Protein 8X18 (pdb70)

Foldseek 3Di:
DADEFAFDDDWDFDDLVVLQVVFQVCLQDFDDDQFDCFPDLQNDFDPVQQVQKDFDPNHWACLVDQAFKTKTFHAAHDQHRRAAWEWEDDPRITITTFDDPVRMDSGNSPCPPPDHGRRRHGQWMFMDTSVGRPQTQKTQGDQQKIWGAADVRFAFKIKGQKWACPLVVDDTWTKHFRYKYWYDDDRYDQWTKIWTWIDTSFKTKIKIWTWHGHNKTKTWMKMKIATSAWTPWIFHGKIWWFFAAAQLEHPLVPDPFHGAILFFWKWWQAPVGFIETEGDYQDPAKDKDWAKGWQTQKIWTARLQLDCVRGVDPPRRSSWYKTKMKGWDTILGIWTWMWIAHHDNDRPDRRIMIGTTHPDTDHHSDMDMTIIMIIIGNDDPDHDQFWEFRDKHKDWDDDPPDDDDATKIKIKIWTAHDCLLVLQPDPVRDKDKDKDKPAFDKDPWDWHQDNVRSTIMIMIIGHHPDQAFPKMWMWIFMDDDVDTRYGIYIYIGGDDHPVVRVVD/DADEFAFDDDWDADDLVVLLVVQQVCLQDAHDDQQDDAVADPVLQVLKDFAPSHWACLPPQAFKTKTFAAAYYLHRGFEWEWEDDPRITTTGFDDPVGIRNHGRRSHTFWMFMDTNVCVVQTQKTQGDQQKIWGAADVRFAFWIKGQKWACPLVVDDTWGKHFRYKYWYDDDRYDQWTWIWTWIDTNFKTKIKIWTWGGHNKIKTWMKMKIATSFWTDWIFHGKIWWFFAAEQLEHPQVPDPFHGAILFFWKWWQAPVGFTETEGDYQDPAKDKDKAKGWQTQKIWTARLQLDCVNGVPPPRRSSFHKTKMKGWPTTLGIWTWMWIAHHDNDRVDRGIMIGTTRPDIDGHPDMDMTIIMIIIGNDDPDHDQFWEFPDKHKAWDDDPPDDDPATKIKIKIWTDHFCFLVLQPDPPHDKAKDKDKPAFDKDPWDWHRPNVRSGIMIMIIGGGHDQAFDKMWMWIFMDDPRDTRYRIYIYIGGDDHNVVRVVD

InterPro domains:
  IPR006311 Twin-arginine translocation pathway, signal sequence [PS51318] (1-28)
  IPR007444 Glucan biosynthesis, periplasmic, MdoG C-terminal [PF04349] (43-522)
  IPR011013 Galactose mutarotase-like domain superfamily [SSF74650] (43-412)
  IPR013783 Immunoglobulin-like fold [G3DSA:2.60.40.10] (415-529)
  IPR014438 Glucan biosynthesis protein MdoG/MdoD [PIRSF006281] (22-525)
  IPR014438 Glucan biosynthesis protein MdoG/MdoD [PTHR30504] (1-526)
  IPR014718 Glycoside hydrolase-type carbohydrate-binding [G3DSA:2.70.98.10] (42-412)
  IPR014756 Immunoglobulin E-set [SSF81296] (413-525)
  IPR023724 Glucan biosynthesis, MdoD [MF_01068] (1-532)

Organism: Xanthomonas campestris pv. campestris (strain ATCC 33913 / DSM 3586 / NCPPB 528 / LMG 568 / P 25) (NCBI:txid190485)

Sequence (994 aa):
KAVGLRRLGQPQPFDYAWLKGQARALAKAPYKSHKQVLPGPLESLNWDQYQSIRYRQDHALWADGNGKFQAKFFHLGLYFHTPVHIYDIVDGKAQQLAYDPAAFDYGRSGLGGKQLPKDLGFAGFRLNTRKDTDRDFSAFLGASYFRAVGKEGQYGQSARGLAIDTGTGGPEEFPDFIAYYLEQPADDSDTVVVYGLLDSPSVSGAYRFAITNGEVLVMDIDSALYPRKAIERLGIGPCTSMYQTGENDRRMDWDWRPEIHDTDGLAMWTGGGEWIWRPLCNPPHLRFNMFVDENPRGFGLLQRDRNFDHYQDDGVFYEKRPCLWVEPKSGWGKGSVQLVEIPTVDETFNNIVAFWNPQAKPQPGQELLMGYRLYWGAHPPASSPLAHCVATRTGLGGIVGQKRSHFSWRFAVDFAGGELAALAKDPKAKVEAVLQVSRGTTEIVSARPLHELKGYRAMFDLVPPDEGTQQIDIRLFLRANGKPLTETWLYQWTPPPASERKIYKAVGLRRLGQPQPFDYAWLKGQARALAKAPYKSHKQVLPLNWDQYQSIRYRQDHALWADGNGKFQAKFFHLGLYFHTPVHIYDIVDGKAQQLAYDPAAFDYLPKDLGFAGFRLNTRKDTDRDFSAFLGASYFRAVGKEGQYGQSARGLAIDTGTGGPEEFPDFIAYYLEQPADDSDTVVVYGLLDSPSVSGAYRFAITNGEVLVMDIDSALYPRKAIERLGIGPCTSMYQTGENDRRMDWDWRPEIHDTDGLAMWTGGGEWIWRPLCNPPHLRFNMFVDENPRGFGLLQRDRNFDHYQDDGVFYEKRPCLWVEPKSGWGKGSVQLVEIPTVDETFNNIVAFWNPQAKPQPGQELLMGYRLYWGAHPPASSPLAHCVATRTGLGGIVGQKRSHFSWRFAVDFAGGELAALAKDPKAKVEAVLQVSRGTTEIVSARPLHELKGYRAMFDLVPPDEGTQQIDIRLFLRANGKPLTETWLYQWTPPPASERKIY

Structure (mmCIF, N/CA/C/O backbone):
data_8X18
#
_entry.id   8X18
#
_cell.length_a   171.878
_cell.length_b   171.878
_cell.length_c   128.691
_cell.angle_alpha   90.000
_cell.angle_beta   90.000
_cell.angle_gamma   120.000
#
_symmetry.space_group_name_H-M   'P 65'
#
loop_
_entity.id
_entity.type
_entity.pdbx_description
1 polymer 'Glucans biosynthesis protein D'
2 branched beta-D-glucopyranose-(1-2)-beta-D-glucopyranose-(1-2)-beta-D-glucopyranose-(1-2)-beta-D-glucopyranose-(1-2)-beta-D-glucopyranose-(1-2)-beta-D-glucopyranose-(1-2)-beta-D-glucopyranose-(1-2)-beta-D-glucopyranose-(1-2)-beta-D-glucopyranose-(1-2)-beta-D-glucopyranose-(1-2)-beta-D-glucopyranose-(1-2)-beta-D-glucopyranose-(1-2)-beta-D-glucopyranose-(1-2)-beta-D-glucopyranose-(1-2)-beta-D-glucopyranose-(1-2)-beta-D-glucopyranose-(1-2)-beta-D-glucopyranose-(1-2)-beta-D-glucopyranose-(1-2)-beta-D-glucopyranose-(1-2)-beta-D-glucopyranose-(1-2)-beta-D-glucopyranose-(1-2)-beta-D-glucopyranose
3 branched beta-D-glucopyranose-(1-2)-beta-D-glucopyranose-(1-2)-beta-D-glucopyranose-(1-2)-beta-D-glucopyranose-(1-2)-beta-D-glucopyranose-(1-2)-beta-D-glucopyranose-(1-2)-beta-D-glucopyranose-(1-2)-beta-D-glucopyranose-(1-2)-beta-D-glucopyranose-(1-2)-beta-D-glucopyranose-(1-2)-beta-D-glucopyranose
4 branched beta-D-glucopyranose-(1-2)-beta-D-glucopyranose-(1-2)-beta-D-glucopyranose-(1-2)-beta-D-glucopyranose-(1-2)-beta-D-glucopyranose-(1-2)-beta-D-glucopyranose-(1-2)-beta-D-glucopyranose-(1-2)-beta-D-glucopyranose-(1-2)-beta-D-glucopyranose-(1-2)-beta-D-glucopyranose
5 non-polymer GLYCEROL
6 water water
#
loop_
_atom_site.group_PDB
_atom_site.id
_atom_site.type_symbol
_atom_site.label_atom_id
_atom_site.label_alt_id
_atom_site.label_comp_id
_atom_site.label_asym_id
_atom_site.label_entity_id
_atom_site.label_seq_id
_atom_site.pdbx_PDB_ins_code
_atom_site.Cartn_x
_atom_site.Cartn_y
_atom_site.Cartn_z
_atom_site.occupancy
_atom_site.B_iso_or_equiv
_atom_site.auth_seq_id
_atom_site.auth_comp_id
_atom_site.auth_asym_id
_atom_site.auth_atom_id
_atom_site.pdbx_PDB_model_num
ATOM 1 N N . LYS A 1 30 ? 65.584 -12.110 36.828 1.000 59.610 30 LYS A N 1
ATOM 2 C CA . LYS A 1 30 ? 65.812 -10.660 36.567 1.000 70.920 30 LYS A CA 1
ATOM 3 C C . LYS A 1 30 ? 67.191 -10.451 35.939 1.000 68.760 30 LYS A C 1
ATOM 4 O O . LYS A 1 30 ? 68.195 -10.948 36.461 1.000 62.220 30 LYS A O 1
ATOM 10 N N . ALA A 1 31 ? 67.223 -9.692 34.832 1.000 54.440 31 ALA A N 1
ATOM 11 C CA . ALA A 1 31 ? 68.429 -9.536 34.031 1.000 57.530 31 ALA A CA 1
ATOM 12 C C . ALA A 1 31 ? 69.477 -8.683 34.765 1.000 50.060 31 ALA A C 1
ATOM 13 O O . ALA A 1 31 ? 69.124 -7.757 35.485 1.000 53.400 31 ALA A O 1
ATOM 15 N N . VAL A 1 32 ? 70.767 -8.991 34.554 1.000 46.070 32 VAL A N 1
ATOM 16 C CA . VAL A 1 32 ? 71.881 -8.266 35.166 1.000 49.410 32 VAL A CA 1
ATOM 17 C C . VAL A 1 32 ? 72.590 -7.416 34.106 1.000 46.840 32 VAL A C 1
ATOM 18 O O . VAL A 1 32 ? 72.440 -7.630 32.900 1.000 45.300 32 VAL A O 1
ATOM 22 N N . GLY A 1 33 ? 73.390 -6.456 34.578 1.000 44.340 33 GLY A N 1
ATOM 23 C CA . GLY A 1 33 ? 74.272 -5.687 33.718 1.000 43.460 33 GLY A CA 1
ATOM 24 C C . GLY A 1 33 ? 75.375 -6.560 33.125 1.000 44.510 33 GLY A C 1
ATOM 25 O O . GLY A 1 33 ? 75.789 -7.545 33.728 1.000 41.730 33 GLY A O 1
ATOM 26 N N . LEU A 1 34 ? 75.852 -6.195 31.928 1.000 41.820 34 LEU A N 1
ATOM 27 C CA . LEU A 1 34 ? 76.762 -7.050 31.186 1.000 38.380 34 LEU A CA 1
ATOM 28 C C . LEU A 1 34 ? 78.195 -6.638 31.518 1.000 38.580 34 LEU A C 1
ATOM 29 O O . LEU A 1 34 ? 78.449 -5.503 31.906 1.000 39.320 34 LEU A O 1
ATOM 34 N N . ARG A 1 35 ? 79.123 -7.581 31.361 1.000 41.060 35 ARG A N 1
ATOM 35 C CA . ARG A 1 35 ? 80.511 -7.362 31.708 1.000 41.970 35 ARG A CA 1
ATOM 36 C C . ARG A 1 35 ? 81.126 -6.512 30.606 1.000 40.530 35 ARG A C 1
ATOM 37 O O . ARG A 1 35 ? 80.843 -6.740 29.426 1.000 40.270 35 ARG A O 1
ATOM 45 N N . ARG A 1 36 ? 81.923 -5.547 31.032 1.000 35.780 36 ARG A N 1
ATOM 46 C CA . ARG A 1 36 ? 82.436 -4.577 30.048 1.000 41.940 36 ARG A CA 1
ATOM 47 C C . ARG A 1 36 ? 83.954 -4.662 29.914 1.000 40.160 36 ARG A C 1
ATOM 48 O O . ARG A 1 36 ? 84.576 -5.360 30.712 1.000 39.920 36 ARG A O 1
ATOM 56 N N . LEU A 1 37 ? 84.497 -3.974 28.924 1.000 40.960 37 LEU A N 1
ATOM 57 C CA . LEU A 1 37 ? 85.910 -3.970 28.605 1.000 41.700 37 LEU A CA 1
ATOM 58 C C . LEU A 1 37 ? 86.299 -2.526 28.335 1.000 43.810 37 LEU A C 1
ATOM 59 O O . LEU A 1 37 ? 85.633 -1.861 27.556 1.000 54.780 37 LEU A O 1
ATOM 64 N N . GLY A 1 38 ? 87.340 -2.018 28.993 1.000 43.130 38 GLY A N 1
ATOM 65 C CA . GLY A 1 38 ? 87.797 -0.660 28.728 1.000 41.620 38 GLY A CA 1
ATOM 66 C C . GLY A 1 38 ? 86.782 0.357 29.236 1.000 47.590 38 GLY A C 1
ATOM 67 O O . GLY A 1 38 ? 85.830 -0.019 29.903 1.000 51.320 38 GLY A O 1
ATOM 68 N N . GLN A 1 39 ? 86.978 1.645 28.927 1.000 50.870 39 GLN A N 1
ATOM 69 C CA . GLN A 1 39 ? 86.062 2.665 29.413 1.000 55.280 39 GLN A CA 1
ATOM 70 C C . GLN A 1 39 ? 85.235 3.155 28.230 1.000 43.360 39 GLN A C 1
ATOM 71 O O . GLN A 1 39 ? 85.610 2.963 27.075 1.000 41.260 39 GLN A O 1
ATOM 77 N N . PRO A 1 40 ? 84.139 3.890 28.475 1.000 42.580 40 PRO A N 1
ATOM 78 C CA . PRO A 1 40 ? 83.398 4.521 27.388 1.000 43.700 40 PRO A CA 1
ATOM 79 C C . PRO A 1 40 ? 84.291 5.492 26.624 1.000 43.690 40 PRO A C 1
ATOM 80 O O . PRO A 1 40 ? 85.186 6.084 27.203 1.000 46.790 40 PRO A O 1
ATOM 84 N N . GLN A 1 41 ? 84.096 5.551 25.302 1.000 40.880 41 GLN A N 1
ATOM 85 C CA . GLN A 1 41 ? 84.748 6.516 24.441 1.000 39.730 41 GLN A CA 1
ATOM 86 C C . GLN A 1 41 ? 83.685 7.230 23.616 1.000 38.300 41 GLN A C 1
ATOM 87 O O . GLN A 1 41 ? 82.770 6.594 23.116 1.000 39.890 41 GLN A O 1
ATOM 93 N N . PRO A 1 42 ? 83.789 8.566 23.426 1.000 39.580 42 PRO A N 1
ATOM 94 C CA . PRO A 1 42 ? 82.894 9.292 22.528 1.000 41.100 42 PRO A CA 1
ATOM 95 C C . PRO A 1 42 ? 82.714 8.566 21.195 1.000 33.960 42 PRO A C 1
ATOM 96 O O . PRO A 1 42 ? 83.668 8.091 20.595 1.000 30.610 42 PRO A O 1
ATOM 100 N N . PHE A 1 43 ? 81.464 8.449 20.762 1.000 33.350 43 PHE A N 1
ATOM 101 C CA . PHE A 1 43 ? 81.156 7.717 19.546 1.000 32.690 43 PHE A CA 1
ATOM 102 C C . PHE A 1 43 ? 80.123 8.531 18.780 1.000 29.770 43 PHE A C 1
ATOM 103 O O . PHE A 1 43 ? 79.202 9.042 19.393 1.000 27.870 43 PHE A O 1
ATOM 111 N N . ASP A 1 44 ? 80.285 8.630 17.459 1.000 31.520 44 ASP A N 1
ATOM 112 C CA . ASP A 1 44 ? 79.186 8.984 16.572 1.000 31.330 44 ASP A CA 1
ATOM 113 C C . ASP A 1 44 ? 79.542 8.496 15.167 1.000 28.760 44 ASP A C 1
ATOM 114 O O . ASP A 1 44 ? 80.633 7.962 14.967 1.000 27.850 44 ASP A O 1
ATOM 119 N N . TYR A 1 45 ? 78.628 8.686 14.201 1.000 27.220 45 TYR A N 1
ATOM 120 C CA . TYR A 1 45 ? 78.808 8.150 12.859 1.000 25.830 45 TYR A CA 1
ATOM 121 C C . TYR A 1 45 ? 80.040 8.792 12.222 1.000 27.530 45 TYR A C 1
ATOM 122 O O . TYR A 1 45 ? 80.854 8.123 11.584 1.000 28.880 45 TYR A O 1
ATOM 131 N N . ALA A 1 46 ? 80.199 10.103 12.389 1.000 27.770 46 ALA A N 1
ATOM 132 C CA . ALA A 1 46 ? 81.375 10.774 11.843 1.000 27.590 46 ALA A CA 1
ATOM 133 C C . ALA A 1 46 ? 82.671 10.139 12.362 1.000 27.840 46 ALA A C 1
ATOM 134 O O . ALA A 1 46 ? 83.623 10.003 11.604 1.000 27.130 46 ALA A O 1
ATOM 136 N N . TRP A 1 47 ? 82.702 9.733 13.641 1.000 27.040 47 TRP A N 1
ATOM 137 C CA . TRP A 1 47 ? 83.883 9.085 14.198 1.000 28.830 47 TRP A CA 1
ATOM 138 C C . TRP A 1 47 ? 84.159 7.748 13.493 1.000 27.350 47 TRP A C 1
ATOM 139 O O . TRP A 1 47 ? 85.291 7.445 13.118 1.000 23.840 47 TRP A O 1
ATOM 150 N N . LEU A 1 48 ? 83.098 6.948 13.328 1.000 25.260 48 LEU A N 1
ATOM 151 C CA . LEU A 1 48 ? 83.191 5.650 12.696 1.000 25.210 48 LEU A CA 1
ATOM 152 C C . LEU A 1 48 ? 83.625 5.789 11.239 1.000 23.750 48 LEU A C 1
ATOM 153 O O . LEU A 1 48 ? 84.430 4.997 10.754 1.000 24.240 48 LEU A O 1
ATOM 158 N N . LYS A 1 49 ? 83.149 6.818 10.538 1.000 21.960 49 LYS A N 1
ATOM 159 C CA . LYS A 1 49 ? 83.602 7.011 9.166 1.000 22.380 49 LYS A CA 1
ATOM 160 C C . LYS A 1 49 ? 85.095 7.315 9.161 1.000 21.410 49 LYS A C 1
ATOM 161 O O . LYS A 1 49 ? 85.822 6.876 8.281 1.000 21.320 49 LYS A O 1
ATOM 167 N N . GLY A 1 50 ? 85.570 8.050 10.172 1.000 24.730 50 GLY A N 1
ATOM 168 C CA . GLY A 1 50 ? 86.996 8.293 10.326 1.000 23.470 50 GLY A CA 1
ATOM 169 C C . GLY A 1 50 ? 87.808 7.019 10.561 1.000 23.150 50 GLY A C 1
ATOM 170 O O . GLY A 1 50 ? 88.860 6.830 9.962 1.000 24.750 50 GLY A O 1
ATOM 171 N N . GLN A 1 51 ? 87.319 6.111 11.414 1.000 24.860 51 GLN A N 1
ATOM 172 C CA . GLN A 1 51 ? 88.051 4.874 11.641 1.000 24.320 51 GLN A CA 1
ATOM 173 C C . GLN A 1 51 ? 88.140 4.086 10.338 1.000 24.020 51 GLN A C 1
ATOM 174 O O . GLN A 1 51 ? 89.177 3.488 10.067 1.000 24.120 51 GLN A O 1
ATOM 180 N N . ALA A 1 52 ? 87.024 3.995 9.592 1.000 23.120 52 ALA A N 1
ATOM 181 C CA . ALA A 1 52 ? 86.976 3.204 8.370 1.000 24.010 52 ALA A CA 1
ATOM 182 C C . ALA A 1 52 ? 87.891 3.795 7.313 1.000 26.770 52 ALA A C 1
ATOM 183 O O . ALA A 1 52 ? 88.573 3.047 6.588 1.000 27.400 52 ALA A O 1
ATOM 185 N N . ARG A 1 53 ? 87.885 5.112 7.162 1.000 27.230 53 ARG A N 1
ATOM 186 C CA . ARG A 1 53 ? 88.794 5.762 6.183 1.000 26.820 53 ARG A CA 1
ATOM 187 C C . ARG A 1 53 ? 90.261 5.490 6.558 1.000 23.810 53 ARG A C 1
ATOM 188 O O . ARG A 1 53 ? 91.046 5.177 5.663 1.000 21.100 53 ARG A O 1
ATOM 196 N N . ALA A 1 54 ? 90.589 5.586 7.844 1.000 23.210 54 ALA A N 1
ATOM 197 C CA . ALA A 1 54 ? 91.957 5.307 8.278 1.000 23.720 54 ALA A CA 1
ATOM 198 C C . ALA A 1 54 ? 92.320 3.842 8.004 1.000 24.780 54 ALA A C 1
ATOM 199 O O . ALA A 1 54 ? 93.406 3.538 7.507 1.000 24.530 54 ALA A O 1
ATOM 201 N N . LEU A 1 55 ? 91.378 2.927 8.284 1.000 27.290 55 LEU A N 1
ATOM 202 C CA . LEU A 1 55 ? 91.594 1.504 8.023 1.000 28.020 55 LEU A CA 1
ATOM 203 C C . LEU A 1 55 ? 91.926 1.242 6.552 1.000 25.490 55 LEU A C 1
ATOM 204 O O . LEU A 1 55 ? 92.809 0.443 6.277 1.000 28.830 55 LEU A O 1
ATOM 209 N N . ALA A 1 56 ? 91.309 1.969 5.612 1.000 25.700 56 ALA A N 1
ATOM 210 C CA . ALA A 1 56 ? 91.581 1.765 4.190 1.000 27.600 56 ALA A CA 1
ATOM 211 C C . ALA A 1 56 ? 92.918 2.380 3.741 1.000 26.920 56 ALA A C 1
ATOM 212 O O . ALA A 1 56 ? 93.365 2.125 2.617 1.000 24.510 56 ALA A O 1
ATOM 214 N N . LYS A 1 57 ? 93.599 3.102 4.633 1.000 26.260 57 LYS A N 1
ATOM 215 C CA . LYS A 1 57 ? 94.862 3.740 4.290 1.000 30.110 57 LYS A CA 1
ATOM 216 C C . LYS A 1 57 ? 96.037 2.777 4.435 1.000 28.220 57 LYS A C 1
ATOM 217 O O . LYS A 1 57 ? 97.160 3.126 4.071 1.000 28.610 57 LYS A O 1
ATOM 223 N N . ALA A 1 58 ? 95.779 1.613 5.028 1.000 28.060 58 ALA A N 1
ATOM 224 C CA . ALA A 1 58 ? 96.780 0.582 5.256 1.000 29.770 58 ALA A CA 1
ATOM 225 C C . ALA A 1 58 ? 96.366 -0.645 4.453 1.000 30.650 58 ALA A C 1
ATOM 226 O O . ALA A 1 58 ? 95.162 -0.832 4.249 1.000 30.750 58 ALA A O 1
ATOM 228 N N . PRO A 1 59 ? 97.299 -1.533 4.034 1.000 27.340 59 PRO A N 1
ATOM 229 C CA . PRO A 1 59 ? 96.922 -2.781 3.373 1.000 28.020 59 PRO A CA 1
ATOM 230 C C . PRO A 1 59 ? 96.051 -3.602 4.309 1.000 25.820 59 PRO A C 1
ATOM 231 O O . PRO A 1 59 ? 96.087 -3.454 5.523 1.000 23.330 59 PRO A O 1
ATOM 235 N N . TYR A 1 60 ? 95.207 -4.410 3.684 1.000 28.600 60 TYR A N 1
ATOM 236 C CA . TYR A 1 60 ? 94.294 -5.265 4.405 1.000 29.740 60 TYR A CA 1
ATOM 237 C C . TYR A 1 60 ? 95.107 -6.278 5.212 1.000 27.320 60 TYR A C 1
ATOM 238 O O . TYR A 1 60 ? 96.059 -6.828 4.695 1.000 26.850 60 TYR A O 1
ATOM 247 N N . LYS A 1 61 ? 94.708 -6.522 6.461 1.000 29.350 61 LYS A N 1
ATOM 248 C CA . LYS A 1 61 ? 95.235 -7.652 7.209 1.000 33.550 61 LYS A CA 1
ATOM 249 C C . LYS A 1 61 ? 94.053 -8.500 7.673 1.000 27.120 61 LYS A C 1
ATOM 250 O O . LYS A 1 61 ? 93.080 -7.970 8.202 1.000 23.570 61 LYS A O 1
ATOM 256 N N . SER A 1 62 ? 94.109 -9.798 7.365 1.000 27.800 62 SER A N 1
ATOM 257 C CA . SER A 1 62 ? 93.073 -10.739 7.758 1.000 31.190 62 SER A CA 1
ATOM 258 C C . SER A 1 62 ? 92.690 -10.573 9.227 1.000 27.190 62 SER A C 1
ATOM 259 O O . SER A 1 62 ? 93.558 -10.399 10.059 1.000 25.560 62 SER A O 1
ATOM 262 N N . HIS A 1 63 ? 91.397 -10.729 9.517 1.000 28.020 63 HIS A N 1
ATOM 263 C CA . HIS A 1 63 ? 90.855 -10.612 10.898 1.000 27.700 63 HIS A CA 1
ATOM 264 C C . HIS A 1 63 ? 90.496 -12.004 11.429 1.000 28.450 63 HIS A C 1
ATOM 265 O O . HIS A 1 63 ? 90.061 -12.103 12.581 1.000 27.880 63 HIS A O 1
ATOM 272 N N . LYS A 1 64 ? 90.638 -13.040 10.603 1.000 30.260 64 LYS A N 1
ATOM 273 C CA . LYS A 1 64 ? 90.441 -14.422 11.011 1.000 34.950 64 LYS A CA 1
ATOM 274 C C . LYS A 1 64 ? 91.533 -14.803 12.019 1.000 33.180 64 LYS A C 1
ATOM 275 O O . LYS A 1 64 ? 92.677 -14.379 11.875 1.000 33.060 64 LYS A O 1
ATOM 281 N N . GLN A 1 65 ? 91.147 -15.528 13.068 1.000 27.810 65 GLN A N 1
ATOM 282 C CA . GLN A 1 65 ? 92.045 -16.011 14.103 1.000 31.130 65 GLN A CA 1
ATOM 283 C C . GLN A 1 65 ? 91.883 -17.523 14.264 1.000 33.630 65 GLN A C 1
ATOM 284 O O . GLN A 1 65 ? 90.786 -18.066 14.110 1.000 29.280 65 GLN A O 1
ATOM 290 N N . VAL A 1 66 ? 93.006 -18.182 14.583 1.000 32.580 66 VAL A N 1
ATOM 291 C CA . VAL A 1 66 ? 92.988 -19.432 15.304 1.000 30.290 66 VAL A CA 1
ATOM 292 C C . VAL A 1 66 ? 92.435 -19.137 16.696 1.000 29.740 66 VAL A C 1
ATOM 293 O O . VAL A 1 66 ? 92.997 -18.336 17.432 1.000 31.820 66 VAL A O 1
ATOM 297 N N . LEU A 1 67 ? 91.293 -19.745 17.019 1.000 26.410 67 LEU A N 1
ATOM 298 C CA . LEU A 1 67 ? 90.642 -19.558 18.300 1.000 31.720 67 LEU A CA 1
ATOM 299 C C . LEU A 1 67 ? 91.314 -20.401 19.403 1.000 29.980 67 LEU A C 1
ATOM 300 O O . LEU A 1 67 ? 92.002 -21.379 19.118 1.000 28.370 67 LEU A O 1
ATOM 305 N N . PRO A 1 68 ? 91.152 -20.071 20.707 1.000 34.720 68 PRO A N 1
ATOM 306 C CA . PRO A 1 68 ? 91.639 -20.927 21.799 1.000 39.850 68 PRO A CA 1
ATOM 307 C C . PRO A 1 68 ? 91.234 -22.394 21.666 1.000 50.450 68 PRO A C 1
ATOM 308 O O . PRO A 1 68 ? 90.191 -22.715 21.094 1.000 49.610 68 PRO A O 1
ATOM 312 N N . GLY A 1 69 ? 92.083 -23.291 22.181 1.000 55.270 69 GLY A N 1
ATOM 313 C CA . GLY A 1 69 ? 92.154 -24.662 21.691 1.000 48.510 69 GLY A CA 1
ATOM 314 C C . GLY A 1 69 ? 90.804 -25.379 21.603 1.000 45.850 69 GLY A C 1
ATOM 315 O O . GLY A 1 69 ? 90.488 -25.994 20.581 1.000 47.590 69 GLY A O 1
ATOM 316 N N . PRO A 1 70 ? 90.013 -25.428 22.697 1.000 41.820 70 PRO A N 1
ATOM 317 C CA . PRO A 1 70 ? 88.748 -26.162 22.686 1.000 43.010 70 PRO A CA 1
ATOM 318 C C . PRO A 1 70 ? 87.690 -25.536 21.776 1.000 45.000 70 PRO A C 1
ATOM 319 O O . PRO A 1 70 ? 86.843 -26.226 21.215 1.000 53.040 70 PRO A O 1
ATOM 323 N N . LEU A 1 71 ? 87.807 -24.228 21.556 1.000 40.670 71 LEU A N 1
ATOM 324 C CA . LEU A 1 71 ? 86.902 -23.501 20.690 1.000 40.570 71 LEU A CA 1
ATOM 325 C C . LEU A 1 71 ? 87.204 -23.733 19.218 1.000 39.360 71 LEU A C 1
ATOM 326 O O . LEU A 1 71 ? 86.322 -23.510 18.408 1.000 48.910 71 LEU A O 1
ATOM 331 N N . GLU A 1 72 ? 88.415 -24.169 18.853 1.000 43.040 72 GLU A N 1
ATOM 332 C CA . GLU A 1 72 ? 88.853 -24.071 17.461 1.000 46.940 72 GLU A CA 1
ATOM 333 C C . GLU A 1 72 ? 88.258 -25.210 16.638 1.000 49.880 72 GLU A C 1
ATOM 334 O O . GLU A 1 72 ? 88.140 -25.090 15.419 1.000 55.520 72 GLU A O 1
ATOM 340 N N . SER A 1 73 ? 87.824 -26.276 17.307 1.000 49.650 73 SER A N 1
ATOM 341 C CA . SER A 1 73 ? 87.359 -27.453 16.601 1.000 57.440 73 SER A CA 1
ATOM 342 C C . SER A 1 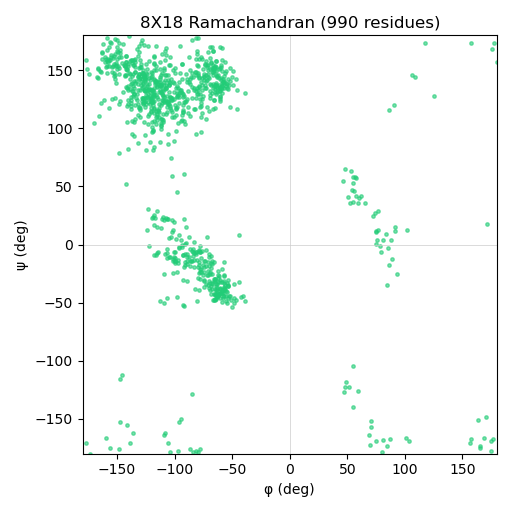73 ? 86.145 -28.085 17.305 1.000 60.200 73 SER A C 1
ATOM 343 O O . SER A 1 73 ? 86.132 -29.275 17.626 1.000 54.620 73 SER A O 1
ATOM 346 N N . LEU A 1 74 ? 85.120 -27.272 17.573 1.000 51.070 74 LEU A N 1
ATOM 347 C CA . LEU A 1 74 ? 83.815 -27.784 17.937 1.000 45.430 74 LEU A CA 1
ATOM 348 C C . LEU A 1 74 ? 83.179 -28.403 16.700 1.000 48.350 74 LEU A C 1
ATOM 349 O O . LEU A 1 74 ? 83.439 -27.941 15.590 1.000 45.220 74 LEU A O 1
ATOM 354 N N . ASN A 1 75 ? 82.287 -29.387 16.918 1.000 47.990 75 ASN A N 1
ATOM 355 C CA . ASN A 1 75 ? 81.402 -29.875 15.868 1.000 47.120 75 ASN A CA 1
ATOM 356 C C . ASN A 1 75 ? 80.044 -29.170 15.937 1.000 44.010 75 ASN A C 1
ATOM 357 O O . ASN A 1 75 ? 79.728 -28.454 16.899 1.000 41.770 75 ASN A O 1
ATOM 362 N N . TRP A 1 76 ? 79.224 -29.412 14.904 1.000 44.640 76 TRP A N 1
ATOM 363 C CA . TRP A 1 76 ? 77.897 -28.825 14.815 1.000 43.180 76 TRP A CA 1
ATOM 364 C C . TRP A 1 76 ? 77.148 -29.001 16.135 1.000 40.170 76 TRP A C 1
ATOM 365 O O . TRP A 1 76 ? 76.634 -28.054 16.715 1.000 40.980 76 TRP A O 1
ATOM 376 N N . ASP A 1 77 ? 77.129 -30.223 16.643 1.000 44.710 77 ASP A N 1
ATOM 377 C CA . ASP A 1 77 ? 76.267 -30.561 17.758 1.000 49.560 77 ASP A CA 1
ATOM 378 C C . ASP A 1 77 ? 76.689 -29.740 18.970 1.000 40.050 77 ASP A C 1
ATOM 379 O O . ASP A 1 77 ? 75.860 -29.159 19.664 1.000 38.380 77 ASP A O 1
ATOM 384 N N . GLN A 1 78 ? 78.000 -29.662 19.190 1.000 44.000 78 GLN A N 1
ATOM 385 C CA . GLN A 1 78 ? 78.546 -28.942 20.337 1.000 43.870 78 GLN A CA 1
ATOM 386 C C . GLN A 1 78 ? 78.227 -27.453 20.241 1.000 40.090 78 GLN A C 1
ATOM 387 O O . GLN A 1 78 ? 77.842 -26.817 21.233 1.000 37.480 78 GLN A O 1
ATOM 393 N N . TYR A 1 79 ? 78.383 -26.932 19.017 1.000 37.860 79 TYR A N 1
ATOM 394 C CA . TYR A 1 79 ? 78.218 -25.519 18.755 1.000 38.500 79 TYR A CA 1
ATOM 395 C C . TYR A 1 79 ? 76.761 -25.155 18.966 1.000 37.630 79 TYR A C 1
ATOM 396 O O . TYR A 1 79 ? 76.470 -24.193 19.670 1.000 34.560 79 TYR A O 1
ATOM 405 N N . GLN A 1 80 ? 75.867 -25.968 18.386 1.000 41.460 80 GLN A N 1
ATOM 406 C CA . GLN A 1 80 ? 74.439 -25.688 18.428 1.000 42.160 80 GLN A CA 1
ATOM 407 C C . GLN A 1 80 ? 73.940 -25.702 19.865 1.000 38.350 80 GLN A C 1
ATOM 408 O O . GLN A 1 80 ? 72.998 -24.994 20.171 1.000 36.430 80 GLN A O 1
ATOM 414 N N . SER A 1 81 ? 74.602 -26.443 20.758 1.000 35.450 81 SER A N 1
ATOM 415 C CA . SER A 1 81 ? 74.088 -26.573 22.114 1.000 37.210 81 SER A CA 1
ATOM 416 C C . SER A 1 81 ? 74.402 -25.336 22.948 1.000 37.270 81 SER A C 1
ATOM 417 O O . SER A 1 81 ? 73.947 -25.246 24.087 1.000 33.400 81 SER A O 1
ATOM 420 N N . ILE A 1 82 ? 75.193 -24.390 22.402 1.000 35.150 82 ILE A N 1
ATOM 421 C CA . ILE A 1 82 ? 75.517 -23.180 23.149 1.000 33.260 82 ILE A CA 1
ATOM 422 C C . ILE A 1 82 ? 74.355 -22.191 23.044 1.000 31.840 82 ILE A C 1
ATOM 423 O O . ILE A 1 82 ? 73.900 -21.898 21.942 1.000 29.520 82 ILE A O 1
ATOM 428 N N . ARG A 1 83 ? 73.978 -21.598 24.180 1.000 30.740 83 ARG A N 1
ATOM 429 C CA . ARG A 1 83 ? 72.839 -20.707 24.241 1.000 38.210 83 ARG A CA 1
ATOM 430 C C . ARG A 1 83 ? 73.192 -19.462 25.046 1.000 36.480 83 ARG A C 1
ATOM 431 O O . ARG A 1 83 ? 73.751 -19.543 26.133 1.000 33.880 83 ARG A O 1
ATOM 439 N N . TYR A 1 84 ? 72.807 -18.302 24.517 1.000 33.980 84 TYR A N 1
ATOM 440 C CA . TYR A 1 84 ? 72.948 -17.059 25.235 1.000 32.240 84 TYR A CA 1
ATOM 441 C C . TYR A 1 84 ? 71.758 -16.900 26.181 1.000 31.610 84 TYR A C 1
ATOM 442 O O . TYR A 1 84 ? 70.622 -17.092 25.784 1.000 32.970 84 TYR A O 1
ATOM 451 N N . ARG A 1 85 ? 72.084 -16.533 27.417 1.000 30.880 85 ARG A N 1
ATOM 452 C CA . ARG A 1 85 ? 71.079 -16.500 28.503 1.000 34.740 85 ARG A CA 1
ATOM 453 C C . ARG A 1 85 ? 70.265 -15.215 28.523 1.000 34.430 85 ARG A C 1
ATOM 454 O O . ARG A 1 85 ? 70.844 -14.129 28.406 1.000 33.080 85 ARG A O 1
ATOM 462 N N . GLN A 1 86 ? 68.961 -15.379 28.678 1.000 31.810 86 GLN A N 1
ATOM 463 C CA . GLN A 1 86 ? 68.064 -14.241 28.739 1.000 31.580 86 GLN A CA 1
ATOM 464 C C . GLN A 1 86 ? 68.510 -13.255 29.831 1.000 36.220 86 GLN A C 1
ATOM 465 O O . GLN A 1 86 ? 68.293 -12.045 29.697 1.000 34.900 86 GLN A O 1
ATOM 471 N N . ASP A 1 87 ? 69.095 -13.774 30.928 1.000 33.120 87 ASP A N 1
ATOM 472 C CA . ASP A 1 87 ? 69.382 -12.937 32.087 1.000 38.540 87 ASP A CA 1
ATOM 473 C C . ASP A 1 87 ? 70.641 -12.093 31.863 1.000 37.670 87 ASP A C 1
ATOM 474 O O . ASP A 1 87 ? 70.964 -11.251 32.689 1.000 41.720 87 ASP A O 1
ATOM 479 N N . HIS A 1 88 ? 71.340 -12.286 30.740 1.000 37.280 88 HIS A N 1
ATOM 480 C CA . HIS A 1 88 ? 72.422 -11.397 30.352 1.000 33.120 88 HIS A CA 1
ATOM 481 C C . HIS A 1 88 ? 72.137 -10.713 29.010 1.000 33.310 88 HIS A C 1
ATOM 482 O O . HIS A 1 88 ? 73.068 -10.277 28.358 1.000 30.490 88 HIS A O 1
ATOM 489 N N . ALA A 1 89 ? 70.863 -10.595 28.604 1.000 32.280 89 ALA A N 1
ATOM 490 C CA . ALA A 1 89 ? 70.541 -9.930 27.361 1.000 30.370 89 ALA A CA 1
ATOM 491 C C . ALA A 1 89 ? 70.732 -8.434 27.548 1.000 32.120 89 ALA A C 1
ATOM 492 O O . ALA A 1 89 ? 70.287 -7.828 28.534 1.000 32.730 89 ALA A O 1
ATOM 494 N N . LEU A 1 90 ? 71.382 -7.835 26.556 1.000 31.120 90 LEU A N 1
ATOM 495 C CA . LEU A 1 90 ? 71.654 -6.417 26.619 1.000 30.400 90 LEU A CA 1
ATOM 496 C C . LEU A 1 90 ? 70.332 -5.646 26.640 1.000 32.410 90 LEU A C 1
ATOM 497 O O . LEU A 1 90 ? 69.407 -5.916 25.869 1.000 30.570 90 LEU A O 1
ATOM 502 N N . TRP A 1 91 ? 70.303 -4.679 27.556 1.000 29.540 91 TRP A N 1
ATOM 503 C CA . TRP A 1 91 ? 69.204 -3.777 27.837 1.000 31.290 91 TRP A CA 1
ATOM 504 C C . TRP A 1 91 ? 68.072 -4.451 28.611 1.000 30.330 91 TRP A C 1
ATOM 505 O O . TRP A 1 91 ? 67.066 -3.788 28.820 1.000 32.980 91 TRP A O 1
ATOM 516 N N . ALA A 1 92 ? 68.154 -5.742 28.976 1.000 30.690 92 ALA A N 1
ATOM 517 C CA . ALA A 1 92 ? 66.977 -6.375 29.585 1.000 34.760 92 ALA A CA 1
ATOM 518 C C . ALA A 1 92 ? 66.823 -5.975 31.063 1.000 36.010 92 ALA A C 1
ATOM 519 O O . ALA A 1 92 ? 65.836 -6.322 31.702 1.000 37.780 92 ALA A O 1
ATOM 521 N N . ASP A 1 93 ? 67.811 -5.256 31.599 1.000 37.450 93 ASP A N 1
ATOM 522 C CA . ASP A 1 93 ? 67.768 -4.736 32.956 1.000 40.580 93 ASP A CA 1
ATOM 523 C C . ASP A 1 93 ? 67.237 -3.310 32.982 1.000 43.620 93 ASP A C 1
ATOM 524 O O . ASP A 1 93 ? 67.248 -2.703 34.039 1.000 48.130 93 ASP A O 1
ATOM 529 N N . GLY A 1 94 ? 66.821 -2.774 31.819 1.000 43.790 94 GLY A N 1
ATOM 530 C CA . GLY A 1 94 ? 66.364 -1.402 31.660 1.000 37.780 94 GLY A CA 1
ATOM 531 C C . GLY A 1 94 ? 64.856 -1.344 31.407 1.000 37.670 94 GLY A C 1
ATOM 532 O O . GLY A 1 94 ? 64.158 -2.325 31.618 1.000 40.280 94 GLY A O 1
ATOM 533 N N . ASN A 1 95 ? 64.355 -0.206 30.922 1.000 40.470 95 ASN A N 1
ATOM 534 C CA . ASN A 1 95 ? 62.913 -0.014 30.803 1.000 49.130 95 ASN A CA 1
ATOM 535 C C . ASN A 1 95 ? 62.476 0.191 29.347 1.000 44.630 95 ASN A C 1
ATOM 536 O O . ASN A 1 95 ? 61.349 0.600 29.100 1.000 44.360 95 ASN A O 1
ATOM 541 N N . GLY A 1 96 ? 63.331 -0.159 28.382 1.000 39.930 96 GLY A N 1
ATOM 542 C CA . GLY A 1 96 ? 63.020 0.036 26.970 1.000 39.010 96 GLY A CA 1
ATOM 543 C C . GLY A 1 96 ? 62.234 -1.132 26.369 1.000 35.620 96 GLY A C 1
ATOM 544 O O . GLY A 1 96 ? 61.862 -2.090 27.040 1.000 32.410 96 GLY A O 1
ATOM 545 N N . LYS A 1 97 ? 61.991 -1.055 25.062 1.000 37.500 97 LYS A N 1
ATOM 546 C CA . LYS A 1 97 ? 61.198 -2.071 24.404 1.000 34.630 97 LYS A CA 1
ATOM 547 C C . LYS A 1 97 ? 62.032 -3.206 23.814 1.000 35.040 97 LYS A C 1
ATOM 548 O O . LYS A 1 97 ? 61.438 -4.206 23.400 1.000 33.030 97 LYS A O 1
ATOM 554 N N . PHE A 1 98 ? 63.371 -3.086 23.786 1.000 28.110 98 PHE A N 1
ATOM 555 C CA . PHE A 1 98 ? 64.155 -4.037 23.012 1.000 31.460 98 PHE A CA 1
ATOM 556 C C . PHE A 1 98 ? 65.313 -4.614 23.807 1.000 32.110 98 PHE A C 1
ATOM 557 O O . PHE A 1 98 ? 65.665 -4.118 24.866 1.000 35.860 98 PHE A O 1
ATOM 565 N N . GLN A 1 99 ? 65.953 -5.620 23.216 1.000 33.270 99 GLN A N 1
ATOM 566 C CA . GLN A 1 99 ? 67.127 -6.230 23.805 1.000 32.880 99 GLN A CA 1
ATOM 567 C C . GLN A 1 99 ? 67.932 -6.954 22.729 1.000 32.000 99 GLN A C 1
ATOM 568 O O . GLN A 1 99 ? 67.410 -7.211 21.647 1.000 30.250 99 GLN A O 1
ATOM 574 N N . ALA A 1 100 ? 69.169 -7.341 23.074 1.000 28.130 100 ALA A N 1
ATOM 575 C CA . ALA A 1 100 ? 69.999 -8.099 22.161 1.000 28.470 100 ALA A CA 1
ATOM 576 C C . ALA A 1 100 ? 70.657 -9.258 22.905 1.000 30.920 100 ALA A C 1
ATOM 577 O O . ALA A 1 100 ? 70.802 -9.231 24.123 1.000 37.150 100 ALA A O 1
ATOM 579 N N . LYS A 1 101 ? 70.947 -10.316 22.147 1.000 28.740 101 LYS A N 1
ATOM 580 C CA . LYS A 1 101 ? 71.709 -11.458 22.588 1.000 29.300 101 LYS A CA 1
ATOM 581 C C . LYS A 1 101 ? 72.755 -11.695 21.526 1.000 28.800 101 LYS A C 1
ATOM 582 O O . LYS A 1 101 ? 72.635 -11.127 20.443 1.000 25.750 101 LYS A O 1
ATOM 588 N N . PHE A 1 102 ? 73.768 -12.504 21.849 1.000 27.790 102 PHE A N 1
ATOM 589 C CA . PHE A 1 102 ? 74.956 -12.608 21.016 1.000 25.940 102 PHE A CA 1
ATOM 590 C C . PHE A 1 102 ? 75.208 -14.054 20.628 1.000 26.200 102 PHE A C 1
ATOM 591 O O . PHE A 1 102 ? 74.972 -14.953 21.422 1.000 29.010 102 PHE A O 1
ATOM 599 N N . PHE A 1 103 ? 75.707 -14.245 19.399 1.000 24.920 103 PHE A N 1
ATOM 600 C CA . PHE A 1 103 ? 76.163 -15.520 18.918 1.000 23.690 103 PHE A CA 1
ATOM 601 C C . PHE A 1 103 ? 77.621 -15.719 19.321 1.000 28.920 103 PHE A C 1
ATOM 602 O O . PHE A 1 103 ? 78.435 -14.796 19.244 1.000 28.130 103 PHE A O 1
ATOM 610 N N . HIS A 1 104 ? 77.943 -16.972 19.673 1.000 29.700 104 HIS A N 1
ATOM 611 C CA . HIS A 1 104 ? 79.251 -17.405 20.108 1.000 27.970 104 HIS A CA 1
ATOM 612 C C . HIS A 1 104 ? 80.126 -17.676 18.891 1.000 29.250 104 HIS A C 1
ATOM 613 O O . HIS A 1 104 ? 79.619 -18.109 17.862 1.000 25.580 104 HIS A O 1
ATOM 620 N N . LEU A 1 105 ? 81.444 -17.449 19.032 1.000 26.030 105 LEU A N 1
ATOM 621 C CA . LEU A 1 105 ? 82.392 -17.861 18.012 1.000 26.820 105 LEU A CA 1
ATOM 622 C C . LEU A 1 105 ? 82.528 -19.378 18.002 1.000 27.630 105 LEU A C 1
ATOM 623 O O . LEU A 1 105 ? 82.078 -20.064 18.916 1.000 26.960 105 LEU A O 1
ATOM 628 N N . GLY A 1 106 ? 83.131 -19.883 16.928 1.000 28.480 106 GLY A N 1
ATOM 629 C CA . GLY A 1 106 ? 83.317 -21.303 16.733 1.000 31.550 106 GLY A CA 1
ATOM 630 C C . GLY A 1 106 ? 82.573 -21.810 15.501 1.000 33.970 106 GLY A C 1
ATOM 631 O O . GLY A 1 106 ? 81.801 -21.080 14.879 1.000 30.910 106 GLY A O 1
ATOM 632 N N . LEU A 1 107 ? 82.822 -23.086 15.194 1.000 36.200 107 LEU A N 1
ATOM 633 C CA . LEU A 1 107 ? 82.276 -23.769 14.035 1.000 37.000 107 LEU A CA 1
ATOM 634 C C . LEU A 1 107 ? 82.639 -22.962 12.790 1.000 35.040 107 LEU A C 1
ATOM 635 O O . LEU A 1 107 ? 83.803 -22.958 12.406 1.000 34.670 107 LEU A O 1
ATOM 640 N N . TYR A 1 108 ? 81.688 -22.223 12.207 1.000 33.940 108 TYR A N 1
ATOM 641 C CA . TYR A 1 108 ? 81.959 -21.494 10.971 1.000 39.630 108 TYR A CA 1
ATOM 642 C C . TYR A 1 108 ? 82.594 -20.123 11.242 1.000 34.290 108 TYR A C 1
ATOM 643 O O . TYR A 1 108 ? 83.050 -19.462 10.324 1.000 33.510 108 TYR A O 1
ATOM 652 N N . PHE A 1 109 ? 82.540 -19.674 12.497 1.000 31.150 109 PHE A N 1
ATOM 653 C CA . PHE A 1 109 ? 82.813 -18.295 12.856 1.000 32.280 109 PHE A CA 1
ATOM 654 C C . PHE A 1 109 ? 84.186 -18.206 13.527 1.000 30.720 109 PHE A C 1
ATOM 655 O O . PHE A 1 109 ? 84.322 -18.437 14.727 1.000 29.520 109 PHE A O 1
ATOM 663 N N . HIS A 1 110 ? 85.200 -17.891 12.717 1.000 28.400 110 HIS A N 1
ATOM 664 C CA . HIS A 1 110 ? 86.568 -17.729 13.190 1.000 34.090 110 HIS A CA 1
ATOM 665 C C . HIS A 1 110 ? 87.087 -16.292 13.033 1.000 34.340 110 HIS A C 1
ATOM 666 O O . HIS A 1 110 ? 88.294 -16.075 13.155 1.000 34.480 110 HIS A O 1
ATOM 673 N N . THR A 1 111 ? 86.181 -15.330 12.790 1.000 31.180 111 THR A N 1
ATOM 674 C CA . THR A 1 111 ? 86.502 -13.920 12.664 1.000 27.930 111 THR A CA 1
ATOM 675 C C . THR A 1 111 ? 85.809 -13.191 13.802 1.000 25.460 111 THR A C 1
ATOM 676 O O . THR A 1 111 ? 84.602 -12.972 13.773 1.000 29.230 111 THR A O 1
ATOM 680 N N . PRO A 1 112 ? 86.543 -12.796 14.862 1.000 26.150 112 PRO A N 1
ATOM 681 C CA . PRO A 1 112 ? 85.931 -12.119 16.003 1.000 25.770 112 PRO A CA 1
ATOM 682 C C . PRO A 1 112 ? 85.230 -10.825 15.607 1.000 24.570 112 PRO A C 1
ATOM 683 O O . PRO A 1 112 ? 85.770 -10.034 14.835 1.000 24.160 112 PRO A O 1
ATOM 687 N N . VAL A 1 113 ? 84.058 -10.615 16.198 1.000 24.250 113 VAL A N 1
ATOM 688 C CA . VAL A 1 113 ? 83.324 -9.381 16.046 1.000 24.800 113 VAL A CA 1
ATOM 689 C C . VAL A 1 113 ? 83.277 -8.755 17.421 1.000 26.020 113 VAL A C 1
ATOM 690 O O . VAL A 1 113 ? 82.823 -9.386 18.367 1.000 28.020 113 VAL A O 1
ATOM 694 N N . HIS A 1 114 ? 83.701 -7.498 17.511 1.000 27.410 114 HIS A N 1
ATOM 695 C CA . HIS A 1 114 ? 83.712 -6.788 18.777 1.000 27.750 114 HIS A CA 1
ATOM 696 C C . HIS A 1 114 ? 82.412 -6.019 18.873 1.000 28.510 114 HIS A C 1
ATOM 697 O O . HIS A 1 114 ? 82.057 -5.291 17.942 1.000 30.280 114 HIS A O 1
ATOM 704 N N . ILE A 1 115 ? 81.737 -6.179 20.012 1.000 26.680 115 ILE A N 1
ATOM 705 C CA . ILE A 1 115 ? 80.424 -5.610 20.214 1.000 27.980 115 ILE A CA 1
ATOM 706 C C . ILE A 1 115 ? 80.502 -4.576 21.327 1.000 27.610 115 ILE A C 1
ATOM 707 O O . ILE A 1 115 ? 81.193 -4.797 22.328 1.000 32.080 115 ILE A O 1
ATOM 712 N N . TYR A 1 116 ? 79.834 -3.437 21.079 1.000 25.870 116 TYR A N 1
ATOM 713 C CA . TYR A 1 116 ? 79.853 -2.283 21.960 1.000 28.860 116 TYR A CA 1
ATOM 714 C C . TYR A 1 116 ? 78.429 -1.833 22.235 1.000 31.160 116 TYR A C 1
ATOM 715 O O . TYR A 1 116 ? 77.563 -2.080 21.413 1.000 31.910 116 TYR A O 1
ATOM 724 N N . ASP A 1 117 ? 78.221 -1.200 23.394 1.000 30.570 117 ASP A N 1
ATOM 725 C CA . ASP A 1 117 ? 76.951 -0.617 23.797 1.000 30.140 117 ASP A CA 1
ATOM 726 C C . ASP A 1 117 ? 77.160 0.892 23.796 1.000 32.230 117 ASP A C 1
ATOM 727 O O . ASP A 1 117 ? 78.150 1.371 24.359 1.000 36.320 117 ASP A O 1
ATOM 732 N N . ILE A 1 118 ? 76.262 1.651 23.167 1.000 31.210 118 ILE A N 1
ATOM 733 C CA . ILE A 1 118 ? 76.353 3.103 23.227 1.000 31.880 118 ILE A CA 1
ATOM 734 C C . ILE A 1 118 ? 75.293 3.618 24.197 1.000 34.410 118 ILE A C 1
ATOM 735 O O . ILE A 1 118 ? 74.096 3.371 24.019 1.000 33.750 118 ILE A O 1
ATOM 740 N N . VAL A 1 119 ? 75.760 4.418 25.162 1.000 37.850 119 VAL A N 1
ATOM 741 C CA . VAL A 1 119 ? 74.948 5.052 26.202 1.000 40.060 119 VAL A CA 1
ATOM 742 C C . VAL A 1 119 ? 75.407 6.503 26.314 1.000 37.670 119 VAL A C 1
ATOM 743 O O . VAL A 1 119 ? 76.609 6.743 26.406 1.000 36.920 119 VAL A O 1
ATOM 747 N N . ASP A 1 120 ? 74.475 7.458 26.268 1.000 38.020 120 ASP A N 1
ATOM 748 C CA . ASP A 1 120 ? 74.832 8.867 26.408 1.000 44.730 120 ASP A CA 1
ATOM 749 C C . ASP A 1 120 ? 75.947 9.254 25.425 1.000 41.020 120 ASP A C 1
ATOM 750 O O . ASP A 1 120 ? 76.810 10.067 25.737 1.000 36.030 120 ASP A O 1
ATOM 755 N N . GLY A 1 121 ? 75.951 8.687 24.216 1.000 36.680 121 GLY A N 1
ATOM 756 C CA . GLY A 1 121 ? 76.889 9.135 23.206 1.000 30.670 121 GLY A CA 1
ATOM 757 C C . GLY A 1 121 ? 78.261 8.479 23.326 1.000 31.390 121 GLY A C 1
ATOM 758 O O . GLY A 1 121 ? 79.190 8.874 22.623 1.000 32.040 121 GLY A O 1
ATOM 759 N N . LYS A 1 122 ? 78.401 7.460 24.186 1.000 33.410 122 LYS A N 1
ATOM 760 C CA . LYS A 1 122 ? 79.715 6.878 24.431 1.000 37.240 122 LYS A CA 1
ATOM 761 C C . LYS A 1 122 ? 79.648 5.364 24.250 1.000 34.620 122 LYS A C 1
ATOM 762 O O . LYS A 1 122 ? 78.744 4.725 24.744 1.000 37.450 122 LYS A O 1
ATOM 768 N N . ALA A 1 123 ? 80.627 4.804 23.548 1.000 34.280 123 ALA A N 1
ATOM 769 C CA . ALA A 1 123 ? 80.652 3.386 23.221 1.000 36.370 123 ALA A CA 1
ATOM 770 C C . ALA A 1 123 ? 81.535 2.653 24.224 1.000 38.910 123 ALA A C 1
ATOM 771 O O . ALA A 1 123 ? 82.702 2.993 24.391 1.000 41.330 123 ALA A O 1
ATOM 773 N N . GLN A 1 124 ? 80.994 1.594 24.806 1.000 35.550 124 GLN A N 1
ATOM 774 C CA . GLN A 1 124 ? 81.709 0.746 25.734 1.000 36.780 124 GLN A CA 1
ATOM 775 C C . GLN A 1 124 ? 81.727 -0.683 25.162 1.000 33.620 124 GLN A C 1
ATOM 776 O O . GLN A 1 124 ? 80.687 -1.258 24.842 1.000 35.760 124 GLN A O 1
ATOM 782 N N . GLN A 1 125 ? 82.903 -1.287 25.030 1.000 32.580 125 GLN A N 1
ATOM 783 C CA . GLN A 1 125 ? 82.961 -2.650 24.556 1.000 32.290 125 GLN A CA 1
ATOM 784 C C . GLN A 1 125 ? 82.402 -3.615 25.614 1.000 37.000 125 GLN A C 1
ATOM 785 O O . GLN A 1 125 ? 82.493 -3.389 26.825 1.000 35.240 125 GLN A O 1
ATOM 791 N N . LEU A 1 126 ? 81.715 -4.653 25.114 1.000 34.580 126 LEU A N 1
ATOM 792 C CA . LEU A 1 126 ? 81.205 -5.720 25.954 1.000 34.660 126 LEU A CA 1
ATOM 793 C C . LEU A 1 126 ? 82.234 -6.834 25.942 1.000 34.320 126 LEU A C 1
ATOM 794 O O . LEU A 1 126 ? 82.712 -7.247 24.886 1.000 34.940 126 LEU A O 1
ATOM 799 N N . ALA A 1 127 ? 82.529 -7.313 27.147 1.000 37.690 127 ALA A N 1
ATOM 800 C CA . ALA A 1 127 ? 83.457 -8.404 27.364 1.000 34.140 127 ALA A CA 1
ATOM 801 C C . ALA A 1 127 ? 82.780 -9.705 26.960 1.000 30.440 127 ALA A C 1
ATOM 802 O O . ALA A 1 127 ? 81.563 -9.831 27.087 1.000 31.690 127 ALA A O 1
ATOM 804 N N . TYR A 1 128 ? 83.573 -10.639 26.435 1.000 29.420 128 TYR A N 1
ATOM 805 C CA . TYR A 1 128 ? 83.160 -12.026 26.404 1.000 32.400 128 TYR A CA 1
ATOM 806 C C . TYR A 1 128 ? 83.057 -12.542 27.835 1.000 33.200 128 TYR A C 1
ATOM 807 O O . TYR A 1 128 ? 84.000 -12.408 28.592 1.000 35.690 128 TYR A O 1
ATOM 816 N N . ASP A 1 129 ? 81.892 -13.067 28.200 1.000 33.030 129 ASP A N 1
ATOM 817 C CA . ASP A 1 129 ? 81.579 -13.434 29.572 1.000 35.030 129 ASP A CA 1
ATOM 818 C C . ASP A 1 129 ? 80.994 -14.851 29.569 1.000 36.430 129 ASP A C 1
ATOM 819 O O . ASP A 1 129 ? 79.868 -15.061 29.101 1.000 36.900 129 ASP A O 1
ATOM 824 N N . PRO A 1 130 ? 81.717 -15.863 30.111 1.000 35.320 130 PRO A N 1
ATOM 825 C CA . PRO A 1 130 ? 81.179 -17.218 30.237 1.000 35.610 130 PRO A CA 1
ATOM 826 C C . PRO A 1 130 ? 79.874 -17.314 31.030 1.000 31.970 130 PRO A C 1
ATOM 827 O O . PRO A 1 130 ? 79.066 -18.205 30.764 1.000 35.830 130 PRO A O 1
ATOM 831 N N . ALA A 1 131 ? 79.640 -16.380 31.966 1.000 29.190 131 ALA A N 1
ATOM 832 C CA . ALA A 1 131 ? 78.403 -16.381 32.732 1.000 35.490 131 ALA A CA 1
ATOM 833 C C . ALA A 1 131 ? 77.178 -16.060 31.862 1.000 39.870 131 ALA A C 1
ATOM 834 O O . ALA A 1 131 ? 76.035 -16.239 32.320 1.000 37.670 131 ALA A O 1
ATOM 836 N N . ALA A 1 132 ? 77.393 -15.543 30.642 1.000 33.170 132 ALA A N 1
ATOM 837 C CA . ALA A 1 132 ? 76.269 -15.132 29.808 1.000 38.290 132 ALA A CA 1
ATOM 838 C C . ALA A 1 132 ? 75.843 -16.262 28.878 1.000 36.300 132 ALA A C 1
ATOM 839 O O . ALA A 1 132 ? 74.876 -16.104 28.148 1.000 38.760 132 ALA A O 1
ATOM 841 N N . PHE A 1 133 ? 76.550 -17.395 28.919 1.000 33.290 133 PHE A N 1
ATOM 842 C CA . PHE A 1 133 ? 76.237 -18.526 28.062 1.000 36.730 133 PHE A CA 1
ATOM 843 C C . PHE A 1 133 ? 75.904 -19.755 28.919 1.000 39.070 133 PHE A C 1
ATOM 844 O O . PHE A 1 133 ? 76.472 -19.925 29.984 1.000 33.730 133 PHE A O 1
ATOM 852 N N . ASP A 1 134 ? 74.946 -20.564 28.447 1.000 35.570 134 ASP A N 1
ATOM 853 C CA . ASP A 1 134 ? 74.798 -21.947 28.808 1.000 35.470 134 ASP A CA 1
ATOM 854 C C . ASP A 1 134 ? 75.561 -22.733 27.760 1.000 35.320 134 ASP A C 1
ATOM 855 O O . ASP A 1 134 ? 75.174 -22.719 26.602 1.000 35.480 134 ASP A O 1
ATOM 860 N N . TYR A 1 135 ? 76.621 -23.431 28.203 1.000 35.930 135 TYR A N 1
ATOM 861 C CA . TYR A 1 135 ? 77.562 -24.088 27.312 1.000 37.560 135 TYR A CA 1
ATOM 862 C C . TYR A 1 135 ? 77.073 -25.451 26.817 1.000 34.220 135 TYR A C 1
ATOM 863 O O . TYR A 1 135 ? 77.732 -26.036 25.954 1.000 35.800 135 TYR A O 1
ATOM 872 N N . GLY A 1 136 ? 75.939 -25.949 27.333 1.000 36.300 136 GLY A N 1
ATOM 873 C CA . GLY A 1 136 ? 75.372 -27.231 26.906 1.000 37.240 136 GLY A CA 1
ATOM 874 C C . GLY A 1 136 ? 76.404 -28.365 26.880 1.000 36.110 136 GLY A C 1
ATOM 875 O O . GLY A 1 136 ? 77.010 -28.682 27.895 1.000 40.380 136 GLY A O 1
ATOM 876 N N . ARG A 1 137 ? 76.642 -28.939 25.701 1.000 37.530 137 ARG A N 1
ATOM 877 C CA . ARG A 1 137 ? 77.591 -30.029 25.531 1.000 44.170 137 ARG A CA 1
ATOM 878 C C . ARG A 1 137 ? 78.872 -29.553 24.851 1.000 43.820 137 ARG A C 1
ATOM 879 O O . ARG A 1 137 ? 79.568 -30.364 24.246 1.000 45.660 137 ARG A O 1
ATOM 887 N N . SER A 1 138 ? 79.182 -28.254 24.906 1.000 41.320 138 SER A N 1
ATOM 888 C CA . SER A 1 138 ? 80.289 -27.738 24.100 1.000 45.770 138 SER A CA 1
ATOM 889 C C . SER A 1 138 ? 81.630 -28.071 24.756 1.000 43.180 138 SER A C 1
ATOM 890 O O . SER A 1 138 ? 82.656 -28.031 24.082 1.000 44.450 138 SER A O 1
ATOM 893 N N . GLY A 1 139 ? 81.591 -28.345 26.071 1.000 43.230 139 GLY A N 1
ATOM 894 C CA . GLY A 1 139 ? 82.774 -28.576 26.881 1.000 46.940 139 GLY A CA 1
ATOM 895 C C . GLY A 1 139 ? 83.577 -27.297 27.135 1.000 49.260 139 GLY A C 1
ATOM 896 O O . GLY A 1 139 ? 84.774 -27.362 27.397 1.000 47.280 139 GLY A O 1
ATOM 897 N N . LEU A 1 140 ? 82.926 -26.130 27.060 1.000 44.410 140 LEU A N 1
ATOM 898 C CA . LEU A 1 140 ? 83.651 -24.873 27.146 1.000 43.280 140 LEU A CA 1
ATOM 899 C C . LEU A 1 140 ? 83.729 -24.374 28.585 1.000 41.370 140 LEU A C 1
ATOM 900 O O . LEU A 1 140 ? 84.528 -23.490 28.858 1.000 37.790 140 LEU A O 1
ATOM 905 N N . GLY A 1 141 ? 82.865 -24.854 29.482 1.000 39.230 141 GLY A N 1
ATOM 906 C CA . GLY A 1 141 ? 82.950 -24.432 30.873 1.000 43.120 141 GLY A CA 1
ATOM 907 C C . GLY A 1 141 ? 84.336 -24.721 31.464 1.000 44.360 141 GLY A C 1
ATOM 908 O O . GLY A 1 141 ? 84.906 -25.781 31.214 1.000 43.010 141 GLY A O 1
ATOM 909 N N . GLY A 1 142 ? 84.904 -23.743 32.182 1.000 47.120 142 GLY A N 1
ATOM 910 C CA . GLY A 1 142 ? 86.189 -23.924 32.846 1.000 57.090 142 GLY A CA 1
ATOM 911 C C . GLY A 1 142 ? 87.389 -23.797 31.906 1.000 55.150 142 GLY A C 1
ATOM 912 O O . GLY A 1 142 ? 88.537 -23.806 32.353 1.000 53.960 142 GLY A O 1
ATOM 913 N N . LYS A 1 143 ? 87.149 -23.670 30.593 1.000 50.620 143 LYS A N 1
ATOM 914 C CA . LYS A 1 143 ? 88.236 -23.242 29.732 1.000 50.760 143 LYS A CA 1
ATOM 915 C C . LYS A 1 143 ? 88.526 -21.776 30.072 1.000 56.860 143 LYS A C 1
ATOM 916 O O . LYS A 1 143 ? 87.899 -21.159 30.944 1.000 66.220 143 LYS A O 1
ATOM 922 N N . GLN A 1 144 ? 89.613 -21.257 29.543 1.000 53.430 144 GLN A N 1
ATOM 923 C CA . GLN A 1 144 ? 90.048 -19.958 30.023 1.000 58.980 144 GLN A CA 1
ATOM 924 C C . GLN A 1 144 ? 90.038 -19.139 28.746 1.000 58.110 144 GLN A C 1
ATOM 925 O O . GLN A 1 144 ? 90.987 -19.182 27.967 1.000 62.890 144 GLN A O 1
ATOM 931 N N . LEU A 1 145 ? 88.868 -18.563 28.474 1.000 51.180 145 LEU A N 1
ATOM 932 C CA . LEU A 1 145 ? 88.648 -17.836 27.246 1.000 42.740 145 LEU A CA 1
ATOM 933 C C . LEU A 1 145 ? 88.780 -16.353 27.569 1.000 40.100 145 LEU A C 1
ATOM 934 O O . LEU A 1 145 ? 88.209 -15.855 28.535 1.000 38.620 145 LEU A O 1
ATOM 939 N N . PRO A 1 146 ? 89.560 -15.598 26.769 1.000 38.450 146 PRO A N 1
ATOM 940 C CA . PRO A 1 146 ? 89.842 -14.203 27.095 1.000 35.340 146 PRO A CA 1
ATOM 941 C C . PRO A 1 146 ? 88.607 -13.325 27.064 1.000 36.820 146 PRO A C 1
ATOM 942 O O . PRO A 1 146 ? 87.659 -13.602 26.330 1.000 32.410 146 PRO A O 1
ATOM 946 N N . LYS A 1 147 ? 88.668 -12.244 27.846 1.000 34.850 147 LYS A N 1
ATOM 947 C CA . LYS A 1 147 ? 87.612 -11.259 27.886 1.000 40.900 147 LYS A CA 1
ATOM 948 C C . LYS A 1 147 ? 87.475 -10.519 26.554 1.000 40.460 147 LYS A C 1
ATOM 949 O O . LYS A 1 147 ? 86.485 -9.801 26.382 1.000 36.730 147 LYS A O 1
ATOM 955 N N . ASP A 1 148 ? 88.497 -10.628 25.684 1.000 33.250 148 ASP A N 1
ATOM 956 C CA . ASP A 1 148 ? 88.515 -9.908 24.423 1.000 36.760 148 ASP A CA 1
ATOM 957 C C . ASP A 1 148 ? 88.319 -10.889 23.270 1.000 30.350 148 ASP A C 1
ATOM 958 O O . ASP A 1 148 ? 88.732 -10.614 22.158 1.000 32.130 148 ASP A O 1
ATOM 963 N N . LEU A 1 149 ? 87.750 -12.064 23.538 1.000 27.500 149 LEU A N 1
ATOM 964 C CA . LEU A 1 149 ? 87.535 -13.051 22.496 1.000 26.550 149 LEU A CA 1
ATOM 965 C C . LEU A 1 149 ? 86.660 -12.495 21.365 1.000 28.420 149 LEU A C 1
ATOM 966 O O . LEU A 1 149 ? 86.915 -12.753 20.176 1.000 25.330 149 LEU A O 1
ATOM 971 N N . GLY A 1 150 ? 85.635 -11.727 21.762 1.000 26.810 150 GLY A N 1
ATOM 972 C CA . GLY A 1 150 ? 84.624 -11.246 20.837 1.000 31.000 150 GLY A CA 1
ATOM 973 C C . GLY A 1 150 ? 83.515 -12.271 20.600 1.000 31.020 150 GLY A C 1
ATOM 974 O O . GLY A 1 150 ? 83.502 -13.347 21.220 1.000 30.820 150 GLY A O 1
ATOM 975 N N . PHE A 1 151 ? 82.646 -11.920 19.640 1.000 28.570 151 PHE A N 1
ATOM 976 C CA . PHE A 1 151 ? 81.421 -12.636 19.333 1.000 27.610 151 PHE A CA 1
ATOM 977 C C . PHE A 1 151 ? 81.368 -12.920 17.829 1.000 27.360 151 PHE A C 1
ATOM 978 O O . PHE A 1 151 ? 82.244 -12.487 17.093 1.000 25.120 151 PHE A O 1
ATOM 986 N N . ALA A 1 152 ? 80.358 -13.692 17.391 1.000 28.310 152 ALA A N 1
ATOM 987 C CA . ALA A 1 152 ? 80.142 -13.969 15.974 1.000 28.400 152 ALA A CA 1
ATOM 988 C C . ALA A 1 152 ? 79.088 -13.034 15.381 1.000 26.470 152 ALA A C 1
ATOM 989 O O . ALA A 1 152 ? 79.008 -12.913 14.159 1.000 26.550 152 ALA A O 1
ATOM 991 N N . GLY A 1 153 ? 78.317 -12.373 16.248 1.000 25.080 153 GLY A N 1
ATOM 992 C CA . GLY A 1 153 ? 77.220 -11.548 15.796 1.000 26.400 153 GLY A CA 1
ATOM 993 C C . GLY A 1 153 ? 76.179 -11.340 16.891 1.000 27.560 153 GLY A C 1
ATOM 994 O O . GLY A 1 153 ? 76.437 -11.606 18.064 1.000 29.990 153 GLY A O 1
ATOM 995 N N . PHE A 1 154 ? 75.013 -10.817 16.509 1.000 25.390 154 PHE A N 1
ATOM 996 C CA . PHE A 1 154 ? 73.994 -10.463 17.485 1.000 25.440 154 PHE A CA 1
ATOM 997 C C . PHE A 1 154 ? 72.608 -10.663 16.885 1.000 25.310 154 PHE A C 1
ATOM 998 O O . PHE A 1 154 ? 72.456 -10.779 15.672 1.000 29.350 154 PHE A O 1
ATOM 1006 N N . ARG A 1 155 ? 71.597 -10.685 17.757 1.000 25.770 155 ARG A N 1
ATOM 1007 C CA . ARG A 1 155 ? 70.205 -10.756 17.350 1.000 27.140 155 ARG A CA 1
ATOM 1008 C C . ARG A 1 155 ? 69.382 -9.872 18.284 1.000 28.690 155 ARG A C 1
ATOM 1009 O O . ARG A 1 155 ? 69.762 -9.629 19.435 1.000 28.940 155 ARG A O 1
ATOM 1017 N N . LEU A 1 156 ? 68.277 -9.343 17.750 1.000 25.390 156 LEU A N 1
ATOM 1018 C CA . LEU A 1 156 ? 67.434 -8.420 18.477 1.000 25.960 156 LEU A CA 1
ATOM 1019 C C . LEU A 1 156 ? 66.093 -9.080 18.791 1.000 26.710 156 LEU A C 1
ATOM 1020 O O . LEU A 1 156 ? 65.572 -9.837 17.970 1.000 28.200 156 LEU A O 1
ATOM 1025 N N . ASN A 1 157 ? 65.561 -8.706 19.946 1.000 27.400 157 ASN A N 1
ATOM 1026 C CA . ASN A 1 157 ? 64.256 -9.220 20.397 1.000 27.280 157 ASN A CA 1
ATOM 1027 C C . ASN A 1 157 ? 63.482 -8.128 21.122 1.000 27.900 157 ASN A C 1
ATOM 1028 O O . ASN A 1 157 ? 64.124 -7.257 21.706 1.000 30.390 157 ASN A O 1
ATOM 1033 N N . THR A 1 158 ? 62.165 -8.101 20.980 1.000 29.200 158 THR A N 1
ATOM 1034 C CA . THR A 1 158 ? 61.335 -7.283 21.843 1.000 30.920 158 THR A CA 1
ATOM 1035 C C . THR A 1 158 ? 61.447 -7.849 23.254 1.000 30.220 158 THR A C 1
ATOM 1036 O O . THR A 1 158 ? 61.738 -9.036 23.440 1.000 30.810 158 THR A O 1
ATOM 1040 N N . ARG A 1 159 ? 61.249 -6.969 24.231 1.000 34.730 159 ARG A N 1
ATOM 1041 C CA . ARG A 1 159 ? 61.158 -7.343 25.638 1.000 38.540 159 ARG A CA 1
ATOM 1042 C C . ARG A 1 159 ? 59.851 -8.086 25.902 1.000 37.750 159 ARG A C 1
ATOM 1043 O O . ARG A 1 159 ? 59.794 -8.867 26.844 1.000 42.190 159 ARG A O 1
ATOM 1051 N N . LYS A 1 160 ? 58.805 -7.850 25.094 1.000 43.790 160 LYS A N 1
ATOM 1052 C CA . LYS A 1 160 ? 57.551 -8.567 25.275 1.000 45.490 160 LYS A CA 1
ATOM 1053 C C . LYS A 1 160 ? 57.682 -10.012 24.788 1.000 43.520 160 LYS A C 1
ATOM 1054 O O . LYS A 1 160 ? 56.866 -10.857 25.138 1.000 41.200 160 LYS A O 1
ATOM 1060 N N . ASP A 1 161 ? 58.673 -10.319 23.949 1.000 43.550 161 ASP A N 1
ATOM 1061 C CA . ASP A 1 161 ? 58.711 -11.625 23.307 1.000 41.700 161 ASP A CA 1
ATOM 1062 C C . ASP A 1 161 ? 60.164 -12.027 23.089 1.000 39.270 161 ASP A C 1
ATOM 1063 O O . ASP A 1 161 ? 60.687 -11.922 21.989 1.000 38.830 161 ASP A O 1
ATOM 1068 N N . THR A 1 162 ? 60.821 -12.496 24.152 1.000 40.760 162 THR A N 1
ATOM 1069 C CA . THR A 1 162 ? 62.273 -12.467 24.196 1.000 36.800 162 THR A CA 1
ATOM 1070 C C . THR A 1 162 ? 62.862 -13.676 23.473 1.000 36.140 162 THR A C 1
ATOM 1071 O O . THR A 1 162 ? 64.073 -13.723 23.305 1.000 34.710 162 THR A O 1
ATOM 1075 N N . ASP A 1 163 ? 62.020 -14.635 23.053 1.000 37.630 163 ASP A N 1
ATOM 1076 C CA . ASP A 1 163 ? 62.497 -15.773 22.279 1.000 41.790 163 ASP A CA 1
ATOM 1077 C C . ASP A 1 163 ? 62.399 -15.540 20.769 1.000 38.280 163 ASP A C 1
ATOM 1078 O O . ASP A 1 163 ? 62.928 -16.318 20.008 1.000 38.770 163 ASP A O 1
ATOM 1083 N N . ARG A 1 164 ? 61.759 -14.464 20.325 1.000 34.780 164 ARG A N 1
ATOM 1084 C CA . ARG A 1 164 ? 61.603 -14.188 18.904 1.000 36.020 164 ARG A CA 1
ATOM 1085 C C . ARG A 1 164 ? 62.703 -13.219 18.446 1.000 34.620 164 ARG A C 1
ATOM 1086 O O . ARG A 1 164 ? 62.822 -12.101 18.972 1.000 31.770 164 ARG A O 1
ATOM 1094 N N . ASP A 1 165 ? 63.494 -13.661 17.451 1.000 30.280 165 ASP A N 1
ATOM 1095 C CA . ASP A 1 165 ? 64.503 -12.823 16.808 1.000 29.080 165 ASP A CA 1
ATOM 1096 C C . ASP A 1 165 ? 63.872 -12.066 15.638 1.000 25.770 165 ASP A C 1
ATOM 1097 O O . ASP A 1 165 ? 63.494 -12.700 14.653 1.000 26.800 165 ASP A O 1
ATOM 1102 N N . PHE A 1 166 ? 63.771 -10.733 15.725 1.000 23.930 166 PHE A N 1
ATOM 1103 C CA . PHE A 1 166 ? 63.254 -9.958 14.606 1.000 25.480 166 PHE A CA 1
ATOM 1104 C C . PHE A 1 166 ? 64.374 -9.541 13.650 1.000 26.960 166 PHE A C 1
ATOM 1105 O O . PHE A 1 166 ? 64.086 -9.208 12.496 1.000 24.550 166 PHE A O 1
ATOM 1113 N N . SER A 1 167 ? 65.636 -9.610 14.101 1.000 25.850 167 SER A N 1
ATOM 1114 C CA . SER A 1 167 ? 66.780 -9.491 13.203 1.000 26.190 167 SER A CA 1
ATOM 1115 C C . SER A 1 167 ? 67.958 -10.281 13.765 1.000 24.900 167 SER A C 1
ATOM 1116 O O . SER A 1 167 ? 68.095 -10.381 14.983 1.000 24.550 167 SER A O 1
ATOM 1119 N N . ALA A 1 168 ? 68.856 -10.713 12.864 1.000 22.500 168 ALA A N 1
ATOM 1120 C CA . ALA A 1 168 ? 70.052 -11.456 13.207 1.000 22.750 168 ALA A CA 1
ATOM 1121 C C . ALA A 1 168 ? 71.152 -11.097 12.219 1.000 22.790 168 ALA A C 1
ATOM 1122 O O . ALA A 1 168 ? 70.987 -11.258 11.019 1.000 24.960 168 ALA A O 1
ATOM 1124 N N . PHE A 1 169 ? 72.279 -10.632 12.774 1.000 23.170 169 PHE A N 1
ATOM 1125 C CA . PHE A 1 169 ? 73.486 -10.252 12.071 1.000 21.620 169 PHE A CA 1
ATOM 1126 C C . PHE A 1 169 ? 74.556 -11.288 12.396 1.000 24.050 169 PHE A C 1
ATOM 1127 O O . PHE A 1 169 ? 74.959 -11.380 13.561 1.000 24.780 169 PHE A O 1
ATOM 1135 N N . LEU A 1 170 ? 74.972 -12.087 11.401 1.000 24.520 170 LEU A N 1
ATOM 1136 C CA . LEU A 1 170 ? 75.824 -13.242 11.659 1.000 25.700 170 LEU A CA 1
ATOM 1137 C C . LEU A 1 170 ? 76.540 -13.720 10.395 1.000 25.500 170 LEU A C 1
ATOM 1138 O O . LEU A 1 170 ? 75.905 -14.076 9.402 1.000 21.570 170 LEU A O 1
ATOM 1143 N N . GLY A 1 171 ? 77.879 -13.795 10.478 1.000 25.370 171 GLY A N 1
ATOM 1144 C CA . GLY A 1 171 ? 78.697 -14.377 9.427 1.000 23.940 171 GLY A CA 1
ATOM 1145 C C . GLY A 1 171 ? 79.039 -13.334 8.369 1.000 25.920 171 GLY A C 1
ATOM 1146 O O . GLY A 1 171 ? 78.140 -12.794 7.723 1.000 26.520 171 GLY A O 1
ATOM 1147 N N . ALA A 1 172 ? 80.327 -13.027 8.232 1.000 22.290 172 ALA A N 1
ATOM 1148 C CA . ALA A 1 172 ? 80.829 -12.171 7.173 1.000 21.930 172 ALA A CA 1
ATOM 1149 C C . ALA A 1 172 ? 80.145 -10.813 7.286 1.000 20.230 172 ALA A C 1
ATOM 1150 O O . ALA A 1 172 ? 80.220 -10.224 8.370 1.000 20.250 172 ALA A O 1
ATOM 1152 N N . SER A 1 173 ? 79.515 -10.300 6.213 1.000 18.260 173 SER A N 1
ATOM 1153 C CA . SER A 1 173 ? 78.677 -9.101 6.378 1.000 21.100 173 SER A CA 1
ATOM 1154 C C . SER A 1 173 ? 77.171 -9.368 6.225 1.000 22.120 173 SER A C 1
ATOM 1155 O O . SER A 1 173 ? 76.402 -8.430 6.002 1.000 19.920 173 SER A O 1
ATOM 1158 N N . TYR A 1 174 ? 76.757 -10.627 6.460 1.000 22.470 174 TYR A N 1
ATOM 1159 C CA . TYR A 1 174 ? 75.392 -11.088 6.268 1.000 21.460 174 TYR A CA 1
ATOM 1160 C C . TYR A 1 174 ? 74.509 -10.726 7.461 1.000 22.060 174 TYR A C 1
ATOM 1161 O O . TYR A 1 174 ? 74.947 -10.678 8.595 1.000 22.800 174 TYR A O 1
ATOM 1170 N N . PHE A 1 175 ? 73.233 -10.492 7.168 1.000 21.020 175 PHE A N 1
ATOM 1171 C CA . PHE A 1 175 ? 72.219 -10.326 8.190 1.000 23.700 175 PHE A CA 1
ATOM 1172 C C . PHE A 1 175 ? 70.854 -10.688 7.584 1.000 24.210 175 PHE A C 1
ATOM 1173 O O . PHE A 1 175 ? 70.719 -10.771 6.354 1.000 22.130 175 PHE A O 1
ATOM 1181 N N . ARG A 1 176 ? 69.878 -10.925 8.472 1.000 23.380 176 ARG A N 1
ATOM 1182 C CA . ARG A 1 176 ? 68.528 -11.302 8.088 1.000 23.390 176 ARG A CA 1
ATOM 1183 C C . ARG A 1 176 ? 67.545 -10.653 9.043 1.000 23.710 176 ARG A C 1
ATOM 1184 O O . ARG A 1 176 ? 67.890 -10.322 10.195 1.000 21.780 176 ARG A O 1
ATOM 1192 N N . ALA A 1 177 ? 66.327 -10.441 8.533 1.000 22.050 177 ALA A N 1
ATOM 1193 C CA . ALA A 1 177 ? 65.232 -10.045 9.405 1.000 24.130 177 ALA A CA 1
ATOM 1194 C C . ALA A 1 177 ? 63.940 -10.682 8.905 1.000 23.540 177 ALA A C 1
ATOM 1195 O O . ALA A 1 177 ? 63.941 -11.321 7.864 1.000 22.900 177 ALA A O 1
ATOM 1197 N N . VAL A 1 178 ? 62.881 -10.533 9.707 1.000 22.740 178 VAL A N 1
ATOM 1198 C CA . VAL A 1 178 ? 61.570 -11.058 9.385 1.000 25.900 178 VAL A CA 1
ATOM 1199 C C . VAL A 1 178 ? 60.528 -10.000 9.708 1.000 24.510 178 VAL A C 1
ATOM 1200 O O . VAL A 1 178 ? 60.728 -9.168 10.592 1.000 24.140 178 VAL A O 1
ATOM 1204 N N . GLY A 1 179 ? 59.394 -10.073 9.024 1.000 23.060 179 GLY A N 1
ATOM 1205 C CA . GLY A 1 179 ? 58.219 -9.353 9.488 1.000 22.040 179 GLY A CA 1
ATOM 1206 C C . GLY A 1 179 ? 57.319 -10.244 10.346 1.000 24.530 179 GLY A C 1
ATOM 1207 O O . GLY A 1 179 ? 57.772 -11.171 11.017 1.000 26.980 179 GLY A O 1
ATOM 1208 N N . LYS A 1 180 ? 56.032 -9.931 10.280 1.000 27.970 180 LYS A N 1
ATOM 1209 C CA . LYS A 1 180 ? 54.958 -10.505 11.063 1.000 29.350 180 LYS A CA 1
ATOM 1210 C C . LYS A 1 180 ? 55.035 -12.023 11.111 1.000 28.650 180 LYS A C 1
ATOM 1211 O O . LYS A 1 180 ? 54.869 -12.598 12.174 1.000 26.690 180 LYS A O 1
ATOM 1217 N N . GLU A 1 181 ? 55.222 -12.683 9.961 1.000 27.260 181 GLU A N 1
ATOM 1218 C CA . GLU A 1 181 ? 55.078 -14.129 9.933 1.000 28.350 181 GLU A CA 1
ATOM 1219 C C . GLU A 1 181 ? 56.217 -14.834 10.670 1.000 28.460 181 GLU A C 1
ATOM 1220 O O . GLU A 1 181 ? 56.053 -15.992 11.031 1.000 27.400 181 GLU A O 1
ATOM 1226 N N . GLY A 1 182 ? 57.376 -14.164 10.826 1.000 27.860 182 GLY A N 1
ATOM 1227 C CA . GLY A 1 182 ? 58.474 -14.635 11.668 1.000 25.030 182 GLY A CA 1
ATOM 1228 C C . GLY A 1 182 ? 59.277 -15.789 11.072 1.000 25.820 182 GLY A C 1
ATOM 1229 O O . GLY A 1 182 ? 60.103 -16.351 11.770 1.000 24.380 182 GLY A O 1
ATOM 1230 N N . GLN A 1 183 ? 59.090 -16.121 9.782 1.000 24.580 183 GLN A N 1
ATOM 1231 C CA . GLN A 1 183 ? 59.817 -17.228 9.184 1.000 23.640 183 GLN A CA 1
ATOM 1232 C C . GLN A 1 183 ? 61.040 -16.707 8.413 1.000 24.590 183 GLN A C 1
ATOM 1233 O O . GLN A 1 183 ? 60.913 -15.994 7.408 1.000 23.130 183 GLN A O 1
ATOM 1239 N N . TYR A 1 184 ? 62.237 -17.129 8.835 1.000 22.520 184 TYR A N 1
ATOM 1240 C CA . TYR A 1 184 ? 63.480 -16.632 8.250 1.000 21.260 184 TYR A CA 1
ATOM 1241 C C . TYR A 1 184 ? 63.613 -17.212 6.848 1.000 22.010 184 TYR A C 1
ATOM 1242 O O . TYR A 1 184 ? 63.213 -18.341 6.598 1.000 20.980 184 TYR A O 1
ATOM 1251 N N . GLY A 1 185 ? 64.172 -16.413 5.928 1.000 22.620 185 GLY A N 1
ATOM 1252 C CA . GLY A 1 185 ? 64.422 -16.863 4.565 1.000 21.410 185 GLY A CA 1
ATOM 1253 C C . GLY A 1 185 ? 65.694 -16.228 4.015 1.000 21.930 185 GLY A C 1
ATOM 1254 O O . GLY A 1 185 ? 66.782 -16.447 4.540 1.000 21.640 185 GLY A O 1
ATOM 1255 N N . GLN A 1 186 ? 65.541 -15.353 3.017 1.000 22.160 186 GLN A N 1
ATOM 1256 C CA . GLN A 1 186 ? 66.697 -14.766 2.361 1.000 20.400 186 GLN A CA 1
ATOM 1257 C C . GLN A 1 186 ? 67.467 -13.843 3.317 1.000 19.930 186 GLN A C 1
ATOM 1258 O O . GLN A 1 186 ? 67.016 -13.511 4.414 1.000 19.430 186 GLN A O 1
ATOM 1264 N N . SER A 1 187 ? 68.668 -13.517 2.863 1.000 19.520 187 SER A N 1
ATOM 1265 C CA . SER A 1 187 ? 69.649 -12.704 3.547 1.000 22.170 187 SER A CA 1
ATOM 1266 C C . SER A 1 187 ? 69.943 -11.429 2.745 1.000 22.960 187 SER A C 1
ATOM 1267 O O . SER A 1 187 ? 69.746 -11.359 1.538 1.000 22.250 187 SER A O 1
ATOM 1270 N N . ALA A 1 188 ? 70.391 -10.419 3.484 1.000 20.700 188 ALA A N 1
ATOM 1271 C CA . ALA A 1 188 ? 71.072 -9.258 2.978 1.000 21.740 188 ALA A CA 1
ATOM 1272 C C . ALA A 1 188 ? 72.535 -9.363 3.361 1.000 21.160 188 ALA A C 1
ATOM 1273 O O . ALA A 1 188 ? 72.896 -10.159 4.245 1.000 20.970 188 ALA A O 1
ATOM 1275 N N . ARG A 1 189 ? 73.329 -8.472 2.767 1.000 20.980 189 ARG A N 1
ATOM 1276 C CA . ARG A 1 189 ? 74.709 -8.293 3.183 1.000 22.350 189 ARG A CA 1
ATOM 1277 C C . ARG A 1 189 ? 75.026 -6.809 3.235 1.000 22.090 189 ARG A C 1
ATOM 1278 O O . ARG A 1 189 ? 74.417 -6.002 2.532 1.000 23.900 189 ARG A O 1
ATOM 1286 N N . GLY A 1 190 ? 76.066 -6.483 4.005 1.000 19.640 190 GLY A N 1
ATOM 1287 C CA . GLY A 1 190 ? 76.611 -5.149 3.969 1.000 20.680 190 GLY A CA 1
ATOM 1288 C C . GLY A 1 190 ? 77.075 -4.793 2.555 1.000 20.350 190 GLY A C 1
ATOM 1289 O O . GLY A 1 190 ? 76.800 -3.706 2.072 1.000 23.070 190 GLY A O 1
ATOM 1290 N N . LEU A 1 191 ? 77.721 -5.735 1.882 1.000 18.900 191 LEU A N 1
ATOM 1291 C CA . LEU A 1 191 ? 78.352 -5.462 0.612 1.000 20.700 191 LEU A CA 1
ATOM 1292 C C . LEU A 1 191 ? 78.704 -6.769 -0.057 1.000 22.880 191 LEU A C 1
ATOM 1293 O O . LEU A 1 191 ? 79.031 -7.743 0.643 1.000 23.170 191 LEU A O 1
ATOM 1298 N N . ALA A 1 192 ? 78.705 -6.719 -1.396 1.000 21.040 192 ALA A N 1
ATOM 1299 C CA . ALA A 1 192 ? 79.170 -7.806 -2.242 1.000 21.920 192 ALA A CA 1
ATOM 1300 C C . ALA A 1 192 ? 80.283 -7.268 -3.128 1.000 21.290 192 ALA A C 1
ATOM 1301 O O . ALA A 1 192 ? 80.220 -6.124 -3.595 1.000 20.740 192 ALA A O 1
ATOM 1303 N N . ILE A 1 193 ? 81.282 -8.126 -3.359 1.000 20.990 193 ILE A N 1
ATOM 1304 C CA . ILE A 1 193 ? 82.405 -7.787 -4.204 1.000 20.840 193 ILE A CA 1
ATOM 1305 C C . ILE A 1 193 ? 82.759 -8.967 -5.089 1.000 21.720 193 ILE A C 1
ATOM 1306 O O . ILE A 1 193 ? 83.022 -10.052 -4.589 1.000 23.220 193 ILE A O 1
ATOM 1311 N N . ASP A 1 194 ? 82.721 -8.712 -6.400 1.000 22.830 194 ASP A N 1
ATOM 1312 C CA . ASP A 1 194 ? 83.122 -9.628 -7.444 1.000 23.520 194 ASP A CA 1
ATOM 1313 C C . ASP A 1 194 ? 82.290 -10.902 -7.382 1.000 22.730 194 ASP A C 1
ATOM 1314 O O . ASP A 1 194 ? 82.800 -11.976 -7.682 1.000 24.380 194 ASP A O 1
ATOM 1319 N N . THR A 1 195 ? 81.010 -10.786 -7.026 1.000 23.090 195 THR A N 1
ATOM 1320 C CA . THR A 1 195 ? 80.114 -11.924 -7.152 1.000 22.230 195 THR A CA 1
ATOM 1321 C C . THR A 1 195 ? 79.948 -12.287 -8.630 1.000 22.470 195 THR A C 1
ATOM 1322 O O . THR A 1 195 ? 79.703 -11.430 -9.477 1.000 22.640 195 THR A O 1
ATOM 1326 N N . GLY A 1 196 ? 80.049 -13.578 -8.935 1.000 23.780 196 GLY A N 1
ATOM 1327 C CA . GLY A 1 196 ? 79.624 -14.079 -10.228 1.000 27.150 196 GLY A CA 1
ATOM 1328 C C . GLY A 1 196 ? 80.578 -13.715 -11.367 1.000 31.850 196 GLY A C 1
ATOM 1329 O O . GLY A 1 196 ? 80.137 -13.577 -12.508 1.000 32.660 196 GLY A O 1
ATOM 1330 N N . THR A 1 197 ? 81.867 -13.510 -11.056 1.000 31.750 197 THR A N 1
ATOM 1331 C CA . THR A 1 197 ? 82.821 -13.090 -12.076 1.000 39.100 197 THR A CA 1
ATOM 1332 C C . THR A 1 197 ? 83.445 -14.313 -12.744 1.000 46.540 197 THR A C 1
ATOM 1333 O O . THR A 1 197 ? 84.178 -14.143 -13.709 1.000 51.510 197 THR A O 1
ATOM 1337 N N . GLY A 1 198 ? 83.172 -15.520 -12.217 1.000 52.190 198 GLY A N 1
ATOM 1338 C CA . GLY A 1 198 ? 83.880 -16.720 -12.630 1.000 58.220 198 GLY A CA 1
ATOM 1339 C C . GLY A 1 198 ? 85.197 -16.900 -11.872 1.000 63.840 198 GLY A C 1
ATOM 1340 O O . GLY A 1 198 ? 85.585 -18.034 -11.629 1.000 66.290 198 GLY A O 1
ATOM 1341 N N . GLY A 1 199 ? 85.886 -15.788 -11.544 1.000 69.090 199 GLY A N 1
ATOM 1342 C CA . GLY A 1 199 ? 86.998 -15.771 -10.599 1.000 59.790 199 GLY A CA 1
ATOM 1343 C C . GLY A 1 199 ? 86.515 -15.808 -9.148 1.000 50.820 199 GLY A C 1
ATOM 1344 O O . GLY A 1 199 ? 85.322 -15.922 -8.907 1.000 50.930 199 GLY A O 1
ATOM 1345 N N . PRO A 1 200 ? 87.409 -15.717 -8.134 1.000 47.330 200 PRO A N 1
ATOM 1346 C CA . PRO A 1 200 ? 87.004 -15.828 -6.725 1.000 43.650 200 PRO A CA 1
ATOM 1347 C C . PRO A 1 200 ? 86.276 -14.583 -6.199 1.000 37.200 200 PRO A C 1
ATOM 1348 O O . PRO A 1 200 ? 86.578 -13.458 -6.586 1.000 33.260 200 PRO A O 1
ATOM 1352 N N . GLU A 1 201 ? 85.258 -14.816 -5.367 1.000 29.180 201 GLU A N 1
ATOM 1353 C CA . GLU A 1 201 ? 84.461 -13.758 -4.768 1.000 28.590 201 GLU A CA 1
ATOM 1354 C C . GLU A 1 201 ? 85.186 -13.257 -3.522 1.000 24.740 201 GLU A C 1
ATOM 1355 O O . GLU A 1 201 ? 85.748 -14.039 -2.779 1.000 23.360 201 GLU A O 1
ATOM 1361 N N . GLU A 1 202 ? 85.100 -11.965 -3.252 1.000 23.070 202 GLU A N 1
ATOM 1362 C CA . GLU A 1 202 ? 85.662 -11.427 -2.027 1.000 26.050 202 GLU A CA 1
ATOM 1363 C C . GLU A 1 202 ? 84.507 -11.145 -1.058 1.000 24.020 202 GLU A C 1
ATOM 1364 O O . GLU A 1 202 ? 83.579 -10.437 -1.423 1.000 21.380 202 GLU A O 1
ATOM 1370 N N . PHE A 1 203 ? 84.595 -11.670 0.169 1.000 20.160 203 PHE A N 1
ATOM 1371 C CA . PHE A 1 203 ? 83.539 -11.551 1.142 1.000 22.080 203 PHE A CA 1
ATOM 1372 C C . PHE A 1 203 ? 83.967 -10.624 2.282 1.000 21.410 203 PHE A C 1
ATOM 1373 O O . PHE A 1 203 ? 84.718 -11.039 3.143 1.000 20.500 203 PHE A O 1
ATOM 1381 N N . PRO A 1 204 ? 83.441 -9.380 2.344 1.000 20.900 204 PRO A N 1
ATOM 1382 C CA . PRO A 1 204 ? 83.665 -8.497 3.480 1.000 19.750 204 PRO A CA 1
ATOM 1383 C C . PRO A 1 204 ? 83.185 -9.083 4.798 1.000 19.700 204 PRO A C 1
ATOM 1384 O O . PRO A 1 204 ? 82.324 -9.952 4.779 1.000 20.890 204 PRO A O 1
ATOM 1388 N N . ASP A 1 205 ? 83.739 -8.569 5.918 1.000 20.830 205 ASP A N 1
ATOM 1389 C CA . ASP A 1 205 ? 83.248 -8.891 7.246 1.000 20.620 205 ASP A CA 1
ATOM 1390 C C . ASP A 1 205 ? 82.823 -7.610 7.972 1.000 21.540 205 ASP A C 1
ATOM 1391 O O . ASP A 1 205 ? 83.503 -6.586 7.896 1.000 18.620 205 ASP A O 1
ATOM 1396 N N . PHE A 1 206 ? 81.724 -7.696 8.735 1.000 20.100 206 PHE A N 1
ATOM 1397 C CA . PHE A 1 206 ? 81.520 -6.780 9.846 1.000 21.950 206 PHE A CA 1
ATOM 1398 C C . PHE A 1 206 ? 82.413 -7.232 11.004 1.000 23.180 206 PHE A C 1
ATOM 1399 O O . PHE A 1 206 ? 82.275 -8.365 11.467 1.000 24.360 206 PHE A O 1
ATOM 1407 N N . ILE A 1 207 ? 83.348 -6.363 11.432 1.000 23.350 207 ILE A N 1
ATOM 1408 C CA . ILE A 1 207 ? 84.301 -6.717 12.481 1.000 23.750 207 ILE A CA 1
ATOM 1409 C C . ILE A 1 207 ? 83.954 -6.058 13.803 1.000 23.140 207 ILE A C 1
ATOM 1410 O O . ILE A 1 207 ? 84.523 -6.418 14.820 1.000 24.570 207 ILE A O 1
ATOM 1415 N N . ALA A 1 208 ? 83.015 -5.112 13.785 1.000 25.580 208 ALA A N 1
ATOM 1416 C CA . ALA A 1 208 ? 82.474 -4.523 14.996 1.000 23.940 208 ALA A CA 1
ATOM 1417 C C . ALA A 1 208 ? 81.056 -4.023 14.751 1.000 23.270 208 ALA A C 1
ATOM 1418 O O . ALA A 1 208 ? 80.727 -3.520 13.668 1.000 24.930 208 ALA A O 1
ATOM 1420 N N . TYR A 1 209 ? 80.261 -4.114 15.817 1.000 23.920 209 TYR A N 1
ATOM 1421 C CA . TYR A 1 209 ? 78.899 -3.615 15.891 1.000 25.910 209 TYR A CA 1
ATOM 1422 C C . TYR A 1 209 ? 78.791 -2.778 17.161 1.000 27.310 209 TYR A C 1
ATOM 1423 O O . TYR A 1 209 ? 79.299 -3.202 18.199 1.000 29.900 209 TYR A O 1
ATOM 1432 N N . TYR A 1 210 ? 78.194 -1.585 17.035 1.000 27.080 210 TYR A N 1
ATOM 1433 C CA . TYR A 1 210 ? 77.911 -0.680 18.148 1.000 26.440 210 TYR A CA 1
ATOM 1434 C C . TYR A 1 210 ? 76.390 -0.568 18.264 1.000 25.380 210 TYR A C 1
ATOM 1435 O O . TYR A 1 210 ? 75.745 -0.053 17.372 1.000 24.870 210 TYR A O 1
ATOM 1444 N N . LEU A 1 211 ? 75.813 -1.126 19.330 1.000 28.190 211 LEU A N 1
ATOM 1445 C CA . LEU A 1 211 ? 74.380 -1.128 19.583 1.000 28.650 211 LEU A CA 1
ATOM 1446 C C . LEU A 1 211 ? 74.012 0.082 20.448 1.000 30.310 211 LEU A C 1
ATOM 1447 O O . LEU A 1 211 ? 74.419 0.176 21.607 1.000 27.350 211 LEU A O 1
ATOM 1452 N N . GLU A 1 212 ? 73.238 1.020 19.885 1.000 32.950 212 GLU A N 1
ATOM 1453 C CA . GLU A 1 212 ? 72.800 2.200 20.617 1.000 32.010 212 GLU A CA 1
ATOM 1454 C C . GLU A 1 212 ? 71.563 1.882 21.458 1.000 31.250 212 GLU A C 1
ATOM 1455 O O . GLU A 1 212 ? 70.488 1.577 20.925 1.000 29.350 212 GLU A O 1
ATOM 1461 N N . GLN A 1 213 ? 71.724 1.987 22.781 1.000 30.820 213 GLN A N 1
ATOM 1462 C CA . GLN A 1 213 ? 70.601 1.856 23.698 1.000 36.840 213 GLN A CA 1
ATOM 1463 C C . GLN A 1 213 ? 69.497 2.798 23.251 1.000 34.150 213 GLN A C 1
ATOM 1464 O O . GLN A 1 213 ? 69.694 4.004 23.197 1.000 35.240 213 GLN A O 1
ATOM 1470 N N . PRO A 1 214 ? 68.301 2.305 22.895 1.000 32.510 214 PRO A N 1
ATOM 1471 C CA . PRO A 1 214 ? 67.193 3.208 22.589 1.000 36.350 214 PRO A CA 1
ATOM 1472 C C . PRO A 1 214 ? 66.622 3.911 23.824 1.000 36.980 214 PRO A C 1
ATOM 1473 O O . PRO A 1 214 ? 66.674 3.383 24.932 1.000 36.520 214 PRO A O 1
ATOM 1477 N N . ALA A 1 215 ? 66.020 5.078 23.585 1.000 36.270 215 ALA A N 1
ATOM 1478 C CA . ALA A 1 215 ? 65.113 5.682 24.542 1.000 38.990 215 ALA A CA 1
ATOM 1479 C C . ALA A 1 215 ? 64.061 4.655 24.951 1.000 40.070 215 ALA A C 1
ATOM 1480 O O . ALA A 1 215 ? 63.736 3.739 24.203 1.000 37.970 215 ALA A O 1
ATOM 1482 N N . ASP A 1 216 ? 63.553 4.810 26.169 1.000 36.210 216 ASP A N 1
ATOM 1483 C CA . ASP A 1 216 ? 62.608 3.883 26.751 1.000 40.880 216 ASP A CA 1
ATOM 1484 C C . ASP A 1 216 ? 61.341 3.777 25.893 1.000 40.760 216 ASP A C 1
ATOM 1485 O O . ASP A 1 216 ? 60.705 2.720 25.860 1.000 41.940 216 ASP A O 1
ATOM 1490 N N . ASP A 1 217 ? 60.952 4.867 25.222 1.000 38.450 217 ASP A N 1
ATOM 1491 C CA . ASP A 1 217 ? 59.752 4.857 24.396 1.000 45.710 217 ASP A CA 1
ATOM 1492 C C . ASP A 1 217 ? 60.059 4.739 22.895 1.000 40.510 217 ASP A C 1
ATOM 1493 O O . ASP A 1 217 ? 59.148 4.934 22.104 1.000 38.170 217 ASP A O 1
ATOM 1498 N N . SER A 1 218 ? 61.303 4.444 22.479 1.000 39.140 218 SER A N 1
ATOM 1499 C CA . SER A 1 218 ? 61.634 4.389 21.056 1.000 37.240 218 SER A CA 1
ATOM 1500 C C . SER A 1 218 ? 61.158 3.070 20.454 1.000 34.620 218 SER A C 1
ATOM 1501 O O . SER A 1 218 ? 61.255 2.016 21.099 1.000 31.110 218 SER A O 1
ATOM 1504 N N . ASP A 1 219 ? 60.688 3.164 19.203 1.000 30.120 219 ASP A N 1
ATOM 1505 C CA . ASP A 1 219 ? 60.302 1.997 18.426 1.000 33.070 219 ASP A CA 1
ATOM 1506 C C . ASP A 1 219 ? 61.476 1.520 17.555 1.000 31.670 219 ASP A C 1
ATOM 1507 O O . ASP A 1 219 ? 61.350 0.510 16.855 1.000 32.280 219 ASP A O 1
ATOM 1512 N N . THR A 1 220 ? 62.623 2.220 17.624 1.000 30.870 220 THR A N 1
ATOM 1513 C CA . THR A 1 220 ? 63.783 1.962 16.776 1.000 29.540 220 THR A CA 1
ATOM 1514 C C . THR A 1 220 ? 65.009 1.538 17.603 1.000 29.320 220 THR A C 1
ATOM 1515 O O . THR A 1 220 ? 65.264 2.080 18.684 1.000 28.220 220 THR A O 1
ATOM 1519 N N . VAL A 1 221 ? 65.781 0.586 17.058 1.000 26.110 221 VAL A N 1
ATOM 1520 C CA . VAL A 1 221 ? 67.137 0.292 17.478 1.000 27.480 221 VAL A CA 1
ATOM 1521 C C . VAL A 1 221 ? 68.106 0.725 16.380 1.000 31.920 221 VAL A C 1
ATOM 1522 O O . VAL A 1 221 ? 68.004 0.267 15.240 1.000 31.640 221 VAL A O 1
ATOM 1526 N N . VAL A 1 222 ? 69.070 1.583 16.747 1.000 28.390 222 VAL A N 1
ATOM 1527 C CA . VAL A 1 222 ? 70.165 1.963 15.872 1.000 26.120 222 VAL A CA 1
ATOM 1528 C C . VAL A 1 222 ? 71.408 1.126 16.200 1.000 27.270 222 VAL A C 1
ATOM 1529 O O . VAL A 1 222 ? 71.831 1.044 17.365 1.000 26.100 222 VAL A O 1
ATOM 1533 N N . VAL A 1 223 ? 71.960 0.508 15.139 1.000 25.960 223 VAL A N 1
ATOM 1534 C CA . VAL A 1 223 ? 73.195 -0.255 15.160 1.000 26.730 223 VAL A CA 1
ATOM 1535 C C . VAL A 1 223 ? 74.180 0.299 14.139 1.000 25.200 223 VAL A C 1
ATOM 1536 O O . VAL A 1 223 ? 73.790 0.597 13.021 1.000 27.100 223 VAL A O 1
ATOM 1540 N N . TYR A 1 224 ? 75.454 0.418 14.535 1.000 23.450 224 TYR A N 1
ATOM 1541 C CA . TYR A 1 224 ? 76.522 0.797 13.637 1.000 23.720 224 TYR A CA 1
ATOM 1542 C C . TYR A 1 224 ? 77.405 -0.412 13.388 1.000 23.660 224 TYR A C 1
ATOM 1543 O O . TYR A 1 224 ? 77.572 -1.262 14.244 1.000 24.040 224 TYR A O 1
ATOM 1552 N N . GLY A 1 225 ? 78.010 -0.445 12.208 1.000 25.420 225 GLY A N 1
ATOM 1553 C CA . GLY A 1 225 ? 78.858 -1.546 11.823 1.000 23.550 225 GLY A CA 1
ATOM 1554 C C . GLY A 1 225 ? 80.107 -1.013 11.156 1.000 22.560 225 GLY A C 1
ATOM 1555 O O . GLY A 1 225 ? 80.036 -0.117 10.317 1.000 23.470 225 GLY A O 1
ATOM 1556 N N . LEU A 1 226 ? 81.238 -1.632 11.500 1.000 24.280 226 LEU A N 1
ATOM 1557 C CA . LEU A 1 226 ? 82.505 -1.374 10.846 1.000 22.610 226 LEU A CA 1
ATOM 1558 C C . LEU A 1 226 ? 82.819 -2.562 9.965 1.000 20.920 226 LEU A C 1
ATOM 1559 O O . LEU A 1 226 ? 82.865 -3.684 10.462 1.000 19.440 226 LEU A O 1
ATOM 1564 N N . LEU A 1 227 ? 83.030 -2.293 8.675 1.000 20.420 227 LEU A N 1
ATOM 1565 C CA . LEU A 1 227 ? 83.182 -3.340 7.687 1.000 20.140 227 LEU A CA 1
ATOM 1566 C C . LEU A 1 227 ? 84.614 -3.301 7.189 1.000 22.060 227 LEU A C 1
ATOM 1567 O O . LEU A 1 227 ? 85.158 -2.220 7.006 1.000 21.320 227 LEU A O 1
ATOM 1572 N N . ASP A 1 228 ? 85.244 -4.469 6.977 1.000 21.500 228 ASP A N 1
ATOM 1573 C CA . ASP A 1 228 ? 86.535 -4.475 6.310 1.000 21.530 228 ASP A CA 1
ATOM 1574 C C . ASP A 1 228 ? 86.618 -5.667 5.369 1.000 22.170 228 ASP A C 1
ATOM 1575 O O . ASP A 1 228 ? 86.053 -6.736 5.636 1.000 24.240 228 ASP A O 1
ATOM 1580 N N . SER A 1 229 ? 87.384 -5.487 4.309 1.000 19.860 229 SER A N 1
ATOM 1581 C CA . SER A 1 229 ? 87.490 -6.472 3.253 1.000 22.010 229 SER A CA 1
ATOM 1582 C C . SER A 1 229 ? 88.789 -6.159 2.511 1.000 23.490 229 SER A C 1
ATOM 1583 O O . SER A 1 229 ? 89.222 -5.000 2.515 1.000 21.160 229 SER A O 1
ATOM 1586 N N . PRO A 1 230 ? 89.475 -7.126 1.859 1.000 21.600 230 PRO A N 1
ATOM 1587 C CA . PRO A 1 230 ? 90.685 -6.795 1.097 1.000 21.630 230 PRO A CA 1
ATOM 1588 C C . PRO A 1 230 ? 90.596 -5.473 0.345 1.000 23.310 230 PRO A C 1
ATOM 1589 O O . PRO A 1 230 ? 91.476 -4.645 0.521 1.000 24.100 230 PRO A O 1
ATOM 1593 N N . SER A 1 231 ? 89.500 -5.246 -0.406 1.000 22.830 231 SER A N 1
ATOM 1594 C CA . SER A 1 231 ? 89.415 -4.146 -1.355 1.000 23.400 231 SER A CA 1
ATOM 1595 C C . SER A 1 231 ? 88.936 -2.832 -0.718 1.000 22.930 231 SER A C 1
ATOM 1596 O O . SER A 1 231 ? 89.023 -1.786 -1.362 1.000 24.920 231 SER A O 1
ATOM 1599 N N . VAL A 1 232 ? 88.311 -2.865 0.463 1.000 22.760 232 VAL A N 1
ATOM 1600 C CA . VAL A 1 232 ? 87.481 -1.726 0.890 1.000 22.210 232 VAL A CA 1
ATOM 1601 C C . VAL A 1 232 ? 87.183 -1.824 2.381 1.000 21.380 232 VAL A C 1
ATOM 1602 O O . VAL A 1 232 ? 87.128 -2.932 2.918 1.000 23.850 232 VAL A O 1
ATOM 1606 N N . SER A 1 233 ? 87.018 -0.669 3.038 1.000 20.090 233 SER A N 1
ATOM 1607 C CA . SER A 1 233 ? 86.522 -0.586 4.409 1.000 22.080 233 SER A CA 1
ATOM 1608 C C . SER A 1 233 ? 85.214 0.193 4.414 1.000 23.660 233 SER A C 1
ATOM 1609 O O . SER A 1 233 ? 85.003 0.989 3.503 1.000 24.610 233 SER A O 1
ATOM 1612 N N . GLY A 1 234 ? 84.405 0.093 5.481 1.000 20.930 234 GLY A N 1
ATOM 1613 C CA . GLY A 1 234 ? 83.207 0.906 5.517 1.000 20.500 234 GLY A CA 1
ATOM 1614 C C . GLY A 1 234 ? 82.618 1.118 6.908 1.000 21.900 234 GLY A C 1
ATOM 1615 O O . GLY A 1 234 ? 82.882 0.359 7.852 1.000 21.680 234 GLY A O 1
ATOM 1616 N N . ALA A 1 235 ? 81.808 2.175 6.993 1.000 20.000 235 ALA A N 1
ATOM 1617 C CA . ALA A 1 235 ? 81.077 2.498 8.198 1.000 22.520 235 ALA A CA 1
ATOM 1618 C C . ALA A 1 235 ? 79.591 2.526 7.880 1.000 23.270 235 ALA A C 1
ATOM 1619 O O . ALA A 1 235 ? 79.185 3.243 6.960 1.000 25.020 235 ALA A O 1
ATOM 1621 N N . TYR A 1 236 ? 78.794 1.830 8.712 1.000 21.950 236 TYR A N 1
ATOM 1622 C CA . TYR A 1 236 ? 77.405 1.545 8.412 1.000 21.840 236 TYR A CA 1
ATOM 1623 C C . TYR A 1 236 ? 76.585 1.981 9.606 1.000 22.540 236 TYR A C 1
ATOM 1624 O O . TYR A 1 236 ? 77.011 1.792 10.734 1.000 23.230 236 TYR A O 1
ATOM 1633 N N . ARG A 1 237 ? 75.413 2.532 9.296 1.000 24.790 237 ARG A N 1
ATOM 1634 C CA . ARG A 1 237 ? 74.415 2.879 10.328 1.000 24.430 237 ARG A CA 1
ATOM 1635 C C . ARG A 1 237 ? 73.107 2.202 9.920 1.000 22.810 237 ARG A C 1
ATOM 1636 O O . ARG A 1 237 ? 72.647 2.440 8.807 1.000 24.190 237 ARG A O 1
ATOM 1644 N N . PHE A 1 238 ? 72.570 1.366 10.788 1.000 21.760 238 PHE A N 1
ATOM 1645 C CA . PHE A 1 238 ? 71.289 0.696 10.570 1.000 21.900 238 PHE A CA 1
ATOM 1646 C C . PHE A 1 238 ? 70.259 1.142 11.609 1.000 23.320 238 PHE A C 1
ATOM 1647 O O . PHE A 1 238 ? 70.408 0.784 12.765 1.000 28.680 238 PHE A O 1
ATOM 1655 N N . ALA A 1 239 ? 69.245 1.920 11.215 1.000 23.360 239 ALA A N 1
ATOM 1656 C CA . ALA A 1 239 ? 68.130 2.256 12.092 1.000 24.670 239 ALA A CA 1
ATOM 1657 C C . ALA A 1 239 ? 67.017 1.253 11.839 1.000 25.140 239 ALA A C 1
ATOM 1658 O O . ALA A 1 239 ? 66.398 1.243 10.763 1.000 24.410 239 ALA A O 1
ATOM 1660 N N . ILE A 1 240 ? 66.833 0.352 12.811 1.000 25.860 240 ILE A N 1
ATOM 1661 C CA . ILE A 1 240 ? 65.954 -0.781 12.643 1.000 23.680 240 ILE A CA 1
ATOM 1662 C C . ILE A 1 240 ? 64.640 -0.565 13.370 1.000 25.850 240 ILE A C 1
ATOM 1663 O O . ILE A 1 240 ? 64.608 -0.597 14.608 1.000 24.850 240 ILE A O 1
ATOM 1668 N N . THR A 1 241 ? 63.553 -0.489 12.582 1.000 25.100 241 THR A N 1
ATOM 1669 C CA . THR A 1 241 ? 62.210 -0.319 13.129 1.000 24.580 241 THR A CA 1
ATOM 1670 C C . THR A 1 241 ? 61.401 -1.597 12.887 1.000 25.850 241 THR A C 1
ATOM 1671 O O . THR A 1 241 ? 60.943 -1.879 11.764 1.000 24.940 241 THR A O 1
ATOM 1675 N N . ASN A 1 242 ? 61.224 -2.373 13.958 1.000 26.370 242 ASN A N 1
ATOM 1676 C CA . ASN A 1 242 ? 60.447 -3.601 13.887 1.000 27.550 242 ASN A CA 1
ATOM 1677 C C . ASN A 1 242 ? 58.993 -3.272 13.595 1.000 27.740 242 ASN A C 1
ATOM 1678 O O . ASN A 1 242 ? 58.497 -2.212 13.939 1.000 29.800 242 ASN A O 1
ATOM 1683 N N . GLY A 1 243 ? 58.316 -4.203 12.951 1.000 24.250 243 GLY A N 1
ATOM 1684 C CA . GLY A 1 243 ? 56.933 -4.010 12.588 1.000 25.310 243 GLY A CA 1
ATOM 1685 C C . GLY A 1 243 ? 56.449 -5.200 11.747 1.000 30.460 243 GLY A C 1
ATOM 1686 O O . GLY A 1 243 ? 57.177 -6.147 11.458 1.000 30.170 243 GLY A O 1
ATOM 1687 N N . GLU A 1 244 ? 55.212 -5.118 11.314 1.000 29.110 244 GLU A N 1
ATOM 1688 C CA . GLU A 1 244 ? 54.612 -6.131 10.482 1.000 32.240 244 GLU A CA 1
ATOM 1689 C C . GLU A 1 244 ? 55.421 -6.321 9.196 1.000 30.310 244 GLU A C 1
ATOM 1690 O O . GLU A 1 244 ? 55.600 -7.458 8.740 1.000 27.270 244 GLU A O 1
ATOM 1696 N N . VAL A 1 245 ? 55.816 -5.196 8.580 1.000 25.090 245 VAL A N 1
ATOM 1697 C CA . VAL A 1 245 ? 56.936 -5.158 7.658 1.000 24.580 245 VAL A CA 1
ATOM 1698 C C . VAL A 1 245 ? 58.080 -4.471 8.397 1.000 24.400 245 VAL A C 1
ATOM 1699 O O . VAL A 1 245 ? 57.916 -3.355 8.863 1.000 26.300 245 VAL A O 1
ATOM 1703 N N . LEU A 1 246 ? 59.237 -5.116 8.519 1.000 23.210 246 LEU A N 1
ATOM 1704 C CA . LEU A 1 246 ? 60.319 -4.491 9.261 1.000 21.240 246 LEU A CA 1
ATOM 1705 C C . LEU A 1 246 ? 61.106 -3.601 8.306 1.000 21.930 246 LEU A C 1
ATOM 1706 O O . LEU A 1 246 ? 61.423 -4.018 7.194 1.000 22.960 246 LEU A O 1
ATOM 1711 N N . VAL A 1 247 ? 61.474 -2.407 8.775 1.000 24.370 247 VAL A N 1
ATOM 1712 C CA . VAL A 1 247 ? 62.244 -1.459 7.985 1.000 24.980 247 VAL A CA 1
ATOM 1713 C C . VAL A 1 247 ? 63.588 -1.251 8.660 1.000 23.670 247 VAL A C 1
ATOM 1714 O O . VAL A 1 247 ? 63.662 -1.087 9.879 1.000 23.710 247 VAL A O 1
ATOM 1718 N N . MET A 1 248 ? 64.609 -1.154 7.824 1.000 22.620 248 MET A N 1
ATOM 1719 C CA . MET A 1 248 ? 65.924 -0.693 8.212 1.000 25.250 248 MET A CA 1
ATOM 1720 C C . MET A 1 248 ? 66.305 0.529 7.372 1.000 24.040 248 MET A C 1
ATOM 1721 O O . MET A 1 248 ? 66.261 0.469 6.135 1.000 23.380 248 MET A O 1
ATOM 1726 N N . ASP A 1 249 ? 66.675 1.624 8.041 1.000 24.690 249 ASP A N 1
ATOM 1727 C CA . ASP A 1 249 ? 67.182 2.825 7.361 1.000 25.690 249 ASP A CA 1
ATOM 1728 C C . ASP A 1 249 ? 68.711 2.794 7.448 1.000 24.230 249 ASP A C 1
ATOM 1729 O O . ASP A 1 249 ? 69.279 2.905 8.533 1.000 23.060 249 ASP A O 1
ATOM 1734 N N . ILE A 1 250 ? 69.353 2.594 6.287 1.000 22.590 250 ILE A N 1
ATOM 1735 C CA . ILE A 1 250 ? 70.764 2.322 6.239 1.000 20.650 250 ILE A CA 1
ATOM 1736 C C . ILE A 1 250 ? 71.525 3.439 5.525 1.000 24.310 250 ILE A C 1
ATOM 1737 O O . ILE A 1 250 ? 71.172 3.886 4.411 1.000 24.880 250 ILE A O 1
ATOM 1742 N N . ASP A 1 251 ? 72.650 3.791 6.168 1.000 23.950 251 ASP A N 1
ATOM 1743 C CA . ASP A 1 251 ? 73.680 4.645 5.594 1.000 24.650 251 ASP A CA 1
ATOM 1744 C C . ASP A 1 251 ? 75.012 3.910 5.597 1.000 23.710 251 ASP A C 1
ATOM 1745 O O . ASP A 1 251 ? 75.317 3.163 6.534 1.000 23.430 251 ASP A O 1
ATOM 1750 N N . SER A 1 252 ? 75.728 4.063 4.482 1.000 21.770 252 SER A N 1
ATOM 1751 C CA . SER A 1 252 ? 76.986 3.377 4.271 1.000 23.760 252 SER A CA 1
ATOM 1752 C C . SER A 1 252 ? 77.961 4.395 3.688 1.000 25.310 252 SER A C 1
ATOM 1753 O O . SER A 1 252 ? 77.576 5.180 2.821 1.000 24.650 252 SER A O 1
ATOM 1756 N N . ALA A 1 253 ? 79.191 4.362 4.224 1.000 25.480 253 ALA A N 1
ATOM 1757 C CA . ALA A 1 253 ? 80.324 5.125 3.754 1.000 23.820 253 ALA A CA 1
ATOM 1758 C C . ALA A 1 253 ? 81.475 4.158 3.486 1.000 22.760 253 ALA A C 1
ATOM 1759 O O . ALA A 1 253 ? 81.955 3.486 4.395 1.000 24.560 253 ALA A O 1
ATOM 1761 N N . LEU A 1 254 ? 81.903 4.109 2.232 1.000 21.120 254 LEU A N 1
ATOM 1762 C CA . LEU A 1 254 ? 82.893 3.180 1.756 1.000 21.350 254 LEU A CA 1
ATOM 1763 C C . LEU A 1 254 ? 84.166 3.912 1.360 1.000 23.350 254 LEU A C 1
ATOM 1764 O O . LEU A 1 254 ? 84.128 4.982 0.754 1.000 25.000 254 LEU A O 1
ATOM 1769 N N . TYR A 1 255 ? 85.285 3.235 1.630 1.000 23.350 255 TYR A N 1
ATOM 1770 C CA . TYR A 1 255 ? 86.615 3.762 1.462 1.000 23.900 255 TYR A CA 1
ATOM 1771 C C . TYR A 1 255 ? 87.415 2.661 0.789 1.000 23.360 255 TYR A C 1
ATOM 1772 O O . TYR A 1 255 ? 87.997 1.793 1.437 1.000 25.270 255 TYR A O 1
ATOM 1781 N N . PRO A 1 256 ? 87.498 2.675 -0.541 1.000 22.700 256 PRO A N 1
ATOM 1782 C CA . PRO A 1 256 ? 88.258 1.649 -1.234 1.000 24.650 256 PRO A CA 1
ATOM 1783 C C . PRO A 1 256 ? 89.747 1.794 -0.947 1.000 26.880 256 PRO A C 1
ATOM 1784 O O . PRO A 1 256 ? 90.254 2.889 -0.773 1.000 26.000 256 PRO A O 1
ATOM 1788 N N . ARG A 1 257 ? 90.416 0.659 -1.018 1.000 26.540 257 ARG A N 1
ATOM 1789 C CA . ARG A 1 257 ? 91.840 0.497 -0.838 1.000 26.760 257 ARG A CA 1
ATOM 1790 C C . ARG A 1 257 ? 92.410 0.184 -2.217 1.000 31.270 257 ARG A C 1
ATOM 1791 O O . ARG A 1 257 ? 93.571 0.462 -2.456 1.000 30.690 257 ARG A O 1
ATOM 1799 N N . LYS A 1 258 ? 91.570 -0.377 -3.116 1.000 32.240 258 LYS A N 1
ATOM 1800 C CA . LYS A 1 258 ? 91.936 -0.770 -4.473 1.000 35.630 258 LYS A CA 1
ATOM 1801 C C . LYS A 1 258 ? 90.767 -0.461 -5.401 1.000 32.340 258 LYS A C 1
ATOM 1802 O O . LYS A 1 258 ? 89.653 -0.300 -4.954 1.000 35.430 258 LYS A O 1
ATOM 1808 N N . ALA A 1 259 ? 91.018 -0.405 -6.702 1.000 32.230 259 ALA A N 1
ATOM 1809 C CA . ALA A 1 259 ? 89.968 -0.396 -7.707 1.000 34.270 259 ALA A CA 1
ATOM 1810 C C . ALA A 1 259 ? 89.169 -1.692 -7.601 1.000 28.240 259 ALA A C 1
ATOM 1811 O O . ALA A 1 259 ? 89.713 -2.748 -7.264 1.000 29.320 259 ALA A O 1
ATOM 1813 N N . ILE A 1 260 ? 87.861 -1.588 -7.818 1.000 31.950 260 ILE A N 1
ATOM 1814 C CA . ILE A 1 260 ? 86.960 -2.727 -7.652 1.000 30.530 260 ILE A CA 1
ATOM 1815 C C . ILE A 1 260 ? 86.214 -2.979 -8.952 1.000 27.750 260 ILE A C 1
ATOM 1816 O O . ILE A 1 260 ? 85.482 -2.108 -9.415 1.000 30.400 260 ILE A O 1
ATOM 1821 N N . GLU A 1 261 ? 86.357 -4.198 -9.479 1.000 32.690 261 GLU A N 1
ATOM 1822 C CA . GLU A 1 261 ? 85.734 -4.561 -10.746 1.000 35.830 261 GLU A CA 1
ATOM 1823 C C . GLU A 1 261 ? 84.216 -4.532 -10.573 1.000 32.390 261 GLU A C 1
ATOM 1824 O O . GLU A 1 261 ? 83.545 -3.981 -11.421 1.000 30.120 261 GLU A O 1
ATOM 1830 N N . ARG A 1 262 ? 83.673 -5.152 -9.504 1.000 32.060 262 ARG A N 1
ATOM 1831 C CA . ARG A 1 262 ? 82.230 -5.324 -9.405 1.000 26.470 262 ARG A CA 1
ATOM 1832 C C . ARG A 1 262 ? 81.757 -5.110 -7.973 1.000 25.020 262 ARG A C 1
ATOM 1833 O O . ARG A 1 262 ? 81.513 -6.037 -7.210 1.000 27.220 262 ARG A O 1
ATOM 1841 N N . LEU A 1 263 ? 81.583 -3.853 -7.611 1.000 24.320 263 LEU A N 1
ATOM 1842 C CA . LEU A 1 263 ? 81.052 -3.499 -6.306 1.000 23.780 263 LEU A CA 1
ATOM 1843 C C . LEU A 1 263 ? 79.551 -3.726 -6.307 1.000 23.010 263 LEU A C 1
ATOM 1844 O O . LEU A 1 263 ? 78.866 -3.367 -7.280 1.000 23.060 263 LEU A O 1
ATOM 1849 N N . GLY A 1 264 ? 79.054 -4.258 -5.190 1.000 21.150 264 GLY A N 1
ATOM 1850 C CA . GLY A 1 264 ? 77.641 -4.601 -5.069 1.000 19.830 264 GLY A CA 1
ATOM 1851 C C . GLY A 1 264 ? 76.993 -3.976 -3.843 1.000 18.720 264 GLY A C 1
ATOM 1852 O O . GLY A 1 264 ? 77.204 -4.468 -2.744 1.000 19.040 264 GLY A O 1
ATOM 1853 N N . ILE A 1 265 ? 76.185 -2.931 -4.072 1.000 19.170 265 ILE A N 1
ATOM 1854 C CA . ILE A 1 265 ? 75.459 -2.208 -3.040 1.000 21.270 265 ILE A CA 1
ATOM 1855 C C . ILE A 1 265 ? 74.085 -2.846 -2.800 1.000 21.730 265 ILE A C 1
ATOM 1856 O O . ILE A 1 265 ? 73.402 -3.225 -3.732 1.000 20.640 265 ILE A O 1
ATOM 1861 N N . GLY A 1 266 ? 73.650 -2.886 -1.539 1.000 22.110 266 GLY A N 1
ATOM 1862 C CA . GLY A 1 266 ? 72.336 -3.399 -1.193 1.000 22.710 266 GLY A CA 1
ATOM 1863 C C . GLY A 1 266 ? 72.114 -4.863 -1.595 1.000 21.790 266 GLY A C 1
ATOM 1864 O O . GLY A 1 266 ? 71.023 -5.232 -1.999 1.000 25.250 266 GLY A O 1
ATOM 1865 N N . PRO A 1 267 ? 73.095 -5.780 -1.456 1.000 20.610 267 PRO A N 1
ATOM 1866 C CA . PRO A 1 267 ? 72.936 -7.118 -2.015 1.000 20.980 267 PRO A CA 1
ATOM 1867 C C . PRO A 1 267 ? 71.877 -7.907 -1.248 1.000 21.400 267 PRO A C 1
ATOM 1868 O O . PRO A 1 267 ? 71.777 -7.802 -0.016 1.000 21.440 267 PRO A O 1
ATOM 1872 N N . CYS A 1 268 ? 71.066 -8.609 -2.032 1.000 19.290 268 CYS A N 1
ATOM 1873 C CA . CYS A 1 268 ? 70.070 -9.549 -1.561 1.000 21.930 268 CYS A CA 1
ATOM 1874 C C . CYS A 1 268 ? 70.587 -10.945 -1.930 1.000 20.690 268 CYS A C 1
ATOM 1875 O O . CYS A 1 268 ? 71.077 -11.147 -3.038 1.000 21.230 268 CYS A O 1
ATOM 1878 N N . THR A 1 269 ? 70.461 -11.901 -1.010 1.000 19.260 269 THR A N 1
ATOM 1879 C CA . THR A 1 269 ? 70.985 -13.233 -1.249 1.000 21.610 269 THR A CA 1
ATOM 1880 C C . THR A 1 269 ? 69.927 -14.273 -0.908 1.000 20.340 269 THR A C 1
ATOM 1881 O O . THR A 1 269 ? 69.445 -14.301 0.241 1.000 17.900 269 THR A O 1
ATOM 1885 N N . SER A 1 270 ? 69.577 -15.077 -1.935 1.000 19.350 270 SER A N 1
ATOM 1886 C CA . SER A 1 270 ? 68.462 -16.008 -1.849 1.000 21.480 270 SER A CA 1
ATOM 1887 C C . SER A 1 270 ? 68.801 -17.359 -2.497 1.000 21.930 270 SER A C 1
ATOM 1888 O O . SER A 1 270 ? 69.954 -17.632 -2.807 1.000 22.160 270 SER A O 1
ATOM 1891 N N . MET A 1 271 ? 67.780 -18.216 -2.637 1.000 21.800 271 MET A N 1
ATOM 1892 C CA . MET A 1 271 ? 67.892 -19.578 -3.166 1.000 22.540 271 MET A CA 1
ATOM 1893 C C . MET A 1 271 ? 66.672 -19.858 -4.056 1.000 21.900 271 MET A C 1
ATOM 1894 O O . MET A 1 271 ? 65.531 -19.492 -3.730 1.000 20.140 271 MET A O 1
ATOM 1899 N N . TYR A 1 272 ? 66.944 -20.400 -5.240 1.000 20.450 272 TYR A N 1
ATOM 1900 C CA . TYR A 1 272 ? 65.915 -20.885 -6.127 1.000 19.760 272 TYR A CA 1
ATOM 1901 C C . TYR A 1 272 ? 66.339 -22.258 -6.655 1.000 20.070 272 TYR A C 1
ATOM 1902 O O . TYR A 1 272 ? 67.213 -22.350 -7.525 1.000 18.570 272 TYR A O 1
ATOM 1911 N N . GLN A 1 273 ? 65.686 -23.337 -6.193 1.000 20.190 273 GLN A N 1
ATOM 1912 C CA . GLN A 1 273 ? 66.007 -24.644 -6.747 1.000 19.700 273 GLN A CA 1
ATOM 1913 C C . GLN A 1 273 ? 65.098 -24.976 -7.926 1.000 18.790 273 GLN A C 1
ATOM 1914 O O . GLN A 1 273 ? 65.562 -25.453 -8.973 1.000 20.180 273 GLN A O 1
ATOM 1920 N N . THR A 1 274 ? 63.793 -24.882 -7.716 1.000 17.740 274 THR A N 1
ATOM 1921 C CA . THR A 1 274 ? 62.865 -25.361 -8.737 1.000 20.030 274 THR A CA 1
ATOM 1922 C C . THR A 1 274 ? 61.511 -24.723 -8.498 1.000 20.000 274 THR A C 1
ATOM 1923 O O . THR A 1 274 ? 61.192 -24.284 -7.392 1.000 19.110 274 THR A O 1
ATOM 1927 N N . GLY A 1 275 ? 60.748 -24.674 -9.576 1.000 20.370 275 GLY A N 1
ATOM 1928 C CA . GLY A 1 275 ? 59.382 -24.189 -9.538 1.000 20.100 275 GLY A CA 1
ATOM 1929 C C . GLY A 1 275 ? 58.903 -23.919 -10.956 1.000 18.610 275 GLY A C 1
ATOM 1930 O O . GLY A 1 275 ? 59.546 -24.309 -11.936 1.000 17.380 275 GLY A O 1
ATOM 1931 N N . GLU A 1 276 ? 57.718 -23.347 -11.056 1.000 19.130 276 GLU A N 1
ATOM 1932 C CA . GLU A 1 276 ? 57.129 -23.122 -12.365 1.000 20.250 276 GLU A CA 1
ATOM 1933 C C . GLU A 1 276 ? 58.042 -22.286 -13.254 1.000 20.890 276 GLU A C 1
ATOM 1934 O O . GLU A 1 276 ? 58.079 -22.532 -14.440 1.000 23.840 276 GLU A O 1
ATOM 1940 N N . ASN A 1 277 ? 58.738 -21.286 -12.731 1.000 23.540 277 ASN A N 1
ATOM 1941 C CA . ASN A 1 277 ? 59.680 -20.458 -13.532 1.000 22.520 277 ASN A CA 1
ATOM 1942 C C . ASN A 1 277 ? 60.706 -21.331 -14.257 1.000 21.780 277 ASN A C 1
ATOM 1943 O O . ASN A 1 277 ? 61.044 -20.990 -15.383 1.000 23.970 277 ASN A O 1
ATOM 1948 N N . ASP A 1 278 ? 61.135 -22.431 -13.651 1.000 20.740 278 ASP A N 1
ATOM 1949 C CA . ASP A 1 278 ? 62.226 -23.256 -14.161 1.000 21.470 278 ASP A CA 1
ATOM 1950 C C . ASP A 1 278 ? 62.231 -24.615 -13.454 1.000 23.670 278 ASP A C 1
ATOM 1951 O O . ASP A 1 278 ? 62.605 -24.718 -12.268 1.000 20.730 278 ASP A O 1
ATOM 1956 N N . ARG A 1 279 ? 61.884 -25.652 -14.233 1.000 25.350 279 ARG A N 1
ATOM 1957 C CA . ARG A 1 279 ? 61.701 -27.009 -13.751 1.000 26.710 279 ARG A CA 1
ATOM 1958 C C . ARG A 1 279 ? 62.916 -27.893 -14.060 1.000 26.970 279 ARG A C 1
ATOM 1959 O O . ARG A 1 279 ? 62.865 -29.116 -13.918 1.000 24.550 279 ARG A O 1
ATOM 1967 N N . ARG A 1 280 ? 64.042 -27.305 -14.466 1.000 26.430 280 ARG A N 1
ATOM 1968 C CA . ARG A 1 280 ? 65.240 -28.087 -14.768 1.000 25.420 280 ARG A CA 1
ATOM 1969 C C . ARG A 1 280 ? 65.602 -29.041 -13.628 1.000 26.730 280 ARG A C 1
ATOM 1970 O O . ARG A 1 280 ? 65.919 -30.194 -13.884 1.000 26.790 280 ARG A O 1
ATOM 1978 N N . MET A 1 281 ? 65.621 -28.544 -12.401 1.000 26.180 281 MET A N 1
ATOM 1979 C CA . MET A 1 281 ? 65.935 -29.392 -11.231 1.000 28.060 281 MET A CA 1
ATOM 1980 C C . MET A 1 281 ? 64.643 -29.753 -10.487 1.000 30.370 281 MET A C 1
ATOM 1981 O O . MET A 1 281 ? 64.566 -29.472 -9.289 1.000 34.580 281 MET A O 1
ATOM 1986 N N . ASP A 1 282 ? 63.706 -30.409 -11.168 1.000 27.250 282 ASP A N 1
ATOM 1987 C CA . ASP A 1 282 ? 62.440 -30.869 -10.535 1.000 35.010 282 ASP A CA 1
ATOM 1988 C C . ASP A 1 282 ? 62.609 -32.308 -10.019 1.000 31.240 282 ASP A C 1
ATOM 1989 O O . ASP A 1 282 ? 61.861 -33.174 -10.448 1.000 28.890 282 ASP A O 1
ATOM 1994 N N . TRP A 1 283 ? 63.546 -32.531 -9.105 1.000 31.690 283 TRP A N 1
ATOM 1995 C CA . TRP A 1 283 ? 63.848 -33.879 -8.565 1.000 31.160 283 TRP A CA 1
ATOM 1996 C C . TRP A 1 283 ? 63.116 -34.115 -7.249 1.000 30.330 283 TRP A C 1
ATOM 1997 O O . TRP A 1 283 ? 63.251 -35.201 -6.710 1.000 30.960 283 TRP A O 1
ATOM 2008 N N . ASP A 1 284 ? 62.376 -33.134 -6.760 1.000 24.900 284 ASP A N 1
ATOM 2009 C CA . ASP A 1 284 ? 61.802 -33.235 -5.437 1.000 25.400 284 ASP A CA 1
ATOM 2010 C C . ASP A 1 284 ? 60.309 -33.522 -5.562 1.000 25.410 284 ASP A C 1
ATOM 2011 O O . ASP A 1 284 ? 59.705 -33.204 -6.582 1.000 30.410 284 ASP A O 1
ATOM 2016 N N . TRP A 1 285 ? 59.730 -34.143 -4.533 1.000 23.190 285 TRP A N 1
ATOM 2017 C CA . TRP A 1 285 ? 58.281 -34.256 -4.406 1.000 24.590 285 TRP A CA 1
ATOM 2018 C C . TRP A 1 285 ? 57.593 -32.895 -4.206 1.000 24.010 285 TRP A C 1
ATOM 2019 O O . TRP A 1 285 ? 56.401 -32.726 -4.531 1.000 23.330 285 TRP A O 1
ATOM 2030 N N . ARG A 1 286 ? 58.305 -31.953 -3.583 1.000 21.660 286 ARG A N 1
ATOM 2031 C CA . ARG A 1 286 ? 57.818 -30.587 -3.425 1.000 20.380 286 ARG A CA 1
ATOM 2032 C C . ARG A 1 286 ? 57.950 -29.848 -4.748 1.000 21.210 286 ARG A C 1
ATOM 2033 O O . ARG A 1 286 ? 59.029 -29.831 -5.328 1.000 25.000 286 ARG A O 1
ATOM 2041 N N . PRO A 1 287 ? 56.856 -29.256 -5.279 1.000 21.900 287 PRO A N 1
ATOM 2042 C CA . PRO A 1 287 ? 56.897 -28.588 -6.571 1.000 24.350 287 PRO A CA 1
ATOM 2043 C C . PRO A 1 287 ? 57.553 -27.223 -6.655 1.000 22.530 287 PRO A C 1
ATOM 2044 O O . PRO A 1 287 ? 58.030 -26.901 -7.727 1.000 23.770 287 PRO A O 1
ATOM 2048 N N . GLU A 1 288 ? 57.579 -26.461 -5.542 1.000 23.510 288 GLU A N 1
ATOM 2049 C CA . GLU A 1 288 ? 58.231 -25.159 -5.479 1.000 20.030 288 GLU A CA 1
ATOM 2050 C C . GLU A 1 288 ? 59.191 -25.175 -4.304 1.000 21.550 288 GLU A C 1
ATOM 2051 O O . GLU A 1 288 ? 58.801 -25.412 -3.146 1.000 20.810 288 GLU A O 1
ATOM 2057 N N . ILE A 1 289 ? 60.466 -24.908 -4.621 1.000 23.770 289 ILE A N 1
ATOM 2058 C CA . ILE A 1 289 ? 61.506 -24.831 -3.616 1.000 21.150 289 ILE A CA 1
ATOM 2059 C C . ILE A 1 289 ? 62.342 -23.602 -3.929 1.000 20.920 289 ILE A C 1
ATOM 2060 O O . ILE A 1 289 ? 63.168 -23.615 -4.848 1.000 19.230 289 ILE A O 1
ATOM 2065 N N . HIS A 1 290 ? 62.144 -22.572 -3.116 1.000 21.090 290 HIS A N 1
ATOM 2066 C CA . HIS A 1 290 ? 62.857 -21.287 -3.303 1.000 19.800 290 HIS A CA 1
ATOM 2067 C C . HIS A 1 290 ? 62.479 -20.351 -2.159 1.000 19.050 290 HIS A C 1
ATOM 2068 O O . HIS A 1 290 ? 61.385 -20.473 -1.606 1.000 19.850 290 HIS A O 1
ATOM 2075 N N . ASP A 1 291 ? 63.391 -19.462 -1.809 1.000 19.600 291 ASP A N 1
ATOM 2076 C CA . ASP A 1 291 ? 63.125 -18.453 -0.778 1.000 19.200 291 ASP A CA 1
ATOM 2077 C C . ASP A 1 291 ? 62.559 -17.174 -1.385 1.000 18.460 291 ASP A C 1
ATOM 2078 O O . ASP A 1 291 ? 61.960 -16.355 -0.676 1.000 18.470 291 ASP A O 1
ATOM 2083 N N . THR A 1 292 ? 62.743 -17.033 -2.712 1.000 18.840 292 THR A N 1
ATOM 2084 C CA . THR A 1 292 ? 62.213 -15.942 -3.508 1.000 18.480 292 THR A CA 1
ATOM 2085 C C . THR A 1 292 ? 61.953 -16.455 -4.922 1.000 17.990 292 THR A C 1
ATOM 2086 O O . THR A 1 292 ? 62.673 -17.346 -5.374 1.000 17.050 292 THR A O 1
ATOM 2090 N N . ASP A 1 293 ? 60.968 -15.878 -5.631 1.000 16.610 293 ASP A N 1
ATOM 2091 C CA . ASP A 1 293 ? 60.686 -16.343 -6.989 1.000 19.410 293 ASP A CA 1
ATOM 2092 C C . ASP A 1 293 ? 60.937 -15.284 -8.080 1.000 20.960 293 ASP A C 1
ATOM 2093 O O . ASP A 1 293 ? 60.910 -15.623 -9.266 1.000 21.720 293 ASP A O 1
ATOM 2098 N N . GLY A 1 294 ? 61.192 -14.014 -7.727 1.000 20.260 294 GLY A N 1
ATOM 2099 C CA . GLY A 1 294 ? 61.529 -13.036 -8.756 1.000 21.180 294 GLY A CA 1
ATOM 2100 C C . GLY A 1 294 ? 62.403 -11.885 -8.246 1.000 20.790 294 GLY A C 1
ATOM 2101 O O . GLY A 1 294 ? 62.383 -11.542 -7.066 1.000 20.130 294 GLY A O 1
ATOM 2102 N N . LEU A 1 295 ? 63.143 -11.279 -9.183 1.000 19.890 295 LEU A N 1
ATOM 2103 C CA . LEU A 1 295 ? 63.739 -9.969 -9.000 1.000 18.930 295 LEU A CA 1
ATOM 2104 C C . LEU A 1 295 ? 62.763 -8.914 -9.519 1.000 20.100 295 LEU A C 1
ATOM 2105 O O . LEU A 1 295 ? 62.329 -8.962 -10.688 1.000 18.870 295 LEU A O 1
ATOM 2110 N N . ALA A 1 296 ? 62.398 -7.989 -8.623 1.000 18.790 296 ALA A N 1
ATOM 2111 C CA . ALA A 1 296 ? 61.524 -6.873 -8.955 1.000 20.200 296 ALA A CA 1
ATOM 2112 C C . ALA A 1 296 ? 62.381 -5.607 -9.041 1.000 20.960 296 ALA A C 1
ATOM 2113 O O . ALA A 1 296 ? 63.300 -5.417 -8.233 1.000 20.460 296 ALA A O 1
ATOM 2115 N N . MET A 1 297 ? 62.062 -4.740 -10.008 1.000 20.940 297 MET A N 1
ATOM 2116 C CA . MET A 1 297 ? 62.774 -3.482 -10.181 1.000 22.610 297 MET A CA 1
ATOM 2117 C C . MET A 1 297 ? 61.779 -2.384 -10.550 1.000 24.550 297 MET A C 1
ATOM 2118 O O . MET A 1 297 ? 60.884 -2.599 -11.394 1.000 21.790 297 MET A O 1
ATOM 2123 N N . TRP A 1 298 ? 61.975 -1.219 -9.905 1.000 22.350 298 TRP A N 1
ATOM 2124 C CA . TRP A 1 298 ? 61.311 0.034 -10.221 1.000 21.620 298 TRP A CA 1
ATOM 2125 C C . TRP A 1 298 ? 62.388 0.967 -10.771 1.000 21.880 298 TRP A C 1
ATOM 2126 O O . TRP A 1 298 ? 63.252 1.405 -10.012 1.000 21.460 298 TRP A O 1
ATOM 2137 N N . THR A 1 299 ? 62.362 1.236 -12.087 1.000 20.080 299 THR A N 1
ATOM 2138 C CA . THR A 1 299 ? 63.428 1.974 -12.741 1.000 20.600 299 THR A CA 1
ATOM 2139 C C . THR A 1 299 ? 63.297 3.496 -12.581 1.000 21.720 299 THR A C 1
ATOM 2140 O O . THR A 1 299 ? 62.247 4.045 -12.269 1.000 21.550 299 THR A O 1
ATOM 2144 N N . GLY A 1 300 ? 64.422 4.184 -12.768 1.000 23.080 300 GLY A N 1
ATOM 2145 C CA . GLY A 1 300 ? 64.426 5.633 -12.787 1.000 25.190 300 GLY A CA 1
ATOM 2146 C C . GLY A 1 300 ? 63.444 6.197 -13.824 1.000 24.850 300 GLY A C 1
ATOM 2147 O O . GLY A 1 300 ? 62.728 7.172 -13.557 1.000 23.160 300 GLY A O 1
ATOM 2148 N N . GLY A 1 301 ? 63.385 5.553 -14.986 1.000 20.900 301 GLY A N 1
ATOM 2149 C CA . GLY A 1 301 ? 62.433 5.931 -16.013 1.000 21.110 301 GLY A CA 1
ATOM 2150 C C . GLY A 1 301 ? 60.971 5.647 -15.677 1.000 20.620 301 GLY A C 1
ATOM 2151 O O . GLY A 1 301 ? 60.108 6.035 -16.445 1.000 21.490 301 GLY A O 1
ATOM 2152 N N . GLY A 1 302 ? 60.694 4.905 -14.592 1.000 21.970 302 GLY A N 1
ATOM 2153 C CA . GLY A 1 302 ? 59.337 4.734 -14.070 1.000 19.260 302 GLY A CA 1
ATOM 2154 C C . GLY A 1 302 ? 58.681 3.394 -14.421 1.000 18.810 302 GLY A C 1
ATOM 2155 O O . GLY A 1 302 ? 57.470 3.242 -14.274 1.000 19.540 302 GLY A O 1
ATOM 2156 N N . GLU A 1 303 ? 59.468 2.442 -14.927 1.000 19.650 303 GLU A N 1
ATOM 2157 C CA . GLU A 1 303 ? 58.990 1.115 -15.304 1.000 19.790 303 GLU A CA 1
ATOM 2158 C C . GLU A 1 303 ? 59.084 0.160 -14.117 1.000 20.020 303 GLU A C 1
ATOM 2159 O O . GLU A 1 303 ? 60.036 0.201 -13.348 1.000 20.460 303 GLU A O 1
ATOM 2165 N N . TRP A 1 304 ? 58.052 -0.679 -13.977 1.000 21.260 304 TRP A N 1
ATOM 2166 C CA . TRP A 1 304 ? 58.058 -1.806 -13.073 1.000 20.850 304 TRP A CA 1
ATOM 2167 C C . TRP A 1 304 ? 58.396 -3.063 -13.848 1.000 19.740 304 TRP A C 1
ATOM 2168 O O . TRP A 1 304 ? 57.731 -3.368 -14.830 1.000 21.440 304 TRP A O 1
ATOM 2179 N N . ILE A 1 305 ? 59.359 -3.829 -13.337 1.000 19.270 305 ILE A N 1
ATOM 2180 C CA . ILE A 1 305 ? 59.789 -5.075 -13.957 1.000 19.210 305 ILE A CA 1
ATOM 2181 C C . ILE A 1 305 ? 59.759 -6.235 -12.953 1.000 19.240 305 ILE A C 1
ATOM 2182 O O . ILE A 1 305 ? 60.202 -6.104 -11.818 1.000 18.930 305 ILE A O 1
ATOM 2187 N N . TRP A 1 306 ? 59.288 -7.379 -13.455 1.000 18.600 306 TRP A N 1
ATOM 2188 C CA . TRP A 1 306 ? 59.313 -8.683 -12.827 1.000 17.880 306 TRP A CA 1
ATOM 2189 C C . TRP A 1 306 ? 60.152 -9.637 -13.669 1.000 18.100 306 TRP A C 1
ATOM 2190 O O . TRP A 1 306 ? 59.842 -9.911 -14.824 1.000 16.810 306 TRP A O 1
ATOM 2201 N N . ARG A 1 307 ? 61.231 -10.113 -13.045 1.000 19.240 307 ARG A N 1
ATOM 2202 C CA . ARG A 1 307 ? 62.208 -10.986 -13.650 1.000 19.860 307 ARG A CA 1
ATOM 2203 C C . ARG A 1 307 ? 62.212 -12.285 -12.867 1.000 18.890 307 ARG A C 1
ATOM 2204 O O . ARG A 1 307 ? 62.835 -12.394 -11.803 1.000 19.880 307 ARG A O 1
ATOM 2212 N N . PRO A 1 308 ? 61.498 -13.309 -13.370 1.000 19.690 308 PRO A N 1
ATOM 2213 C CA . PRO A 1 308 ? 61.434 -14.604 -12.673 1.000 20.350 308 PRO A CA 1
ATOM 2214 C C . PRO A 1 308 ? 62.823 -15.236 -12.528 1.000 19.740 308 PRO A C 1
ATOM 2215 O O . PRO A 1 308 ? 63.581 -15.324 -13.492 1.000 20.170 308 PRO A O 1
ATOM 2219 N N . LEU A 1 309 ? 63.123 -15.685 -11.304 1.000 19.560 309 LEU A N 1
ATOM 2220 C CA . LEU A 1 309 ? 64.351 -16.385 -10.991 1.000 18.850 309 LEU A CA 1
ATOM 2221 C C . LEU A 1 309 ? 64.346 -17.820 -11.527 1.000 21.200 309 LEU A C 1
ATOM 2222 O O . LEU A 1 309 ? 63.353 -18.536 -11.479 1.000 21.770 309 LEU A O 1
ATOM 2227 N N . CYS A 1 310 ? 65.534 -18.251 -11.944 1.000 21.610 310 CYS A N 1
ATOM 2228 C CA . CYS A 1 310 ? 65.773 -19.560 -12.522 1.000 21.890 310 CYS A CA 1
ATOM 2229 C C . CYS A 1 310 ? 66.907 -20.243 -11.767 1.000 22.200 310 CYS A C 1
ATOM 2230 O O . CYS A 1 310 ? 67.547 -19.650 -10.884 1.000 20.370 310 CYS A O 1
ATOM 2233 N N . ASN A 1 311 ? 67.087 -21.525 -12.102 1.000 22.350 311 ASN A N 1
ATOM 2234 C CA . ASN A 1 311 ? 68.188 -22.336 -11.616 1.000 20.910 311 ASN A CA 1
ATOM 2235 C C . ASN A 1 311 ? 68.900 -22.886 -12.847 1.000 22.410 311 ASN A C 1
ATOM 2236 O O . ASN A 1 311 ? 68.668 -24.002 -13.265 1.000 20.740 311 ASN A O 1
ATOM 2241 N N . PRO A 1 312 ? 69.778 -22.090 -13.469 1.000 21.810 312 PRO A N 1
ATOM 2242 C CA . PRO A 1 312 ? 70.355 -22.421 -14.768 1.000 21.180 312 PRO A CA 1
ATOM 2243 C C . PRO A 1 312 ? 71.449 -23.477 -14.696 1.000 24.150 312 PRO A C 1
ATOM 2244 O O . PRO A 1 312 ? 71.997 -23.738 -13.622 1.000 27.950 312 PRO A O 1
ATOM 2248 N N . PRO A 1 313 ? 71.785 -24.130 -15.831 1.000 23.420 313 PRO A N 1
ATOM 2249 C CA . PRO A 1 313 ? 72.771 -25.213 -15.819 1.000 24.070 313 PRO A CA 1
ATOM 2250 C C . PRO A 1 313 ? 74.207 -24.707 -15.683 1.000 24.830 313 PRO A C 1
ATOM 2251 O O . PRO A 1 313 ? 75.089 -25.460 -15.314 1.000 25.510 313 PRO A O 1
ATOM 2255 N N . HIS A 1 314 ? 74.409 -23.423 -15.955 1.000 27.910 314 HIS A N 1
ATOM 2256 C CA . HIS A 1 314 ? 75.742 -22.790 -15.784 1.000 27.540 314 HIS A CA 1
ATOM 2257 C C . HIS A 1 314 ? 75.524 -21.408 -15.163 1.000 26.030 314 HIS A C 1
ATOM 2258 O O . HIS A 1 314 ? 74.420 -20.865 -15.289 1.000 23.860 314 HIS A O 1
ATOM 2265 N N . LEU A 1 315 ? 76.551 -20.862 -14.520 1.000 24.370 315 LEU A N 1
ATOM 2266 C CA . LEU A 1 315 ? 76.425 -19.579 -13.870 1.000 26.350 315 LEU A CA 1
ATOM 2267 C C . LEU A 1 315 ? 75.934 -18.543 -14.880 1.000 23.780 315 LEU A C 1
ATOM 2268 O O . LEU A 1 315 ? 76.430 -18.495 -15.998 1.000 24.210 315 LEU A O 1
ATOM 2273 N N . ARG A 1 316 ? 74.973 -17.703 -14.476 1.000 23.950 316 ARG A N 1
ATOM 2274 C CA . ARG A 1 316 ? 74.500 -16.630 -15.346 1.000 24.480 316 ARG A CA 1
ATOM 2275 C C . ARG A 1 316 ? 74.610 -15.300 -14.607 1.000 23.790 316 ARG A C 1
ATOM 2276 O O . ARG A 1 316 ? 74.225 -15.191 -13.451 1.000 24.010 316 ARG A O 1
ATOM 2284 N N . PHE A 1 317 ? 75.189 -14.316 -15.305 1.000 25.150 317 PHE A N 1
ATOM 2285 C CA . PHE A 1 317 ? 75.351 -12.958 -14.820 1.000 24.580 317 PHE A CA 1
ATOM 2286 C C . P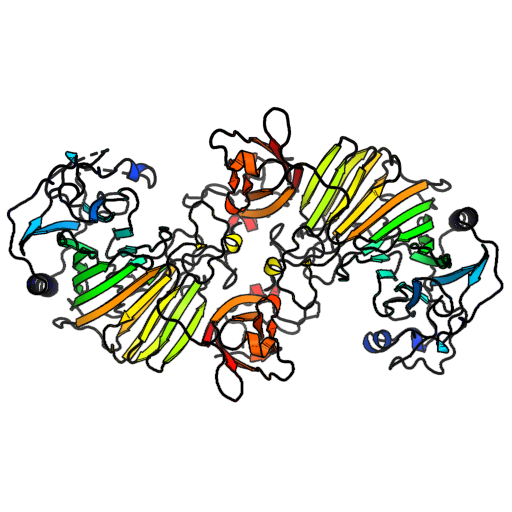HE A 1 317 ? 74.568 -12.042 -15.755 1.000 24.070 317 PHE A C 1
ATOM 2287 O O . PHE A 1 317 ? 74.738 -12.134 -16.957 1.000 22.030 317 PHE A O 1
ATOM 2295 N N . ASN A 1 318 ? 73.696 -11.193 -15.196 1.000 22.400 318 ASN A N 1
ATOM 2296 C CA . ASN A 1 318 ? 72.894 -10.296 -16.001 1.000 20.430 318 ASN A CA 1
ATOM 2297 C C . ASN A 1 318 ? 72.889 -8.939 -15.328 1.000 23.300 318 ASN A C 1
ATOM 2298 O O . ASN A 1 318 ? 72.891 -8.833 -14.091 1.000 23.580 318 ASN A O 1
ATOM 2303 N N . MET A 1 319 ? 72.867 -7.916 -16.175 1.000 24.990 319 MET A N 1
ATOM 2304 C CA . MET A 1 319 ? 72.778 -6.550 -15.725 1.000 26.230 319 MET A CA 1
ATOM 2305 C C . MET A 1 319 ? 71.601 -5.835 -16.390 1.000 24.080 319 MET A C 1
ATOM 2306 O O . MET A 1 319 ? 71.343 -5.998 -17.577 1.000 23.580 319 MET A O 1
ATOM 2311 N N . PHE A 1 320 ? 70.939 -4.999 -15.585 1.000 20.630 320 PHE A N 1
ATOM 2312 C CA . PHE A 1 320 ? 69.818 -4.170 -15.991 1.000 22.410 320 PHE A CA 1
ATOM 2313 C C . PHE A 1 320 ? 70.197 -2.709 -15.770 1.000 21.460 320 PHE A C 1
ATOM 2314 O O . PHE A 1 320 ? 70.169 -2.229 -14.635 1.000 21.050 320 PHE A O 1
ATOM 2322 N N . VAL A 1 321 ? 70.563 -2.043 -16.866 1.000 21.640 321 VAL A N 1
ATOM 2323 C CA . VAL A 1 321 ? 71.076 -0.674 -16.844 1.000 23.440 321 VAL A CA 1
ATOM 2324 C C . VAL A 1 321 ? 69.984 0.281 -16.357 1.000 21.020 321 VAL A C 1
ATOM 2325 O O . VAL A 1 321 ? 68.818 0.121 -16.672 1.000 19.790 321 VAL A O 1
ATOM 2329 N N . ASP A 1 322 ? 70.334 1.231 -15.498 1.000 20.370 322 ASP A N 1
ATOM 2330 C CA . ASP A 1 322 ? 69.323 2.088 -14.900 1.000 21.420 322 ASP A CA 1
ATOM 2331 C C . ASP A 1 322 ? 70.038 3.378 -14.496 1.000 20.050 322 ASP A C 1
ATOM 2332 O O . ASP A 1 322 ? 71.244 3.524 -14.645 1.000 21.330 322 ASP A O 1
ATOM 2337 N N . GLU A 1 323 ? 69.272 4.341 -14.032 1.000 21.620 323 GLU A N 1
ATOM 2338 C CA . GLU A 1 323 ? 69.819 5.609 -13.617 1.000 23.050 323 GLU A CA 1
ATOM 2339 C C . GLU A 1 323 ? 68.837 6.171 -12.600 1.000 21.470 323 GLU A C 1
ATOM 2340 O O . GLU A 1 323 ? 67.661 6.280 -12.920 1.000 22.020 323 GLU A O 1
ATOM 2346 N N . ASN A 1 324 ? 69.328 6.515 -11.394 1.000 21.910 324 ASN A N 1
ATOM 2347 C CA . ASN A 1 324 ? 68.476 6.953 -10.283 1.000 23.180 324 ASN A CA 1
ATOM 2348 C C . ASN A 1 324 ? 67.395 5.904 -10.006 1.000 24.240 324 ASN A C 1
ATOM 2349 O O . ASN A 1 324 ? 66.214 6.206 -9.927 1.000 22.300 324 ASN A O 1
ATOM 2354 N N . PRO A 1 325 ? 67.770 4.624 -9.798 1.000 25.190 325 PRO A N 1
ATOM 2355 C CA . PRO A 1 325 ? 66.791 3.570 -9.567 1.000 26.050 325 PRO A CA 1
ATOM 2356 C C . PRO A 1 325 ? 65.922 3.921 -8.369 1.000 23.100 325 PRO A C 1
ATOM 2357 O O . PRO A 1 325 ? 66.408 4.522 -7.415 1.000 21.910 325 PRO A O 1
ATOM 2361 N N . ARG A 1 326 ? 64.649 3.542 -8.427 1.000 22.930 326 ARG A N 1
ATOM 2362 C CA . ARG A 1 326 ? 63.681 3.792 -7.326 1.000 22.320 326 ARG A CA 1
ATOM 2363 C C . ARG A 1 326 ? 63.636 2.596 -6.368 1.000 20.680 326 ARG A C 1
ATOM 2364 O O . ARG A 1 326 ? 63.384 2.817 -5.189 1.000 20.820 326 ARG A O 1
ATOM 2372 N N . GLY A 1 327 ? 63.874 1.383 -6.863 1.000 23.050 327 GLY A N 1
ATOM 2373 C CA . GLY A 1 327 ? 63.935 0.228 -5.970 1.000 22.400 327 GLY A CA 1
ATOM 2374 C C . GLY A 1 327 ? 64.213 -1.054 -6.737 1.000 21.480 327 GLY A C 1
ATOM 2375 O O . GLY A 1 327 ? 64.031 -1.112 -7.963 1.000 21.230 327 GLY A O 1
ATOM 2376 N N . PHE A 1 328 ? 64.746 -2.037 -6.015 1.000 19.980 328 PHE A N 1
ATOM 2377 C CA . PHE A 1 328 ? 64.917 -3.379 -6.546 1.000 20.880 328 PHE A CA 1
ATOM 2378 C C . PHE A 1 328 ? 64.903 -4.337 -5.364 1.000 21.550 328 PHE A C 1
ATOM 2379 O O . PHE A 1 328 ? 65.180 -3.952 -4.221 1.000 19.810 328 PHE A O 1
ATOM 2387 N N . GLY A 1 329 ? 64.637 -5.608 -5.643 1.000 19.350 329 GLY A N 1
ATOM 2388 C CA . GLY A 1 329 ? 64.640 -6.570 -4.555 1.000 19.950 329 GLY A CA 1
ATOM 2389 C C . GLY A 1 329 ? 64.247 -7.958 -5.034 1.000 19.240 329 GLY A C 1
ATOM 2390 O O . GLY A 1 329 ? 63.847 -8.139 -6.197 1.000 19.950 329 GLY A O 1
ATOM 2391 N N . LEU A 1 330 ? 64.359 -8.910 -4.114 1.000 19.250 330 LEU A N 1
ATOM 2392 C CA . LEU A 1 330 ? 63.934 -10.282 -4.381 1.000 20.160 330 LEU A CA 1
ATOM 2393 C C . LEU A 1 330 ? 62.679 -10.545 -3.560 1.000 18.920 330 LEU A C 1
ATOM 2394 O O . LEU A 1 330 ? 62.644 -10.321 -2.350 1.000 19.220 330 LEU A O 1
ATOM 2399 N N . LEU A 1 331 ? 61.613 -10.924 -4.269 1.000 20.490 331 LEU A N 1
ATOM 2400 C CA . LEU A 1 331 ? 60.297 -11.134 -3.689 1.000 19.600 331 LEU A CA 1
ATOM 2401 C C . LEU A 1 331 ? 59.942 -12.628 -3.705 1.000 19.880 331 LEU A C 1
ATOM 2402 O O . LEU A 1 331 ? 60.353 -13.375 -4.606 1.000 18.720 331 LEU A O 1
ATOM 2407 N N . GLN A 1 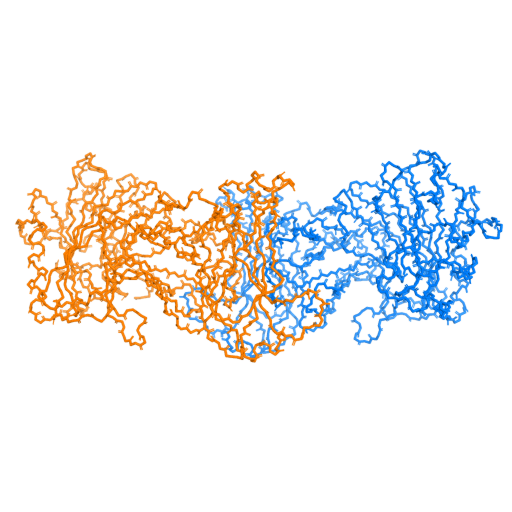332 ? 59.181 -13.040 -2.679 1.000 18.360 332 GLN A N 1
ATOM 2408 C CA . GLN A 1 332 ? 58.505 -14.320 -2.645 1.000 18.660 332 GLN A CA 1
ATOM 2409 C C . GLN A 1 332 ? 57.032 -13.996 -2.874 1.000 20.630 332 GLN A C 1
ATOM 2410 O O . GLN A 1 332 ? 56.262 -13.721 -1.935 1.000 20.840 332 GLN A O 1
ATOM 2416 N N . ARG A 1 333 ? 56.687 -13.920 -4.158 1.000 20.460 333 ARG A N 1
ATOM 2417 C CA . ARG A 1 333 ? 55.375 -13.450 -4.542 1.000 21.540 333 ARG A CA 1
ATOM 2418 C C . ARG A 1 333 ? 54.324 -14.546 -4.369 1.000 20.270 333 ARG A C 1
ATOM 2419 O O . ARG A 1 333 ? 53.211 -14.263 -3.951 1.000 19.310 333 ARG A O 1
ATOM 2427 N N . ASP A 1 334 ? 54.659 -15.794 -4.703 1.000 20.360 334 ASP A N 1
ATOM 2428 C CA . ASP A 1 334 ? 53.711 -16.867 -4.470 1.000 21.110 334 ASP A CA 1
ATOM 2429 C C . ASP A 1 334 ? 53.731 -17.218 -2.978 1.000 21.960 334 ASP A C 1
ATOM 2430 O O . ASP A 1 334 ? 54.714 -17.762 -2.458 1.000 20.450 334 ASP A O 1
ATOM 2435 N N . ARG A 1 335 ? 52.638 -16.877 -2.286 1.000 23.290 335 ARG A N 1
ATOM 2436 C CA . ARG A 1 335 ? 52.540 -17.088 -0.837 1.000 25.600 335 ARG A CA 1
ATOM 2437 C C . ARG A 1 335 ? 51.437 -18.100 -0.519 1.000 23.170 335 ARG A C 1
ATOM 2438 O O . ARG A 1 335 ? 50.933 -18.171 0.597 1.000 20.210 335 ARG A O 1
ATOM 2446 N N . ASN A 1 336 ? 51.205 -19.002 -1.474 1.000 23.620 336 ASN A N 1
ATOM 2447 C CA . ASN A 1 336 ? 50.215 -20.054 -1.317 1.000 22.240 336 ASN A CA 1
ATOM 2448 C C . ASN A 1 336 ? 50.892 -21.358 -0.896 1.000 20.220 336 ASN A C 1
ATOM 2449 O O . ASN A 1 336 ? 51.550 -21.992 -1.694 1.000 17.890 336 ASN A O 1
ATOM 2454 N N . PHE A 1 337 ? 50.578 -21.861 0.301 1.000 21.650 337 PHE A N 1
ATOM 2455 C CA . PHE A 1 337 ? 51.193 -23.073 0.804 1.000 21.590 337 PHE A CA 1
ATOM 2456 C C . PHE A 1 337 ? 50.905 -24.272 -0.099 1.000 22.580 337 PHE A C 1
ATOM 2457 O O . PHE A 1 337 ? 51.731 -25.192 -0.213 1.000 24.530 337 PHE A O 1
ATOM 2465 N N . ASP A 1 338 ? 49.749 -24.266 -0.758 1.000 20.910 338 ASP A N 1
ATOM 2466 C CA . ASP A 1 338 ? 49.350 -25.355 -1.649 1.000 23.550 338 ASP A CA 1
ATOM 2467 C C . ASP A 1 338 ? 50.409 -25.655 -2.706 1.000 23.010 338 ASP A C 1
ATOM 2468 O O . ASP A 1 338 ? 50.569 -26.799 -3.118 1.000 21.030 338 ASP A O 1
ATOM 2473 N N . HIS A 1 339 ? 51.181 -24.649 -3.123 1.000 24.560 339 HIS A N 1
ATOM 2474 C CA . HIS A 1 339 ? 52.164 -24.833 -4.184 1.000 21.720 339 HIS A CA 1
ATOM 2475 C C . HIS A 1 339 ? 53.534 -25.267 -3.673 1.000 20.920 339 HIS A C 1
ATOM 2476 O O . HIS A 1 339 ? 54.374 -25.663 -4.493 1.000 21.380 339 HIS A O 1
ATOM 2483 N N . TYR A 1 340 ? 53.752 -25.215 -2.336 1.000 19.470 340 TYR A N 1
ATOM 2484 C CA . TYR A 1 340 ? 55.034 -25.569 -1.748 1.000 19.840 340 TYR A CA 1
ATOM 2485 C C . TYR A 1 340 ? 55.017 -26.896 -0.967 1.000 20.480 340 TYR A C 1
ATOM 2486 O O . TYR A 1 340 ? 55.938 -27.711 -1.070 1.000 21.050 340 TYR A O 1
ATOM 2495 N N . GLN A 1 341 ? 54.039 -27.023 -0.073 1.000 21.430 341 GLN A N 1
ATOM 2496 C CA . GLN A 1 341 ? 53.681 -28.229 0.659 1.000 22.070 341 GLN A CA 1
ATOM 2497 C C . GLN A 1 341 ? 54.677 -28.527 1.772 1.000 23.740 341 GLN A C 1
ATOM 2498 O O . GLN A 1 341 ? 54.592 -29.582 2.374 1.000 24.150 341 GLN A O 1
ATOM 2504 N N . ASP A 1 342 ? 55.583 -27.602 2.106 1.000 25.420 342 ASP A N 1
ATOM 2505 C CA . ASP A 1 342 ? 56.578 -27.916 3.127 1.000 25.470 342 ASP A CA 1
ATOM 2506 C C . ASP A 1 342 ? 56.142 -27.332 4.466 1.000 23.480 342 ASP A C 1
ATOM 2507 O O . ASP A 1 342 ? 56.326 -26.150 4.722 1.000 20.690 342 ASP A O 1
ATOM 2512 N N . ASP A 1 343 ? 55.538 -28.179 5.301 1.000 22.350 343 ASP A N 1
ATOM 2513 C CA . ASP A 1 343 ? 55.012 -27.731 6.574 1.000 26.910 343 ASP A CA 1
ATOM 2514 C C . ASP A 1 343 ? 56.109 -27.864 7.633 1.000 25.690 343 ASP A C 1
ATOM 2515 O O . ASP A 1 343 ? 55.830 -27.749 8.804 1.000 27.180 343 ASP A O 1
ATOM 2520 N N . GLY A 1 344 ? 57.354 -28.041 7.209 1.000 27.070 344 GLY A N 1
ATOM 2521 C CA . GLY A 1 344 ? 58.525 -27.920 8.071 1.000 28.500 344 GLY A CA 1
ATOM 2522 C C . GLY A 1 344 ? 59.205 -26.551 7.967 1.000 29.830 344 GLY A C 1
ATOM 2523 O O . GLY A 1 344 ? 59.443 -25.972 8.998 1.000 27.000 344 GLY A O 1
ATOM 2524 N N . VAL A 1 345 ? 59.427 -25.998 6.754 1.000 26.390 345 VAL A N 1
ATOM 2525 C CA . VAL A 1 345 ? 60.220 -24.778 6.610 1.000 28.920 345 VAL A CA 1
ATOM 2526 C C . VAL A 1 345 ? 59.424 -23.575 6.106 1.000 24.540 345 VAL A C 1
ATOM 2527 O O . VAL A 1 345 ? 59.990 -22.498 6.039 1.000 25.820 345 VAL A O 1
ATOM 2531 N N . PHE A 1 346 ? 58.163 -23.770 5.725 1.000 24.170 346 PHE A N 1
ATOM 2532 C CA . PHE A 1 346 ? 57.226 -22.724 5.334 1.000 22.490 346 PHE A CA 1
ATOM 2533 C C . PHE A 1 346 ? 57.819 -21.743 4.334 1.000 22.330 346 PHE A C 1
ATOM 2534 O O . PHE A 1 346 ? 57.924 -20.553 4.609 1.000 25.590 346 PHE A O 1
ATOM 2542 N N . TYR A 1 347 ? 58.145 -22.223 3.141 1.000 22.490 347 TYR A N 1
ATOM 2543 C CA . TYR A 1 347 ? 58.694 -21.352 2.106 1.000 23.280 347 TYR A CA 1
ATOM 2544 C C . TYR A 1 347 ? 57.768 -20.173 1.775 1.000 25.770 347 TYR A C 1
ATOM 2545 O O . TYR A 1 347 ? 58.245 -19.054 1.512 1.000 24.060 347 TYR A O 1
ATOM 2554 N N . GLU A 1 348 ? 56.442 -20.425 1.805 1.000 23.770 348 GLU A N 1
ATOM 2555 C CA . GLU A 1 348 ? 55.453 -19.440 1.390 1.000 23.070 348 GLU A CA 1
ATOM 2556 C C . GLU A 1 348 ? 55.396 -18.258 2.359 1.000 21.240 348 GLU A C 1
ATOM 2557 O O . GLU A 1 348 ? 54.836 -17.209 2.014 1.000 21.610 348 GLU A O 1
ATOM 2563 N N . LYS A 1 349 ? 55.958 -18.409 3.563 1.000 20.110 349 LYS A N 1
ATOM 2564 C CA . LYS A 1 349 ? 55.954 -17.330 4.552 1.000 21.010 349 LYS A CA 1
ATOM 2565 C C . LYS A 1 349 ? 57.219 -16.482 4.596 1.000 20.380 349 LYS A C 1
ATOM 2566 O O . LYS A 1 349 ? 57.296 -15.519 5.378 1.000 19.410 349 LYS A O 1
ATOM 2572 N N . ARG A 1 350 ? 58.212 -16.854 3.785 1.000 19.360 350 ARG A N 1
ATOM 2573 C CA . ARG A 1 350 ? 59.504 -16.216 3.865 1.000 20.800 350 ARG A CA 1
ATOM 2574 C C . ARG A 1 350 ? 59.391 -14.791 3.322 1.000 21.710 350 ARG A C 1
ATOM 2575 O O . ARG A 1 350 ? 58.517 -14.497 2.514 1.000 20.720 350 ARG A O 1
ATOM 2583 N N . PRO A 1 351 ? 60.230 -13.865 3.831 1.000 20.800 351 PRO A N 1
ATOM 2584 C CA . PRO A 1 351 ? 60.115 -12.456 3.505 1.000 19.410 351 PRO A CA 1
ATOM 2585 C C . PRO A 1 351 ? 60.621 -12.059 2.123 1.000 19.370 351 PRO A C 1
ATOM 2586 O O . PRO A 1 351 ? 61.583 -12.608 1.596 1.000 19.240 351 PRO A O 1
ATOM 2590 N N . CYS A 1 352 ? 59.891 -11.116 1.548 1.000 20.610 352 CYS A N 1
ATOM 2591 C CA . CYS A 1 352 ? 60.392 -10.219 0.525 1.000 22.260 352 CYS A CA 1
ATOM 2592 C C . CYS A 1 352 ? 61.431 -9.288 1.140 1.000 21.430 352 CYS A C 1
ATOM 2593 O O . CYS A 1 352 ? 61.388 -8.962 2.316 1.000 23.060 352 CYS A O 1
ATOM 2596 N N . LEU A 1 353 ? 62.396 -8.904 0.320 1.000 22.940 353 LEU A N 1
ATOM 2597 C CA . LEU A 1 353 ? 63.396 -7.919 0.687 1.000 22.490 353 LEU A CA 1
ATOM 2598 C C . LEU A 1 353 ? 63.439 -6.882 -0.434 1.000 22.240 353 LEU A C 1
ATOM 2599 O O . LEU A 1 353 ? 63.734 -7.208 -1.579 1.000 21.130 353 LEU A O 1
ATOM 2604 N N . TRP A 1 354 ? 63.106 -5.647 -0.061 1.000 22.130 354 TRP A N 1
ATOM 2605 C CA . TRP A 1 354 ? 63.020 -4.541 -0.992 1.000 22.170 354 TRP A CA 1
ATOM 2606 C C . TRP A 1 354 ? 64.047 -3.479 -0.614 1.000 21.230 354 TRP A C 1
ATOM 2607 O O . TRP A 1 354 ? 64.137 -3.081 0.547 1.000 20.930 354 TRP A O 1
ATOM 2618 N N . VAL A 1 355 ? 64.825 -3.065 -1.609 1.000 20.590 355 VAL A N 1
ATOM 2619 C CA . VAL A 1 355 ? 65.867 -2.079 -1.441 1.000 20.900 355 VAL A CA 1
ATOM 2620 C C . VAL A 1 355 ? 65.359 -0.792 -2.080 1.000 19.920 355 VAL A C 1
ATOM 2621 O O . VAL A 1 355 ? 65.155 -0.778 -3.277 1.000 18.610 355 VAL A O 1
ATOM 2625 N N . GLU A 1 356 ? 65.285 0.278 -1.288 1.000 19.460 356 GLU A N 1
ATOM 2626 C CA . GLU A 1 356 ? 64.835 1.588 -1.721 1.000 21.380 356 GLU A CA 1
ATOM 2627 C C . GLU A 1 356 ? 65.941 2.623 -1.539 1.000 21.880 356 GLU A C 1
ATOM 2628 O O . GLU A 1 356 ? 66.160 3.150 -0.443 1.000 21.500 356 GLU A O 1
ATOM 2634 N N . PRO A 1 357 ? 66.680 2.950 -2.618 1.000 20.610 357 PRO A N 1
ATOM 2635 C CA . PRO A 1 357 ? 67.672 4.007 -2.585 1.000 20.970 357 PRO A CA 1
ATOM 2636 C C . PRO A 1 357 ? 67.137 5.303 -1.980 1.000 25.730 357 PRO A C 1
ATOM 2637 O O . PRO A 1 357 ? 66.015 5.709 -2.239 1.000 24.390 357 PRO A O 1
ATOM 2641 N N . LYS A 1 358 ? 67.968 5.895 -1.145 1.000 25.270 358 LYS A N 1
ATOM 2642 C CA . LYS A 1 358 ? 67.648 7.239 -0.632 1.000 26.750 358 LYS A CA 1
ATOM 2643 C C . LYS A 1 358 ? 68.352 8.191 -1.608 1.000 26.950 358 LYS A C 1
ATOM 2644 O O . LYS A 1 358 ? 69.530 7.975 -1.882 1.000 35.200 358 LYS A O 1
ATOM 2650 N N . SER A 1 359 ? 67.628 9.142 -2.173 1.000 26.840 359 SER A N 1
ATOM 2651 C CA . SER A 1 359 ? 68.204 10.065 -3.185 1.000 28.240 359 SER A CA 1
ATOM 2652 C C . SER A 1 359 ? 68.540 9.347 -4.497 1.000 26.380 359 SER A C 1
ATOM 2653 O O . SER A 1 359 ? 68.073 8.229 -4.701 1.000 29.050 359 SER A O 1
ATOM 2656 N N . GLY A 1 360 ? 69.343 9.994 -5.328 1.000 24.490 360 GLY A N 1
ATOM 2657 C CA . GLY A 1 360 ? 69.680 9.445 -6.643 1.000 23.370 360 GLY A CA 1
ATOM 2658 C C . GLY A 1 360 ? 71.010 8.740 -6.652 1.000 25.990 360 GLY A C 1
ATOM 2659 O O . GLY A 1 360 ? 72.009 9.343 -6.273 1.000 29.620 360 GLY A O 1
ATOM 2660 N N . TRP A 1 361 ? 71.000 7.503 -7.127 1.000 24.980 361 TRP A N 1
ATOM 2661 C CA . TRP A 1 361 ? 72.248 6.768 -7.170 1.000 23.580 361 TRP A CA 1
ATOM 2662 C C . TRP A 1 361 ? 72.955 6.968 -8.504 1.000 23.460 361 TRP A C 1
ATOM 2663 O O . TRP A 1 361 ? 74.020 6.390 -8.721 1.000 22.900 361 TRP A O 1
ATOM 2674 N N . GLY A 1 362 ? 72.370 7.764 -9.402 1.000 23.360 362 GLY A N 1
ATOM 2675 C CA . GLY A 1 362 ? 73.038 8.023 -10.663 1.000 22.150 362 GLY A CA 1
ATOM 2676 C C . GLY A 1 362 ? 73.018 6.753 -11.524 1.000 27.540 362 GLY A C 1
ATOM 2677 O O . GLY A 1 362 ? 72.212 5.847 -11.293 1.000 24.960 362 GLY A O 1
ATOM 2678 N N . LYS A 1 363 ? 73.957 6.668 -12.463 1.000 25.880 363 LYS A N 1
ATOM 2679 C CA . LYS A 1 363 ? 74.001 5.573 -13.407 1.000 27.140 363 LYS A CA 1
ATOM 2680 C C . LYS A 1 363 ? 74.614 4.313 -12.822 1.000 26.530 363 LYS A C 1
ATOM 2681 O O . LYS A 1 363 ? 75.512 4.360 -11.996 1.000 21.850 363 LYS A O 1
ATOM 2687 N N . GLY A 1 364 ? 74.196 3.180 -13.394 1.000 27.180 364 GLY A N 1
ATOM 2688 C CA . GLY A 1 364 ? 74.717 1.889 -12.995 1.000 25.210 364 GLY A CA 1
ATOM 2689 C C . GLY A 1 364 ? 73.791 0.793 -13.510 1.000 25.210 364 GLY A C 1
ATOM 2690 O O . GLY A 1 364 ? 73.127 1.002 -14.506 1.000 24.630 364 GLY A O 1
ATOM 2691 N N . SER A 1 365 ? 73.733 -0.334 -12.800 1.000 23.170 365 SER A N 1
ATOM 2692 C CA . SER A 1 365 ? 72.884 -1.438 -13.190 1.000 23.340 365 SER A CA 1
ATOM 2693 C C . SER A 1 365 ? 72.491 -2.223 -11.955 1.000 22.250 365 SER A C 1
ATOM 2694 O O . SER A 1 365 ? 73.263 -2.337 -10.999 1.000 21.690 365 SER A O 1
ATOM 2697 N N . VAL A 1 366 ? 71.266 -2.737 -11.992 1.000 22.420 366 VAL A N 1
ATOM 2698 C CA . VAL A 1 366 ? 70.923 -3.806 -11.080 1.000 24.160 366 VAL A CA 1
ATOM 2699 C C . VAL A 1 366 ? 71.530 -5.057 -11.710 1.000 20.680 366 VAL A C 1
ATOM 2700 O O . VAL A 1 366 ? 71.376 -5.254 -12.902 1.000 20.920 366 VAL A O 1
ATOM 2704 N N . GLN A 1 367 ? 72.179 -5.902 -10.917 1.000 20.190 367 GLN A N 1
ATOM 2705 C CA . GLN A 1 367 ? 72.839 -7.095 -11.442 1.000 21.020 367 GLN A CA 1
ATOM 2706 C C . GLN A 1 367 ? 72.343 -8.323 -10.682 1.000 21.880 367 GLN A C 1
ATOM 2707 O O . GLN A 1 367 ? 72.036 -8.241 -9.488 1.000 21.190 367 GLN A O 1
ATOM 2713 N N . LEU A 1 368 ? 72.224 -9.419 -11.438 1.000 19.910 368 LEU A N 1
ATOM 2714 C CA . LEU A 1 368 ? 71.664 -10.652 -10.933 1.000 22.620 368 LEU A CA 1
ATOM 2715 C C . LEU A 1 368 ? 72.645 -11.773 -11.257 1.000 21.010 368 LEU A C 1
ATOM 2716 O O . LEU A 1 368 ? 73.048 -11.906 -12.405 1.000 18.910 368 LEU A O 1
ATOM 2721 N N . VAL A 1 369 ? 73.021 -12.523 -10.219 1.000 20.550 369 VAL A N 1
ATOM 2722 C CA . VAL A 1 369 ? 73.802 -13.737 -10.370 1.000 22.940 369 VAL A CA 1
ATOM 2723 C C . VAL A 1 369 ? 72.940 -14.962 -10.015 1.000 21.380 369 VAL A C 1
ATOM 2724 O O . VAL A 1 369 ? 72.338 -15.020 -8.950 1.000 21.400 369 VAL A O 1
ATOM 2728 N N . GLU A 1 370 ? 72.842 -15.906 -10.944 1.000 20.790 370 GLU A N 1
ATOM 2729 C CA . GLU A 1 370 ? 72.187 -17.179 -10.723 1.000 20.900 370 GLU A CA 1
ATOM 2730 C C . GLU A 1 370 ? 73.216 -18.297 -10.899 1.000 20.520 370 GLU A C 1
ATOM 2731 O O . GLU A 1 370 ? 73.785 -18.445 -11.990 1.000 20.080 370 GLU A O 1
ATOM 2737 N N . ILE A 1 371 ? 73.471 -19.047 -9.808 1.000 21.420 371 ILE A N 1
ATOM 2738 C CA . ILE A 1 371 ? 74.407 -20.171 -9.785 1.000 21.380 371 ILE A CA 1
ATOM 2739 C C . ILE A 1 371 ? 73.629 -21.491 -9.874 1.000 20.650 371 ILE A C 1
ATOM 2740 O O . ILE A 1 371 ? 72.580 -21.636 -9.246 1.000 22.450 371 ILE A O 1
ATOM 2745 N N . PRO A 1 372 ? 74.076 -22.512 -10.637 1.000 21.350 372 PRO A N 1
ATOM 2746 C CA . PRO A 1 372 ? 73.402 -23.818 -10.640 1.000 23.460 372 PRO A CA 1
ATOM 2747 C C . PRO A 1 372 ? 73.365 -24.387 -9.234 1.000 22.350 372 PRO A C 1
ATOM 2748 O O . PRO A 1 372 ? 74.331 -24.264 -8.509 1.000 26.880 372 PRO A O 1
ATOM 2752 N N . THR A 1 373 ? 72.270 -24.998 -8.830 1.000 23.860 373 THR A N 1
ATOM 2753 C CA . THR A 1 373 ? 72.286 -25.711 -7.565 1.000 23.020 373 THR A CA 1
ATOM 2754 C C . THR A 1 373 ? 71.520 -27.011 -7.716 1.000 23.620 373 THR A C 1
ATOM 2755 O O . THR A 1 373 ? 70.534 -27.076 -8.471 1.000 23.170 373 THR A O 1
ATOM 2759 N N . VAL A 1 374 ? 71.962 -28.027 -6.975 1.000 27.050 374 VAL A N 1
ATOM 2760 C CA . VAL A 1 374 ? 71.290 -29.326 -7.009 1.000 32.910 374 VAL A CA 1
ATOM 2761 C C . VAL A 1 374 ? 70.396 -29.415 -5.802 1.000 29.280 374 VAL A C 1
ATOM 2762 O O . VAL A 1 374 ? 69.597 -30.309 -5.755 1.000 37.430 374 VAL A O 1
ATOM 2766 N N . ASP A 1 375 ? 70.556 -28.537 -4.815 1.000 31.790 375 ASP A N 1
ATOM 2767 C CA . ASP A 1 375 ? 69.642 -28.599 -3.693 1.000 36.890 375 ASP A CA 1
ATOM 2768 C C . ASP A 1 375 ? 69.470 -27.219 -3.024 1.000 36.690 375 ASP A C 1
ATOM 2769 O O . ASP A 1 375 ? 70.084 -26.215 -3.414 1.000 36.760 375 ASP A O 1
ATOM 2774 N N . GLU A 1 376 ? 68.584 -27.193 -2.018 1.000 31.610 376 GLU A N 1
ATOM 2775 C CA . GLU A 1 376 ? 68.108 -25.930 -1.392 1.000 28.970 376 GLU A CA 1
ATOM 2776 C C . GLU A 1 376 ? 68.981 -25.415 -0.252 1.000 26.900 376 GLU A C 1
ATOM 2777 O O . GLU A 1 376 ? 68.577 -24.437 0.375 1.000 27.510 376 GLU A O 1
ATOM 2783 N N . THR A 1 377 ? 70.120 -26.039 -0.026 1.000 26.730 377 THR A N 1
ATOM 2784 C CA . THR A 1 377 ? 71.006 -25.673 1.079 1.000 31.430 377 THR A CA 1
ATOM 2785 C C . THR A 1 377 ? 71.989 -24.573 0.682 1.000 31.360 377 THR A C 1
ATOM 2786 O O . THR A 1 377 ? 72.611 -23.981 1.524 1.000 32.560 377 THR A O 1
ATOM 2790 N N . PHE A 1 378 ? 72.087 -24.252 -0.595 1.000 29.060 378 PHE A N 1
ATOM 2791 C CA . PHE A 1 378 ? 73.031 -23.264 -1.064 1.000 29.080 378 PHE A CA 1
ATOM 2792 C C . PHE A 1 378 ? 72.241 -22.033 -1.574 1.000 28.500 378 PHE A C 1
ATOM 2793 O O . PHE A 1 378 ? 71.250 -22.167 -2.282 1.000 23.640 378 PHE A O 1
ATOM 2801 N N . ASN A 1 379 ? 72.716 -20.845 -1.223 1.000 26.910 379 ASN A N 1
ATOM 2802 C CA . ASN A 1 379 ? 72.092 -19.588 -1.711 1.000 28.090 379 ASN A CA 1
ATOM 2803 C C . ASN A 1 379 ? 72.618 -19.291 -3.121 1.000 23.790 379 ASN A C 1
ATOM 2804 O O . ASN A 1 379 ? 73.657 -18.653 -3.236 1.000 20.700 379 ASN A O 1
ATOM 2809 N N . ASN A 1 380 ? 71.880 -19.701 -4.147 1.000 20.040 380 ASN A N 1
ATOM 2810 C CA . ASN A 1 380 ? 72.386 -19.599 -5.499 1.000 20.360 380 ASN A CA 1
ATOM 2811 C C . ASN A 1 380 ? 71.902 -18.327 -6.214 1.000 21.280 380 ASN A C 1
ATOM 2812 O O . ASN A 1 380 ? 72.134 -18.209 -7.432 1.000 21.760 380 ASN A O 1
ATOM 2817 N N . ILE A 1 381 ? 71.232 -17.401 -5.493 1.000 19.690 381 ILE A N 1
ATOM 2818 C CA . ILE A 1 381 ? 70.739 -16.163 -6.095 1.000 19.700 381 ILE A CA 1
ATOM 2819 C C . ILE A 1 381 ? 71.338 -14.961 -5.368 1.000 19.300 381 ILE A C 1
ATOM 2820 O O . ILE A 1 381 ? 71.267 -14.873 -4.155 1.000 22.140 381 ILE A O 1
ATOM 2825 N N . VAL A 1 382 ? 71.930 -14.035 -6.120 1.000 19.940 382 VAL A N 1
ATOM 2826 C CA . VAL A 1 382 ? 72.470 -12.800 -5.567 1.000 19.280 382 VAL A CA 1
ATOM 2827 C C . VAL A 1 382 ? 72.051 -11.645 -6.468 1.000 18.670 382 VAL A C 1
ATOM 2828 O O . VAL A 1 382 ? 72.215 -11.734 -7.670 1.000 17.970 382 VAL A O 1
ATOM 2832 N N . ALA A 1 383 ? 71.479 -10.591 -5.883 1.000 19.880 383 ALA A N 1
ATOM 2833 C CA . ALA A 1 383 ? 71.168 -9.379 -6.644 1.000 21.530 383 ALA A CA 1
ATOM 2834 C C . ALA A 1 383 ? 71.742 -8.175 -5.900 1.000 20.060 383 ALA A C 1
ATOM 2835 O O . ALA A 1 383 ? 71.759 -8.191 -4.671 1.000 19.720 383 ALA A O 1
ATOM 2837 N N . PHE A 1 384 ? 72.212 -7.172 -6.646 1.000 19.170 384 PHE A N 1
ATOM 2838 C CA . PHE A 1 384 ? 72.759 -5.951 -6.052 1.000 20.530 384 PHE A CA 1
ATOM 2839 C C . PHE A 1 384 ? 72.811 -4.821 -7.087 1.000 21.270 384 PHE A C 1
ATOM 2840 O O . PHE A 1 384 ? 72.593 -5.050 -8.287 1.000 21.000 384 PHE A O 1
ATOM 2848 N N . TRP A 1 385 ? 73.157 -3.622 -6.602 1.000 21.220 385 TRP A N 1
ATOM 2849 C CA . TRP A 1 385 ? 73.350 -2.444 -7.440 1.000 20.390 385 TRP A CA 1
ATOM 2850 C C . TRP A 1 385 ? 74.840 -2.226 -7.674 1.000 21.690 385 TRP A C 1
ATOM 2851 O O . TRP A 1 385 ? 75.588 -2.095 -6.717 1.000 21.870 385 TRP A O 1
ATOM 2862 N N . ASN A 1 386 ? 75.245 -2.150 -8.947 1.000 20.990 386 ASN A N 1
ATOM 2863 C CA . ASN A 1 386 ? 76.607 -1.802 -9.303 1.000 21.190 386 ASN A CA 1
ATOM 2864 C C . ASN A 1 386 ? 76.665 -0.382 -9.868 1.000 22.470 386 ASN A C 1
ATOM 2865 O O . ASN A 1 386 ? 76.155 -0.135 -10.972 1.000 22.760 386 ASN A O 1
ATOM 2870 N N . PRO A 1 387 ? 77.326 0.585 -9.186 1.000 23.280 387 PRO A N 1
ATOM 2871 C CA . PRO A 1 387 ? 77.518 1.925 -9.759 1.000 23.930 387 PRO A CA 1
ATOM 2872 C C . PRO A 1 387 ? 78.283 1.841 -11.070 1.000 23.650 387 PRO A C 1
ATOM 2873 O O . PRO A 1 387 ? 79.123 0.942 -11.251 1.000 22.730 387 PRO A O 1
ATOM 2877 N N . GLN A 1 388 ? 77.994 2.776 -11.984 1.000 24.510 388 GLN A N 1
ATOM 2878 C CA . GLN A 1 388 ? 78.766 2.844 -13.223 1.000 28.580 388 GLN A CA 1
ATOM 2879 C C . GLN A 1 388 ? 80.246 3.058 -12.932 1.000 27.580 388 GLN A C 1
ATOM 2880 O O . GLN A 1 388 ? 81.055 2.353 -13.504 1.000 29.920 388 GLN A O 1
ATOM 2886 N N . ALA A 1 389 ? 80.597 4.033 -12.083 1.000 29.350 389 ALA A N 1
ATOM 2887 C CA . ALA A 1 389 ? 82.004 4.405 -11.918 1.000 32.420 389 ALA A CA 1
ATOM 2888 C C . ALA A 1 389 ? 82.702 3.413 -10.991 1.000 31.030 389 ALA A C 1
ATOM 2889 O O . ALA A 1 389 ? 82.203 3.100 -9.910 1.000 26.450 389 ALA A O 1
ATOM 2891 N N . LYS A 1 390 ? 83.838 2.905 -11.461 1.000 31.680 390 LYS A N 1
ATOM 2892 C CA . LYS A 1 390 ? 84.707 2.052 -10.664 1.000 35.890 390 LYS A CA 1
ATOM 2893 C C . LYS A 1 390 ? 85.172 2.834 -9.457 1.000 30.920 390 LYS A C 1
ATOM 2894 O O . LYS A 1 390 ? 85.717 3.906 -9.633 1.000 32.610 390 LYS A O 1
ATOM 2900 N N . PRO A 1 391 ? 84.986 2.361 -8.213 1.000 35.220 391 PRO A N 1
ATOM 2901 C CA . PRO A 1 391 ? 85.583 3.043 -7.059 1.000 40.240 391 PRO A CA 1
ATOM 2902 C C . PRO A 1 391 ? 87.115 3.042 -7.166 1.000 35.500 391 PRO A C 1
ATOM 2903 O O . PRO A 1 391 ? 87.697 2.178 -7.826 1.000 34.100 391 PRO A O 1
ATOM 2907 N N . GLN A 1 392 ? 87.741 4.064 -6.580 1.000 34.480 392 GLN A N 1
ATOM 2908 C CA . GLN A 1 392 ? 89.187 4.266 -6.646 1.000 35.760 392 GLN A CA 1
ATOM 2909 C C . GLN A 1 392 ? 89.731 4.428 -5.231 1.000 31.380 392 GLN A C 1
ATOM 2910 O O . GLN A 1 392 ? 89.050 4.988 -4.361 1.000 29.840 392 GLN A O 1
ATOM 2916 N N . PRO A 1 393 ? 90.995 4.022 -4.987 1.000 31.380 393 PRO A N 1
ATOM 2917 C CA . PRO A 1 393 ? 91.644 4.198 -3.684 1.000 31.340 393 PRO A CA 1
ATOM 2918 C C . PRO A 1 393 ? 91.567 5.641 -3.228 1.000 29.240 393 PRO A C 1
ATOM 2919 O O . PRO A 1 393 ? 91.751 6.532 -4.037 1.000 32.840 393 PRO A O 1
ATOM 2923 N N . GLY A 1 394 ? 91.262 5.845 -1.943 1.000 32.760 394 GLY A N 1
ATOM 2924 C CA . GLY A 1 394 ? 91.257 7.164 -1.338 1.000 35.550 394 GLY A CA 1
ATOM 2925 C C . GLY A 1 394 ? 89.879 7.827 -1.367 1.000 38.650 394 GLY A C 1
ATOM 2926 O O . GLY A 1 394 ? 89.616 8.671 -0.525 1.000 39.570 394 GLY A O 1
ATOM 2927 N N . GLN A 1 395 ? 89.010 7.448 -2.315 1.000 38.160 395 GLN A N 1
ATOM 2928 C CA . GLN A 1 395 ? 87.708 8.090 -2.469 1.000 41.810 395 GLN A CA 1
ATOM 2929 C C . GLN A 1 395 ? 86.755 7.694 -1.349 1.000 36.020 395 GLN A C 1
ATOM 2930 O O . GLN A 1 395 ? 86.939 6.687 -0.686 1.000 52.840 395 GLN A O 1
ATOM 2936 N N . GLU A 1 396 ? 85.750 8.521 -1.120 1.000 30.630 396 GLU A N 1
ATOM 2937 C CA . GLU A 1 396 ? 84.657 8.201 -0.228 1.000 30.610 396 GLU A CA 1
ATOM 2938 C C . GLU A 1 396 ? 83.449 7.951 -1.111 1.000 28.990 396 GLU A C 1
ATOM 2939 O O . GLU A 1 396 ? 83.188 8.724 -2.011 1.000 26.810 396 GLU A O 1
ATOM 2945 N N . LEU A 1 397 ? 82.711 6.882 -0.859 1.000 29.040 397 LEU A N 1
ATOM 2946 C CA . LEU A 1 397 ? 81.466 6.675 -1.568 1.000 26.140 397 LEU A CA 1
ATOM 2947 C C . LEU A 1 397 ? 80.358 6.505 -0.532 1.000 25.180 397 LEU A C 1
ATOM 2948 O O . LEU A 1 397 ? 80.421 5.640 0.319 1.000 27.600 397 LEU A O 1
ATOM 2953 N N . LEU A 1 398 ? 79.353 7.380 -0.582 1.000 23.690 398 LEU A N 1
ATOM 2954 C CA . LEU A 1 398 ? 78.234 7.377 0.339 1.000 23.600 398 LEU A CA 1
ATOM 2955 C C . LEU A 1 398 ? 77.026 6.774 -0.356 1.000 23.850 398 LEU A C 1
ATOM 2956 O O . LEU A 1 398 ? 76.667 7.190 -1.450 1.000 25.620 398 LEU A O 1
ATOM 2961 N N . MET A 1 399 ? 76.419 5.759 0.256 1.000 26.300 399 MET A N 1
ATOM 2962 C CA . MET A 1 399 ? 75.243 5.142 -0.337 1.000 26.200 399 MET A CA 1
ATOM 2963 C C . MET A 1 399 ? 74.270 4.842 0.802 1.000 26.580 399 MET A C 1
ATOM 2964 O O . MET A 1 399 ? 74.625 4.113 1.737 1.000 30.160 399 MET A O 1
ATOM 2969 N N . GLY A 1 400 ? 73.048 5.362 0.664 1.000 23.130 400 GLY A N 1
ATOM 2970 C CA . GLY A 1 400 ? 71.970 5.153 1.622 1.000 23.970 400 GLY A CA 1
ATOM 2971 C C . GLY A 1 400 ? 70.710 4.563 0.991 1.000 21.510 400 GLY A C 1
ATOM 2972 O O . GLY A 1 400 ? 70.376 4.810 -0.154 1.000 25.170 400 GLY A O 1
ATOM 2973 N N . TYR A 1 401 ? 70.020 3.741 1.769 1.000 21.440 401 TYR A N 1
ATOM 2974 C CA . TYR A 1 401 ? 68.831 3.060 1.301 1.000 22.330 401 TYR A CA 1
ATOM 2975 C C . TYR A 1 401 ? 68.044 2.533 2.483 1.000 22.950 401 TYR A C 1
ATOM 2976 O O . TYR A 1 401 ? 68.588 2.363 3.584 1.000 23.280 401 TYR A O 1
ATOM 2985 N N . ARG A 1 402 ? 66.801 2.189 2.171 1.000 24.470 402 ARG A N 1
ATOM 2986 C CA . ARG A 1 402 ? 65.929 1.542 3.162 1.000 24.800 402 ARG A CA 1
ATOM 2987 C C . ARG A 1 402 ? 65.661 0.107 2.693 1.000 24.130 402 ARG A C 1
ATOM 2988 O O . ARG A 1 402 ? 65.501 -0.095 1.486 1.000 24.710 402 ARG A O 1
ATOM 2996 N N . LEU A 1 403 ? 65.709 -0.842 3.609 1.000 22.600 403 LEU A N 1
ATOM 2997 C CA . LEU A 1 403 ? 65.400 -2.238 3.358 1.000 23.600 403 LEU A CA 1
ATOM 2998 C C . LEU A 1 403 ? 64.102 -2.567 4.062 1.000 23.700 403 LEU A C 1
ATOM 2999 O O . LEU A 1 403 ? 63.966 -2.272 5.243 1.000 27.760 403 LEU A O 1
ATOM 3004 N N . TYR A 1 404 ? 63.197 -3.218 3.339 1.000 22.160 404 TYR A N 1
ATOM 3005 C CA . TYR A 1 404 ? 61.922 -3.614 3.892 1.000 21.700 404 TYR A CA 1
ATOM 3006 C C . TYR A 1 404 ? 61.838 -5.134 3.829 1.000 22.450 404 TYR A C 1
ATOM 3007 O O . TYR A 1 404 ? 62.099 -5.734 2.774 1.000 23.370 404 TYR A O 1
ATOM 3016 N N . TRP A 1 405 ? 61.518 -5.732 4.978 1.000 21.260 405 TRP A N 1
ATOM 3017 C CA . TRP A 1 405 ? 61.402 -7.171 5.095 1.000 22.420 405 TRP A CA 1
ATOM 3018 C C . TRP A 1 405 ? 59.985 -7.549 5.497 1.000 22.180 405 TRP A C 1
ATOM 3019 O O . TRP A 1 405 ? 59.572 -7.202 6.585 1.000 22.480 405 TRP A O 1
ATOM 3030 N N . GLY A 1 406 ? 59.289 -8.335 4.670 1.000 24.620 406 GLY A N 1
ATOM 3031 C CA . GLY A 1 406 ? 57.955 -8.797 5.011 1.000 22.350 406 GLY A CA 1
ATOM 3032 C C . GLY A 1 406 ? 57.241 -9.433 3.823 1.000 24.670 406 GLY A C 1
ATOM 3033 O O . GLY A 1 406 ? 57.861 -9.740 2.795 1.000 24.310 406 GLY A O 1
ATOM 3034 N N . ALA A 1 407 ? 55.922 -9.620 4.001 1.000 25.020 407 ALA A N 1
ATOM 3035 C CA . ALA A 1 407 ? 55.098 -10.387 3.084 1.000 25.290 407 ALA A CA 1
ATOM 3036 C C . ALA A 1 407 ? 55.012 -9.687 1.724 1.000 24.880 407 ALA A C 1
ATOM 3037 O O . ALA A 1 407 ? 54.912 -10.363 0.706 1.000 23.810 407 ALA A O 1
ATOM 3039 N N . HIS A 1 408 ? 55.065 -8.345 1.730 1.000 27.500 408 HIS A N 1
ATOM 3040 C CA . HIS A 1 408 ? 54.865 -7.533 0.532 1.000 29.040 408 HIS A CA 1
ATOM 3041 C C . HIS A 1 408 ? 55.883 -6.395 0.556 1.000 26.780 408 HIS A C 1
ATOM 3042 O O . HIS A 1 408 ? 56.225 -5.912 1.629 1.000 25.830 408 HIS A O 1
ATOM 3049 N N . PRO A 1 409 ? 56.397 -5.935 -0.608 1.000 26.540 409 PRO A N 1
ATOM 3050 C CA . PRO A 1 409 ? 57.276 -4.771 -0.657 1.000 25.050 409 PRO A CA 1
ATOM 3051 C C . PRO A 1 409 ? 56.378 -3.560 -0.431 1.000 26.450 409 PRO A C 1
ATOM 3052 O O . PRO A 1 409 ? 55.177 -3.664 -0.629 1.000 21.940 409 PRO A O 1
ATOM 3056 N N . PRO A 1 410 ? 56.878 -2.413 0.070 1.000 25.550 410 PRO A N 1
ATOM 3057 C CA . PRO A 1 410 ? 56.022 -1.249 0.292 1.000 27.530 410 PRO A CA 1
ATOM 3058 C C . PRO A 1 410 ? 55.645 -0.536 -0.991 1.000 27.420 410 PRO A C 1
ATOM 3059 O O . PRO A 1 410 ? 54.793 0.322 -0.992 1.000 28.010 410 PRO A O 1
ATOM 3063 N N . ALA A 1 411 ? 56.327 -0.835 -2.077 1.000 27.480 411 ALA A N 1
ATOM 3064 C CA . ALA A 1 411 ? 55.930 -0.268 -3.350 1.000 25.370 411 ALA A CA 1
ATOM 3065 C C . ALA A 1 411 ? 55.788 -1.425 -4.316 1.000 24.930 411 ALA A C 1
ATOM 3066 O O . ALA A 1 411 ? 56.563 -2.381 -4.228 1.000 23.910 411 ALA A O 1
ATOM 3068 N N . SER A 1 412 ? 54.831 -1.280 -5.237 1.000 24.880 412 SER A N 1
ATOM 3069 C CA . SER A 1 412 ? 54.662 -2.195 -6.351 1.000 27.800 412 SER A CA 1
ATOM 3070 C C . SER A 1 412 ? 53.924 -1.495 -7.480 1.000 24.730 412 SER A C 1
ATOM 3071 O O . SER A 1 412 ? 53.457 -0.380 -7.313 1.000 23.670 412 SER A O 1
ATOM 3074 N N . SER A 1 413 ? 53.888 -2.141 -8.643 1.000 22.450 413 SER A N 1
ATOM 3075 C CA . SER A 1 413 ? 53.201 -1.575 -9.778 1.000 22.310 413 SER A CA 1
ATOM 3076 C C . SER A 1 413 ? 51.725 -1.337 -9.436 1.000 24.810 413 SER A C 1
ATOM 3077 O O . SER A 1 413 ? 51.047 -2.209 -8.890 1.000 22.060 413 SER A O 1
ATOM 3080 N N . PRO A 1 414 ? 51.149 -0.176 -9.808 1.000 25.250 414 PRO A N 1
ATOM 3081 C CA . PRO A 1 414 ? 49.701 0.020 -9.697 1.000 23.510 414 PRO A CA 1
ATOM 3082 C C . PRO A 1 414 ? 48.977 -0.704 -10.830 1.000 23.200 414 PRO A C 1
ATOM 3083 O O . PRO A 1 414 ? 47.771 -0.839 -10.791 1.000 22.590 414 PRO A O 1
ATOM 3087 N N . LEU A 1 415 ? 49.701 -1.181 -11.855 1.000 24.950 415 LEU A N 1
ATOM 3088 C CA . LEU A 1 415 ? 49.088 -1.997 -12.898 1.000 22.980 415 LEU A CA 1
ATOM 3089 C C . LEU A 1 415 ? 48.953 -3.448 -12.431 1.000 23.850 415 LEU A C 1
ATOM 3090 O O . LEU A 1 415 ? 49.285 -3.765 -11.287 1.000 25.590 415 LEU A O 1
ATOM 3095 N N . ALA A 1 416 ? 48.451 -4.339 -13.302 1.000 21.870 416 ALA A N 1
ATOM 3096 C CA . ALA A 1 416 ? 48.423 -5.758 -12.981 1.000 22.050 416 ALA A CA 1
ATOM 3097 C C . ALA A 1 416 ? 49.841 -6.337 -12.836 1.000 22.790 416 ALA A C 1
ATOM 3098 O O . ALA A 1 416 ? 50.779 -5.960 -13.546 1.000 24.580 416 ALA A O 1
ATOM 3100 N N . HIS A 1 417 ? 49.961 -7.301 -11.925 1.000 20.630 417 HIS A N 1
ATOM 3101 C CA . HIS A 1 417 ? 51.207 -7.979 -11.624 1.000 20.100 417 HIS A CA 1
ATOM 3102 C C . HIS A 1 417 ? 51.238 -9.319 -12.334 1.000 21.090 417 HIS A C 1
ATOM 3103 O O . HIS A 1 417 ? 50.197 -9.983 -12.494 1.000 19.330 417 HIS A O 1
ATOM 3110 N N . CYS A 1 418 ? 52.452 -9.732 -12.714 1.000 21.490 418 CYS A N 1
ATOM 3111 C CA . CYS A 1 418 ? 52.656 -11.112 -13.095 1.000 22.470 418 CYS A CA 1
ATOM 3112 C C . CYS A 1 418 ? 52.466 -12.022 -11.878 1.000 23.670 418 CYS A C 1
ATOM 3113 O O . CYS A 1 418 ? 53.236 -11.943 -10.919 1.000 23.240 418 CYS A O 1
ATOM 3116 N N . VAL A 1 419 ? 51.446 -12.899 -11.936 1.000 22.460 419 VAL A N 1
ATOM 3117 C CA . VAL A 1 419 ? 51.171 -13.791 -10.816 1.000 24.220 419 VAL A CA 1
ATOM 3118 C C . VAL A 1 419 ? 51.580 -15.237 -11.118 1.000 23.630 419 VAL A C 1
ATOM 3119 O O . VAL A 1 419 ? 51.481 -16.065 -10.218 1.000 19.990 419 VAL A O 1
ATOM 3123 N N . ALA A 1 420 ? 51.973 -15.558 -12.359 1.000 19.220 420 ALA A N 1
ATOM 3124 C CA . ALA A 1 420 ? 52.490 -16.877 -12.640 1.000 19.180 420 ALA A CA 1
ATOM 3125 C C . ALA A 1 420 ? 53.226 -16.858 -13.971 1.000 21.060 420 ALA A C 1
ATOM 3126 O O . ALA A 1 420 ? 52.847 -16.120 -14.866 1.000 19.500 420 ALA A O 1
ATOM 3128 N N . THR A 1 421 ? 54.257 -17.706 -14.047 1.000 21.340 421 THR A N 1
ATOM 3129 C CA . THR A 1 421 ? 55.022 -17.961 -15.249 1.000 21.820 421 THR A CA 1
ATOM 3130 C C . THR A 1 421 ? 55.143 -19.472 -15.369 1.000 21.810 421 THR A C 1
ATOM 3131 O O . THR A 1 421 ? 55.507 -20.130 -14.376 1.000 18.930 421 THR A O 1
ATOM 3135 N N . ARG A 1 422 ? 54.810 -20.003 -16.558 1.000 19.560 422 ARG A N 1
ATOM 3136 C CA . ARG A 1 422 ? 54.917 -21.431 -16.805 1.000 21.890 422 ARG A CA 1
ATOM 3137 C C . ARG A 1 422 ? 55.479 -21.624 -18.208 1.000 22.310 422 ARG A C 1
ATOM 3138 O O . ARG A 1 422 ? 55.139 -20.864 -19.107 1.000 21.670 422 ARG A O 1
ATOM 3146 N N . THR A 1 423 ? 56.338 -22.641 -18.363 1.000 22.650 423 THR A N 1
ATOM 3147 C CA . THR A 1 423 ? 56.980 -22.882 -19.637 1.000 24.830 423 THR A CA 1
ATOM 3148 C C . THR A 1 423 ? 57.064 -24.385 -19.914 1.000 22.730 423 THR A C 1
ATOM 3149 O O . THR A 1 423 ? 57.092 -25.191 -19.004 1.000 22.570 423 THR A O 1
ATOM 3153 N N . GLY A 1 424 ? 57.142 -24.734 -21.197 1.000 21.340 424 GLY A N 1
ATOM 3154 C CA . GLY A 1 424 ? 57.194 -26.108 -21.654 1.000 20.800 424 GLY A CA 1
ATOM 3155 C C . GLY A 1 424 ? 57.440 -26.141 -23.164 1.000 23.500 424 GLY A C 1
ATOM 3156 O O . GLY A 1 424 ? 57.645 -25.102 -23.800 1.000 22.400 424 GLY A O 1
ATOM 3157 N N . LEU A 1 425 ? 57.508 -27.354 -23.722 1.000 22.220 425 LEU A N 1
ATOM 3158 C CA . LEU A 1 425 ? 57.843 -27.569 -25.119 1.000 22.230 425 LEU A CA 1
ATOM 3159 C C . LEU A 1 425 ? 56.778 -26.924 -25.994 1.000 21.090 425 LEU A C 1
ATOM 3160 O O . LEU A 1 425 ? 55.582 -27.049 -25.723 1.000 18.360 425 LEU A O 1
ATOM 3165 N N . GLY A 1 426 ? 57.236 -26.226 -27.033 1.000 21.530 426 GLY A N 1
ATOM 3166 C CA . GLY A 1 426 ? 56.364 -25.472 -27.904 1.000 22.100 426 GLY A CA 1
ATOM 3167 C C . GLY A 1 426 ? 55.698 -26.351 -28.946 1.000 23.600 426 GLY A C 1
ATOM 3168 O O . GLY A 1 426 ? 55.996 -27.536 -29.008 1.000 22.450 426 GLY A O 1
ATOM 3169 N N . GLY A 1 427 ? 54.832 -25.745 -29.770 1.000 24.230 427 GLY A N 1
ATOM 3170 C CA . GLY A 1 427 ? 54.165 -26.464 -30.847 1.000 27.280 427 GLY A CA 1
ATOM 3171 C C . GLY A 1 427 ? 52.672 -26.683 -30.554 1.000 30.020 427 GLY A C 1
ATOM 3172 O O . GLY A 1 427 ? 52.269 -26.829 -29.402 1.000 27.850 427 GLY A O 1
ATOM 3173 N N . ILE A 1 428 ? 51.856 -26.612 -31.608 1.000 30.220 428 ILE A N 1
ATOM 3174 C CA . ILE A 1 428 ? 50.412 -26.719 -31.521 1.000 33.430 428 ILE A CA 1
ATOM 3175 C C . ILE A 1 428 ? 50.088 -28.128 -31.052 1.000 33.660 428 ILE A C 1
ATOM 3176 O O . ILE A 1 428 ? 50.585 -29.083 -31.645 1.000 31.430 428 ILE A O 1
ATOM 3181 N N . VAL A 1 429 ? 49.336 -28.240 -29.965 1.000 34.940 429 VAL A N 1
ATOM 3182 C CA . VAL A 1 429 ? 49.038 -29.580 -29.397 1.000 35.130 429 VAL A CA 1
ATOM 3183 C C . VAL A 1 429 ? 48.110 -30.300 -30.373 1.000 38.740 429 VAL A C 1
ATOM 3184 O O . VAL A 1 429 ? 47.113 -29.704 -30.815 1.000 37.480 429 VAL A O 1
ATOM 3188 N N . GLY A 1 430 ? 48.485 -31.515 -30.739 1.000 36.690 430 GLY A N 1
ATOM 3189 C CA . GLY A 1 430 ? 47.633 -32.284 -31.629 1.000 45.810 430 GLY A CA 1
ATOM 3190 C C . GLY A 1 430 ? 47.969 -32.094 -33.105 1.000 46.150 430 GLY A C 1
ATOM 3191 O O . GLY A 1 430 ? 47.193 -32.534 -33.941 1.000 41.660 430 GLY A O 1
ATOM 3192 N N . GLN A 1 431 ? 49.123 -31.456 -33.394 1.000 48.770 431 GLN A N 1
ATOM 3193 C CA . GLN A 1 431 ? 49.715 -31.408 -34.722 1.000 41.090 431 GLN A CA 1
ATOM 3194 C C . GLN A 1 431 ? 51.122 -31.984 -34.643 1.000 42.500 431 GLN A C 1
ATOM 3195 O O . GLN A 1 431 ? 51.718 -32.089 -33.577 1.000 39.550 431 GLN A O 1
ATOM 3201 N N . LYS A 1 432 ? 51.623 -32.431 -35.791 1.000 53.770 432 LYS A N 1
ATOM 3202 C CA . LYS A 1 432 ? 53.002 -32.870 -35.924 1.000 56.450 432 LYS A CA 1
ATOM 3203 C C . LYS A 1 432 ? 53.898 -31.663 -35.655 1.000 49.210 432 LYS A C 1
ATOM 3204 O O . LYS A 1 432 ? 53.573 -30.533 -35.996 1.000 41.310 432 LYS A O 1
ATOM 3210 N N . ARG A 1 433 ? 55.040 -31.890 -35.028 1.000 49.650 433 ARG A N 1
ATOM 3211 C CA . ARG A 1 433 ? 55.911 -30.780 -34.688 1.000 55.810 433 ARG A CA 1
ATOM 3212 C C . ARG A 1 433 ? 57.078 -30.775 -35.671 1.000 53.880 433 ARG A C 1
ATOM 3213 O O . ARG A 1 433 ? 57.801 -31.754 -35.754 1.000 51.350 433 ARG A O 1
ATOM 3221 N N . SER A 1 434 ? 57.228 -29.688 -36.437 1.000 54.520 434 SER A N 1
ATOM 3222 C CA . SER A 1 434 ? 58.181 -29.646 -37.540 1.000 55.880 434 SER A CA 1
ATOM 3223 C C . SER A 1 434 ? 59.502 -28.976 -37.139 1.000 51.070 434 SER A C 1
ATOM 3224 O O . SER A 1 434 ? 60.474 -29.123 -37.859 1.000 48.880 434 SER A O 1
ATOM 3227 N N . HIS A 1 435 ? 59.503 -28.301 -35.989 1.000 42.670 435 HIS A N 1
ATOM 3228 C CA . HIS A 1 435 ? 60.707 -27.576 -35.516 1.000 33.560 435 HIS A CA 1
ATOM 3229 C C . HIS A 1 435 ? 60.645 -27.354 -34.006 1.000 33.790 435 HIS A C 1
ATOM 3230 O O . HIS A 1 435 ? 59.544 -27.325 -33.439 1.000 30.720 435 HIS A O 1
ATOM 3237 N N . PHE A 1 436 ? 61.807 -27.227 -33.375 1.000 31.370 436 PHE A N 1
ATOM 3238 C CA . PHE A 1 436 ? 61.907 -26.936 -31.960 1.000 28.570 436 PHE A CA 1
ATOM 3239 C C . PHE A 1 436 ? 61.444 -25.496 -31.649 1.000 29.340 436 PHE A C 1
ATOM 3240 O O . PHE A 1 436 ? 61.840 -24.520 -32.304 1.000 30.310 436 PHE A O 1
ATOM 3248 N N . SER A 1 437 ? 60.580 -25.373 -30.629 1.000 26.290 437 SER A N 1
ATOM 3249 C CA . SER A 1 437 ? 60.232 -24.095 -30.013 1.000 25.800 437 SER A CA 1
ATOM 3250 C C . SER A 1 437 ? 59.939 -24.310 -28.535 1.000 23.370 437 SER A C 1
ATOM 3251 O O . SER A 1 437 ? 59.746 -25.450 -28.129 1.000 22.630 437 SER A O 1
ATOM 3254 N N . TRP A 1 438 ? 59.852 -23.215 -27.764 1.000 23.050 438 TRP A N 1
ATOM 3255 C CA . TRP A 1 438 ? 59.533 -23.290 -26.351 1.000 22.300 438 TRP A CA 1
ATOM 3256 C C . TRP A 1 438 ? 58.330 -22.398 -26.039 1.000 22.490 438 TRP A C 1
ATOM 3257 O O . TRP A 1 438 ? 58.293 -21.220 -26.406 1.000 21.880 438 TRP A O 1
ATOM 3268 N N . ARG A 1 439 ? 57.372 -22.967 -25.289 1.000 22.600 439 ARG A N 1
ATOM 3269 C CA . ARG A 1 439 ? 56.106 -22.311 -25.011 1.000 23.530 439 ARG A CA 1
ATOM 3270 C C . ARG A 1 439 ? 56.142 -21.633 -23.647 1.000 21.300 439 ARG A C 1
ATOM 3271 O O . ARG A 1 439 ? 56.617 -22.211 -22.672 1.000 21.760 439 ARG A O 1
ATOM 3279 N N . PHE A 1 440 ? 55.617 -20.402 -23.593 1.000 19.070 440 PHE A N 1
ATOM 3280 C CA . PHE A 1 440 ? 55.535 -19.643 -22.358 1.000 19.070 440 PHE A CA 1
ATOM 3281 C C . PHE A 1 440 ? 54.076 -19.243 -22.130 1.000 21.320 440 PHE A C 1
ATOM 3282 O O . PHE A 1 440 ? 53.379 -18.793 -23.053 1.000 22.080 440 PHE A O 1
ATOM 3290 N N . ALA A 1 441 ? 53.650 -19.358 -20.873 1.000 20.050 441 ALA A N 1
ATOM 3291 C CA . ALA A 1 441 ? 52.357 -18.858 -20.477 1.000 20.900 441 ALA A CA 1
ATOM 3292 C C . ALA A 1 441 ? 52.547 -17.956 -19.272 1.000 19.550 441 ALA A C 1
ATOM 3293 O O . ALA A 1 441 ? 53.102 -18.395 -18.278 1.000 17.870 441 ALA A O 1
ATOM 3295 N N . VAL A 1 442 ? 52.050 -16.709 -19.382 1.000 19.760 442 VAL A N 1
ATOM 3296 C CA . VAL A 1 442 ? 52.345 -15.688 -18.395 1.000 19.840 442 VAL A CA 1
ATOM 3297 C C . VAL A 1 442 ? 51.009 -15.114 -17.963 1.000 21.950 442 VAL A C 1
ATOM 3298 O O . VAL A 1 442 ? 50.225 -14.640 -18.799 1.000 20.280 442 VAL A O 1
ATOM 3302 N N . ASP A 1 443 ? 50.754 -15.172 -16.653 1.000 22.490 443 ASP A N 1
ATOM 3303 C CA . ASP A 1 443 ? 49.450 -14.803 -16.128 1.000 20.950 443 ASP A CA 1
ATOM 3304 C C . ASP A 1 443 ? 49.583 -13.463 -15.410 1.000 20.160 443 ASP A C 1
ATOM 3305 O O . ASP A 1 443 ? 50.527 -13.274 -14.642 1.000 19.720 443 ASP A O 1
ATOM 3310 N N . PHE A 1 444 ? 48.638 -12.556 -15.674 1.000 20.040 444 PHE A N 1
ATOM 3311 C CA . PHE A 1 444 ? 48.577 -11.263 -15.002 1.000 22.050 444 PHE A CA 1
ATOM 3312 C C . PHE A 1 444 ? 47.200 -11.048 -14.379 1.000 20.840 444 PHE A C 1
ATOM 3313 O O . PHE A 1 444 ? 46.180 -11.436 -14.960 1.000 22.630 444 PHE A O 1
ATOM 3321 N N . ALA A 1 445 ? 47.196 -10.436 -13.207 1.000 20.350 445 ALA A N 1
ATOM 3322 C CA . ALA A 1 445 ? 45.974 -10.103 -12.482 1.000 24.690 445 ALA A CA 1
ATOM 3323 C C . ALA A 1 445 ? 46.161 -8.780 -11.730 1.000 25.560 445 ALA A C 1
ATOM 3324 O O . ALA A 1 445 ? 47.266 -8.429 -11.346 1.000 23.140 445 ALA A O 1
ATOM 3326 N N . GLY A 1 446 ? 45.060 -8.082 -11.435 1.000 29.370 446 GLY A N 1
ATOM 3327 C CA . GLY A 1 446 ? 45.124 -6.780 -10.787 1.000 25.560 446 GLY A CA 1
ATOM 3328 C C . GLY A 1 446 ? 44.882 -5.650 -11.779 1.000 25.500 446 GLY A C 1
ATOM 3329 O O . GLY A 1 446 ? 44.487 -5.864 -12.937 1.000 26.650 446 GLY A O 1
ATOM 3330 N N . GLY A 1 447 ? 45.150 -4.439 -11.301 1.000 27.630 447 GLY A N 1
ATOM 3331 C CA . GLY A 1 447 ? 44.836 -3.228 -12.031 1.000 28.790 447 GLY A CA 1
ATOM 3332 C C . GLY A 1 447 ? 43.420 -3.268 -12.581 1.000 29.560 447 GLY A C 1
ATOM 3333 O O . GLY A 1 447 ? 42.506 -3.578 -11.843 1.000 28.930 447 GLY A O 1
ATOM 3334 N N . GLU A 1 448 ? 43.243 -3.033 -13.888 1.000 35.130 448 GLU A N 1
ATOM 3335 C CA . GLU A 1 448 ? 41.901 -2.983 -14.448 1.000 36.420 448 GLU A CA 1
ATOM 3336 C C . GLU A 1 448 ? 41.589 -4.223 -15.307 1.000 34.200 448 GLU A C 1
ATOM 3337 O O . GLU A 1 448 ? 40.644 -4.224 -16.108 1.000 30.530 448 GLU A O 1
ATOM 3343 N N . LEU A 1 449 ? 42.299 -5.338 -15.085 1.000 29.030 449 LEU A N 1
ATOM 3344 C CA . LEU A 1 449 ? 42.120 -6.494 -15.963 1.000 29.120 449 LEU A CA 1
ATOM 3345 C C . LEU A 1 449 ? 40.797 -7.219 -15.682 1.000 28.950 449 LEU A C 1
ATOM 3346 O O . LEU A 1 449 ? 40.231 -7.794 -16.615 1.000 27.040 449 LEU A O 1
ATOM 3351 N N . ALA A 1 450 ? 40.298 -7.192 -14.421 1.000 27.170 450 ALA A N 1
ATOM 3352 C CA . ALA A 1 450 ? 38.988 -7.772 -14.123 1.000 31.070 450 ALA A CA 1
ATOM 3353 C C . ALA A 1 450 ? 37.889 -7.194 -15.029 1.000 34.410 450 ALA A C 1
ATOM 3354 O O . ALA A 1 450 ? 37.116 -7.964 -15.625 1.000 34.110 450 ALA A O 1
ATOM 3356 N N . ALA A 1 451 ? 37.805 -5.853 -15.121 1.000 32.240 451 ALA A N 1
ATOM 3357 C CA . ALA A 1 451 ? 36.826 -5.198 -15.995 1.000 36.330 451 ALA A CA 1
ATOM 3358 C C . ALA A 1 451 ? 37.072 -5.507 -17.469 1.000 39.320 451 ALA A C 1
ATOM 3359 O O . ALA A 1 451 ? 36.125 -5.681 -18.239 1.000 41.630 451 ALA A O 1
ATOM 3361 N N . LEU A 1 452 ? 38.345 -5.552 -17.886 1.000 38.540 452 LEU A N 1
ATOM 3362 C CA . LEU A 1 452 ? 38.626 -5.861 -19.279 1.000 34.630 452 LEU A CA 1
ATOM 3363 C C . LEU A 1 452 ? 38.245 -7.307 -19.585 1.000 34.620 452 LEU A C 1
ATOM 3364 O O . LEU A 1 452 ? 37.771 -7.587 -20.680 1.000 33.790 452 LEU A O 1
ATOM 3369 N N . ALA A 1 453 ? 38.489 -8.235 -18.641 1.000 34.660 453 ALA A N 1
ATOM 3370 C CA . ALA A 1 453 ? 38.233 -9.646 -18.889 1.000 37.100 453 ALA A CA 1
ATOM 3371 C C . ALA A 1 453 ? 36.730 -9.905 -19.096 1.000 42.770 453 ALA A C 1
ATOM 3372 O O . ALA A 1 453 ? 36.377 -10.782 -19.885 1.000 39.350 453 ALA A O 1
ATOM 3374 N N . LYS A 1 454 ? 35.882 -9.094 -18.457 1.000 45.590 454 LYS A N 1
ATOM 3375 C CA . LYS A 1 454 ? 34.405 -9.235 -18.555 1.000 48.600 454 LYS A CA 1
ATOM 3376 C C . LYS A 1 454 ? 33.840 -8.487 -19.768 1.000 50.350 454 LYS A C 1
ATOM 3377 O O . LYS A 1 454 ? 32.637 -8.609 -20.003 1.000 51.700 454 LYS A O 1
ATOM 3383 N N . ASP A 1 455 ? 34.672 -7.760 -20.511 1.000 51.530 455 ASP A N 1
ATOM 3384 C CA . ASP A 1 455 ? 34.208 -6.984 -21.690 1.000 47.700 455 ASP A CA 1
ATOM 3385 C C . ASP A 1 455 ? 34.538 -7.749 -22.970 1.000 54.160 455 ASP A C 1
ATOM 3386 O O . ASP A 1 455 ? 35.707 -7.800 -23.340 1.000 45.470 455 ASP A O 1
ATOM 3391 N N . PRO A 1 456 ? 33.533 -8.292 -23.687 1.000 66.650 456 PRO A N 1
ATOM 3392 C CA . PRO A 1 456 ? 33.780 -9.126 -24.866 1.000 68.610 456 PRO A CA 1
ATOM 3393 C C . PRO A 1 456 ? 34.321 -8.350 -26.072 1.000 59.570 456 PRO A C 1
ATOM 3394 O O . PRO A 1 456 ? 34.708 -8.983 -27.020 1.000 53.130 456 PRO A O 1
ATOM 3398 N N . LYS A 1 457 ? 34.363 -7.037 -26.001 1.000 61.130 457 LYS A N 1
ATOM 3399 C CA . LYS A 1 457 ? 34.904 -6.198 -27.100 1.000 69.900 457 LYS A CA 1
ATOM 3400 C C . LYS A 1 457 ? 36.324 -5.751 -26.755 1.000 71.440 457 LYS A C 1
ATOM 3401 O O . LYS A 1 457 ? 37.072 -5.428 -27.693 1.000 66.890 457 LYS A O 1
ATOM 3407 N N . ALA A 1 458 ? 36.655 -5.698 -25.455 1.000 61.510 458 ALA A N 1
ATOM 3408 C CA . ALA A 1 458 ? 38.010 -5.306 -25.008 1.000 61.490 458 ALA A CA 1
ATOM 3409 C C . ALA A 1 458 ? 39.089 -5.878 -25.929 1.000 56.880 458 ALA A C 1
ATOM 3410 O O . ALA A 1 458 ? 39.044 -7.077 -26.219 1.000 47.150 458 ALA A O 1
ATOM 3412 N N . LYS A 1 459 ? 40.012 -5.031 -26.378 1.000 55.680 459 LYS A N 1
ATOM 3413 C CA . LYS A 1 459 ? 41.150 -5.530 -27.191 1.000 66.070 459 LYS A CA 1
ATOM 3414 C C . LYS A 1 459 ? 42.441 -5.315 -26.396 1.000 54.090 459 LYS A C 1
ATOM 3415 O O . LYS A 1 459 ? 42.791 -4.160 -26.127 1.000 62.190 459 LYS A O 1
ATOM 3421 N N . VAL A 1 460 ? 43.107 -6.403 -26.034 1.000 47.480 460 VAL A N 1
ATOM 3422 C CA . VAL A 1 460 ? 44.356 -6.300 -25.235 1.000 41.670 460 VAL A CA 1
ATOM 3423 C C . VAL A 1 460 ? 45.504 -6.785 -26.114 1.000 35.640 460 VAL A C 1
ATOM 3424 O O . VAL A 1 460 ? 45.381 -7.855 -26.714 1.000 35.840 460 VAL A O 1
ATOM 3428 N N . GLU A 1 461 ? 46.572 -6.004 -26.166 1.000 32.920 461 GLU A N 1
ATOM 3429 C CA . GLU A 1 461 ? 47.723 -6.362 -27.022 1.000 33.100 461 GLU A CA 1
ATOM 3430 C C . GLU A 1 461 ? 48.913 -6.869 -26.212 1.000 27.940 461 GLU A C 1
ATOM 3431 O O . GLU A 1 461 ? 49.342 -6.161 -25.298 1.000 29.000 461 GLU A O 1
ATOM 3437 N N . ALA A 1 462 ? 49.358 -8.091 -26.481 1.000 28.940 462 ALA A N 1
ATOM 3438 C CA . ALA A 1 462 ? 50.637 -8.554 -25.940 1.000 27.880 462 ALA A CA 1
ATOM 3439 C C . ALA A 1 462 ? 51.808 -7.854 -26.630 1.000 27.420 462 ALA A C 1
ATOM 3440 O O . ALA A 1 462 ? 52.044 -8.113 -27.789 1.000 28.720 462 ALA A O 1
ATOM 3442 N N . VAL A 1 463 ? 52.620 -7.104 -25.902 1.000 24.840 463 VAL A N 1
ATOM 3443 C CA . VAL A 1 463 ? 53.807 -6.483 -26.473 1.000 25.150 463 VAL A CA 1
ATOM 3444 C C . VAL A 1 463 ? 55.018 -7.320 -26.123 1.000 24.340 463 VAL A C 1
ATOM 3445 O O . VAL A 1 463 ? 55.318 -7.455 -24.934 1.000 24.500 463 VAL A O 1
ATOM 3449 N N . LEU A 1 464 ? 55.707 -7.805 -27.165 1.000 23.950 464 LEU A N 1
ATOM 3450 C CA . LEU A 1 464 ? 56.818 -8.742 -27.078 1.000 28.860 464 LEU A CA 1
ATOM 3451 C C . LEU A 1 464 ? 58.042 -8.151 -27.775 1.000 32.170 464 LEU A C 1
ATOM 3452 O O . LEU A 1 464 ? 57.907 -7.577 -28.855 1.000 38.020 464 LEU A O 1
ATOM 3457 N N . GLN A 1 465 ? 59.212 -8.209 -27.125 1.000 28.020 465 GLN A N 1
ATOM 3458 C CA . GLN A 1 465 ? 60.489 -7.930 -27.781 1.000 28.350 465 GLN A CA 1
ATOM 3459 C C . GLN A 1 465 ? 61.467 -9.010 -27.298 1.000 24.770 465 GLN A C 1
ATOM 3460 O O . GLN A 1 465 ? 61.477 -9.369 -26.112 1.000 24.880 465 GLN A O 1
ATOM 3466 N N . VAL A 1 466 ? 62.200 -9.628 -28.223 1.000 23.720 466 VAL A N 1
ATOM 3467 C CA . VAL A 1 466 ? 63.124 -10.708 -27.867 1.000 26.460 466 VAL A CA 1
ATOM 3468 C C . VAL A 1 466 ? 64.536 -10.293 -28.279 1.000 25.310 466 VAL A C 1
ATOM 3469 O O . VAL A 1 466 ? 64.678 -9.624 -29.286 1.000 27.740 466 VAL A O 1
ATOM 3473 N N . SER A 1 467 ? 65.560 -10.683 -27.502 1.000 23.930 467 SER A N 1
ATOM 3474 C CA . SER A 1 467 ? 66.932 -10.292 -27.815 1.000 26.410 467 SER A CA 1
ATOM 3475 C C . SER A 1 467 ? 67.345 -10.929 -29.139 1.000 25.950 467 SER A C 1
ATOM 3476 O O . SER A 1 467 ? 68.079 -10.320 -29.891 1.000 27.750 467 SER A O 1
ATOM 3479 N N . ARG A 1 468 ? 66.898 -12.171 -29.343 1.000 26.830 468 ARG A N 1
ATOM 3480 C CA . ARG A 1 468 ? 67.211 -12.957 -30.558 1.000 29.700 468 ARG A CA 1
ATOM 3481 C C . ARG A 1 468 ? 66.153 -14.055 -30.731 1.000 26.200 468 ARG A C 1
ATOM 3482 O O . ARG A 1 468 ? 65.504 -14.389 -29.743 1.000 26.620 468 ARG A O 1
ATOM 3490 N N . GLY A 1 469 ? 66.004 -14.592 -31.940 1.000 24.950 469 GLY A N 1
ATOM 3491 C CA . GLY A 1 469 ? 65.060 -15.642 -32.258 1.000 22.570 469 GLY A CA 1
ATOM 3492 C C . GLY A 1 469 ? 63.717 -15.038 -32.613 1.000 22.940 469 GLY A C 1
ATOM 3493 O O . GLY A 1 469 ? 63.599 -13.839 -32.783 1.000 25.220 469 GLY A O 1
ATOM 3494 N N . THR A 1 470 ? 62.682 -15.861 -32.685 1.000 25.690 470 THR A N 1
ATOM 3495 C CA . THR A 1 470 ? 61.409 -15.368 -33.181 1.000 28.400 470 THR A CA 1
ATOM 3496 C C . THR A 1 470 ? 60.292 -15.971 -32.355 1.000 28.000 470 THR A C 1
ATOM 3497 O O . THR A 1 470 ? 60.471 -17.022 -31.752 1.000 25.980 470 THR A O 1
ATOM 3501 N N . THR A 1 471 ? 59.179 -15.245 -32.306 1.000 25.970 471 THR A N 1
ATOM 3502 C CA . THR A 1 471 ? 58.024 -15.693 -31.571 1.000 27.400 471 THR A CA 1
ATOM 3503 C C . THR A 1 471 ? 56.958 -16.084 -32.584 1.000 26.870 471 THR A C 1
ATOM 3504 O O . THR A 1 471 ? 56.927 -15.547 -33.671 1.000 24.660 471 THR A O 1
ATOM 3508 N N . GLU A 1 472 ? 56.089 -17.015 -32.192 1.000 30.720 472 GLU A N 1
ATOM 3509 C CA . GLU A 1 472 ? 54.944 -17.435 -32.996 1.000 29.950 472 GLU A CA 1
ATOM 3510 C C . GLU A 1 472 ? 53.814 -17.892 -32.050 1.000 26.950 472 GLU A C 1
ATOM 3511 O O . GLU A 1 472 ? 54.038 -18.183 -30.863 1.000 24.650 472 GLU A O 1
ATOM 3517 N N . ILE A 1 473 ? 52.583 -17.907 -32.577 1.000 26.420 473 ILE A N 1
ATOM 3518 C CA . ILE A 1 473 ? 51.405 -18.350 -31.853 1.000 24.140 473 ILE A CA 1
ATOM 3519 C C . ILE A 1 473 ? 51.270 -17.521 -30.583 1.000 24.130 473 ILE A C 1
ATOM 3520 O O . ILE A 1 473 ? 51.257 -18.029 -29.467 1.000 23.710 473 ILE A O 1
ATOM 3525 N N . VAL A 1 474 ? 51.178 -16.210 -30.806 1.000 25.320 474 VAL A N 1
ATOM 3526 C CA . VAL A 1 474 ? 51.063 -15.217 -29.764 1.000 22.670 474 VAL A CA 1
ATOM 3527 C C . VAL A 1 474 ? 49.606 -14.860 -29.507 1.000 24.220 474 VAL A C 1
ATOM 3528 O O . VAL A 1 474 ? 48.838 -14.598 -30.428 1.000 28.370 474 VAL A O 1
ATOM 3532 N N . SER A 1 475 ? 49.228 -14.839 -28.226 1.000 27.530 475 SER A N 1
ATOM 3533 C CA . SER A 1 475 ? 47.874 -14.513 -27.818 1.000 24.340 475 SER A CA 1
ATOM 3534 C C . SER A 1 475 ? 47.907 -13.835 -26.456 1.000 25.400 475 SER A C 1
ATOM 3535 O O . SER A 1 475 ? 48.830 -14.003 -25.662 1.000 23.340 475 SER A O 1
ATOM 3538 N N . ALA A 1 476 ? 46.873 -13.029 -26.256 1.000 26.660 476 ALA A N 1
ATOM 3539 C CA . ALA A 1 476 ? 46.551 -12.396 -24.997 1.000 28.500 476 ALA A CA 1
ATOM 3540 C C . ALA A 1 476 ? 45.041 -12.515 -24.831 1.000 27.940 476 ALA A C 1
ATOM 3541 O O . ALA A 1 476 ? 44.312 -11.996 -25.653 1.000 25.970 476 ALA A O 1
ATOM 3543 N N . ARG A 1 477 ? 44.587 -13.238 -23.811 1.000 25.620 477 ARG A N 1
ATOM 3544 C CA . ARG A 1 477 ? 43.193 -13.562 -23.662 1.000 27.450 477 ARG A CA 1
ATOM 3545 C C . ARG A 1 477 ? 42.834 -13.549 -22.192 1.000 23.410 477 ARG A C 1
ATOM 3546 O O . ARG A 1 477 ? 43.641 -13.904 -21.335 1.000 21.940 477 ARG A O 1
ATOM 3554 N N . PRO A 1 478 ? 41.556 -13.301 -21.898 1.000 21.980 478 PRO A N 1
ATOM 3555 C CA . PRO A 1 478 ? 41.080 -13.333 -20.521 1.000 23.440 478 PRO A CA 1
ATOM 3556 C C . PRO A 1 478 ? 41.334 -14.682 -19.870 1.000 22.250 478 PRO A C 1
ATOM 3557 O O . PRO A 1 478 ? 41.327 -15.732 -20.515 1.000 23.020 478 PRO A O 1
ATOM 3561 N N . LEU A 1 479 ? 41.682 -14.618 -18.593 1.000 22.430 479 LEU A N 1
ATOM 3562 C CA . LEU A 1 479 ? 41.796 -15.820 -17.790 1.000 24.780 479 LEU A CA 1
ATOM 3563 C C . LEU A 1 479 ? 40.770 -15.695 -16.681 1.000 25.660 479 LEU A C 1
ATOM 3564 O O . LEU A 1 479 ? 41.056 -15.094 -15.657 1.000 25.900 479 LEU A O 1
ATOM 3569 N N . HIS A 1 480 ? 39.536 -16.071 -16.970 1.000 24.010 480 HIS A N 1
ATOM 3570 C CA . HIS A 1 480 ? 38.398 -15.804 -16.049 1.000 29.900 480 HIS A CA 1
ATOM 3571 C C . HIS A 1 480 ? 38.626 -16.317 -14.626 1.000 28.680 480 HIS A C 1
ATOM 3572 O O . HIS A 1 480 ? 38.190 -15.647 -13.686 1.000 28.820 480 HIS A O 1
ATOM 3579 N N . GLU A 1 481 ? 39.297 -17.449 -14.492 1.000 29.830 481 GLU A N 1
ATOM 3580 C CA . GLU A 1 481 ? 39.512 -18.046 -13.185 1.000 32.570 481 GLU A CA 1
ATOM 3581 C C . GLU A 1 481 ? 40.313 -17.129 -12.265 1.000 30.010 481 GLU A C 1
ATOM 3582 O O . GLU A 1 481 ? 40.163 -17.181 -11.055 1.000 32.580 481 GLU A O 1
ATOM 3588 N N . LEU A 1 482 ? 41.141 -16.258 -12.832 1.000 30.210 482 LEU A N 1
ATOM 3589 C CA . LEU A 1 482 ? 41.909 -15.282 -12.066 1.000 33.090 482 LEU A CA 1
ATOM 3590 C C . LEU A 1 482 ? 41.276 -13.892 -12.106 1.000 31.450 482 LEU A C 1
ATOM 3591 O O . LEU A 1 482 ? 41.800 -12.983 -11.483 1.000 30.110 482 LEU A O 1
ATOM 3596 N N . LYS A 1 483 ? 40.273 -13.676 -12.979 1.000 33.540 483 LYS A N 1
ATOM 3597 C CA . LYS A 1 483 ? 39.842 -12.331 -13.353 1.000 33.460 483 LYS A CA 1
ATOM 3598 C C . LYS A 1 483 ? 41.016 -11.516 -13.892 1.000 32.940 483 LYS A C 1
ATOM 3599 O O . LYS A 1 483 ? 41.209 -10.357 -13.520 1.000 30.000 483 LYS A O 1
ATOM 3605 N N . GLY A 1 484 ? 41.800 -12.139 -14.785 1.000 27.060 484 GLY A N 1
ATOM 3606 C CA . GLY A 1 484 ? 43.039 -11.551 -15.261 1.000 22.720 484 GLY A CA 1
ATOM 3607 C C . GLY A 1 484 ? 43.210 -11.847 -16.739 1.000 21.130 484 GLY A C 1
ATOM 3608 O O . GLY A 1 484 ? 42.242 -12.153 -17.427 1.000 21.910 484 GLY A O 1
ATOM 3609 N N . TYR A 1 485 ? 44.447 -11.837 -17.195 1.000 20.710 485 TYR A N 1
ATOM 3610 C CA . TYR A 1 485 ? 44.771 -12.113 -18.585 1.000 21.460 485 TYR A CA 1
ATOM 3611 C C . TYR A 1 485 ? 45.952 -13.065 -18.649 1.000 21.860 485 TYR A C 1
ATOM 3612 O O . TYR A 1 485 ? 46.807 -13.058 -17.764 1.000 23.810 485 TYR A O 1
ATOM 3621 N N . ARG A 1 486 ? 45.970 -13.889 -19.695 1.000 21.440 486 ARG A N 1
ATOM 3622 C CA . ARG A 1 486 ? 47.107 -14.757 -19.928 1.000 21.060 486 ARG A CA 1
ATOM 3623 C C . ARG A 1 486 ? 47.702 -14.436 -21.290 1.000 22.600 486 ARG A C 1
ATOM 3624 O O . ARG A 1 486 ? 46.978 -14.378 -22.280 1.000 22.300 486 ARG A O 1
ATOM 3632 N N . ALA A 1 487 ? 49.028 -14.301 -21.319 1.000 22.910 487 ALA A N 1
ATOM 3633 C CA . ALA A 1 487 ? 49.762 -14.215 -22.569 1.000 23.810 487 ALA A CA 1
ATOM 3634 C C . ALA A 1 487 ? 50.462 -15.548 -22.798 1.000 20.920 487 ALA A C 1
ATOM 3635 O O . ALA A 1 487 ? 50.936 -16.165 -21.834 1.000 19.730 487 ALA A O 1
ATOM 3637 N N . MET A 1 488 ? 50.454 -15.988 -24.063 1.000 18.580 488 MET A N 1
ATOM 3638 C CA . MET A 1 488 ? 51.140 -17.186 -24.501 1.000 19.820 488 MET A CA 1
ATOM 3639 C C . MET A 1 488 ? 51.915 -16.900 -25.776 1.000 21.060 488 MET A C 1
ATOM 3640 O O . MET A 1 488 ? 51.429 -16.172 -26.645 1.000 21.970 488 MET A O 1
ATOM 3645 N N . PHE A 1 489 ? 53.113 -17.474 -25.869 1.000 19.460 489 PHE A N 1
ATOM 3646 C CA . PHE A 1 489 ? 53.872 -17.388 -27.099 1.000 20.780 489 PHE A CA 1
ATOM 3647 C C . PHE A 1 489 ? 54.853 -18.543 -27.147 1.000 20.780 489 PHE A C 1
ATOM 3648 O O . PHE A 1 489 ? 55.261 -19.075 -26.096 1.000 20.110 489 PHE A O 1
ATOM 3656 N N . ASP A 1 490 ? 55.199 -18.901 -28.385 1.000 20.960 490 ASP A N 1
ATOM 3657 C CA . ASP A 1 490 ? 56.279 -19.834 -28.637 1.000 23.320 490 ASP A CA 1
ATOM 3658 C C . ASP A 1 490 ? 57.508 -19.081 -29.137 1.000 23.380 490 ASP A C 1
ATOM 3659 O O . ASP A 1 490 ? 57.400 -18.197 -29.996 1.000 24.910 490 ASP A O 1
ATOM 3664 N N . LEU A 1 491 ? 58.675 -19.491 -28.605 1.000 25.230 491 LEU A N 1
ATOM 3665 C CA . LEU A 1 491 ? 59.971 -18.894 -28.906 1.000 23.120 491 LEU A CA 1
ATOM 3666 C C . LEU A 1 491 ? 60.823 -19.906 -29.655 1.000 23.960 491 LEU A C 1
ATOM 3667 O O . LEU A 1 491 ? 60.987 -21.042 -29.207 1.000 21.340 491 LEU A O 1
ATOM 3672 N N . VAL A 1 492 ? 61.240 -19.515 -30.862 1.000 24.580 492 VAL A N 1
ATOM 3673 C CA . VAL A 1 492 ? 62.102 -20.333 -31.700 1.000 24.270 492 VAL A CA 1
ATOM 3674 C C . VAL A 1 492 ? 63.517 -19.783 -31.590 1.000 24.750 492 VAL A C 1
ATOM 3675 O O . VAL A 1 492 ? 63.787 -18.672 -32.055 1.000 23.930 492 VAL A O 1
ATOM 3679 N N . PRO A 1 493 ? 64.481 -20.522 -31.011 1.000 25.100 493 PRO A N 1
ATOM 3680 C CA . PRO A 1 493 ? 65.844 -20.019 -30.899 1.000 27.170 493 PRO A CA 1
ATOM 3681 C C . PRO 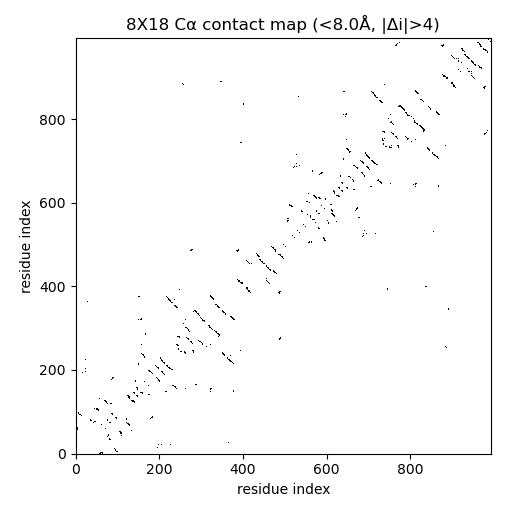A 1 493 ? 66.407 -19.860 -32.301 1.000 27.850 493 PRO A C 1
ATOM 3682 O O . PRO A 1 493 ? 65.980 -20.569 -33.189 1.000 25.930 493 PRO A O 1
ATOM 3686 N N . PRO A 1 494 ? 67.359 -18.943 -32.546 1.000 29.720 494 PRO A N 1
ATOM 3687 C CA . PRO A 1 494 ? 67.817 -18.667 -33.916 1.000 35.680 494 PRO A CA 1
ATOM 3688 C C . PRO A 1 494 ? 68.842 -19.664 -34.464 1.000 37.740 494 PRO A C 1
ATOM 3689 O O . PRO A 1 494 ? 69.107 -19.677 -35.672 1.000 41.610 494 PRO A O 1
ATOM 3693 N N . ASP A 1 495 ? 69.409 -20.497 -33.578 1.000 33.890 495 ASP A N 1
ATOM 3694 C CA . ASP A 1 495 ? 70.482 -21.406 -33.963 1.000 33.090 495 ASP A CA 1
ATOM 3695 C C . ASP A 1 495 ? 70.479 -22.562 -32.976 1.000 33.370 495 ASP A C 1
ATOM 3696 O O . ASP A 1 495 ? 69.623 -22.624 -32.093 1.000 34.530 495 ASP A O 1
ATOM 3701 N N . GLU A 1 496 ? 71.461 -23.449 -33.113 1.000 35.830 496 GLU A N 1
ATOM 3702 C CA . GLU A 1 496 ? 71.562 -24.656 -32.304 1.000 41.920 496 GLU A CA 1
ATOM 3703 C C . GLU A 1 496 ? 72.263 -24.368 -30.974 1.000 40.650 496 GLU A C 1
ATOM 3704 O O . GLU A 1 496 ? 72.402 -25.269 -30.167 1.000 40.460 496 GLU A O 1
ATOM 3710 N N . GLY A 1 497 ? 72.768 -23.144 -30.780 1.000 41.060 497 GLY A N 1
ATOM 3711 C CA . GLY A 1 497 ? 73.532 -22.779 -29.592 1.000 38.090 497 GLY A CA 1
ATOM 3712 C C . GLY A 1 497 ? 72.648 -22.484 -28.379 1.000 35.770 497 GLY A C 1
ATOM 3713 O O . GLY A 1 497 ? 71.414 -22.525 -28.459 1.000 33.560 497 GLY A O 1
ATOM 3714 N N . THR A 1 498 ? 73.308 -22.197 -27.252 1.000 30.860 498 THR A N 1
ATOM 3715 C CA . THR A 1 498 ? 72.661 -22.043 -25.959 1.000 30.070 498 THR A CA 1
ATOM 3716 C C . THR A 1 498 ? 72.867 -20.644 -25.364 1.000 27.860 498 THR A C 1
ATOM 3717 O O . THR A 1 498 ? 72.740 -20.466 -24.167 1.000 26.480 498 THR A O 1
ATOM 3721 N N . GLN A 1 499 ? 73.159 -19.644 -26.194 1.000 31.380 499 GLN A N 1
ATOM 3722 C CA . GLN A 1 499 ? 73.243 -18.263 -25.740 1.000 32.320 499 GLN A CA 1
ATOM 3723 C C . GLN A 1 499 ? 71.890 -17.818 -25.169 1.000 26.800 499 GLN A C 1
ATOM 3724 O O . GLN A 1 499 ? 70.834 -18.102 -25.726 1.000 23.350 499 GLN A O 1
ATOM 3730 N N . GLN A 1 500 ? 71.935 -17.151 -24.015 1.000 24.590 500 GLN A N 1
ATOM 3731 C CA . GLN A 1 500 ? 70.740 -16.684 -23.323 1.000 24.530 500 GLN A CA 1
ATOM 3732 C C . GLN A 1 500 ? 69.874 -15.806 -24.229 1.000 22.900 500 GLN A C 1
ATOM 3733 O O . GLN A 1 500 ? 70.410 -15.045 -25.010 1.000 22.860 500 GLN A O 1
ATOM 3739 N N . ILE A 1 501 ? 68.545 -15.985 -24.170 1.000 22.120 501 ILE A N 1
ATOM 3740 C CA . ILE A 1 501 ? 67.593 -15.176 -24.911 1.000 22.290 501 ILE A CA 1
ATOM 3741 C C . ILE A 1 501 ? 66.734 -14.415 -23.911 1.000 22.260 501 ILE A C 1
ATOM 3742 O O . ILE A 1 501 ? 66.239 -15.031 -22.973 1.000 20.020 501 ILE A O 1
ATOM 3747 N N . ASP A 1 502 ? 66.639 -13.089 -24.107 1.000 22.490 502 ASP A N 1
ATOM 3748 C CA . ASP A 1 502 ? 65.849 -12.198 -23.263 1.000 25.000 502 ASP A CA 1
ATOM 3749 C C . ASP A 1 502 ? 64.515 -11.927 -23.947 1.000 22.940 502 ASP A C 1
ATOM 3750 O O . ASP A 1 502 ? 64.478 -11.639 -25.142 1.000 24.040 502 ASP A O 1
ATOM 3755 N N . ILE A 1 503 ? 63.440 -12.009 -23.166 1.000 21.430 503 ILE A N 1
ATOM 3756 C CA . ILE A 1 503 ? 62.092 -11.719 -23.618 1.000 22.340 503 ILE A CA 1
ATOM 3757 C C . ILE A 1 503 ? 61.490 -10.666 -22.690 1.000 23.620 503 ILE A C 1
ATOM 3758 O O . ILE A 1 503 ? 61.498 -10.841 -21.460 1.000 23.000 503 ILE A O 1
ATOM 3763 N N . ARG A 1 504 ? 61.004 -9.580 -23.312 1.000 22.410 504 ARG A N 1
ATOM 3764 C CA . ARG A 1 504 ? 60.242 -8.534 -22.638 1.000 23.630 504 ARG A CA 1
ATOM 3765 C C . ARG A 1 504 ? 58.798 -8.579 -23.125 1.000 20.530 504 ARG A C 1
ATOM 3766 O O . ARG A 1 504 ? 58.528 -8.682 -24.334 1.000 21.000 504 ARG A O 1
ATOM 3774 N N . LEU A 1 505 ? 57.882 -8.594 -22.149 1.000 19.550 505 LEU A N 1
ATOM 3775 C CA . LEU A 1 505 ? 56.455 -8.748 -22.391 1.000 20.240 505 LEU A CA 1
ATOM 3776 C C . LEU A 1 505 ? 55.689 -7.848 -21.435 1.000 19.920 505 LEU A C 1
ATOM 3777 O O . LEU A 1 505 ? 55.920 -7.931 -20.239 1.000 21.570 505 LEU A O 1
ATOM 3782 N N . PHE A 1 506 ? 54.694 -7.122 -21.963 1.000 19.080 506 PHE A N 1
ATOM 3783 C CA . PHE A 1 506 ? 53.663 -6.504 -21.141 1.000 20.280 506 PHE A CA 1
ATOM 3784 C C . PHE A 1 506 ? 52.397 -6.431 -21.967 1.000 19.420 506 PHE A C 1
ATOM 3785 O O . PHE A 1 506 ? 52.464 -6.612 -23.176 1.000 17.460 506 PHE A O 1
ATOM 3793 N N . LEU A 1 507 ? 51.263 -6.161 -21.311 1.000 21.470 507 LEU A N 1
ATOM 3794 C CA . LEU A 1 507 ? 49.987 -6.014 -22.007 1.000 24.480 507 LEU A CA 1
ATOM 3795 C C . LEU A 1 507 ? 49.591 -4.533 -22.100 1.000 24.140 507 LEU A C 1
ATOM 3796 O O . LEU A 1 507 ? 49.955 -3.720 -21.245 1.000 22.430 507 LEU A O 1
ATOM 3801 N N . ARG A 1 508 ? 48.791 -4.225 -23.109 1.000 27.950 508 ARG A N 1
ATOM 3802 C CA . ARG A 1 508 ? 48.452 -2.798 -23.311 1.000 35.210 508 ARG A CA 1
ATOM 3803 C C . ARG A 1 508 ? 47.115 -2.544 -24.000 1.000 32.780 508 ARG A C 1
ATOM 3804 O O . ARG A 1 508 ? 46.616 -3.441 -24.682 1.000 28.560 508 ARG A O 1
ATOM 3812 N N . ALA A 1 509 ? 46.541 -1.385 -23.714 1.000 41.140 509 ALA A N 1
ATOM 3813 C CA . ALA A 1 509 ? 45.376 -0.841 -24.430 1.000 42.060 509 ALA A CA 1
ATOM 3814 C C . ALA A 1 509 ? 45.401 0.691 -24.369 1.000 42.320 509 ALA A C 1
ATOM 3815 O O . ALA A 1 509 ? 45.986 1.295 -23.439 1.000 39.620 509 ALA A O 1
ATOM 3817 N N . ASN A 1 510 ? 44.987 1.314 -25.497 1.000 48.770 510 ASN A N 1
ATOM 3818 C CA . ASN A 1 510 ? 44.747 2.751 -25.565 1.000 38.360 510 ASN A CA 1
ATOM 3819 C C . ASN A 1 510 ? 45.928 3.559 -25.030 1.000 53.140 510 ASN A C 1
ATOM 3820 O O . ASN A 1 510 ? 45.708 4.544 -24.316 1.000 45.170 510 ASN A O 1
ATOM 3825 N N . GLY A 1 511 ? 47.182 3.164 -25.340 1.000 47.420 511 GLY A N 1
ATOM 3826 C CA . GLY A 1 511 ? 48.275 4.103 -25.139 1.000 40.120 511 GLY A CA 1
ATOM 3827 C C . GLY A 1 511 ? 48.846 4.013 -23.731 1.000 46.870 511 GLY A C 1
ATOM 3828 O O . GLY A 1 511 ? 49.787 4.775 -23.357 1.000 33.790 511 GLY A O 1
ATOM 3829 N N . LYS A 1 512 ? 48.273 3.025 -23.002 1.000 48.700 512 LYS A N 1
ATOM 3830 C CA . LYS A 1 512 ? 48.672 2.727 -21.639 1.000 47.110 512 LYS A CA 1
ATOM 3831 C C . LYS A 1 512 ? 48.949 1.230 -21.504 1.000 35.800 512 LYS A C 1
ATOM 3832 O O . LYS A 1 512 ? 48.216 0.358 -22.005 1.000 32.300 512 LYS A O 1
ATOM 3838 N N . PRO A 1 513 ? 50.046 0.915 -20.797 1.000 30.740 513 PRO A N 1
ATOM 3839 C CA . PRO A 1 513 ? 50.330 -0.453 -20.379 1.000 30.760 513 PRO A CA 1
ATOM 3840 C C . PRO A 1 513 ? 49.263 -0.874 -19.372 1.000 25.850 513 PRO A C 1
ATOM 3841 O O . PRO A 1 513 ? 48.816 -0.004 -18.653 1.000 25.020 513 PRO A O 1
ATOM 3845 N N . LEU A 1 514 ? 48.856 -2.157 -19.357 1.000 24.180 514 LEU A N 1
ATOM 3846 C CA . LEU A 1 514 ? 47.941 -2.698 -18.349 1.000 23.100 514 LEU A CA 1
ATOM 3847 C C . LEU A 1 514 ? 48.670 -3.492 -17.265 1.000 23.270 514 LEU A C 1
ATOM 3848 O O . LEU A 1 514 ? 48.088 -3.823 -16.228 1.000 22.250 514 LEU A O 1
ATOM 3853 N N . THR A 1 515 ? 49.942 -3.826 -17.523 1.000 21.700 515 THR A N 1
ATOM 3854 C CA . THR A 1 515 ? 50.714 -4.686 -16.634 1.000 20.620 515 THR A CA 1
ATOM 3855 C C . THR A 1 515 ? 52.108 -4.112 -16.428 1.000 18.270 515 THR A C 1
ATOM 3856 O O . THR A 1 515 ? 52.624 -3.346 -17.252 1.000 19.350 515 THR A O 1
ATOM 3860 N N . GLU A 1 516 ? 52.737 -4.543 -15.334 1.000 19.580 516 GLU A N 1
ATOM 3861 C CA . GLU A 1 516 ? 54.180 -4.416 -15.198 1.000 18.450 516 GLU A CA 1
ATOM 3862 C C . GLU A 1 516 ? 54.837 -5.205 -16.332 1.000 19.610 516 GLU A C 1
ATOM 3863 O O . GLU A 1 516 ? 54.179 -6.031 -16.992 1.000 19.660 516 GLU A O 1
ATOM 3869 N N . THR A 1 517 ? 56.153 -5.022 -16.481 1.000 18.570 517 THR A N 1
ATOM 3870 C CA . THR A 1 517 ? 56.900 -5.695 -17.523 1.000 20.510 517 THR A CA 1
ATOM 3871 C C . THR A 1 517 ? 57.463 -7.008 -16.988 1.000 21.220 517 THR A C 1
ATOM 3872 O O . THR A 1 517 ? 58.102 -7.039 -15.952 1.000 23.490 517 THR A O 1
ATOM 3876 N N . TRP A 1 518 ? 57.198 -8.088 -17.718 1.000 19.980 518 TRP A N 1
ATOM 3877 C CA . TRP A 1 518 ? 57.785 -9.389 -17.488 1.000 20.750 518 TRP A CA 1
ATOM 3878 C C . TRP A 1 518 ? 59.036 -9.510 -18.346 1.000 19.630 518 TRP A C 1
ATOM 3879 O O . TRP A 1 518 ? 58.991 -9.303 -19.568 1.000 22.720 518 TRP A O 1
ATOM 3890 N N . LEU A 1 519 ? 60.156 -9.723 -17.677 1.000 19.580 519 LEU A N 1
ATOM 3891 C CA . LEU A 1 519 ? 61.442 -9.903 -18.343 1.000 22.300 519 LEU A CA 1
ATOM 3892 C C . LEU A 1 519 ? 62.043 -11.260 -17.952 1.000 21.510 519 LEU A C 1
ATOM 3893 O O . LEU A 1 519 ? 62.376 -11.529 -16.805 1.000 19.110 519 LEU A O 1
ATOM 3898 N N . TYR A 1 520 ? 62.124 -12.150 -18.924 1.000 20.260 520 TYR A N 1
ATOM 3899 C CA . TYR A 1 520 ? 62.557 -13.512 -18.703 1.000 19.750 520 TYR A CA 1
ATOM 3900 C C . TYR A 1 520 ? 63.843 -13.717 -19.497 1.000 19.580 520 TYR A C 1
ATOM 3901 O O . TYR A 1 520 ? 63.944 -13.315 -20.650 1.000 19.980 520 TYR A O 1
ATOM 3910 N N . GLN A 1 521 ? 64.784 -14.435 -18.887 1.000 18.340 521 GLN A N 1
ATOM 3911 C CA . GLN A 1 521 ? 66.026 -14.765 -19.536 1.000 21.260 521 GLN A CA 1
ATOM 3912 C C . GLN A 1 521 ? 66.152 -16.291 -19.600 1.000 20.610 521 GLN A C 1
ATOM 3913 O O . GLN A 1 521 ? 66.222 -16.966 -18.582 1.000 21.640 521 GLN A O 1
ATOM 3919 N N . TRP A 1 522 ? 66.132 -16.801 -20.836 1.000 21.340 522 TRP A N 1
ATOM 3920 C CA . TRP A 1 522 ? 66.036 -18.223 -21.126 1.000 23.310 522 TRP A CA 1
ATOM 3921 C C . TRP A 1 522 ? 67.338 -18.749 -21.732 1.000 22.360 522 TRP A C 1
ATOM 3922 O O . TRP A 1 522 ? 67.870 -18.171 -22.680 1.000 23.820 522 TRP A O 1
ATOM 3933 N N . THR A 1 523 ? 67.823 -19.854 -21.181 1.000 22.000 523 THR A N 1
ATOM 3934 C CA . THR A 1 523 ? 68.973 -20.557 -21.722 1.000 23.040 523 THR A CA 1
ATOM 3935 C C . THR A 1 523 ? 68.468 -21.695 -22.592 1.000 22.610 523 THR A C 1
ATOM 3936 O O . THR A 1 523 ? 67.912 -22.643 -22.080 1.000 24.030 523 THR A O 1
ATOM 3940 N N . PRO A 1 524 ? 68.511 -21.602 -23.924 1.000 22.700 524 PRO A N 1
ATOM 3941 C CA . PRO A 1 524 ? 67.974 -22.664 -24.757 1.000 25.970 524 PRO A CA 1
ATOM 3942 C C . PRO A 1 524 ? 68.705 -23.974 -24.482 1.000 28.610 524 PRO A C 1
ATOM 3943 O O . PRO A 1 524 ? 69.865 -23.978 -24.080 1.000 31.230 524 PRO A O 1
ATOM 3947 N N . PRO A 1 525 ? 68.037 -25.125 -24.672 1.000 30.340 525 PRO A N 1
ATOM 3948 C CA . PRO A 1 525 ? 68.694 -26.422 -24.543 1.000 30.490 525 PRO A CA 1
ATOM 3949 C C . PRO A 1 525 ? 69.653 -26.629 -25.711 1.000 30.720 525 PRO A C 1
ATOM 3950 O O . PRO A 1 525 ? 69.457 -26.070 -26.807 1.000 28.930 525 PRO A O 1
ATOM 3954 N N . PRO A 1 526 ? 70.707 -27.460 -25.525 1.000 35.090 526 PRO A N 1
ATOM 3955 C CA . PRO A 1 526 ? 71.590 -27.828 -26.636 1.000 40.130 526 PRO A CA 1
ATOM 3956 C C . PRO A 1 526 ? 70.844 -28.714 -27.639 1.000 37.620 526 PRO A C 1
ATOM 3957 O O . PRO A 1 526 ? 69.817 -29.302 -27.300 1.000 35.380 526 PRO A O 1
ATOM 3961 N N . ALA A 1 527 ? 71.346 -28.727 -28.878 1.000 38.260 527 ALA A N 1
ATOM 3962 C CA . ALA A 1 527 ? 70.872 -29.570 -29.968 1.000 39.200 527 ALA A CA 1
ATOM 3963 C C . ALA A 1 527 ? 70.543 -30.986 -29.520 1.000 37.870 527 ALA A C 1
ATOM 3964 O O . ALA A 1 527 ? 69.519 -31.504 -29.939 1.000 38.900 527 ALA A O 1
ATOM 3966 N N . SER A 1 528 ? 71.397 -31.609 -28.703 1.000 40.410 528 SER A N 1
ATOM 3967 C CA . SER A 1 528 ? 71.170 -32.994 -28.289 1.000 46.420 528 SER A CA 1
ATOM 3968 C C . SER A 1 528 ? 69.851 -33.140 -27.525 1.000 45.440 528 SER A C 1
ATOM 3969 O O . SER A 1 528 ? 69.103 -34.088 -27.764 1.000 54.260 528 SER A O 1
ATOM 3972 N N . GLU A 1 529 ? 69.543 -32.198 -26.628 1.000 46.590 529 GLU A N 1
ATOM 3973 C CA . GLU A 1 529 ? 68.275 -32.227 -25.912 1.000 43.330 529 GLU A CA 1
ATOM 3974 C C . GLU A 1 529 ? 67.125 -31.950 -26.869 1.000 35.300 529 GLU A C 1
ATOM 3975 O O . GLU A 1 529 ? 66.046 -32.536 -26.755 1.000 39.340 529 GLU A O 1
ATOM 3981 N N . ARG A 1 530 ? 67.344 -31.080 -27.849 1.000 32.990 530 ARG A N 1
ATOM 3982 C CA . ARG A 1 530 ? 66.257 -30.753 -28.760 1.000 38.160 530 ARG A CA 1
ATOM 3983 C C . ARG A 1 530 ? 65.813 -31.988 -29.547 1.000 40.260 530 ARG A C 1
ATOM 3984 O O . ARG A 1 530 ? 64.634 -32.091 -29.873 1.000 37.190 530 ARG A O 1
ATOM 3992 N N . LYS A 1 531 ? 66.760 -32.881 -29.875 1.000 45.680 531 LYS A N 1
ATOM 3993 C CA . LYS A 1 531 ? 66.493 -34.073 -30.671 1.000 51.980 531 LYS A CA 1
ATOM 3994 C C . LYS A 1 531 ? 65.550 -35.022 -29.927 1.000 42.430 531 LYS A C 1
ATOM 3995 O O . LYS A 1 531 ? 64.574 -35.478 -30.502 1.000 38.850 531 LYS A O 1
ATOM 4001 N N . ILE A 1 532 ? 65.765 -35.225 -28.627 1.000 37.790 532 ILE A N 1
ATOM 4002 C CA . ILE A 1 532 ? 64.811 -36.048 -27.820 1.000 44.230 532 ILE A CA 1
ATOM 4003 C C . ILE A 1 532 ? 63.396 -35.499 -28.011 1.000 46.060 532 ILE A C 1
ATOM 4004 O O . ILE A 1 532 ? 62.488 -36.299 -28.226 1.000 42.890 532 ILE A O 1
ATOM 4009 N N . TYR A 1 533 ? 63.210 -34.178 -27.960 1.000 45.310 533 TYR A N 1
ATOM 4010 C CA . TYR A 1 533 ? 61.858 -33.565 -28.083 1.000 42.280 533 TYR A CA 1
ATOM 4011 C C . TYR A 1 533 ? 61.240 -33.856 -29.459 1.000 42.510 533 TYR A C 1
ATOM 4012 O O . TYR A 1 533 ? 61.932 -33.733 -30.471 1.000 43.090 533 TYR A O 1
ATOM 4021 N N . LYS B 1 30 ? 11.120 -25.051 -37.025 1.000 67.920 30 LYS B N 1
ATOM 4022 C CA . LYS B 1 30 ? 10.372 -26.255 -36.576 1.000 83.080 30 LYS B CA 1
ATOM 4023 C C . LYS B 1 30 ? 11.018 -27.500 -37.184 1.000 87.610 30 LYS B C 1
ATOM 4024 O O . LYS B 1 30 ? 11.365 -27.461 -38.377 1.000 78.340 30 LYS B O 1
ATOM 4030 N N . ALA B 1 31 ? 11.143 -28.563 -36.391 1.000 88.740 31 ALA B N 1
ATOM 4031 C CA . ALA B 1 31 ? 11.837 -29.780 -36.862 1.000 83.910 31 ALA B CA 1
ATOM 4032 C C . ALA B 1 31 ? 10.917 -30.618 -37.741 1.000 68.300 31 ALA B C 1
ATOM 4033 O O . ALA B 1 31 ? 9.720 -30.682 -37.449 1.000 69.720 31 ALA B O 1
ATOM 4035 N N . VAL B 1 32 ? 11.496 -31.266 -38.746 1.000 70.670 32 VAL B N 1
ATOM 4036 C CA . VAL B 1 32 ? 10.704 -32.121 -39.675 1.000 76.400 32 VAL B CA 1
ATOM 4037 C C . VAL B 1 32 ? 10.934 -33.598 -39.350 1.000 75.380 32 VAL B C 1
ATOM 4038 O O . VAL B 1 32 ? 11.928 -33.906 -38.675 1.000 80.660 32 VAL B O 1
ATOM 4042 N N . GLY B 1 33 ? 10.039 -34.472 -39.811 1.000 73.350 33 GLY B N 1
ATOM 4043 C CA . GLY B 1 33 ? 10.225 -35.922 -39.634 1.000 66.310 33 GLY B CA 1
ATOM 4044 C C . GLY B 1 33 ? 11.449 -36.394 -40.389 1.000 63.730 33 GLY B C 1
ATOM 4045 O O . GLY B 1 33 ? 11.851 -35.708 -41.338 1.000 60.960 33 GLY B O 1
ATOM 4046 N N . LEU B 1 34 ? 12.014 -37.527 -39.987 1.000 58.330 34 LEU B N 1
ATOM 4047 C CA . LEU B 1 34 ? 13.285 -37.972 -40.607 1.000 54.450 34 LEU B CA 1
ATOM 4048 C C . LEU B 1 34 ? 13.004 -38.948 -41.746 1.000 47.220 34 LEU B C 1
ATOM 4049 O O . LEU B 1 34 ? 12.017 -39.686 -41.663 1.000 44.740 34 LEU B O 1
ATOM 4054 N N . ARG B 1 35 ? 13.853 -38.918 -42.766 1.000 46.400 35 ARG B N 1
ATOM 4055 C CA . ARG B 1 35 ? 13.714 -39.843 -43.914 1.000 53.630 35 ARG B CA 1
ATOM 4056 C C . ARG B 1 35 ? 13.919 -41.276 -43.422 1.000 53.530 35 ARG B C 1
ATOM 4057 O O . ARG B 1 35 ? 14.909 -41.517 -42.728 1.000 48.180 35 ARG B O 1
ATOM 4065 N N . ARG B 1 36 ? 12.993 -42.166 -43.768 1.000 54.580 36 ARG B N 1
ATOM 4066 C CA . ARG B 1 36 ? 13.051 -43.561 -43.282 1.000 49.110 36 ARG B CA 1
ATOM 4067 C C . ARG B 1 36 ? 13.529 -44.502 -44.386 1.000 59.180 36 ARG B C 1
ATOM 4068 O O . ARG B 1 36 ? 13.814 -44.018 -45.487 1.000 61.630 36 ARG B O 1
ATOM 4076 N N . LEU B 1 37 ? 13.591 -45.797 -44.096 1.000 63.030 37 LEU B N 1
ATOM 4077 C CA . LEU B 1 37 ? 14.114 -46.803 -45.012 1.000 59.950 37 LEU B CA 1
ATOM 4078 C C . LEU B 1 37 ? 13.527 -48.162 -44.631 1.000 56.450 37 LEU B C 1
ATOM 4079 O O . LEU B 1 37 ? 13.757 -48.636 -43.523 1.000 62.240 37 LEU B O 1
ATOM 4084 N N . GLY B 1 38 ? 12.752 -48.775 -45.540 1.000 51.360 38 GLY B N 1
ATOM 4085 C CA . GLY B 1 38 ? 12.006 -49.990 -45.232 1.000 47.030 38 GLY B CA 1
ATOM 4086 C C . GLY B 1 38 ? 10.785 -49.684 -44.368 1.000 52.040 38 GLY B C 1
ATOM 4087 O O . GLY B 1 38 ? 10.470 -48.520 -44.179 1.000 54.790 38 GLY B O 1
ATOM 4088 N N . GLN B 1 39 ? 10.150 -50.718 -43.831 1.000 57.300 39 GLN B N 1
ATOM 4089 C CA . GLN B 1 39 ? 8.964 -50.527 -42.962 1.000 65.930 39 GLN B CA 1
ATOM 4090 C C . GLN B 1 39 ? 9.297 -50.938 -41.528 1.000 55.630 39 GLN B C 1
ATOM 4091 O O . GLN B 1 39 ? 10.213 -51.742 -41.339 1.000 55.960 39 GLN B O 1
ATOM 4097 N N . PRO B 1 40 ? 8.574 -50.433 -40.515 1.000 53.990 40 PRO B N 1
ATOM 4098 C CA . PRO B 1 40 ? 8.810 -50.851 -39.137 1.000 54.240 40 PRO B CA 1
ATOM 4099 C C . PRO B 1 40 ? 8.729 -52.363 -38.979 1.000 50.250 40 PRO B C 1
ATOM 4100 O O . PRO B 1 40 ? 7.870 -52.971 -39.583 1.000 53.990 40 PRO B O 1
ATOM 4104 N N . GLN B 1 41 ? 9.640 -52.965 -38.215 1.000 46.740 41 GLN B N 1
ATOM 4105 C CA . GLN B 1 41 ? 9.566 -54.384 -37.912 1.000 48.760 41 GLN B CA 1
ATOM 4106 C C . GLN B 1 41 ? 9.478 -54.531 -36.404 1.000 45.660 41 GLN B C 1
ATOM 4107 O O . GLN B 1 41 ? 10.088 -53.764 -35.671 1.000 45.490 41 GLN B O 1
ATOM 4113 N N . PRO B 1 42 ? 8.793 -55.571 -35.896 1.000 47.630 42 PRO B N 1
ATOM 4114 C CA . PRO B 1 42 ? 8.776 -55.832 -34.460 1.000 45.100 42 PRO B CA 1
ATOM 4115 C C . PRO B 1 42 ? 10.201 -55.845 -33.911 1.000 46.260 42 PRO B C 1
ATOM 4116 O O . PRO B 1 42 ? 11.114 -56.338 -34.573 1.000 39.030 42 PRO B O 1
ATOM 4120 N N . PHE B 1 43 ? 10.370 -55.349 -32.681 1.000 39.640 43 PHE B N 1
ATOM 4121 C CA . PHE B 1 43 ? 11.681 -55.299 -32.063 1.000 37.490 43 PHE B CA 1
ATOM 4122 C C . PHE B 1 43 ? 11.539 -55.544 -30.565 1.000 35.800 43 PHE B C 1
ATOM 4123 O O . PHE B 1 43 ? 10.741 -54.899 -29.899 1.000 33.020 43 PHE B O 1
ATOM 4131 N N . ASP B 1 44 ? 12.352 -56.444 -30.011 1.000 34.940 44 ASP B N 1
ATOM 4132 C CA . ASP B 1 44 ? 12.573 -56.413 -28.575 1.000 34.450 44 ASP B CA 1
ATOM 4133 C C . ASP B 1 44 ? 13.993 -56.910 -28.268 1.000 32.570 44 ASP B C 1
ATOM 4134 O O . ASP B 1 44 ? 14.772 -57.222 -29.187 1.000 31.200 44 ASP B O 1
ATOM 4139 N N . TYR B 1 45 ? 14.330 -57.031 -26.976 1.000 29.710 45 TYR B N 1
ATOM 4140 C CA . TYR B 1 45 ? 15.687 -57.355 -26.586 1.000 29.470 45 TYR B CA 1
ATOM 4141 C C . TYR B 1 45 ? 15.974 -58.796 -26.972 1.000 28.330 45 TYR B C 1
ATOM 4142 O O . TYR B 1 45 ? 17.088 -59.092 -27.374 1.000 31.060 45 TYR B O 1
ATOM 4151 N N . ALA B 1 46 ? 14.972 -59.668 -26.828 1.000 27.500 46 ALA B N 1
ATOM 4152 C CA . ALA B 1 46 ? 15.080 -61.068 -27.212 1.000 30.320 46 ALA B CA 1
ATOM 4153 C C . ALA B 1 46 ? 15.377 -61.190 -28.717 1.000 32.090 46 ALA B C 1
ATOM 4154 O O . ALA B 1 46 ? 16.128 -62.051 -29.149 1.000 29.840 46 ALA B O 1
ATOM 4156 N N . TRP B 1 47 ? 14.789 -60.319 -29.527 1.000 26.750 47 TRP B N 1
ATOM 4157 C CA . TRP B 1 47 ? 15.077 -60.351 -30.943 1.000 30.590 47 TRP B CA 1
ATOM 4158 C C . TRP B 1 47 ? 16.540 -59.976 -31.198 1.000 29.950 47 TRP B C 1
ATOM 4159 O O . TRP B 1 47 ? 17.248 -60.666 -31.928 1.000 29.720 47 TRP B O 1
ATOM 4170 N N . LEU B 1 48 ? 16.995 -58.887 -30.574 1.000 29.990 48 LEU B N 1
ATOM 4171 C CA . LEU B 1 48 ? 18.366 -58.435 -30.741 1.000 30.520 48 LEU B CA 1
ATOM 4172 C C . LEU B 1 48 ? 19.376 -59.514 -30.333 1.000 27.470 48 LEU B C 1
ATOM 4173 O O . LEU B 1 48 ? 20.331 -59.779 -31.071 1.000 25.440 48 LEU B O 1
ATOM 4178 N N . LYS B 1 49 ? 19.139 -60.145 -29.181 1.000 23.290 49 LYS B N 1
ATOM 4179 C CA . LYS B 1 49 ? 19.977 -61.228 -28.709 1.000 23.020 49 LYS B CA 1
ATOM 4180 C C . LYS B 1 49 ? 20.009 -62.333 -29.763 1.000 25.340 49 LYS B C 1
ATOM 4181 O O . LYS B 1 49 ? 21.041 -62.983 -29.990 1.000 25.370 49 LYS B O 1
ATOM 4187 N N . GLY B 1 50 ? 18.849 -62.566 -30.385 1.000 27.870 50 GLY B N 1
ATOM 4188 C CA . GLY B 1 50 ? 18.727 -63.543 -31.457 1.000 26.220 50 GLY B CA 1
ATOM 4189 C C . GLY B 1 50 ? 19.603 -63.198 -32.664 1.000 24.870 50 GLY B C 1
ATOM 4190 O O . GLY B 1 50 ? 20.255 -64.081 -33.224 1.000 26.200 50 GLY B O 1
ATOM 4191 N N . GLN B 1 51 ? 19.636 -61.918 -33.049 1.000 23.680 51 GLN B N 1
ATOM 4192 C CA . GLN B 1 51 ? 20.424 -61.517 -34.196 1.000 25.980 51 GLN B CA 1
ATOM 4193 C C . GLN B 1 51 ? 21.916 -61.663 -33.843 1.000 27.750 51 GLN B C 1
ATOM 4194 O O . GLN B 1 51 ? 22.701 -62.131 -34.658 1.000 25.770 51 GLN B O 1
ATOM 4200 N N . ALA B 1 52 ? 22.290 -61.310 -32.608 1.000 24.810 52 ALA B N 1
ATOM 4201 C CA . ALA B 1 52 ? 23.678 -61.355 -32.187 1.000 25.890 52 ALA B CA 1
ATOM 4202 C C . ALA B 1 52 ? 24.162 -62.790 -32.186 1.000 25.480 52 ALA B C 1
ATOM 4203 O O . ALA B 1 52 ? 25.266 -63.055 -32.657 1.000 24.040 52 ALA B O 1
ATOM 4205 N N . ARG B 1 53 ? 23.392 -63.710 -31.617 1.000 25.990 53 ARG B N 1
ATOM 4206 C CA . ARG B 1 53 ? 23.848 -65.122 -31.518 1.000 28.560 53 ARG B CA 1
ATOM 4207 C C . ARG B 1 53 ? 24.003 -65.739 -32.917 1.000 30.200 53 ARG B C 1
ATOM 4208 O O . ARG B 1 53 ? 24.902 -66.557 -33.099 1.000 25.830 53 ARG B O 1
ATOM 4216 N N . ALA B 1 54 ? 23.149 -65.343 -33.856 1.000 29.130 54 ALA B N 1
ATOM 4217 C CA . ALA B 1 54 ? 23.254 -65.916 -35.189 1.000 30.910 54 ALA B CA 1
ATOM 4218 C C . ALA B 1 54 ? 24.461 -65.294 -35.880 1.000 30.290 54 ALA B C 1
ATOM 4219 O O . ALA B 1 54 ? 25.171 -66.001 -36.601 1.000 29.730 54 ALA B O 1
ATOM 4221 N N . LEU B 1 55 ? 24.715 -63.995 -35.639 1.000 28.770 55 LEU B N 1
ATOM 4222 C CA . LEU B 1 55 ? 25.923 -63.384 -36.190 1.000 29.800 55 LEU B CA 1
ATOM 4223 C C . LEU B 1 55 ? 27.138 -64.196 -35.749 1.000 28.270 55 LEU B C 1
ATOM 4224 O O . LEU B 1 55 ? 28.036 -64.454 -36.546 1.000 26.340 55 LEU B O 1
ATOM 4229 N N . ALA B 1 56 ? 27.165 -64.564 -34.465 1.000 25.870 56 ALA B N 1
ATOM 4230 C CA . ALA B 1 56 ? 28.341 -65.212 -33.909 1.000 29.320 56 ALA B CA 1
ATOM 4231 C C . ALA B 1 56 ? 28.502 -66.650 -34.414 1.000 31.980 56 ALA B C 1
ATOM 4232 O O . ALA B 1 56 ? 29.608 -67.173 -34.383 1.000 33.530 56 ALA B O 1
ATOM 4234 N N . LYS B 1 57 ? 27.414 -67.320 -34.807 1.000 32.090 57 LYS B N 1
ATOM 4235 C CA . LYS B 1 57 ? 27.496 -68.698 -35.258 1.000 40.700 57 LYS B CA 1
ATOM 4236 C C . LYS B 1 57 ? 28.033 -68.755 -36.704 1.000 35.650 57 LYS B C 1
ATOM 4237 O O . LYS B 1 57 ? 28.669 -69.726 -37.079 1.000 37.280 57 LYS B O 1
ATOM 4243 N N . ALA B 1 58 ? 27.779 -67.729 -37.509 1.000 28.580 58 ALA B N 1
ATOM 4244 C CA . ALA B 1 58 ? 28.275 -67.649 -38.870 1.000 30.820 58 ALA B CA 1
ATOM 4245 C C . ALA B 1 58 ? 29.671 -67.014 -38.891 1.000 34.010 58 ALA B C 1
ATOM 4246 O O . ALA B 1 58 ? 30.055 -66.319 -37.957 1.000 30.520 58 ALA B O 1
ATOM 4248 N N . PRO B 1 59 ? 30.448 -67.203 -39.983 1.000 34.500 59 PRO B N 1
ATOM 4249 C CA . PRO B 1 59 ? 31.731 -66.518 -40.168 1.000 29.500 59 PRO B CA 1
ATOM 4250 C C . PRO B 1 59 ? 31.583 -65.000 -40.137 1.000 31.310 59 PRO B C 1
ATOM 4251 O O . PRO B 1 59 ? 30.602 -64.434 -40.651 1.000 29.110 59 PRO B O 1
ATOM 4255 N N . TYR B 1 60 ? 32.556 -64.361 -39.479 1.000 26.430 60 TYR B N 1
ATOM 4256 C CA . TYR B 1 60 ? 32.606 -62.920 -39.367 1.000 25.760 60 TYR B CA 1
ATOM 4257 C C . TYR B 1 60 ? 32.710 -62.317 -40.747 1.000 28.960 60 TYR B C 1
ATOM 4258 O O . TYR B 1 60 ? 33.497 -62.795 -41.536 1.000 31.520 60 TYR B O 1
ATOM 4267 N N . LYS B 1 61 ? 31.933 -61.266 -41.020 1.000 33.130 61 LYS B N 1
ATOM 4268 C CA . LYS B 1 61 ? 32.103 -60.496 -42.238 1.000 35.850 61 LYS B CA 1
ATOM 4269 C C . LYS B 1 61 ? 32.462 -59.084 -41.829 1.000 34.490 61 LYS B C 1
ATOM 4270 O O . LYS B 1 61 ? 31.811 -58.495 -40.982 1.000 34.090 61 LYS B O 1
ATOM 4276 N N . SER B 1 62 ? 33.501 -58.554 -42.449 1.000 36.810 62 SER B N 1
ATOM 4277 C CA . SER B 1 62 ? 33.937 -57.193 -42.212 1.000 38.930 62 SER B CA 1
ATOM 4278 C C . SER B 1 62 ? 32.788 -56.226 -42.468 1.000 36.240 62 SER B C 1
ATOM 4279 O O . SER B 1 62 ? 31.970 -56.423 -43.356 1.000 37.680 62 SER B O 1
ATOM 4282 N N . HIS B 1 63 ? 32.797 -55.140 -41.699 1.000 35.420 63 HIS B N 1
ATOM 4283 C CA . HIS B 1 63 ? 31.775 -54.076 -41.842 1.000 38.050 63 HIS B CA 1
ATOM 4284 C C . HIS B 1 63 ? 32.460 -52.784 -42.308 1.000 34.470 63 HIS B C 1
ATOM 4285 O O . HIS B 1 63 ? 31.754 -51.818 -42.608 1.000 36.940 63 HIS B O 1
ATOM 4292 N N . LYS B 1 64 ? 33.795 -52.768 -42.353 1.000 37.040 64 LYS B N 1
ATOM 4293 C CA . LYS B 1 64 ? 34.527 -51.589 -42.872 1.000 46.930 64 LYS B CA 1
ATOM 4294 C C . LYS B 1 64 ? 34.234 -51.474 -44.367 1.000 51.190 64 LYS B C 1
ATOM 4295 O O . LYS B 1 64 ? 34.327 -52.486 -45.062 1.000 47.230 64 LYS B O 1
ATOM 4301 N N . GLN B 1 65 ? 33.847 -50.286 -44.815 1.000 57.140 65 GLN B N 1
ATOM 4302 C CA . GLN B 1 65 ? 33.451 -50.124 -46.234 1.000 63.350 65 GLN B CA 1
ATOM 4303 C C . GLN B 1 65 ? 34.272 -49.018 -46.891 1.000 63.810 65 GLN B C 1
ATOM 4304 O O . GLN B 1 65 ? 34.791 -48.160 -46.167 1.000 60.960 65 GLN B O 1
ATOM 4310 N N . VAL B 1 66 ? 34.423 -49.079 -48.212 1.000 75.540 66 VAL B N 1
ATOM 4311 C CA . VAL B 1 66 ? 35.064 -47.950 -48.941 1.000 83.090 66 VAL B CA 1
ATOM 4312 C C . VAL B 1 66 ? 33.933 -46.945 -49.120 1.000 77.550 66 VAL B C 1
ATOM 4313 O O . VAL B 1 66 ? 32.938 -47.300 -49.765 1.000 65.830 66 VAL B O 1
ATOM 4317 N N . LEU B 1 67 ? 34.058 -45.767 -48.522 1.000 84.050 67 LEU B N 1
ATOM 4318 C CA . LEU B 1 67 ? 32.912 -44.822 -48.538 1.000 88.690 67 LEU B CA 1
ATOM 4319 C C . LEU B 1 67 ? 32.770 -44.164 -49.912 1.000 96.460 67 LEU B C 1
ATOM 4320 O O . LEU B 1 67 ? 33.760 -43.592 -50.398 1.000 91.170 67 LEU B O 1
ATOM 4325 N N . PRO B 1 68 ? 31.570 -44.203 -50.531 1.000 97.270 68 PRO B N 1
ATOM 4326 C CA . PRO B 1 68 ? 31.341 -43.566 -51.827 1.000 92.240 68 PRO B CA 1
ATOM 4327 C C . PRO B 1 68 ? 31.956 -42.162 -51.883 1.000 83.510 68 PRO B C 1
ATOM 4328 O O . PRO B 1 68 ? 32.718 -41.938 -52.799 1.000 82.270 68 PRO B O 1
ATOM 4332 N N . LEU B 1 74 ? 39.574 -33.611 -45.582 1.000 100.330 74 LEU B N 1
ATOM 4333 C CA . LEU B 1 74 ? 39.394 -34.681 -44.576 1.000 100.360 74 LEU B CA 1
ATOM 4334 C C . LEU B 1 74 ? 40.307 -34.453 -43.363 1.000 100.620 74 LEU B C 1
ATOM 4335 O O . LEU B 1 74 ? 40.514 -35.425 -42.623 1.000 99.120 74 LEU B O 1
ATOM 4340 N N . ASN B 1 75 ? 40.849 -33.244 -43.155 1.000 95.760 75 ASN B N 1
ATOM 4341 C CA . ASN B 1 75 ? 41.581 -33.027 -41.909 1.000 89.690 75 ASN B CA 1
ATOM 4342 C C . ASN B 1 75 ? 40.633 -33.021 -40.711 1.000 74.550 75 ASN B C 1
ATOM 4343 O O . ASN B 1 75 ? 39.443 -32.761 -40.886 1.000 79.470 75 ASN B O 1
ATOM 4348 N N . TRP B 1 76 ? 41.201 -33.233 -39.503 1.000 70.020 76 TRP B N 1
ATOM 4349 C CA . TRP B 1 76 ? 40.457 -33.197 -38.245 1.000 70.910 76 TRP B CA 1
ATOM 4350 C C . TRP B 1 76 ? 39.655 -31.901 -38.136 1.000 56.400 76 TRP B C 1
ATOM 4351 O O . TRP B 1 76 ? 38.516 -31.934 -37.699 1.000 62.130 76 TRP B O 1
ATOM 4362 N N . ASP B 1 77 ? 40.285 -30.770 -38.485 1.000 64.230 77 ASP B N 1
ATOM 4363 C CA . ASP B 1 77 ? 39.619 -29.483 -38.645 1.000 68.930 77 ASP B CA 1
ATOM 4364 C C . ASP B 1 77 ? 38.595 -29.528 -39.787 1.000 75.790 77 ASP B C 1
ATOM 4365 O O . ASP B 1 77 ? 37.489 -29.019 -39.615 1.000 71.160 77 ASP B O 1
ATOM 4370 N N . GLN B 1 78 ? 39.001 -30.107 -40.923 1.000 75.180 78 GLN B N 1
ATOM 4371 C CA . GLN B 1 78 ? 38.177 -30.121 -42.159 1.000 75.180 78 GLN B CA 1
ATOM 4372 C C . GLN B 1 78 ? 36.946 -31.001 -41.999 1.000 89.030 78 GLN B C 1
ATOM 4373 O O . GLN B 1 78 ? 35.991 -30.813 -42.772 1.000 103.830 78 GLN B O 1
ATOM 4379 N N . TYR B 1 79 ? 36.958 -31.913 -41.039 1.000 78.420 79 TYR B N 1
ATOM 4380 C CA . TYR B 1 79 ? 35.834 -32.871 -40.919 1.000 90.680 79 TYR B CA 1
ATOM 4381 C C . TYR B 1 79 ? 34.595 -32.188 -40.334 1.000 87.620 79 TYR B C 1
ATOM 4382 O O . TYR B 1 79 ? 33.480 -32.601 -40.670 1.000 72.480 79 TYR B O 1
ATOM 4391 N N . GLN B 1 80 ? 34.643 -31.250 -39.530 1.000 88.070 80 GLN B N 1
ATOM 4392 C CA . GLN B 1 80 ? 33.460 -30.668 -38.843 1.000 80.860 80 GLN B CA 1
ATOM 4393 C C . GLN B 1 80 ? 32.712 -29.667 -39.717 1.000 81.090 80 GLN B C 1
ATOM 4394 O O . GLN B 1 80 ? 31.699 -29.141 -39.253 1.000 85.090 80 GLN B O 1
ATOM 4400 N N . SER B 1 81 ? 33.296 -29.297 -40.916 1.000 82.480 81 SER B N 1
ATOM 4401 C CA . SER B 1 81 ? 32.411 -28.492 -41.788 1.000 87.300 81 SER B CA 1
ATOM 4402 C C . SER B 1 81 ? 31.046 -29.162 -41.755 1.000 87.610 81 SER B C 1
ATOM 4403 O O . SER B 1 81 ? 30.037 -28.448 -41.835 1.000 80.150 81 SER B O 1
ATOM 4406 N N . ILE B 1 82 ? 31.044 -30.490 -41.616 1.000 91.200 82 ILE B N 1
ATOM 4407 C CA . ILE B 1 82 ? 29.769 -31.258 -41.628 1.000 75.360 82 ILE B CA 1
ATOM 4408 C C . ILE B 1 82 ? 29.097 -31.111 -40.263 1.000 57.540 82 ILE B C 1
ATOM 4409 O O . ILE B 1 82 ? 29.737 -31.389 -39.246 1.000 47.620 82 ILE B O 1
ATOM 4414 N N . ARG B 1 83 ? 27.848 -30.668 -40.279 1.000 58.910 83 ARG B N 1
ATOM 4415 C CA . ARG B 1 83 ? 27.098 -30.460 -39.026 1.000 63.900 83 ARG B CA 1
ATOM 4416 C C . ARG B 1 83 ? 25.683 -30.981 -39.219 1.000 60.720 83 ARG B C 1
ATOM 4417 O O . ARG B 1 83 ? 24.999 -30.485 -40.117 1.000 62.980 83 ARG B O 1
ATOM 4425 N N . TYR B 1 84 ? 25.282 -31.964 -38.420 1.000 52.410 84 TYR B N 1
ATOM 4426 C CA . TYR B 1 84 ? 23.900 -32.406 -38.471 1.000 43.970 84 TYR B CA 1
ATOM 4427 C C . TYR B 1 84 ? 22.991 -31.281 -37.977 1.000 43.180 84 TYR B C 1
ATOM 4428 O O . TYR B 1 84 ? 23.252 -30.643 -36.957 1.000 42.010 84 TYR B O 1
ATOM 4437 N N . ARG B 1 85 ? 21.890 -31.073 -38.700 1.000 50.840 85 ARG B N 1
ATOM 4438 C CA . ARG B 1 85 ? 20.996 -29.921 -38.419 1.000 53.190 85 ARG B CA 1
ATOM 4439 C C . ARG B 1 85 ? 19.894 -30.229 -37.406 1.000 52.030 85 ARG B C 1
ATOM 4440 O O . ARG B 1 85 ? 19.375 -31.348 -37.422 1.000 51.780 85 ARG B O 1
ATOM 4448 N N . GLN B 1 86 ? 19.515 -29.224 -36.615 1.000 50.890 86 GLN B N 1
ATOM 4449 C CA . GLN B 1 86 ? 18.482 -29.387 -35.558 1.000 48.620 86 GLN B CA 1
ATOM 4450 C C . GLN B 1 86 ? 17.112 -29.608 -36.188 1.000 46.550 86 GLN B C 1
ATOM 4451 O O . GLN B 1 86 ? 16.309 -30.337 -35.595 1.000 42.120 86 GLN B O 1
ATOM 4457 N N . ASP B 1 87 ? 16.870 -28.994 -37.347 1.000 60.070 87 ASP B N 1
ATOM 4458 C CA . ASP B 1 87 ? 15.576 -29.167 -38.057 1.000 63.670 87 ASP B CA 1
ATOM 4459 C C . ASP B 1 87 ? 15.373 -30.649 -38.364 1.000 56.690 87 ASP B C 1
ATOM 4460 O O . ASP B 1 87 ? 14.222 -31.045 -38.567 1.000 57.000 87 ASP B O 1
ATOM 4465 N N . HIS B 1 88 ? 16.460 -31.423 -38.382 1.000 61.910 88 HIS B N 1
ATOM 4466 C CA . HIS B 1 88 ? 16.359 -32.851 -38.692 1.000 63.380 88 HIS B CA 1
ATOM 4467 C C . HIS B 1 88 ? 16.676 -33.759 -37.490 1.000 56.830 88 HIS B C 1
ATOM 4468 O O . HIS B 1 88 ? 16.887 -34.971 -37.637 1.000 52.910 88 HIS B O 1
ATOM 4475 N N . ALA B 1 89 ? 16.709 -33.187 -36.285 1.000 51.250 89 ALA B N 1
ATOM 4476 C CA . ALA B 1 89 ? 17.031 -33.958 -35.097 1.000 42.530 89 ALA B CA 1
ATOM 4477 C C . ALA B 1 89 ? 15.861 -34.861 -34.741 1.000 41.960 89 ALA B C 1
ATOM 4478 O O . ALA B 1 89 ? 14.730 -34.407 -34.629 1.000 47.200 89 ALA B O 1
ATOM 4480 N N . LEU B 1 90 ? 16.180 -36.118 -34.436 1.000 39.880 90 LEU B N 1
ATOM 4481 C CA . LEU B 1 90 ? 15.195 -37.118 -34.077 1.000 36.460 90 LEU B CA 1
ATOM 4482 C C . LEU B 1 90 ? 14.510 -36.739 -32.772 1.000 39.100 90 LEU B C 1
ATOM 4483 O O . LEU B 1 90 ? 15.171 -36.428 -31.780 1.000 39.310 90 LEU B O 1
ATOM 4488 N N . TRP B 1 91 ? 13.171 -36.809 -32.815 1.000 38.860 91 TRP B N 1
ATOM 4489 C CA . TRP B 1 91 ? 12.225 -36.537 -31.734 1.000 39.950 91 TRP B CA 1
ATOM 4490 C C . TRP B 1 91 ? 12.018 -35.034 -31.510 1.000 36.270 91 TRP B C 1
ATOM 4491 O O . TRP B 1 91 ? 11.219 -34.669 -30.641 1.000 37.250 91 TRP B O 1
ATOM 4502 N N . ALA B 1 92 ? 12.715 -34.171 -32.272 1.000 36.450 92 ALA B N 1
ATOM 4503 C CA . ALA B 1 92 ? 12.576 -32.720 -32.113 1.000 44.890 92 ALA B CA 1
ATOM 4504 C C . ALA B 1 92 ? 11.214 -32.189 -32.599 1.000 53.460 92 ALA B C 1
ATOM 4505 O O . ALA B 1 92 ? 10.898 -31.033 -32.337 1.000 54.550 92 ALA B O 1
ATOM 4507 N N . ASP B 1 93 ? 10.424 -33.030 -33.291 1.000 56.780 93 ASP B N 1
ATOM 4508 C CA . ASP B 1 93 ? 9.082 -32.705 -33.752 1.000 60.390 93 ASP B CA 1
ATOM 4509 C C . ASP B 1 93 ? 8.025 -33.269 -32.796 1.000 58.030 93 ASP B C 1
ATOM 4510 O O . ASP B 1 93 ? 6.843 -33.191 -33.087 1.000 63.610 93 ASP B O 1
ATOM 4515 N N . GLY B 1 94 ? 8.430 -33.867 -31.670 1.000 55.660 94 GLY B N 1
ATOM 4516 C CA . GLY B 1 94 ? 7.502 -34.427 -30.690 1.000 46.410 94 GLY B CA 1
ATOM 4517 C C . GLY B 1 94 ? 7.478 -33.556 -29.433 1.000 44.500 94 GLY B C 1
ATOM 4518 O O . GLY B 1 94 ? 7.917 -32.403 -29.482 1.000 44.930 94 GLY B O 1
ATOM 4519 N N . ASN B 1 95 ? 6.978 -34.106 -28.323 1.000 47.460 95 ASN B N 1
ATOM 4520 C CA . ASN B 1 95 ? 6.784 -33.327 -27.110 1.000 61.030 95 ASN B CA 1
ATOM 4521 C C . ASN B 1 95 ? 7.530 -33.933 -25.916 1.000 60.310 95 ASN B C 1
ATOM 4522 O O . ASN B 1 95 ? 7.098 -33.768 -24.774 1.000 58.760 95 ASN B O 1
ATOM 4527 N N . GLY B 1 96 ? 8.673 -34.593 -26.171 1.000 56.960 96 GLY B N 1
ATOM 4528 C CA . GLY B 1 96 ? 9.430 -35.276 -25.122 1.000 49.840 96 GLY B CA 1
ATOM 4529 C C . GLY B 1 96 ? 10.569 -34.407 -24.603 1.000 45.690 96 GLY B C 1
ATOM 4530 O O . GLY B 1 96 ? 10.773 -33.287 -25.072 1.000 44.100 96 GLY B O 1
ATOM 4531 N N . LYS B 1 97 ? 11.372 -34.938 -23.678 1.000 45.070 97 LYS B N 1
ATOM 4532 C CA . LYS B 1 97 ? 12.425 -34.110 -23.109 1.000 41.640 97 L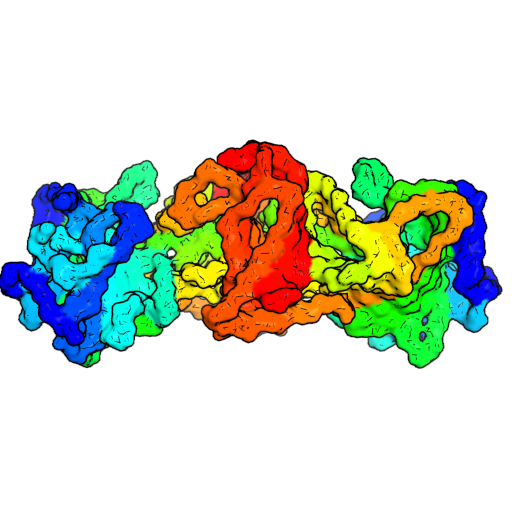YS B CA 1
ATOM 4533 C C . LYS B 1 97 ? 13.747 -34.222 -23.875 1.000 37.140 97 LYS B C 1
ATOM 4534 O O . LYS B 1 97 ? 14.637 -33.401 -23.638 1.000 44.460 97 LYS B O 1
ATOM 4540 N N . PHE B 1 98 ? 13.855 -35.158 -24.835 1.000 35.290 98 PHE B N 1
ATOM 4541 C CA . PHE B 1 98 ? 15.142 -35.517 -25.431 1.000 37.350 98 PHE B CA 1
ATOM 4542 C C . PHE B 1 98 ? 15.088 -35.549 -26.956 1.000 34.520 98 PHE B C 1
ATOM 4543 O O . PHE B 1 98 ? 14.045 -35.745 -27.536 1.000 35.800 98 PHE B O 1
ATOM 4551 N N . GLN B 1 99 ? 16.256 -35.510 -27.588 1.000 37.190 99 GLN B N 1
ATOM 4552 C CA . GLN B 1 99 ? 16.378 -35.714 -29.019 1.000 37.090 99 GLN B CA 1
ATOM 4553 C C . GLN B 1 99 ? 17.746 -36.330 -29.333 1.000 36.400 99 GLN B C 1
ATOM 4554 O O . GLN B 1 99 ? 18.629 -36.295 -28.473 1.000 35.990 99 GLN B O 1
ATOM 4560 N N . ALA B 1 100 ? 17.929 -36.778 -30.586 1.000 28.710 100 ALA B N 1
ATOM 4561 C CA . ALA B 1 100 ? 19.188 -37.298 -31.090 1.000 31.030 100 ALA B CA 1
ATOM 4562 C C . ALA B 1 100 ? 19.586 -36.609 -32.389 1.000 31.770 100 ALA B C 1
ATOM 4563 O O . ALA B 1 100 ? 18.727 -36.221 -33.156 1.000 36.240 100 ALA B O 1
ATOM 4565 N N . LYS B 1 101 ? 20.900 -36.466 -32.603 1.000 32.550 101 LYS B N 1
ATOM 4566 C CA . LYS B 1 101 ? 21.494 -36.109 -33.876 1.000 36.540 101 LYS B CA 1
ATOM 4567 C C . LYS B 1 101 ? 22.650 -37.073 -34.140 1.000 37.730 101 LYS B C 1
ATOM 4568 O O . LYS B 1 101 ? 23.087 -37.750 -33.218 1.000 36.660 101 LYS B O 1
ATOM 4574 N N . PHE B 1 102 ? 23.176 -37.077 -35.374 1.000 36.330 102 PHE B N 1
ATOM 4575 C CA . PHE B 1 102 ? 23.987 -38.173 -35.873 1.000 33.840 102 PHE B CA 1
ATOM 4576 C C . PHE B 1 102 ? 25.318 -37.662 -36.416 1.000 35.310 102 PHE B C 1
ATOM 4577 O O . PHE B 1 102 ? 25.427 -36.552 -36.906 1.000 38.480 102 PHE B O 1
ATOM 4585 N N . PHE B 1 103 ? 26.345 -38.496 -36.265 1.000 35.050 103 PHE B N 1
ATOM 4586 C CA . PHE B 1 103 ? 27.678 -38.191 -36.737 1.000 34.010 103 PHE B CA 1
ATOM 4587 C C . PHE B 1 103 ? 27.829 -38.792 -38.125 1.000 37.140 103 PHE B C 1
ATOM 4588 O O . PHE B 1 103 ? 27.341 -39.892 -38.420 1.000 32.390 103 PHE B O 1
ATOM 4596 N N . HIS B 1 104 ? 28.535 -38.018 -38.938 1.000 43.990 104 HIS B N 1
ATOM 4597 C CA . HIS B 1 104 ? 28.745 -38.416 -40.339 1.000 44.980 104 HIS B CA 1
ATOM 4598 C C . HIS B 1 104 ? 29.950 -39.327 -40.436 1.000 39.080 104 HIS B C 1
ATOM 4599 O O . HIS B 1 104 ? 30.939 -39.170 -39.724 1.000 37.370 104 HIS B O 1
ATOM 4606 N N . LEU B 1 105 ? 29.831 -40.275 -41.339 1.000 46.950 105 LEU B N 1
ATOM 4607 C CA . LEU B 1 105 ? 30.956 -41.202 -41.595 1.000 49.320 105 LEU B CA 1
ATOM 4608 C C . LEU B 1 105 ? 32.086 -40.406 -42.247 1.000 56.930 105 LEU B C 1
ATOM 4609 O O . LEU B 1 105 ? 31.798 -39.567 -43.098 1.000 53.980 105 LEU B O 1
ATOM 4614 N N . GLY B 1 106 ? 33.320 -40.641 -41.820 1.000 53.830 106 GLY B N 1
ATOM 4615 C CA . GLY B 1 106 ? 34.454 -39.895 -42.371 1.000 53.310 106 GLY B CA 1
ATOM 4616 C C . GLY B 1 106 ? 35.623 -39.890 -41.418 1.000 60.930 106 GLY B C 1
ATOM 4617 O O . GLY B 1 106 ? 35.464 -40.371 -40.291 1.000 59.130 106 GLY B O 1
ATOM 4618 N N . LEU B 1 107 ? 36.758 -39.361 -41.868 1.000 69.880 107 LEU B N 1
ATOM 4619 C CA . LEU B 1 107 ? 37.937 -39.255 -40.977 1.000 70.980 107 LEU B CA 1
ATOM 4620 C C . LEU B 1 107 ? 38.188 -40.622 -40.358 1.000 69.950 107 LEU B C 1
ATOM 4621 O O . LEU B 1 107 ? 38.354 -41.585 -41.112 1.000 79.200 107 LEU B O 1
ATOM 4626 N N . TYR B 1 108 ? 38.180 -40.685 -39.035 1.000 71.240 108 TYR B N 1
ATOM 4627 C CA . TYR B 1 108 ? 38.399 -41.961 -38.325 1.000 72.340 108 TYR B CA 1
ATOM 4628 C C . TYR B 1 108 ? 37.206 -42.916 -38.452 1.000 70.840 108 TYR B C 1
ATOM 4629 O O . TYR B 1 108 ? 37.262 -43.952 -37.770 1.000 62.320 108 TYR B O 1
ATOM 4638 N N . PHE B 1 109 ? 36.174 -42.615 -39.256 1.000 58.900 109 PHE B N 1
ATOM 4639 C CA . PHE B 1 109 ? 34.979 -43.504 -39.217 1.000 56.580 109 PHE B CA 1
ATOM 4640 C C . PHE B 1 109 ? 34.646 -44.088 -40.587 1.000 54.080 109 PHE B C 1
ATOM 4641 O O . PHE B 1 109 ? 34.044 -43.393 -41.406 1.000 51.150 109 PHE B O 1
ATOM 4649 N N . HIS B 1 110 ? 34.989 -45.362 -40.780 1.000 58.800 110 HIS B N 1
ATOM 4650 C CA . HIS B 1 110 ? 34.732 -46.040 -42.078 1.000 57.130 110 HIS B CA 1
ATOM 4651 C C . HIS B 1 110 ? 33.901 -47.307 -41.862 1.000 51.950 110 HIS B C 1
ATOM 4652 O O . HIS B 1 110 ? 33.825 -48.114 -42.799 1.000 44.480 110 HIS B O 1
ATOM 4659 N N . THR B 1 111 ? 33.318 -47.487 -40.673 1.000 44.290 111 THR B N 1
ATOM 4660 C CA . THR B 1 111 ? 32.438 -48.612 -40.447 1.000 37.040 111 THR B CA 1
ATOM 4661 C C . THR B 1 111 ? 31.009 -48.102 -40.272 1.000 35.580 111 THR B C 1
ATOM 4662 O O . THR B 1 111 ? 30.657 -47.559 -39.230 1.000 32.580 111 THR B O 1
ATOM 4666 N N . PRO B 1 112 ? 30.137 -48.211 -41.295 1.000 37.040 112 PRO B N 1
ATOM 4667 C CA . PRO B 1 112 ? 28.757 -47.754 -41.164 1.000 33.800 112 PRO B CA 1
ATOM 4668 C C . PRO B 1 112 ? 28.002 -48.350 -39.974 1.000 29.150 112 PRO B C 1
ATOM 4669 O O . PRO B 1 112 ? 28.059 -49.538 -39.719 1.000 28.330 112 PRO B O 1
ATOM 4673 N N . VAL B 1 113 ? 27.298 -47.479 -39.266 1.000 30.640 113 VAL B N 1
ATOM 4674 C CA . VAL B 1 113 ? 26.383 -47.823 -38.201 1.000 31.890 113 VAL B CA 1
ATOM 4675 C C . VAL B 1 113 ? 24.969 -47.527 -38.688 1.000 32.250 113 VAL B C 1
ATOM 4676 O O . VAL B 1 113 ? 24.645 -46.389 -39.026 1.000 35.190 113 VAL B O 1
ATOM 4680 N N . HIS B 1 114 ? 24.128 -48.549 -38.691 1.000 30.370 114 HIS B N 1
ATOM 4681 C CA . HIS B 1 114 ? 22.725 -48.407 -39.062 1.000 31.650 114 HIS B CA 1
ATOM 4682 C C . HIS B 1 114 ? 21.932 -47.971 -37.833 1.000 31.140 114 HIS B C 1
ATOM 4683 O O . HIS B 1 114 ? 22.016 -48.583 -36.755 1.000 30.130 114 HIS B O 1
ATOM 4690 N N . ILE B 1 115 ? 21.209 -46.873 -38.024 1.000 32.270 115 ILE B N 1
ATOM 4691 C CA . ILE B 1 115 ? 20.453 -46.285 -36.891 1.000 33.110 115 ILE B CA 1
ATOM 4692 C C . ILE B 1 115 ? 18.955 -46.450 -37.124 1.000 34.240 115 ILE B C 1
ATOM 4693 O O . ILE B 1 115 ? 18.496 -46.228 -38.245 1.000 31.540 115 ILE B O 1
ATOM 4698 N N . TYR B 1 116 ? 18.250 -46.819 -36.077 1.000 32.270 116 TYR B N 1
ATOM 4699 C CA . TYR B 1 116 ? 16.836 -47.103 -36.081 1.000 34.540 116 TYR B CA 1
ATOM 4700 C C . TYR B 1 116 ? 16.122 -46.348 -34.957 1.000 39.230 116 TYR B C 1
ATOM 4701 O O . TYR B 1 116 ? 16.717 -46.091 -33.907 1.000 33.730 116 TYR B O 1
ATOM 4710 N N . ASP B 1 117 ? 14.829 -46.061 -35.191 1.000 35.640 117 ASP B N 1
ATOM 4711 C CA . ASP B 1 117 ? 13.923 -45.451 -34.229 1.000 36.700 117 ASP B CA 1
ATOM 4712 C C . ASP B 1 117 ? 12.906 -46.510 -33.820 1.000 31.800 117 ASP B C 1
ATOM 4713 O O . ASP B 1 117 ? 12.362 -47.180 -34.690 1.000 38.570 117 ASP B O 1
ATOM 4718 N N . ILE B 1 118 ? 12.709 -46.724 -32.518 1.000 30.010 118 ILE B N 1
ATOM 4719 C CA . ILE B 1 118 ? 11.722 -47.676 -32.035 1.000 32.460 118 ILE B CA 1
ATOM 4720 C C . ILE B 1 118 ? 10.496 -46.888 -31.572 1.000 41.400 118 ILE B C 1
ATOM 4721 O O . ILE B 1 118 ? 10.640 -45.946 -30.785 1.000 42.060 118 ILE B O 1
ATOM 4726 N N . VAL B 1 119 ? 9.323 -47.268 -32.128 1.000 42.030 119 VAL B N 1
ATOM 4727 C CA . VAL B 1 119 ? 8.020 -46.646 -31.885 1.000 41.440 119 VAL B CA 1
ATOM 4728 C C . VAL B 1 119 ? 6.962 -47.748 -31.806 1.000 43.630 119 VAL B C 1
ATOM 4729 O O . VAL B 1 119 ? 6.811 -48.561 -32.713 1.000 49.200 119 VAL B O 1
ATOM 4733 N N . ASP B 1 120 ? 6.292 -47.810 -30.662 1.000 45.480 120 ASP B N 1
ATOM 4734 C CA . ASP B 1 120 ? 5.311 -48.843 -30.350 1.000 54.260 120 ASP B CA 1
ATOM 4735 C C . ASP B 1 120 ? 5.851 -50.216 -30.712 1.000 48.530 120 ASP B C 1
ATOM 4736 O O . ASP B 1 120 ? 5.191 -50.969 -31.420 1.000 50.040 120 ASP B O 1
ATOM 4741 N N . GLY B 1 121 ? 7.029 -50.535 -30.174 1.000 41.270 121 GLY B N 1
ATOM 4742 C CA . GLY B 1 121 ? 7.531 -51.889 -30.220 1.000 35.870 121 GLY B CA 1
ATOM 4743 C C . GLY B 1 121 ? 8.070 -52.233 -31.602 1.000 32.910 121 GLY B C 1
ATOM 4744 O O . GLY B 1 121 ? 8.315 -53.387 -31.864 1.000 39.040 121 GLY B O 1
ATOM 4745 N N . LYS B 1 122 ? 8.259 -51.245 -32.481 1.000 34.160 122 LYS B N 1
ATOM 4746 C CA . LYS B 1 122 ? 8.667 -51.538 -33.840 1.000 39.110 122 LYS B CA 1
ATOM 4747 C C . LYS B 1 122 ? 9.834 -50.632 -34.216 1.000 38.160 122 LYS B C 1
ATOM 4748 O O . LYS B 1 122 ? 9.791 -49.423 -33.994 1.000 36.870 122 LYS B O 1
ATOM 4754 N N . ALA B 1 123 ? 10.866 -51.245 -34.805 1.000 40.170 123 ALA B N 1
ATOM 4755 C CA . ALA B 1 123 ? 12.042 -50.526 -35.271 1.000 40.030 123 ALA B CA 1
ATOM 4756 C C . ALA B 1 123 ? 11.914 -50.210 -36.745 1.000 35.750 123 ALA B C 1
ATOM 4757 O O . ALA B 1 123 ? 11.613 -51.074 -37.549 1.000 41.390 123 ALA B O 1
ATOM 4759 N N . GLN B 1 124 ? 12.337 -49.013 -37.079 1.000 37.020 124 GLN B N 1
ATOM 4760 C CA . GLN B 1 124 ? 12.336 -48.521 -38.425 1.000 40.080 124 GLN B CA 1
ATOM 4761 C C . GLN B 1 124 ? 13.690 -47.868 -38.690 1.000 37.180 124 GLN B C 1
ATOM 4762 O O . GLN B 1 124 ? 14.074 -46.935 -37.995 1.000 37.170 124 GLN B O 1
ATOM 4768 N N . GLN B 1 125 ? 14.390 -48.272 -39.746 1.000 38.960 125 GLN B N 1
ATOM 4769 C CA . GLN B 1 125 ? 15.697 -47.698 -39.999 1.000 39.480 125 GLN B CA 1
ATOM 4770 C C . GLN B 1 125 ? 15.562 -46.258 -40.476 1.000 40.920 125 GLN B C 1
ATOM 4771 O O . GLN B 1 125 ? 14.668 -45.948 -41.241 1.000 48.310 125 GLN B O 1
ATOM 4777 N N . LEU B 1 126 ? 16.479 -45.390 -40.029 1.000 43.190 126 LEU B N 1
ATOM 4778 C CA . LEU B 1 126 ? 16.609 -44.031 -40.521 1.000 39.520 126 LEU B CA 1
ATOM 4779 C C . LEU B 1 126 ? 17.536 -43.999 -41.736 1.000 46.580 126 LEU B C 1
ATOM 4780 O O . LEU B 1 126 ? 18.638 -44.542 -41.707 1.000 48.370 126 LEU B O 1
ATOM 4785 N N . ALA B 1 127 ? 17.105 -43.314 -42.798 1.000 43.010 127 ALA B N 1
ATOM 4786 C CA . ALA B 1 127 ? 17.886 -43.239 -44.017 1.000 41.300 127 ALA B CA 1
ATOM 4787 C C . ALA B 1 127 ? 18.956 -42.188 -43.837 1.000 40.030 127 ALA B C 1
ATOM 4788 O O . ALA B 1 127 ? 18.781 -41.245 -43.060 1.000 40.300 127 ALA B O 1
ATOM 4790 N N . TYR B 1 128 ? 20.033 -42.355 -44.595 1.000 38.190 128 TYR B N 1
ATOM 4791 C CA . TYR B 1 128 ? 20.937 -41.254 -44.803 1.000 49.560 128 TYR B CA 1
ATOM 4792 C C . TYR B 1 128 ? 20.224 -40.223 -45.676 1.000 58.830 128 TYR B C 1
ATOM 4793 O O . TYR B 1 128 ? 19.702 -40.555 -46.738 1.000 57.290 128 TYR B O 1
ATOM 4802 N N . ASP B 1 129 ? 20.184 -38.984 -45.185 1.000 62.280 129 ASP B N 1
ATOM 4803 C CA . ASP B 1 129 ? 19.474 -37.893 -45.824 1.000 61.470 129 ASP B CA 1
ATOM 4804 C C . ASP B 1 129 ? 20.408 -36.694 -45.919 1.000 70.050 129 ASP B C 1
ATOM 4805 O O . ASP B 1 129 ? 20.829 -36.167 -44.891 1.000 77.660 129 ASP B O 1
ATOM 4810 N N . PRO B 1 130 ? 20.748 -36.202 -47.133 1.000 72.930 130 PRO B N 1
ATOM 4811 C CA . PRO B 1 130 ? 21.614 -35.024 -47.253 1.000 70.000 130 PRO B CA 1
ATOM 4812 C C . PRO B 1 130 ? 20.915 -33.747 -46.772 1.000 58.040 130 PRO B C 1
ATOM 4813 O O . PRO B 1 130 ? 21.563 -32.813 -46.315 1.000 59.540 130 PRO B O 1
ATOM 4817 N N . ALA B 1 131 ? 19.578 -33.740 -46.792 1.000 58.170 131 ALA B N 1
ATOM 4818 C CA . ALA B 1 131 ? 18.795 -32.647 -46.229 1.000 67.690 131 ALA B CA 1
ATOM 4819 C C . ALA B 1 131 ? 19.116 -32.417 -44.744 1.000 75.350 131 ALA B C 1
ATOM 4820 O O . ALA B 1 131 ? 18.731 -31.386 -44.202 1.000 85.950 131 ALA B O 1
ATOM 4822 N N . ALA B 1 132 ? 19.793 -33.362 -44.069 1.000 67.590 132 ALA B N 1
ATOM 4823 C CA . ALA B 1 132 ? 19.970 -33.274 -42.624 1.000 61.960 132 ALA B CA 1
ATOM 4824 C C . ALA B 1 132 ? 21.348 -32.721 -42.259 1.000 63.420 132 ALA B C 1
ATOM 4825 O O . ALA B 1 132 ? 21.579 -32.376 -41.098 1.000 58.820 132 ALA B O 1
ATOM 4827 N N . PHE B 1 133 ? 22.258 -32.630 -43.236 1.000 56.830 133 PHE B N 1
ATOM 4828 C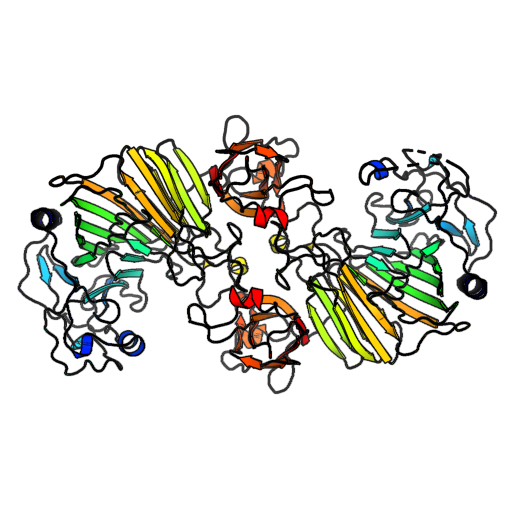 CA . PHE B 1 133 ? 23.591 -32.125 -42.970 1.000 60.640 133 PHE B CA 1
ATOM 4829 C C . PHE B 1 133 ? 23.772 -30.737 -43.590 1.000 69.590 133 PHE B C 1
ATOM 4830 O O . PHE B 1 133 ? 22.992 -30.322 -44.444 1.000 64.670 133 PHE B O 1
ATOM 4838 N N . ASP B 1 134 ? 24.760 -30.000 -43.055 1.000 67.500 134 ASP B N 1
ATOM 4839 C CA . ASP B 1 134 ? 25.328 -28.823 -43.680 1.000 65.580 134 ASP B CA 1
ATOM 4840 C C . ASP B 1 134 ? 26.756 -29.200 -44.030 1.000 71.250 134 ASP B C 1
ATOM 4841 O O . ASP B 1 134 ? 27.574 -29.425 -43.138 1.000 65.610 134 ASP B O 1
ATOM 4846 N N . TYR B 1 135 ? 27.002 -29.338 -45.336 1.000 73.280 135 TYR B N 1
ATOM 4847 C CA . TYR B 1 135 ? 28.311 -29.690 -45.844 1.000 74.500 135 TYR B CA 1
ATOM 4848 C C . TYR B 1 135 ? 29.118 -28.387 -45.969 1.000 79.600 135 TYR B C 1
ATOM 4849 O O . TYR B 1 135 ? 29.995 -28.135 -45.122 1.000 81.730 135 TYR B O 1
ATOM 4858 N N . LEU B 1 145 ? 25.009 -39.856 -52.629 1.000 81.750 145 LEU B N 1
ATOM 4859 C CA . LEU B 1 145 ? 25.295 -40.759 -51.478 1.000 76.130 145 LEU B CA 1
ATOM 4860 C C . LEU B 1 145 ? 24.028 -41.543 -51.168 1.000 69.290 145 LEU B C 1
ATOM 4861 O O . LEU B 1 145 ? 22.969 -40.934 -50.998 1.000 61.410 145 LEU B O 1
ATOM 4866 N N . PRO B 1 146 ? 24.095 -42.895 -51.086 1.000 63.170 146 PRO B N 1
ATOM 4867 C CA . PRO B 1 146 ? 22.885 -43.723 -51.002 1.000 64.310 146 PRO B CA 1
ATOM 4868 C C . PRO B 1 146 ? 22.129 -43.569 -49.679 1.000 59.650 146 PRO B C 1
ATOM 4869 O O . PRO B 1 146 ? 22.728 -43.230 -48.664 1.000 51.650 146 PRO B O 1
ATOM 4873 N N . LYS B 1 147 ? 20.824 -43.867 -49.719 1.000 58.300 147 LYS B N 1
ATOM 4874 C CA . LYS B 1 147 ? 19.931 -43.842 -48.573 1.000 65.720 147 LYS B CA 1
ATOM 4875 C C . LYS B 1 147 ? 20.416 -44.753 -47.443 1.000 61.730 147 LYS B C 1
ATOM 4876 O O . LYS B 1 147 ? 20.023 -44.544 -46.295 1.000 55.810 147 LYS B O 1
ATOM 4882 N N . ASP B 1 148 ? 21.190 -45.799 -47.783 1.000 58.740 148 ASP B N 1
ATOM 4883 C CA . ASP B 1 148 ? 21.611 -46.817 -46.826 1.000 57.100 148 ASP B CA 1
ATOM 4884 C C . ASP B 1 148 ? 23.096 -46.673 -46.467 1.000 54.610 148 ASP B C 1
ATOM 4885 O O . ASP B 1 148 ? 23.685 -47.633 -45.985 1.000 54.310 148 ASP B O 1
ATOM 4890 N N . LEU B 1 149 ? 23.687 -45.476 -46.653 1.000 48.850 149 LEU B N 1
ATOM 4891 C CA . LEU B 1 149 ? 25.102 -45.243 -46.392 1.000 54.880 149 LEU B CA 1
ATOM 4892 C C . LEU B 1 149 ? 25.444 -45.465 -44.915 1.000 49.920 149 LEU B C 1
ATOM 4893 O O . LEU B 1 149 ? 26.558 -45.860 -44.587 1.000 53.170 149 LEU B O 1
ATOM 4898 N N . GLY B 1 150 ? 24.492 -45.165 -44.039 1.000 47.720 150 GLY B N 1
ATOM 4899 C CA . GLY B 1 150 ? 24.704 -45.230 -42.607 1.000 49.030 150 GLY B CA 1
ATOM 4900 C C . GLY B 1 150 ? 25.433 -44.001 -42.064 1.000 47.300 150 GLY B C 1
ATOM 4901 O O . GLY B 1 150 ? 25.797 -43.066 -42.795 1.000 50.710 150 GLY B O 1
ATOM 4902 N N . PHE B 1 151 ? 25.663 -44.076 -40.743 1.000 44.590 151 PHE B N 1
ATOM 4903 C CA . PHE B 1 151 ? 26.187 -43.000 -39.917 1.000 35.150 151 PHE B CA 1
ATOM 4904 C C . PHE B 1 151 ? 27.379 -43.520 -39.108 1.000 34.870 151 PHE B C 1
ATOM 4905 O O . PHE B 1 151 ? 27.705 -44.709 -39.162 1.000 31.540 151 PHE B O 1
ATOM 4913 N N . ALA B 1 152 ? 28.030 -42.621 -38.360 1.000 30.120 152 ALA B N 1
ATOM 4914 C CA . ALA B 1 152 ? 29.156 -43.008 -37.554 1.000 31.290 152 ALA B CA 1
ATOM 4915 C C . ALA B 1 152 ? 28.722 -43.204 -36.095 1.000 32.120 152 ALA B C 1
ATOM 4916 O O . ALA B 1 152 ? 29.479 -43.783 -35.323 1.000 32.420 152 ALA B O 1
ATOM 4918 N N . GLY B 1 153 ? 27.540 -42.709 -35.717 1.000 27.670 153 GLY B N 1
ATOM 4919 C CA . GLY B 1 153 ? 27.127 -42.754 -34.323 1.000 28.380 153 GLY B CA 1
ATOM 4920 C C . GLY B 1 153 ? 26.079 -41.684 -34.013 1.000 32.990 153 GLY B C 1
ATOM 4921 O O . GLY B 1 153 ? 25.529 -41.057 -34.923 1.000 31.150 153 GLY B O 1
ATOM 4922 N N . PHE B 1 154 ? 25.765 -41.495 -32.726 1.000 29.270 154 PHE B N 1
ATOM 4923 C CA . PHE B 1 154 ? 24.753 -40.517 -32.375 1.000 27.690 154 PHE B CA 1
ATOM 4924 C C . PHE B 1 154 ? 25.138 -39.797 -31.086 1.000 28.010 154 PHE B C 1
ATOM 4925 O O . PHE B 1 154 ? 25.965 -40.299 -30.332 1.000 25.380 154 PHE B O 1
ATOM 4933 N N . ARG B 1 155 ? 24.504 -38.635 -30.858 1.000 25.940 155 ARG B N 1
ATOM 4934 C CA . ARG B 1 155 ? 24.585 -37.887 -29.615 1.000 28.290 155 ARG B CA 1
ATOM 4935 C C . ARG B 1 155 ? 23.180 -37.525 -29.155 1.000 27.780 155 ARG B C 1
ATOM 4936 O O . ARG B 1 155 ? 22.260 -37.427 -29.950 1.000 26.860 155 ARG B O 1
ATOM 4944 N N . LEU B 1 156 ? 23.020 -37.373 -27.847 1.000 27.970 156 LEU B N 1
ATOM 4945 C CA . LEU B 1 156 ? 21.723 -37.093 -27.262 1.000 27.580 156 LEU B CA 1
ATOM 4946 C C . LEU B 1 156 ? 21.762 -35.720 -26.598 1.000 32.300 156 LEU B C 1
ATOM 4947 O O . LEU B 1 156 ? 22.748 -35.341 -25.955 1.000 30.710 156 LEU B O 1
ATOM 4952 N N . ASN B 1 157 ? 20.570 -35.048 -26.807 1.000 33.850 157 ASN B N 1
ATOM 4953 C CA . ASN B 1 157 ? 20.432 -33.716 -26.199 1.000 33.380 157 ASN B CA 1
ATOM 4954 C C . ASN B 1 157 ? 19.059 -33.571 -25.566 1.000 29.680 157 ASN B C 1
ATOM 4955 O O . ASN B 1 157 ? 18.142 -34.281 -25.982 1.000 31.000 157 ASN B O 1
ATOM 4960 N N . THR B 1 158 ? 19.003 -32.785 -24.432 1.000 33.420 158 THR B N 1
ATOM 4961 C CA . THR B 1 158 ? 17.686 -32.351 -23.946 1.000 35.290 158 THR B CA 1
ATOM 4962 C C . THR B 1 158 ? 17.063 -31.440 -25.012 1.000 38.360 158 THR B C 1
ATOM 4963 O O . THR B 1 158 ? 17.767 -30.883 -25.855 1.000 34.100 158 THR B O 1
ATOM 4967 N N . ARG B 1 159 ? 15.736 -31.297 -24.997 1.000 51.050 159 ARG B N 1
ATOM 4968 C CA . ARG B 1 159 ? 15.097 -30.306 -25.860 1.000 54.790 159 ARG B CA 1
ATOM 4969 C C . ARG B 1 159 ? 15.503 -28.884 -25.459 1.000 50.350 159 ARG B C 1
ATOM 4970 O O . ARG B 1 159 ? 15.650 -28.050 -26.342 1.000 46.960 159 ARG B O 1
ATOM 4978 N N . LYS B 1 160 ? 15.769 -28.630 -24.165 1.000 55.830 160 LYS B N 1
ATOM 4979 C CA . LYS B 1 160 ? 16.114 -27.295 -23.680 1.000 53.920 160 LYS B CA 1
ATOM 4980 C C . LYS B 1 160 ? 17.499 -26.846 -24.150 1.000 54.250 160 LYS B C 1
ATOM 4981 O O . LYS B 1 160 ? 17.714 -25.651 -24.346 1.000 53.200 160 LYS B O 1
ATOM 4987 N N . ASP B 1 161 ? 18.463 -27.757 -24.333 1.000 52.730 161 ASP B N 1
ATOM 4988 C CA . ASP B 1 161 ? 19.801 -27.303 -24.705 1.000 55.890 161 ASP B CA 1
ATOM 4989 C C . ASP B 1 161 ? 20.278 -28.140 -25.887 1.000 53.150 161 ASP B C 1
ATOM 4990 O O . ASP B 1 161 ? 20.962 -29.146 -25.727 1.000 51.200 161 ASP B O 1
ATOM 4995 N N . THR B 1 162 ? 19.934 -27.707 -27.095 1.000 48.390 162 THR B N 1
ATOM 4996 C CA . THR B 1 162 ? 20.062 -28.610 -28.218 1.000 45.520 162 THR B CA 1
ATOM 4997 C C . THR B 1 162 ? 21.492 -28.636 -28.722 1.000 40.310 162 THR B C 1
ATOM 4998 O O . THR B 1 162 ? 21.772 -29.436 -29.613 1.000 40.160 162 THR B O 1
ATOM 5002 N N . ASP B 1 163 ? 22.371 -27.771 -28.201 1.000 41.080 163 ASP B N 1
ATOM 5003 C CA . ASP B 1 163 ? 23.772 -27.818 -28.600 1.000 46.710 163 ASP B CA 1
ATOM 5004 C C . ASP B 1 163 ? 24.644 -28.585 -27.590 1.000 47.210 163 ASP B C 1
ATOM 5005 O O . ASP B 1 163 ? 25.725 -29.048 -27.948 1.000 33.780 163 ASP B O 1
ATOM 5010 N N . ARG B 1 164 ? 24.195 -28.678 -26.328 1.000 60.040 164 ARG B N 1
ATOM 5011 C CA . ARG B 1 164 ? 24.843 -29.476 -25.287 1.000 68.710 164 ARG B CA 1
ATOM 5012 C C . ARG B 1 164 ? 24.502 -30.942 -25.502 1.000 60.240 164 ARG B C 1
ATOM 5013 O O . ARG B 1 164 ? 23.318 -31.299 -25.563 1.000 73.400 164 ARG B O 1
ATOM 5021 N N . ASP B 1 165 ? 25.521 -31.786 -25.665 1.000 38.510 165 ASP B N 1
ATOM 5022 C CA . ASP B 1 165 ? 25.204 -33.203 -25.696 1.000 34.880 165 ASP B CA 1
ATOM 5023 C C . ASP B 1 165 ? 25.691 -33.838 -24.394 1.000 28.130 165 ASP B C 1
ATOM 5024 O O . ASP B 1 165 ? 26.740 -33.461 -23.865 1.000 28.140 165 ASP B O 1
ATOM 5029 N N . PHE B 1 166 ? 24.831 -34.674 -23.810 1.000 26.170 166 PHE B N 1
ATOM 5030 C CA . PHE B 1 166 ? 25.137 -35.316 -22.542 1.000 27.480 166 PHE B CA 1
ATOM 5031 C C . PHE B 1 166 ? 25.616 -36.760 -22.750 1.000 26.480 166 PHE B C 1
ATOM 5032 O O . PHE B 1 166 ? 26.119 -37.346 -21.808 1.000 25.220 166 PHE B O 1
ATOM 5040 N N . SER B 1 167 ? 25.429 -37.334 -23.951 1.000 25.450 167 SER B N 1
ATOM 5041 C CA . SER B 1 167 ? 26.040 -38.603 -24.320 1.000 27.660 167 SER B CA 1
ATOM 5042 C C . SER B 1 167 ? 26.308 -38.594 -25.814 1.000 24.880 167 SER B C 1
ATOM 5043 O O . SER B 1 167 ? 25.545 -38.025 -26.587 1.000 22.610 167 SER B O 1
ATOM 5046 N N . ALA B 1 168 ? 27.331 -39.356 -26.189 1.000 23.250 168 ALA B N 1
ATOM 5047 C CA . ALA B 1 168 ? 27.771 -39.483 -27.560 1.000 23.440 168 ALA B CA 1
ATOM 5048 C C . ALA B 1 168 ? 28.416 -40.855 -27.737 1.000 24.390 168 ALA B C 1
ATOM 5049 O O . ALA B 1 168 ? 29.326 -41.221 -26.997 1.000 27.020 168 ALA B O 1
ATOM 5051 N N . PHE B 1 169 ? 27.916 -41.581 -28.729 1.000 22.630 169 PHE B N 1
ATOM 5052 C CA . PHE B 1 169 ? 28.318 -42.921 -29.072 1.000 24.970 169 PHE B CA 1
ATOM 5053 C C . PHE B 1 169 ? 28.957 -42.833 -30.451 1.000 24.750 169 PHE B C 1
ATOM 5054 O O . PHE B 1 169 ? 28.278 -42.469 -31.398 1.000 23.080 169 PHE B O 1
ATOM 5062 N N . LEU B 1 170 ? 30.263 -43.116 -30.542 1.000 24.400 170 LEU B N 1
ATOM 5063 C CA . LEU B 1 170 ? 31.033 -42.788 -31.740 1.000 26.350 170 LEU B CA 1
ATOM 5064 C C . LEU B 1 170 ? 32.354 -43.555 -31.722 1.000 26.450 170 LEU B C 1
ATOM 5065 O O . LEU B 1 170 ? 33.163 -43.389 -30.807 1.000 27.250 170 LEU B O 1
ATOM 5070 N N . GLY B 1 171 ? 32.569 -44.353 -32.766 1.000 26.280 171 GLY B N 1
ATOM 5071 C CA . GLY B 1 171 ? 33.833 -45.023 -32.996 1.000 25.560 171 GLY B CA 1
ATOM 5072 C C . GLY B 1 171 ? 33.857 -46.395 -32.332 1.000 26.120 171 GLY B C 1
ATOM 5073 O O . GLY B 1 171 ? 33.675 -46.536 -31.121 1.000 24.670 171 GLY B O 1
ATOM 5074 N N . ALA B 1 172 ? 34.039 -47.411 -33.169 1.000 24.670 172 ALA B N 1
ATOM 5075 C CA . ALA B 1 172 ? 34.109 -48.777 -32.700 1.000 24.980 172 ALA B CA 1
ATOM 5076 C C . ALA B 1 172 ? 32.934 -49.054 -31.741 1.000 24.710 172 ALA B C 1
ATOM 5077 O O . ALA B 1 172 ? 31.785 -48.868 -32.123 1.000 24.660 172 ALA B O 1
ATOM 5079 N N . SER B 1 173 ? 33.217 -49.462 -30.503 1.000 20.360 173 SER B N 1
ATOM 5080 C CA . SER B 1 173 ? 32.212 -49.686 -29.488 1.000 21.790 173 SER B CA 1
ATOM 5081 C C . SER B 1 173 ? 32.320 -48.630 -28.378 1.000 22.020 173 SER B C 1
ATOM 5082 O O . SER B 1 173 ? 31.881 -48.862 -27.255 1.000 21.910 173 SER B O 1
ATOM 5085 N N . TYR B 1 174 ? 32.933 -47.479 -28.687 1.000 23.250 174 TYR B N 1
ATOM 5086 C CA . TYR B 1 174 ? 33.197 -46.452 -27.692 1.000 21.360 174 TYR B CA 1
ATOM 5087 C C . TYR B 1 174 ? 31.998 -45.509 -27.526 1.000 22.440 174 TYR B C 1
ATOM 5088 O O . TYR B 1 174 ? 31.268 -45.169 -28.477 1.000 19.750 174 TYR B O 1
ATOM 5097 N N . PHE B 1 175 ? 31.877 -44.996 -26.302 1.000 19.800 175 PHE B N 1
ATOM 5098 C CA . PHE B 1 175 ? 30.845 -44.031 -25.994 1.000 18.220 175 PHE B CA 1
ATOM 5099 C C . PHE B 1 175 ? 31.301 -43.223 -24.783 1.000 18.290 175 PHE B C 1
ATOM 5100 O O . PHE B 1 175 ? 32.194 -43.636 -24.041 1.000 20.400 175 PHE B O 1
ATOM 5108 N N . ARG B 1 176 ? 30.710 -42.043 -24.634 1.000 18.590 176 ARG B N 1
ATOM 5109 C CA . ARG B 1 176 ? 31.056 -41.111 -23.586 1.000 21.330 176 ARG B CA 1
ATOM 5110 C C . ARG B 1 176 ? 29.783 -40.438 -23.098 1.000 22.390 176 ARG B C 1
ATOM 5111 O O . ARG B 1 176 ? 28.808 -40.317 -23.843 1.000 21.890 176 ARG B O 1
ATOM 5119 N N . ALA B 1 177 ? 29.859 -39.948 -21.863 1.000 23.320 177 ALA B N 1
ATOM 5120 C CA . ALA B 1 177 ? 28.808 -39.135 -21.282 1.000 22.990 177 ALA B CA 1
ATOM 5121 C C . ALA B 1 177 ? 29.450 -38.158 -20.316 1.000 21.060 177 ALA B C 1
ATOM 5122 O O . ALA B 1 177 ? 30.641 -38.268 -19.992 1.000 20.270 177 ALA B O 1
ATOM 5124 N N . VAL B 1 178 ? 28.645 -37.165 -19.942 1.000 19.980 178 VAL B N 1
ATOM 5125 C CA . VAL B 1 178 ? 29.053 -36.160 -18.993 1.000 21.420 178 VAL B CA 1
ATOM 5126 C C . VAL B 1 178 ? 27.913 -35.962 -18.010 1.000 22.840 178 VAL B C 1
ATOM 5127 O O . VAL B 1 178 ? 26.737 -36.112 -18.357 1.000 21.990 178 VAL B O 1
ATOM 5131 N N . GLY B 1 179 ? 28.289 -35.504 -16.821 1.000 22.660 179 GLY B N 1
ATOM 5132 C CA . GLY B 1 179 ? 27.308 -35.022 -15.878 1.000 23.000 179 GLY B CA 1
ATOM 5133 C C . GLY B 1 179 ? 27.189 -33.513 -15.979 1.000 23.620 179 GLY B C 1
ATOM 5134 O O . GLY B 1 179 ? 27.493 -32.944 -17.013 1.000 25.490 179 GLY B O 1
ATOM 5135 N N . LYS B 1 180 ? 26.798 -32.902 -14.861 1.000 25.090 180 LYS B N 1
ATOM 5136 C CA . LYS B 1 180 ? 26.414 -31.500 -14.763 1.000 27.310 180 LYS B CA 1
ATOM 5137 C C . LYS B 1 180 ? 27.422 -30.554 -15.441 1.000 26.410 180 LYS B C 1
ATOM 5138 O O . LYS B 1 180 ? 27.002 -29.608 -16.074 1.000 20.820 180 LYS B O 1
ATOM 5144 N N . GLU B 1 181 ? 28.737 -30.713 -15.223 1.000 24.040 181 GLU B N 1
ATOM 5145 C CA . GLU B 1 181 ? 29.716 -29.744 -15.728 1.000 24.350 181 GLU B CA 1
ATOM 5146 C C . GLU B 1 181 ? 29.878 -29.778 -17.256 1.000 21.070 181 GLU B C 1
ATOM 5147 O O . GLU B 1 181 ? 30.375 -28.835 -17.849 1.000 22.400 181 GLU B O 1
ATOM 5153 N N . GLY B 1 182 ? 29.447 -30.856 -17.904 1.000 21.000 182 GLY B N 1
ATOM 5154 C CA . GLY B 1 182 ? 29.252 -30.891 -19.345 1.000 20.680 182 GLY B CA 1
ATOM 5155 C C . GLY B 1 182 ? 30.526 -31.111 -20.160 1.000 22.670 182 GLY B C 1
ATOM 5156 O O . GLY B 1 182 ? 30.467 -31.026 -21.390 1.000 22.030 182 GLY B O 1
ATOM 5157 N N . GLN B 1 183 ? 31.677 -31.327 -19.484 1.000 22.350 183 GLN B N 1
ATOM 5158 C CA . GLN B 1 183 ? 32.966 -31.366 -20.159 1.000 21.140 183 GLN B CA 1
ATOM 5159 C C . GLN B 1 183 ? 33.333 -32.821 -20.385 1.000 20.980 183 GLN B C 1
ATOM 5160 O O . GLN B 1 183 ? 33.442 -33.593 -19.408 1.000 20.520 183 GLN B O 1
ATOM 5166 N N . TYR B 1 184 ? 33.454 -33.180 -21.666 1.000 18.440 184 TYR B N 1
ATOM 5167 C CA . TYR B 1 184 ? 33.774 -34.544 -22.039 1.000 21.180 184 TYR B CA 1
ATOM 5168 C C . TYR B 1 184 ? 35.183 -34.932 -21.593 1.000 22.310 184 TYR B C 1
ATOM 5169 O O . TYR B 1 184 ? 36.107 -34.114 -21.548 1.000 24.380 184 TYR B O 1
ATOM 5178 N N . GLY B 1 185 ? 35.349 -36.211 -21.279 1.000 21.380 185 GLY B N 1
ATOM 5179 C CA . GLY B 1 185 ? 36.641 -36.699 -20.846 1.000 18.260 185 GLY B CA 1
ATOM 5180 C C . GLY B 1 185 ? 36.879 -38.131 -21.271 1.000 18.880 185 GLY B C 1
ATOM 5181 O O . GLY B 1 185 ? 36.928 -38.417 -22.470 1.000 19.810 185 GLY B O 1
ATOM 5182 N N . GLN B 1 186 ? 37.005 -39.024 -20.281 1.000 17.790 186 GLN B N 1
ATOM 5183 C CA . GLN B 1 186 ? 37.333 -40.412 -20.588 1.000 18.710 186 GLN B CA 1
ATOM 5184 C C . GLN B 1 186 ? 36.162 -41.069 -21.320 1.000 19.510 186 GLN B C 1
ATOM 5185 O O . GLN B 1 186 ? 35.051 -40.532 -21.363 1.000 18.890 186 GLN B O 1
ATOM 5191 N N . SER B 1 187 ? 36.428 -42.265 -21.837 1.000 19.100 187 SER B N 1
ATOM 5192 C CA . SER B 1 187 ? 35.442 -43.019 -22.585 1.000 19.450 187 SER B CA 1
ATOM 5193 C C . SER B 1 187 ? 35.128 -44.352 -21.890 1.000 19.210 187 SER B C 1
ATOM 5194 O O . SER B 1 187 ? 35.849 -44.802 -20.998 1.000 19.260 187 SER B O 1
ATOM 5197 N N . ALA B 1 188 ? 33.984 -44.932 -22.267 1.000 18.230 188 ALA B N 1
ATOM 5198 C CA . ALA B 1 188 ? 33.677 -46.331 -22.018 1.000 19.220 188 ALA B CA 1
ATOM 5199 C C . ALA B 1 188 ? 33.688 -47.054 -23.366 1.000 20.900 188 ALA B C 1
ATOM 5200 O O . ALA B 1 188 ? 33.598 -46.413 -24.405 1.000 23.640 188 ALA B O 1
ATOM 5202 N N . ARG B 1 189 ? 33.765 -48.380 -23.323 1.000 20.260 189 ARG B N 1
ATOM 5203 C CA . ARG B 1 189 ? 33.522 -49.194 -24.501 1.000 22.500 189 ARG B CA 1
ATOM 5204 C C . ARG B 1 189 ? 32.524 -50.296 -24.176 1.000 20.090 189 ARG B C 1
ATOM 5205 O O . ARG B 1 189 ? 32.352 -50.723 -23.026 1.000 18.760 189 ARG B O 1
ATOM 5213 N N . GLY B 1 190 ? 31.911 -50.788 -25.240 1.000 19.900 190 GLY B N 1
ATOM 5214 C CA . GLY B 1 190 ? 31.067 -51.962 -25.135 1.000 22.780 190 GLY B CA 1
ATOM 5215 C C . GLY B 1 190 ? 31.850 -53.152 -24.583 1.000 22.660 190 GLY B C 1
ATOM 5216 O O . GLY B 1 190 ? 31.366 -53.901 -23.723 1.000 21.030 190 GLY B O 1
ATOM 5217 N N . LEU B 1 191 ? 33.081 -53.275 -25.077 1.000 20.020 191 LEU B N 1
ATOM 5218 C CA . LEU B 1 191 ? 33.881 -54.454 -24.843 1.000 21.910 191 LEU B CA 1
ATOM 5219 C C . LEU B 1 191 ? 35.334 -54.163 -25.237 1.000 22.490 191 LEU B C 1
ATOM 5220 O O . LEU B 1 191 ? 35.603 -53.430 -26.191 1.000 21.850 191 LEU B O 1
ATOM 5225 N N . ALA B 1 192 ? 36.263 -54.727 -24.468 1.000 21.260 192 ALA B N 1
ATOM 5226 C CA . ALA B 1 192 ? 37.660 -54.805 -24.836 1.000 21.560 192 ALA B CA 1
ATOM 5227 C C . ALA B 1 192 ? 38.044 -56.262 -25.083 1.000 22.800 192 ALA B C 1
ATOM 5228 O O . ALA B 1 192 ? 37.567 -57.177 -24.385 1.000 22.330 192 ALA B O 1
ATOM 5230 N N . ILE B 1 193 ? 38.896 -56.472 -26.091 1.000 23.270 193 ILE B N 1
ATOM 5231 C CA . ILE B 1 193 ? 39.399 -57.813 -26.395 1.000 23.040 193 ILE B CA 1
ATOM 5232 C C . ILE B 1 193 ? 40.903 -57.786 -26.637 1.000 21.270 193 ILE B C 1
ATOM 5233 O O . ILE B 1 193 ? 41.380 -57.103 -27.551 1.000 22.200 193 ILE B O 1
ATOM 5238 N N . ASP B 1 194 ? 41.649 -58.530 -25.817 1.000 21.240 194 ASP B N 1
ATOM 5239 C CA . ASP B 1 194 ? 43.083 -58.696 -26.032 1.000 25.430 194 ASP B CA 1
ATOM 5240 C C . ASP B 1 194 ? 43.826 -57.369 -25.939 1.000 24.800 194 ASP B C 1
ATOM 5241 O O . ASP B 1 194 ? 44.751 -57.118 -26.698 1.000 26.970 194 ASP B O 1
ATOM 5246 N N . THR B 1 195 ? 43.436 -56.570 -24.951 1.000 24.430 195 THR B N 1
ATOM 5247 C CA . THR B 1 195 ? 44.103 -55.334 -24.617 1.000 25.400 195 THR B CA 1
ATOM 5248 C C . THR B 1 195 ? 45.363 -55.613 -23.791 1.000 25.890 195 THR B C 1
ATOM 5249 O O . THR B 1 195 ? 45.323 -56.319 -22.780 1.000 23.160 195 THR B O 1
ATOM 5253 N N . GLY B 1 196 ? 46.454 -54.964 -24.191 1.000 24.080 196 GLY B N 1
ATOM 5254 C CA . GLY B 1 196 ? 47.695 -54.985 -23.445 1.000 27.630 196 GLY B CA 1
ATOM 5255 C C . GLY B 1 196 ? 48.329 -56.374 -23.397 1.000 28.160 196 GLY B C 1
ATOM 5256 O O . GLY B 1 196 ? 48.851 -56.754 -22.354 1.000 30.660 196 GLY B O 1
ATOM 5257 N N . THR B 1 197 ? 48.214 -57.165 -24.481 1.000 29.470 197 THR B N 1
ATOM 5258 C CA . THR B 1 197 ? 48.734 -58.532 -24.453 1.000 28.950 197 THR B CA 1
ATOM 5259 C C . THR B 1 197 ? 50.182 -58.604 -24.940 1.000 28.650 197 THR B C 1
ATOM 5260 O O . THR B 1 197 ? 50.821 -59.653 -24.769 1.000 30.570 197 THR B O 1
ATOM 5264 N N . GLY B 1 198 ? 50.659 -57.533 -25.588 1.000 26.780 198 GLY B N 1
ATOM 5265 C CA . GLY B 1 198 ? 51.894 -57.576 -26.353 1.000 29.820 198 GLY B CA 1
ATOM 5266 C C . GLY B 1 198 ? 51.662 -57.997 -27.803 1.000 30.700 198 GLY B C 1
ATOM 5267 O O . GLY B 1 198 ? 52.542 -57.861 -28.645 1.000 30.730 198 GLY B O 1
ATOM 5268 N N . GLY B 1 199 ? 50.460 -58.510 -28.093 1.000 32.630 199 GLY B N 1
ATOM 5269 C CA . GLY B 1 199 ? 50.033 -58.710 -29.464 1.000 31.280 199 GLY B CA 1
ATOM 5270 C C . GLY B 1 199 ? 48.999 -57.683 -29.901 1.000 32.470 199 GLY B C 1
ATOM 5271 O O . GLY B 1 199 ? 48.745 -56.716 -29.199 1.000 31.180 199 GLY B O 1
ATOM 5272 N N . PRO B 1 200 ? 48.385 -57.873 -31.088 1.000 33.930 200 PRO B N 1
ATOM 5273 C CA . PRO B 1 200 ? 47.426 -56.922 -31.631 1.000 32.820 200 PRO B CA 1
ATOM 5274 C C . PRO B 1 200 ? 46.096 -56.979 -30.882 1.000 29.970 200 PRO B C 1
ATOM 5275 O O . PRO B 1 200 ? 45.626 -58.057 -30.537 1.000 29.080 200 PRO B O 1
ATOM 5279 N N . GLU B 1 201 ? 45.539 -55.799 -30.601 1.000 26.400 201 GLU B N 1
ATOM 5280 C CA . GLU B 1 201 ? 44.242 -55.674 -29.957 1.000 27.000 201 GLU B CA 1
ATOM 5281 C C . GLU B 1 201 ? 43.153 -55.847 -31.021 1.000 22.710 201 GLU B C 1
ATOM 5282 O O . GLU B 1 201 ? 43.347 -55.514 -32.176 1.000 26.330 201 GLU B O 1
ATOM 5288 N N . GLU B 1 202 ? 42.030 -56.440 -30.642 1.000 23.330 202 GLU B N 1
ATOM 5289 C CA . GLU B 1 202 ? 40.840 -56.501 -31.481 1.000 22.510 202 GLU B CA 1
ATOM 5290 C C . GLU B 1 202 ? 39.801 -55.537 -30.908 1.000 23.330 202 GLU B C 1
ATOM 5291 O O . GLU B 1 202 ? 39.492 -55.625 -29.705 1.000 22.660 202 GLU B O 1
ATOM 5297 N N . PHE B 1 203 ? 39.267 -54.644 -31.765 1.000 22.750 203 PHE B N 1
ATOM 5298 C CA . PHE B 1 203 ? 38.300 -53.618 -31.358 1.000 21.880 203 PHE B CA 1
ATOM 5299 C C . PHE B 1 203 ? 36.917 -53.909 -31.941 1.000 23.310 203 PHE B C 1
ATOM 5300 O O . PHE B 1 203 ? 36.693 -53.760 -33.159 1.000 23.420 203 PHE B O 1
ATOM 5308 N N . PRO B 1 204 ? 35.955 -54.330 -31.080 1.000 23.000 204 PRO B N 1
ATOM 5309 C CA . PRO B 1 204 ? 34.558 -54.510 -31.503 1.000 22.660 204 PRO B CA 1
ATOM 5310 C C . PRO B 1 204 ? 33.948 -53.220 -32.037 1.000 22.540 204 PRO B C 1
ATOM 5311 O O . PRO B 1 204 ? 34.443 -52.135 -31.757 1.000 22.710 204 PRO B O 1
ATOM 5315 N N . ASP B 1 205 ? 32.938 -53.377 -32.896 1.000 24.160 205 ASP B N 1
ATOM 5316 C CA . ASP B 1 205 ? 32.150 -52.271 -33.407 1.000 22.510 205 ASP B CA 1
ATOM 5317 C C . ASP B 1 205 ? 30.708 -52.429 -32.959 1.000 21.900 205 ASP B C 1
ATOM 5318 O O . ASP B 1 205 ? 30.145 -53.513 -33.026 1.000 21.950 205 ASP B O 1
ATOM 5323 N N . PHE B 1 206 ? 30.091 -51.318 -32.543 1.000 20.200 206 PHE B N 1
ATOM 5324 C CA . PHE B 1 206 ? 28.648 -51.258 -32.618 1.000 20.890 206 PHE B CA 1
ATOM 5325 C C . PHE B 1 206 ? 28.286 -50.978 -34.071 1.000 22.580 206 PHE B C 1
ATOM 5326 O O . PHE B 1 206 ? 28.645 -49.910 -34.582 1.000 26.020 206 PHE B O 1
ATOM 5334 N N . ILE B 1 207 ? 27.568 -51.919 -34.685 1.000 22.800 207 ILE B N 1
ATOM 5335 C CA . ILE B 1 207 ? 27.188 -51.787 -36.091 1.000 29.280 207 ILE B CA 1
ATOM 5336 C C . ILE B 1 207 ? 25.734 -51.343 -36.235 1.000 27.280 207 ILE B C 1
ATOM 5337 O O . ILE B 1 207 ? 25.343 -50.954 -37.319 1.000 28.050 207 ILE B O 1
ATOM 5342 N N . ALA B 1 208 ? 24.948 -51.378 -35.166 1.000 26.140 208 ALA B N 1
ATOM 5343 C CA . ALA B 1 208 ? 23.622 -50.774 -35.212 1.000 25.330 208 ALA B CA 1
ATOM 5344 C C . ALA B 1 208 ? 23.195 -50.313 -33.828 1.000 24.510 208 ALA B C 1
ATOM 5345 O O . ALA B 1 208 ? 23.504 -50.963 -32.839 1.000 25.230 208 ALA B O 1
ATOM 5347 N N . TYR B 1 209 ? 22.447 -49.209 -33.814 1.000 24.300 209 TYR B N 1
ATOM 5348 C CA . TYR B 1 209 ? 21.824 -48.656 -32.620 1.000 27.640 209 TYR B CA 1
ATOM 5349 C C . TYR B 1 209 ? 20.325 -48.472 -32.885 1.000 29.640 209 TYR B C 1
ATOM 5350 O O . TYR B 1 209 ? 19.925 -47.965 -33.943 1.000 28.140 209 TYR B O 1
ATOM 5359 N N . TYR B 1 210 ? 19.509 -48.916 -31.932 1.000 28.240 210 TYR B N 1
ATOM 5360 C CA . TYR B 1 210 ? 18.063 -48.750 -32.005 1.000 28.870 210 TYR B CA 1
ATOM 5361 C C . TYR B 1 210 ? 17.643 -47.835 -30.857 1.000 27.790 210 TYR B C 1
ATOM 5362 O O . TYR B 1 210 ? 17.735 -48.210 -29.704 1.000 28.880 210 TYR B O 1
ATOM 5371 N N . LEU B 1 211 ? 17.281 -46.602 -31.192 1.000 25.910 211 LEU B N 1
ATOM 5372 C CA . LEU B 1 211 ? 16.883 -45.603 -30.220 1.000 31.290 211 LEU B CA 1
ATOM 5373 C C . LEU B 1 211 ? 15.375 -45.705 -29.957 1.000 34.800 211 LEU B C 1
ATOM 5374 O O . LEU B 1 211 ? 14.565 -45.509 -30.869 1.000 34.550 211 LEU B O 1
ATOM 5379 N N . GLU B 1 212 ? 15.003 -45.999 -28.708 1.000 34.540 212 GLU B N 1
ATOM 5380 C CA . GLU B 1 212 ? 13.605 -46.086 -28.308 1.000 38.560 212 GLU B CA 1
ATOM 5381 C C . GLU B 1 212 ? 13.067 -44.702 -27.912 1.000 46.380 212 GLU B C 1
ATOM 5382 O O . GLU B 1 212 ? 13.468 -44.124 -26.880 1.000 39.100 212 GLU B O 1
ATOM 5388 N N . GLN B 1 213 ? 12.157 -44.182 -28.764 1.000 41.050 213 GLN B N 1
ATOM 5389 C CA . GLN B 1 213 ? 11.392 -42.985 -28.461 1.000 40.610 213 GLN B CA 1
ATOM 5390 C C . GLN B 1 213 ? 10.839 -43.063 -27.048 1.000 31.810 213 GLN B C 1
ATOM 5391 O O . GLN B 1 213 ? 10.091 -43.957 -26.702 1.000 33.060 213 GLN B O 1
ATOM 5397 N N . PRO B 1 214 ? 11.256 -42.165 -26.154 1.000 28.740 214 PRO B N 1
ATOM 5398 C CA . PRO B 1 214 ? 10.749 -42.181 -24.780 1.000 31.520 214 PRO B CA 1
ATOM 5399 C C . PRO B 1 214 ? 9.305 -41.672 -24.681 1.000 35.370 214 PRO B C 1
ATOM 5400 O O . PRO B 1 214 ? 8.895 -40.838 -25.472 1.000 33.520 214 PRO B O 1
ATOM 5404 N N . ALA B 1 215 ? 8.556 -42.087 -23.660 1.000 39.320 215 ALA B N 1
ATOM 5405 C CA . ALA B 1 215 ? 7.327 -41.371 -23.314 1.000 38.440 215 ALA B CA 1
ATOM 5406 C C . ALA B 1 215 ? 7.658 -39.899 -23.048 1.000 42.800 215 ALA B C 1
ATOM 5407 O O . ALA B 1 215 ? 8.816 -39.525 -22.774 1.000 36.000 215 ALA B O 1
ATOM 5409 N N . ASP B 1 216 ? 6.635 -39.044 -23.186 1.000 45.910 216 ASP B N 1
ATOM 5410 C CA . ASP B 1 216 ? 6.824 -37.597 -23.202 1.000 50.650 216 ASP B CA 1
ATOM 5411 C C . ASP B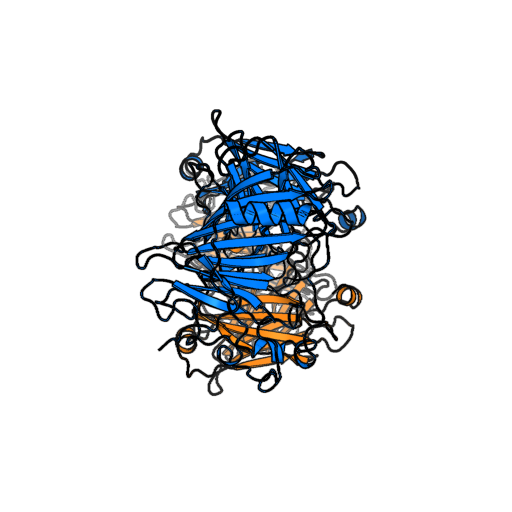 1 216 ? 7.349 -37.087 -21.861 1.000 38.840 216 ASP B C 1
ATOM 5412 O O . ASP B 1 216 ? 8.028 -36.074 -21.814 1.000 44.820 216 ASP B O 1
ATOM 5417 N N . ASP B 1 217 ? 6.988 -37.776 -20.783 1.000 40.340 217 ASP B N 1
ATOM 5418 C CA . ASP B 1 217 ? 7.384 -37.402 -19.438 1.000 55.540 217 ASP B CA 1
ATOM 5419 C C . ASP B 1 217 ? 8.522 -38.295 -18.916 1.000 49.660 217 ASP B C 1
ATOM 5420 O O . ASP B 1 217 ? 8.876 -38.185 -17.751 1.000 41.340 217 ASP B O 1
ATOM 5425 N N . SER B 1 218 ? 9.105 -39.178 -19.743 1.000 47.540 218 SER B N 1
ATOM 5426 C CA . SER B 1 218 ? 10.220 -39.997 -19.279 1.000 42.940 218 SER B CA 1
ATOM 5427 C C . SER B 1 218 ? 11.486 -39.155 -19.146 1.000 35.020 218 SER B C 1
ATOM 5428 O O . SER B 1 218 ? 11.783 -38.317 -20.004 1.000 38.280 218 SER B O 1
ATOM 5431 N N . ASP B 1 219 ? 12.235 -39.448 -18.077 1.000 30.630 219 ASP B N 1
ATOM 5432 C CA . ASP B 1 219 ? 13.588 -38.934 -17.881 1.000 37.460 219 ASP B CA 1
ATOM 5433 C C . ASP B 1 219 ? 14.703 -39.840 -18.459 1.000 33.170 219 ASP B C 1
ATOM 5434 O O . ASP B 1 219 ? 15.880 -39.471 -18.381 1.000 28.210 219 ASP B O 1
ATOM 5439 N N . THR B 1 220 ? 14.340 -40.968 -19.099 1.000 30.680 220 THR B N 1
ATOM 5440 C CA . THR B 1 220 ? 15.273 -41.972 -19.588 1.000 28.350 220 THR B CA 1
ATOM 5441 C C . THR B 1 220 ? 15.213 -42.075 -21.117 1.000 34.270 220 THR B C 1
ATOM 5442 O O . THR B 1 220 ? 14.123 -42.049 -21.703 1.000 38.760 220 THR B O 1
ATOM 5446 N N . VAL B 1 221 ? 16.385 -42.236 -21.763 1.000 30.450 221 VAL B N 1
ATOM 5447 C CA . VAL B 1 221 ? 16.475 -42.734 -23.128 1.000 25.210 221 VAL B CA 1
ATOM 5448 C C . VAL B 1 221 ? 17.062 -44.149 -23.126 1.000 27.870 221 VAL B C 1
ATOM 5449 O O . VAL B 1 221 ? 18.166 -44.367 -22.632 1.000 29.960 221 VAL B O 1
ATOM 5453 N N . VAL B 1 222 ? 16.329 -45.110 -23.702 1.000 27.300 222 VAL B N 1
ATOM 5454 C CA . VAL B 1 222 ? 16.803 -46.470 -23.889 1.000 26.810 222 VAL B CA 1
ATOM 5455 C C . VAL B 1 222 ? 17.359 -46.592 -25.298 1.000 27.320 222 VAL B C 1
ATOM 5456 O O . VAL B 1 222 ? 16.706 -46.200 -26.253 1.000 26.070 222 VAL B O 1
ATOM 5460 N N . VAL B 1 223 ? 18.610 -47.069 -25.396 1.000 28.990 223 VAL B N 1
ATOM 5461 C CA . VAL B 1 223 ? 19.280 -47.321 -26.667 1.000 25.810 223 VAL B CA 1
ATOM 5462 C C . VAL B 1 223 ? 19.759 -48.760 -26.635 1.000 24.450 223 VAL B C 1
ATOM 5463 O O . VAL B 1 223 ? 20.258 -49.235 -25.608 1.000 25.530 223 VAL B O 1
ATOM 5467 N N . TYR B 1 224 ? 19.473 -49.476 -27.727 1.000 23.740 224 TYR B N 1
ATOM 5468 C CA . TYR B 1 224 ? 19.938 -50.835 -27.913 1.000 25.080 224 TYR B CA 1
ATOM 5469 C C . TYR B 1 224 ? 21.067 -50.798 -28.939 1.000 26.600 224 TYR B C 1
ATOM 5470 O O . TYR B 1 224 ? 21.038 -49.973 -29.868 1.000 23.730 224 TYR B O 1
ATOM 5479 N N . GLY B 1 225 ? 22.051 -51.689 -28.739 1.000 25.570 225 GLY B N 1
ATOM 5480 C CA . GLY B 1 225 ? 23.221 -51.778 -29.602 1.000 24.400 225 GLY B CA 1
ATOM 5481 C C . GLY B 1 225 ? 23.501 -53.220 -30.022 1.000 23.500 225 GLY B C 1
ATOM 5482 O O . GLY B 1 225 ? 23.388 -54.139 -29.215 1.000 23.910 225 GLY B O 1
ATOM 5483 N N . LEU B 1 226 ? 23.839 -53.391 -31.303 1.000 23.540 226 LEU B N 1
ATOM 5484 C CA . LEU B 1 226 ? 24.305 -54.656 -31.852 1.000 22.820 226 LEU B CA 1
ATOM 5485 C C . LEU B 1 226 ? 25.810 -54.535 -32.094 1.000 21.680 226 LEU B C 1
ATOM 5486 O O . LEU B 1 226 ? 26.281 -53.674 -32.848 1.000 21.720 226 LEU B O 1
ATOM 5491 N N . LEU B 1 227 ? 26.550 -55.387 -31.402 1.000 20.410 227 LEU B N 1
ATOM 5492 C CA . LEU B 1 227 ? 28.002 -55.376 -31.416 1.000 21.740 227 LEU B CA 1
ATOM 5493 C C . LEU B 1 227 ? 28.486 -56.576 -32.221 1.000 21.250 227 LEU B C 1
ATOM 5494 O O . LEU B 1 227 ? 27.936 -57.656 -32.061 1.000 20.840 227 LEU B O 1
ATOM 5499 N N . ASP B 1 228 ? 29.495 -56.369 -33.072 1.000 21.530 228 ASP B N 1
ATOM 5500 C CA . ASP B 1 228 ? 30.144 -57.472 -33.766 1.000 22.930 228 ASP B CA 1
ATOM 5501 C C . ASP B 1 228 ? 31.637 -57.182 -33.829 1.000 22.040 228 ASP B C 1
ATOM 5502 O O . ASP B 1 228 ? 32.091 -56.033 -33.852 1.000 21.440 228 ASP B O 1
ATOM 5507 N N . SER B 1 229 ? 32.385 -58.258 -33.865 1.000 21.660 229 SER B N 1
ATOM 5508 C CA . SER B 1 229 ? 33.819 -58.223 -33.741 1.000 23.270 229 SER B CA 1
ATOM 5509 C C . SER B 1 229 ? 34.302 -59.596 -34.163 1.000 23.320 229 SER B C 1
ATOM 5510 O O . SER B 1 229 ? 33.566 -60.560 -33.981 1.000 21.310 229 SER B O 1
ATOM 5513 N N . PRO B 1 230 ? 35.529 -59.767 -34.704 1.000 23.620 230 PRO B N 1
ATOM 5514 C CA . PRO B 1 230 ? 35.995 -61.109 -35.043 1.000 23.380 230 PRO B CA 1
ATOM 5515 C C . PRO B 1 230 ? 35.670 -62.179 -34.002 1.000 22.970 230 PRO B C 1
ATOM 5516 O O . PRO B 1 230 ? 35.204 -63.257 -34.357 1.000 25.630 230 PRO B O 1
ATOM 5520 N N . SER B 1 231 ? 35.886 -61.895 -32.726 1.000 21.750 231 SER B N 1
ATOM 5521 C CA . SER B 1 231 ? 35.821 -62.932 -31.712 1.000 21.950 231 SER B CA 1
ATOM 5522 C C . SER B 1 231 ? 34.426 -63.102 -31.134 1.000 22.810 231 SER B C 1
ATOM 5523 O O . SER B 1 231 ? 34.219 -64.069 -30.390 1.000 23.840 231 SER B O 1
ATOM 5526 N N . VAL B 1 232 ? 33.499 -62.152 -31.369 1.000 24.100 232 VAL B N 1
ATOM 5527 C CA . VAL B 1 232 ? 32.328 -62.058 -30.498 1.000 22.320 232 VAL B CA 1
ATOM 5528 C C . VAL B 1 232 ? 31.263 -61.135 -31.093 1.000 23.450 232 VAL B C 1
ATOM 5529 O O . VAL B 1 232 ? 31.574 -60.177 -31.803 1.000 22.020 232 VAL B O 1
ATOM 5533 N N . SER B 1 233 ? 29.992 -61.503 -30.882 1.000 23.920 233 SER B N 1
ATOM 5534 C CA . SER B 1 233 ? 28.851 -60.643 -31.183 1.000 25.200 233 SER B CA 1
ATOM 5535 C C . SER B 1 233 ? 28.108 -60.367 -29.879 1.000 25.020 233 SER B C 1
ATOM 5536 O O . SER B 1 233 ? 28.200 -61.175 -28.951 1.000 25.930 233 SER B O 1
ATOM 5539 N N . GLY B 1 234 ? 27.364 -59.258 -29.822 1.000 23.380 234 GLY B N 1
ATOM 5540 C CA . GLY B 1 234 ? 26.649 -58.936 -28.604 1.000 23.280 234 GLY B CA 1
ATOM 5541 C C . GLY B 1 234 ? 25.372 -58.134 -28.830 1.000 22.020 234 GLY B C 1
ATOM 5542 O O . GLY B 1 234 ? 25.238 -57.407 -29.823 1.000 20.250 234 GLY B O 1
ATOM 5543 N N . ALA B 1 235 ? 24.466 -58.252 -27.854 1.000 20.080 235 ALA B N 1
ATOM 5544 C CA . ALA B 1 235 ? 23.273 -57.431 -27.819 1.000 21.240 235 ALA B CA 1
ATOM 5545 C C . ALA B 1 235 ? 23.257 -56.616 -26.531 1.000 22.820 235 ALA B C 1
ATOM 5546 O O . ALA B 1 235 ? 23.234 -57.207 -25.451 1.000 24.610 235 ALA B O 1
ATOM 5548 N N . TYR B 1 236 ? 23.194 -55.279 -26.668 1.000 22.390 236 TYR B N 1
ATOM 5549 C CA . TYR B 1 236 ? 23.275 -54.384 -25.526 1.000 22.570 236 TYR B CA 1
ATOM 5550 C C . TYR B 1 236 ? 21.989 -53.580 -25.395 1.000 23.300 236 TYR B C 1
ATOM 5551 O O . TYR B 1 236 ? 21.380 -53.183 -26.391 1.000 22.410 236 TYR B O 1
ATOM 5560 N N . ARG B 1 237 ? 21.695 -53.240 -24.141 1.000 23.280 237 ARG B N 1
ATOM 5561 C CA . ARG B 1 237 ? 20.620 -52.347 -23.797 1.000 24.290 237 ARG B CA 1
ATOM 5562 C C . ARG B 1 237 ? 21.195 -51.338 -22.810 1.000 23.080 237 ARG B C 1
ATOM 5563 O O . ARG B 1 237 ? 21.740 -51.739 -21.779 1.000 20.910 237 ARG B O 1
ATOM 5571 N N . PHE B 1 238 ? 21.051 -50.052 -23.184 1.000 19.520 238 PHE B N 1
ATOM 5572 C CA . PHE B 1 238 ? 21.536 -48.922 -22.431 1.000 21.140 238 PHE B CA 1
ATOM 5573 C C . PHE B 1 238 ? 20.349 -48.066 -22.009 1.000 23.010 238 PHE B C 1
ATOM 5574 O O . PHE B 1 238 ? 19.808 -47.336 -22.848 1.000 26.300 238 PHE B O 1
ATOM 5582 N N . ALA B 1 239 ? 19.996 -48.110 -20.718 1.000 22.370 239 ALA B N 1
ATOM 5583 C CA . ALA B 1 239 ? 19.023 -47.183 -20.152 1.000 23.940 239 ALA B CA 1
ATOM 5584 C C . ALA B 1 239 ? 19.762 -45.962 -19.602 1.000 22.750 239 ALA B C 1
ATOM 5585 O O . ALA B 1 239 ? 20.392 -46.041 -18.547 1.000 24.070 239 ALA B O 1
ATOM 5587 N N . ILE B 1 240 ? 19.654 -44.839 -20.331 1.000 21.110 240 ILE B N 1
ATOM 5588 C CA . ILE B 1 240 ? 20.397 -43.629 -20.061 1.000 21.280 240 ILE B CA 1
ATOM 5589 C C . ILE B 1 240 ? 19.512 -42.558 -19.400 1.000 24.120 240 ILE B C 1
ATOM 5590 O O . ILE B 1 240 ? 18.597 -42.025 -20.025 1.000 25.220 240 ILE B O 1
ATOM 5595 N N . THR B 1 241 ? 19.879 -42.177 -18.164 1.000 22.030 241 THR B N 1
ATOM 5596 C CA . THR B 1 241 ? 19.136 -41.225 -17.357 1.000 24.210 241 THR B CA 1
ATOM 5597 C C . THR B 1 241 ? 20.076 -40.064 -17.083 1.000 25.340 241 THR B C 1
ATOM 5598 O O . THR B 1 241 ? 20.934 -40.164 -16.205 1.000 27.530 241 THR B O 1
ATOM 5602 N N . ASN B 1 242 ? 19.947 -39.005 -17.892 1.000 23.730 242 ASN B N 1
ATOM 5603 C CA . ASN B 1 242 ? 20.656 -37.761 -17.686 1.000 24.890 242 ASN B CA 1
ATOM 5604 C C . ASN B 1 242 ? 20.395 -37.201 -16.282 1.000 28.680 242 ASN B C 1
ATOM 5605 O O . ASN B 1 242 ? 19.330 -37.379 -15.706 1.000 24.880 242 ASN B O 1
ATOM 5610 N N . GLY B 1 243 ? 21.387 -36.497 -15.741 1.000 27.190 243 GLY B N 1
ATOM 5611 C CA . GLY B 1 243 ? 21.276 -35.898 -14.425 1.000 28.820 243 GLY B CA 1
ATOM 5612 C C . GLY B 1 243 ? 22.603 -35.265 -14.038 1.000 27.450 243 GLY B C 1
ATOM 5613 O O . GLY B 1 243 ? 23.527 -35.179 -14.850 1.000 26.930 243 GLY B O 1
ATOM 5614 N N . GLU B 1 244 ? 22.702 -34.877 -12.780 1.000 27.130 244 GLU B N 1
ATOM 5615 C CA . GLU B 1 244 ? 23.890 -34.176 -12.316 1.000 28.360 244 GLU B CA 1
ATOM 5616 C C . GLU B 1 244 ? 25.074 -35.137 -12.413 1.000 26.810 244 GLU B C 1
ATOM 5617 O O . GLU B 1 244 ? 26.186 -34.726 -12.815 1.000 23.070 244 GLU B O 1
ATOM 5623 N N . VAL B 1 245 ? 24.784 -36.387 -11.999 1.000 23.840 245 VAL B N 1
ATOM 5624 C CA . VAL B 1 245 ? 25.577 -37.573 -12.299 1.000 23.930 245 VAL B CA 1
ATOM 5625 C C . VAL B 1 245 ? 24.738 -38.480 -13.195 1.000 22.720 245 VAL B C 1
ATOM 5626 O O . VAL B 1 245 ? 23.691 -38.941 -12.799 1.000 24.510 245 VAL B O 1
ATOM 5630 N N . LEU B 1 246 ? 25.164 -38.665 -14.438 1.000 22.830 246 LEU B N 1
ATOM 5631 C CA . LEU B 1 246 ? 24.411 -39.412 -15.422 1.000 21.650 246 LEU B CA 1
ATOM 5632 C C . LEU B 1 246 ? 24.617 -40.895 -15.174 1.000 22.890 246 LEU B C 1
ATOM 5633 O O . LEU B 1 246 ? 25.743 -41.314 -14.929 1.000 23.230 246 LEU B O 1
ATOM 5638 N N . VAL B 1 247 ? 23.513 -41.657 -15.239 1.000 22.150 247 VAL B N 1
ATOM 5639 C CA . VAL B 1 247 ? 23.518 -43.089 -15.024 1.000 23.130 247 VAL B CA 1
ATOM 5640 C C . VAL B 1 247 ? 23.141 -43.796 -16.327 1.000 23.300 247 VAL B C 1
ATOM 5641 O O . VAL B 1 247 ? 22.252 -43.362 -17.075 1.000 22.750 247 VAL B O 1
ATOM 5645 N N . MET B 1 248 ? 23.851 -44.900 -16.579 1.000 20.960 248 MET B N 1
ATOM 5646 C CA . MET B 1 248 ? 23.494 -45.861 -17.593 1.000 20.810 248 MET B CA 1
ATOM 5647 C C . MET B 1 248 ? 23.320 -47.193 -16.882 1.000 21.850 248 MET B C 1
ATOM 5648 O O . MET B 1 248 ? 24.230 -47.642 -16.184 1.000 21.790 248 MET B O 1
ATOM 5653 N N . ASP B 1 249 ? 22.114 -47.763 -17.003 1.000 22.020 249 ASP B N 1
ATOM 5654 C CA . ASP B 1 249 ? 21.827 -49.131 -16.643 1.000 20.740 249 ASP B CA 1
ATOM 5655 C C . ASP B 1 249 ? 21.990 -50.012 -17.877 1.000 23.060 249 ASP B C 1
ATOM 5656 O O . ASP B 1 249 ? 21.200 -49.923 -18.824 1.000 24.620 249 ASP B O 1
ATOM 5661 N N . ILE B 1 250 ? 22.983 -50.913 -17.862 1.000 22.490 250 ILE B N 1
ATOM 5662 C CA . ILE B 1 250 ? 23.340 -51.609 -19.087 1.000 23.040 250 ILE B CA 1
ATOM 5663 C C . ILE B 1 250 ? 23.110 -53.106 -18.914 1.000 20.730 250 ILE B C 1
ATOM 5664 O O . ILE B 1 250 ? 23.574 -53.703 -17.951 1.000 21.840 250 ILE B O 1
ATOM 5669 N N . ASP B 1 251 ? 22.490 -53.727 -19.906 1.000 20.220 251 ASP B N 1
ATOM 5670 C CA . ASP B 1 251 ? 22.482 -55.179 -19.974 1.000 19.870 251 ASP B CA 1
ATOM 5671 C C . ASP B 1 251 ? 23.238 -55.616 -21.218 1.000 20.950 251 ASP B C 1
ATOM 5672 O O . ASP B 1 251 ? 23.093 -54.970 -22.263 1.000 20.580 251 ASP B O 1
ATOM 5677 N N . SER B 1 252 ? 24.069 -56.665 -21.105 1.000 19.260 252 SER B N 1
ATOM 5678 C CA . SER B 1 252 ? 24.752 -57.160 -22.291 1.000 21.200 252 SER B CA 1
ATOM 5679 C C . SER B 1 252 ? 24.620 -58.670 -22.392 1.000 20.460 252 SER B C 1
ATOM 5680 O O . SER B 1 252 ? 24.656 -59.383 -21.386 1.000 20.010 252 SER B O 1
ATOM 5683 N N . ALA B 1 253 ? 24.512 -59.128 -23.643 1.000 20.240 253 ALA B N 1
ATOM 5684 C CA . ALA B 1 253 ? 24.472 -60.551 -23.923 1.000 21.600 253 ALA B CA 1
ATOM 5685 C C . ALA B 1 253 ? 25.484 -60.841 -25.020 1.000 20.800 253 ALA B C 1
ATOM 5686 O O . ALA B 1 253 ? 25.365 -60.317 -26.132 1.000 23.280 253 ALA B O 1
ATOM 5688 N N . LEU B 1 254 ? 26.494 -61.632 -24.656 1.000 21.330 254 LEU B N 1
ATOM 5689 C CA . LEU B 1 254 ? 27.677 -61.859 -25.476 1.000 22.390 254 LEU B CA 1
ATOM 5690 C C . LEU B 1 254 ? 27.683 -63.297 -25.974 1.000 23.720 254 LEU B C 1
ATOM 5691 O O . LEU B 1 254 ? 27.439 -64.233 -25.202 1.000 24.960 254 LEU B O 1
ATOM 5696 N N . TYR B 1 255 ? 28.019 -63.443 -27.264 1.000 25.330 255 TYR B N 1
ATOM 5697 C CA . TYR B 1 255 ? 28.034 -64.729 -27.960 1.000 22.140 255 TYR B CA 1
ATOM 5698 C C . TYR B 1 255 ? 29.403 -64.918 -28.594 1.000 21.480 255 TYR B C 1
ATOM 5699 O O . TYR B 1 255 ? 29.651 -64.410 -29.681 1.000 21.370 255 TYR B O 1
ATOM 5708 N N . PRO B 1 256 ? 30.365 -65.599 -27.946 1.000 21.330 256 PRO B N 1
ATOM 5709 C CA . PRO B 1 256 ? 31.680 -65.763 -28.575 1.000 23.190 256 PRO B CA 1
ATOM 5710 C C . PRO B 1 256 ? 31.567 -66.545 -29.890 1.000 23.000 256 PRO B C 1
ATOM 5711 O O . PRO B 1 256 ? 30.874 -67.533 -29.963 1.000 24.870 256 PRO B O 1
ATOM 5715 N N . ARG B 1 257 ? 32.195 -66.046 -30.950 1.000 23.890 257 ARG B N 1
ATOM 5716 C CA . ARG B 1 257 ? 32.359 -66.798 -32.188 1.000 25.140 257 ARG B CA 1
ATOM 5717 C C . ARG B 1 257 ? 33.513 -67.799 -32.064 1.000 25.820 257 ARG B C 1
ATOM 5718 O O . ARG B 1 257 ? 33.517 -68.860 -32.703 1.000 25.080 257 ARG B O 1
ATOM 5726 N N . LYS B 1 258 ? 34.503 -67.466 -31.228 1.000 27.760 258 LYS B N 1
ATOM 5727 C CA . LYS B 1 258 ? 35.615 -68.359 -30.961 1.000 26.520 258 LYS B CA 1
ATOM 5728 C C . LYS B 1 258 ? 36.124 -68.123 -29.552 1.000 29.350 258 LYS B C 1
ATOM 5729 O O . LYS B 1 258 ? 35.628 -67.230 -28.880 1.000 25.730 258 LYS B O 1
ATOM 5735 N N . ALA B 1 259 ? 37.106 -68.930 -29.110 1.000 30.140 259 ALA B N 1
ATOM 5736 C CA . ALA B 1 259 ? 37.644 -68.790 -27.768 1.000 32.010 259 ALA B CA 1
ATOM 5737 C C . ALA B 1 259 ? 38.289 -67.407 -27.657 1.000 32.170 259 ALA B C 1
ATOM 5738 O O . ALA B 1 259 ? 38.821 -66.863 -28.621 1.000 29.140 259 ALA B O 1
ATOM 5740 N N . ILE B 1 260 ? 38.191 -66.795 -26.482 1.000 33.310 260 ILE B N 1
ATOM 5741 C CA . ILE B 1 260 ? 38.756 -65.467 -26.320 1.000 33.160 260 ILE B CA 1
ATOM 5742 C C . ILE B 1 260 ? 39.778 -65.523 -25.192 1.000 30.250 260 ILE B C 1
ATOM 5743 O O . ILE B 1 260 ? 39.480 -66.035 -24.118 1.000 35.660 260 ILE B O 1
ATOM 5748 N N . GLU B 1 261 ? 40.940 -64.927 -25.450 1.000 31.390 261 GLU B N 1
ATOM 5749 C CA . GLU B 1 261 ? 42.102 -65.001 -24.574 1.000 39.520 261 GLU B CA 1
ATOM 5750 C C . GLU B 1 261 ? 41.927 -63.994 -23.424 1.000 29.770 261 GLU B C 1
ATOM 5751 O O . GLU B 1 261 ? 42.146 -64.351 -22.290 1.000 27.260 261 GLU B O 1
ATOM 5757 N N . ARG B 1 262 ? 41.569 -62.738 -23.713 1.000 26.290 262 ARG B N 1
ATOM 5758 C CA . ARG B 1 262 ? 41.373 -61.713 -22.687 1.000 26.900 262 ARG B CA 1
ATOM 5759 C C . ARG B 1 262 ? 40.121 -60.871 -22.967 1.000 25.160 262 ARG B C 1
ATOM 5760 O O . ARG B 1 262 ? 40.159 -59.898 -23.711 1.000 23.550 262 ARG B O 1
ATOM 5768 N N . LEU B 1 263 ? 39.010 -61.277 -22.344 1.000 24.480 263 LEU B N 1
ATOM 5769 C CA . LEU B 1 263 ? 37.763 -60.551 -22.381 1.000 25.030 263 LEU B CA 1
ATOM 5770 C C . LEU B 1 263 ? 37.833 -59.435 -21.357 1.000 21.660 263 LEU B C 1
ATOM 5771 O O . LEU B 1 263 ? 38.174 -59.695 -20.195 1.000 22.680 263 LEU B O 1
ATOM 5776 N N . GLY B 1 264 ? 37.451 -58.239 -21.790 1.000 18.860 264 GLY B N 1
ATOM 5777 C CA . GLY B 1 264 ? 37.347 -57.101 -20.896 1.000 19.790 264 GLY B CA 1
ATOM 5778 C C . GLY B 1 264 ? 35.929 -56.534 -20.861 1.000 19.660 264 GLY B C 1
ATOM 5779 O O . GLY B 1 264 ? 35.450 -55.999 -21.867 1.000 22.480 264 GLY B O 1
ATOM 5780 N N . ILE B 1 265 ? 35.311 -56.590 -19.675 1.000 19.240 265 ILE B N 1
ATOM 5781 C CA . ILE B 1 265 ? 33.940 -56.163 -19.443 1.000 20.840 265 ILE B CA 1
ATOM 5782 C C . ILE B 1 265 ? 33.966 -54.806 -18.747 1.000 20.460 265 ILE B C 1
ATOM 5783 O O . ILE B 1 265 ? 34.800 -54.599 -17.878 1.000 19.700 265 ILE B O 1
ATOM 5788 N N . GLY B 1 266 ? 33.023 -53.917 -19.098 1.000 20.570 266 GLY B N 1
ATOM 5789 C CA . GLY B 1 266 ? 32.940 -52.590 -18.496 1.000 22.170 266 GLY B CA 1
ATOM 5790 C C . GLY B 1 266 ? 34.209 -51.749 -18.636 1.000 21.040 266 GLY B C 1
ATOM 5791 O O . GLY B 1 266 ? 34.616 -51.060 -17.701 1.000 24.470 266 GLY B O 1
ATOM 5792 N N . PRO B 1 267 ? 34.856 -51.766 -19.812 1.000 20.760 267 PRO B N 1
ATOM 5793 C CA . PRO B 1 267 ? 36.094 -51.010 -20.008 1.000 22.060 267 PRO B CA 1
ATOM 5794 C C . PRO B 1 267 ? 35.946 -49.493 -19.885 1.000 21.260 267 PRO B C 1
ATOM 5795 O O . PRO B 1 267 ? 34.993 -48.897 -20.399 1.000 21.830 267 PRO B O 1
ATOM 5799 N N . CYS B 1 268 ? 36.857 -48.936 -19.084 1.000 20.700 268 CYS B N 1
ATOM 5800 C CA . CYS B 1 268 ? 37.094 -47.513 -18.944 1.000 22.590 268 CYS B CA 1
ATOM 5801 C C . CYS B 1 268 ? 38.380 -47.160 -19.691 1.000 23.540 268 CYS B C 1
ATOM 5802 O O . CYS B 1 268 ? 39.365 -47.870 -19.547 1.000 24.880 268 CYS B O 1
ATOM 5805 N N . THR B 1 269 ? 38.352 -46.114 -20.526 1.000 21.490 269 THR B N 1
ATOM 5806 C CA . THR B 1 269 ? 39.483 -45.788 -21.389 1.000 20.920 269 THR B CA 1
ATOM 5807 C C . THR B 1 269 ? 39.776 -44.319 -21.231 1.000 18.760 269 THR B C 1
ATOM 5808 O O . THR B 1 269 ? 38.917 -43.498 -21.521 1.000 18.570 269 THR B O 1
ATOM 5812 N N . SER B 1 270 ? 40.970 -44.020 -20.740 1.000 18.900 270 SER B N 1
ATOM 5813 C CA . SER B 1 270 ? 41.285 -42.676 -20.305 1.000 19.170 270 SER B CA 1
ATOM 5814 C C . SER B 1 270 ? 42.668 -42.325 -20.831 1.000 19.620 270 SER B C 1
ATOM 5815 O O . SER B 1 270 ? 43.185 -43.014 -21.730 1.000 21.310 270 SER B O 1
ATOM 5818 N N . MET B 1 271 ? 43.271 -41.296 -20.226 1.000 18.910 271 MET B N 1
ATOM 5819 C CA . MET B 1 271 ? 44.572 -40.792 -20.655 1.000 20.550 271 MET B CA 1
ATOM 5820 C C . MET B 1 271 ? 45.235 -40.216 -19.413 1.000 20.260 271 MET B C 1
ATOM 5821 O O . MET B 1 271 ? 44.548 -39.622 -18.582 1.000 21.250 271 MET B O 1
ATOM 5826 N N . TYR B 1 272 ? 46.531 -40.458 -19.262 1.000 20.560 272 TYR B N 1
ATOM 5827 C CA . TYR B 1 272 ? 47.339 -39.868 -18.201 1.000 19.330 272 TYR B CA 1
ATOM 5828 C C . TYR B 1 272 ? 48.706 -39.528 -18.787 1.000 19.360 272 TYR B C 1
ATOM 5829 O O . TYR B 1 272 ? 49.493 -40.425 -19.063 1.000 19.110 272 TYR B O 1
ATOM 5838 N N . GLN B 1 273 ? 48.972 -38.234 -19.025 1.000 21.680 273 GLN B N 1
ATOM 5839 C CA . GLN B 1 273 ? 50.248 -37.830 -19.568 1.000 18.770 273 GLN B CA 1
ATOM 5840 C C . GLN B 1 273 ? 51.233 -37.472 -18.459 1.000 17.460 273 GLN B C 1
ATOM 5841 O O . GLN B 1 273 ? 52.396 -37.888 -18.527 1.000 17.800 273 GLN B O 1
ATOM 5847 N N . THR B 1 274 ? 50.826 -36.600 -17.544 1.000 16.520 274 THR B N 1
ATOM 5848 C CA . THR B 1 274 ? 51.736 -36.138 -16.511 1.000 17.200 274 THR B CA 1
ATOM 5849 C C . THR B 1 274 ? 50.927 -35.596 -15.337 1.000 17.840 274 THR B C 1
ATOM 5850 O O . THR B 1 274 ? 49.768 -35.220 -15.496 1.000 19.400 274 THR B O 1
ATOM 5854 N N . GLY B 1 275 ? 51.565 -35.561 -14.173 1.000 18.200 275 GLY B N 1
ATOM 5855 C CA . GLY B 1 275 ? 51.010 -34.974 -12.962 1.000 18.950 275 GLY B CA 1
ATOM 5856 C C . GLY B 1 275 ? 51.849 -35.425 -11.753 1.000 20.000 275 GLY B C 1
ATOM 5857 O O . GLY B 1 275 ? 52.865 -36.119 -11.915 1.000 17.860 275 GLY B O 1
ATOM 5858 N N . GLU B 1 276 ? 51.410 -35.047 -10.550 1.000 18.760 276 GLU B N 1
ATOM 5859 C CA . GLU B 1 276 ? 52.143 -35.348 -9.331 1.000 22.030 276 GLU B CA 1
ATOM 5860 C C . GLU B 1 276 ? 52.364 -36.868 -9.198 1.000 22.910 276 GLU B C 1
ATOM 5861 O O . GLU B 1 276 ? 53.348 -37.300 -8.613 1.000 21.680 276 GLU B O 1
ATOM 5867 N N . ASN B 1 277 ? 51.449 -37.692 -9.669 1.000 21.680 277 ASN B N 1
ATOM 5868 C CA . ASN B 1 277 ? 51.616 -39.155 -9.525 1.000 22.530 277 ASN B CA 1
ATOM 5869 C C . ASN B 1 277 ? 52.865 -39.619 -10.270 1.000 23.330 277 ASN B C 1
ATOM 5870 O O . ASN B 1 277 ? 53.498 -40.554 -9.792 1.000 24.240 277 ASN B O 1
ATOM 5875 N N . ASP B 1 278 ? 53.249 -38.916 -11.330 1.000 20.010 278 ASP B N 1
ATOM 5876 C CA . ASP B 1 278 ? 54.275 -39.391 -12.225 1.000 21.040 278 ASP B CA 1
ATOM 5877 C C . ASP B 1 278 ? 54.649 -38.257 -13.173 1.000 20.270 278 ASP B C 1
ATOM 5878 O O . ASP B 1 278 ? 53.934 -38.029 -14.162 1.000 19.680 278 ASP B O 1
ATOM 5883 N N . ARG B 1 279 ? 55.800 -37.655 -12.924 1.000 20.760 279 ARG B N 1
ATOM 5884 C CA . ARG B 1 279 ? 56.245 -36.487 -13.714 1.000 23.950 279 ARG B CA 1
ATOM 5885 C C . ARG B 1 279 ? 57.305 -36.914 -14.742 1.000 27.550 279 ARG B C 1
ATOM 5886 O O . ARG B 1 279 ? 58.033 -36.048 -15.212 1.000 27.090 279 ARG B O 1
ATOM 5894 N N . ARG B 1 280 ? 57.366 -38.201 -15.087 1.000 26.350 280 ARG B N 1
ATOM 5895 C CA . ARG B 1 280 ? 58.353 -38.672 -16.052 1.000 25.150 280 ARG B CA 1
ATOM 5896 C C . ARG B 1 280 ? 58.245 -37.854 -17.337 1.000 25.850 280 ARG B C 1
ATOM 5897 O O . ARG B 1 280 ? 59.243 -37.442 -17.884 1.000 29.630 280 ARG B O 1
ATOM 5905 N N . MET B 1 281 ? 57.037 -37.636 -17.844 1.000 27.200 281 MET B N 1
ATOM 5906 C CA . MET B 1 281 ? 56.866 -36.852 -19.051 1.000 31.660 281 MET B CA 1
ATOM 5907 C C . MET B 1 281 ? 56.371 -35.435 -18.710 1.000 30.420 281 MET B C 1
ATOM 5908 O O . MET B 1 281 ? 55.276 -35.038 -19.060 1.000 42.330 281 MET B O 1
ATOM 5913 N N . ASP B 1 282 ? 57.274 -34.616 -18.182 1.000 28.460 282 ASP B N 1
ATOM 5914 C CA . ASP B 1 282 ? 56.958 -33.224 -17.766 1.000 36.170 282 ASP B CA 1
ATOM 5915 C C . ASP B 1 282 ? 57.352 -32.185 -18.823 1.000 27.640 282 ASP B C 1
ATOM 5916 O O . ASP B 1 282 ? 57.922 -31.164 -18.458 1.000 26.280 282 ASP B O 1
ATOM 5921 N N . TRP B 1 283 ? 57.043 -32.436 -20.083 1.000 27.140 283 TRP B N 1
ATOM 5922 C CA . TRP B 1 283 ? 57.483 -31.536 -21.131 1.000 29.210 283 TRP B CA 1
ATOM 5923 C C . TRP B 1 283 ? 56.635 -30.267 -21.177 1.000 26.380 283 TRP B C 1
ATOM 5924 O O . TRP B 1 283 ? 57.082 -29.248 -21.680 1.000 24.790 283 TRP B O 1
ATOM 5935 N N . ASP B 1 284 ? 55.416 -30.338 -20.667 1.000 24.680 284 ASP B N 1
ATOM 5936 C CA . ASP B 1 284 ? 54.400 -29.352 -20.954 1.000 25.610 284 ASP B CA 1
ATOM 5937 C C . ASP B 1 284 ? 54.444 -28.293 -19.864 1.000 25.990 284 ASP B C 1
ATOM 5938 O O . ASP B 1 284 ? 54.880 -28.583 -18.753 1.000 23.600 284 ASP B O 1
ATOM 5943 N N . TRP B 1 285 ? 53.971 -27.086 -20.207 1.000 23.010 285 TRP B N 1
ATOM 5944 C CA . TRP B 1 285 ? 53.820 -26.029 -19.226 1.000 23.160 285 TRP B CA 1
ATOM 5945 C C . TRP B 1 285 ? 52.695 -26.340 -18.240 1.000 22.570 285 TRP B C 1
ATOM 5946 O O . TRP B 1 285 ? 52.641 -25.748 -17.165 1.000 22.470 285 TRP B O 1
ATOM 5957 N N . ARG B 1 286 ? 51.729 -27.154 -18.661 1.000 23.320 286 ARG B N 1
ATOM 5958 C CA . ARG B 1 286 ? 50.603 -27.480 -17.802 1.000 23.360 286 ARG B CA 1
ATOM 5959 C C . ARG B 1 286 ? 51.059 -28.579 -16.858 1.000 21.260 286 ARG B C 1
ATOM 5960 O O . ARG B 1 286 ? 51.623 -29.583 -17.295 1.000 21.050 286 ARG B O 1
ATOM 5968 N N . PRO B 1 287 ? 50.910 -28.405 -15.537 1.000 21.280 287 PRO B N 1
ATOM 5969 C CA . PRO B 1 287 ? 51.475 -29.383 -14.608 1.000 23.360 287 PRO B CA 1
ATOM 5970 C C . PRO B 1 287 ? 50.695 -30.701 -14.431 1.000 24.040 287 PRO B C 1
ATOM 5971 O O . PRO B 1 287 ? 51.292 -31.711 -14.044 1.000 22.450 287 PRO B O 1
ATOM 5975 N N . GLU B 1 288 ? 49.385 -30.693 -14.719 1.000 20.620 288 GLU B N 1
ATOM 5976 C CA . GLU B 1 288 ? 48.561 -31.888 -14.670 1.000 20.850 288 GLU B CA 1
ATOM 5977 C C . GLU B 1 288 ? 47.847 -32.007 -16.006 1.000 20.360 288 GLU B C 1
ATOM 5978 O O . GLU B 1 288 ? 47.138 -31.093 -16.378 1.000 20.550 288 GLU B O 1
ATOM 5984 N N . ILE B 1 289 ? 48.063 -33.139 -16.685 1.000 20.230 289 ILE B N 1
ATOM 5985 C CA . ILE B 1 289 ? 47.419 -33.467 -17.940 1.000 20.670 289 ILE B CA 1
ATOM 5986 C C . ILE B 1 289 ? 47.003 -34.925 -17.879 1.000 19.930 289 ILE B C 1
ATOM 5987 O O . ILE B 1 289 ? 47.845 -35.800 -18.028 1.000 18.910 289 ILE B O 1
ATOM 5992 N N . HIS B 1 290 ? 45.699 -35.134 -17.720 1.000 18.950 290 HIS B N 1
ATOM 5993 C CA . HIS B 1 290 ? 45.124 -36.493 -17.601 1.000 19.470 290 HIS B CA 1
ATOM 5994 C C . HIS B 1 290 ? 43.598 -36.375 -17.576 1.000 19.800 290 HIS B C 1
ATOM 5995 O O . HIS B 1 290 ? 43.070 -35.375 -17.085 1.000 19.770 290 HIS B O 1
ATOM 6002 N N . ASP B 1 291 ? 42.910 -37.362 -18.137 1.000 18.000 291 ASP B N 1
ATOM 6003 C CA . ASP B 1 291 ? 41.446 -37.381 -18.029 1.000 19.010 291 ASP B CA 1
ATOM 6004 C C . ASP B 1 291 ? 40.991 -37.996 -16.703 1.000 19.500 291 ASP B C 1
ATOM 6005 O O . ASP B 1 291 ? 39.846 -37.785 -16.304 1.000 20.070 291 ASP B O 1
ATOM 6010 N N . THR B 1 292 ? 41.885 -38.756 -16.047 1.000 19.660 292 THR B N 1
ATOM 6011 C CA . THR B 1 292 ? 41.641 -39.407 -14.766 1.000 19.380 292 THR B CA 1
ATOM 6012 C C . THR B 1 292 ? 42.978 -39.528 -14.050 1.000 18.440 292 THR B C 1
ATOM 6013 O O . THR B 1 292 ? 44.006 -39.622 -14.721 1.000 17.820 292 THR B O 1
ATOM 6017 N N . ASP B 1 293 ? 42.967 -39.583 -12.710 1.000 18.240 293 ASP B N 1
ATOM 6018 C CA . ASP B 1 293 ? 44.226 -39.664 -11.969 1.000 18.150 293 ASP B CA 1
ATOM 6019 C C . ASP B 1 293 ? 44.340 -40.953 -11.153 1.000 17.540 293 ASP B C 1
ATOM 6020 O O . ASP B 1 293 ? 45.394 -41.211 -10.615 1.000 19.110 293 ASP B O 1
ATOM 6025 N N . GLY B 1 294 ? 43.285 -41.767 -11.031 1.000 18.270 294 GLY B N 1
ATOM 6026 C CA . GLY B 1 294 ? 43.397 -43.005 -10.273 1.000 17.610 294 GLY B CA 1
ATOM 6027 C C . GLY B 1 294 ? 42.396 -44.075 -10.702 1.000 18.120 294 GLY B C 1
ATOM 6028 O O . GLY B 1 294 ? 41.327 -43.775 -11.216 1.000 18.750 294 GLY B O 1
ATOM 6029 N N . LEU B 1 295 ? 42.785 -45.337 -10.491 1.000 18.160 295 LEU B N 1
ATOM 6030 C CA . LEU B 1 295 ? 41.889 -46.469 -10.501 1.000 18.730 295 LEU B CA 1
ATOM 6031 C C . LEU B 1 295 ? 41.387 -46.691 -9.083 1.000 17.540 295 LEU B C 1
ATOM 6032 O O . LEU B 1 295 ? 42.179 -46.814 -8.152 1.000 18.860 295 LEU B O 1
ATOM 6037 N N . ALA B 1 296 ? 40.066 -46.668 -8.933 1.000 17.160 296 ALA B N 1
ATOM 6038 C CA . ALA B 1 296 ? 39.431 -46.974 -7.651 1.000 18.120 296 ALA B CA 1
ATOM 6039 C C . ALA B 1 296 ? 38.751 -48.337 -7.766 1.000 19.400 296 ALA B C 1
ATOM 6040 O O . ALA B 1 296 ? 38.120 -48.645 -8.788 1.000 19.890 296 ALA B O 1
ATOM 6042 N N . MET B 1 297 ? 38.831 -49.104 -6.685 1.000 19.550 297 MET B N 1
ATOM 6043 C CA . MET B 1 297 ? 38.224 -50.416 -6.625 1.000 20.170 297 MET B CA 1
ATOM 6044 C C . MET B 1 297 ? 37.562 -50.627 -5.269 1.000 21.050 297 MET B C 1
ATOM 6045 O O . MET B 1 297 ? 38.128 -50.304 -4.234 1.000 20.040 297 MET B O 1
ATOM 6050 N N . TRP B 1 298 ? 36.335 -51.136 -5.292 1.000 21.150 298 TRP B N 1
ATOM 6051 C CA . TRP B 1 298 ? 35.685 -51.627 -4.082 1.000 21.750 298 TRP B CA 1
ATOM 6052 C C . TRP B 1 298 ? 35.601 -53.138 -4.187 1.000 20.420 298 TRP B C 1
ATOM 6053 O O . TRP B 1 298 ? 34.853 -53.642 -5.045 1.000 21.770 298 TRP B O 1
ATOM 6064 N N . THR B 1 299 ? 36.421 -53.851 -3.399 1.000 19.040 299 THR B N 1
ATOM 6065 C CA . THR B 1 299 ? 36.609 -55.278 -3.664 1.000 19.270 299 THR B CA 1
ATOM 6066 C C . THR B 1 299 ? 35.429 -56.058 -3.083 1.000 20.290 299 THR B C 1
ATOM 6067 O O . THR B 1 299 ? 34.727 -55.561 -2.203 1.000 21.870 299 THR B O 1
ATOM 6071 N N . GLY B 1 300 ? 35.284 -57.307 -3.521 1.000 22.660 300 GLY B N 1
ATOM 6072 C CA . GLY B 1 300 ? 34.280 -58.216 -2.975 1.000 23.650 300 GLY B CA 1
ATOM 6073 C C . GLY B 1 300 ? 34.370 -58.348 -1.457 1.000 22.030 300 GLY B C 1
ATOM 6074 O O . GLY B 1 300 ? 33.364 -58.416 -0.797 1.000 24.490 300 GLY B O 1
ATOM 6075 N N . GLY B 1 301 ? 35.581 -58.318 -0.912 1.000 22.770 301 GLY B N 1
ATOM 6076 C CA . GLY B 1 301 ? 35.763 -58.334 0.528 1.000 24.180 301 GLY B CA 1
ATOM 6077 C C . GLY B 1 301 ? 35.510 -57.003 1.236 1.000 21.320 301 GLY B C 1
ATOM 6078 O O . GLY B 1 301 ? 35.655 -56.928 2.448 1.000 24.450 301 GLY B O 1
ATOM 6079 N N . GLY B 1 302 ? 35.183 -55.944 0.504 1.000 22.750 302 GLY B N 1
ATOM 6080 C CA . GLY B 1 302 ? 34.882 -54.666 1.139 1.000 22.310 302 GLY B CA 1
ATOM 6081 C C . GLY B 1 302 ? 36.076 -53.712 1.313 1.000 21.110 302 GLY B C 1
ATOM 6082 O O . GLY B 1 302 ? 35.966 -52.714 2.018 1.000 23.900 302 GLY B O 1
ATOM 6083 N N . GLU B 1 303 ? 37.189 -53.957 0.622 1.000 20.630 303 GLU B N 1
ATOM 6084 C CA . GLU B 1 303 ? 38.329 -53.062 0.694 1.000 20.170 303 GLU B CA 1
ATOM 6085 C C . GLU B 1 303 ? 38.185 -51.945 -0.351 1.000 21.010 303 GLU B C 1
ATOM 6086 O O . GLU B 1 303 ? 37.701 -52.163 -1.461 1.000 19.390 303 GLU B O 1
ATOM 6092 N N . TRP B 1 304 ? 38.567 -50.715 0.057 1.000 20.300 304 TRP B N 1
ATOM 6093 C CA . TRP B 1 304 ? 38.644 -49.585 -0.851 1.000 19.800 304 TRP B CA 1
ATOM 6094 C C . TRP B 1 304 ? 40.108 -49.369 -1.186 1.000 19.550 304 TRP B C 1
ATOM 6095 O O . TRP B 1 304 ? 40.923 -49.260 -0.291 1.000 21.420 304 TRP B O 1
ATOM 6106 N N . ILE B 1 305 ? 40.416 -49.374 -2.475 1.000 20.500 305 ILE B N 1
ATOM 6107 C CA . ILE B 1 305 ? 41.762 -49.228 -3.013 1.000 21.480 305 ILE B CA 1
ATOM 6108 C C . ILE B 1 305 ? 41.781 -48.018 -3.951 1.000 21.710 305 ILE B C 1
ATOM 6109 O O . ILE B 1 305 ? 40.900 -47.900 -4.806 1.000 24.070 305 ILE B O 1
ATOM 6114 N N . TRP B 1 306 ? 42.809 -47.161 -3.794 1.000 20.780 306 TRP B N 1
ATOM 6115 C CA . TRP B 1 306 ? 43.168 -46.116 -4.746 1.000 20.360 306 TRP B CA 1
ATOM 6116 C C . TRP B 1 306 ? 44.522 -46.422 -5.370 1.000 21.390 306 TRP B C 1
ATOM 6117 O O . TRP B 1 306 ? 45.499 -46.542 -4.628 1.000 20.720 306 TRP B O 1
ATOM 6128 N N . ARG B 1 307 ? 44.539 -46.620 -6.700 1.000 17.760 307 ARG B N 1
ATOM 6129 C CA . ARG B 1 307 ? 45.755 -46.884 -7.440 1.000 17.820 307 ARG B CA 1
ATOM 6130 C C . ARG B 1 307 ? 46.054 -45.691 -8.345 1.000 18.260 307 ARG B C 1
ATOM 6131 O O . ARG B 1 307 ? 45.454 -45.529 -9.402 1.000 17.880 307 ARG B O 1
ATOM 6139 N N . PRO B 1 308 ? 46.998 -44.797 -7.987 1.000 18.220 308 PRO B N 1
ATOM 6140 C CA . PRO B 1 308 ? 47.369 -43.661 -8.853 1.000 19.060 308 PRO B CA 1
ATOM 6141 C C . PRO B 1 308 ? 47.898 -44.102 -10.203 1.000 19.800 308 PRO B C 1
ATOM 6142 O O . PRO B 1 308 ? 48.709 -45.022 -10.262 1.000 20.040 308 PRO B O 1
ATOM 6146 N N . LEU B 1 309 ? 47.386 -43.448 -11.255 1.000 20.260 309 LEU B N 1
ATOM 6147 C CA . LEU B 1 309 ? 47.764 -43.726 -12.619 1.000 19.390 309 LEU B CA 1
ATOM 6148 C C . LEU B 1 309 ? 49.099 -43.055 -12.911 1.000 19.830 309 LEU B C 1
ATOM 6149 O O . LEU B 1 309 ? 49.377 -41.960 -12.411 1.000 20.580 309 LEU B O 1
ATOM 6154 N N . CYS B 1 310 ? 49.902 -43.748 -13.727 1.000 19.840 310 CYS B N 1
ATOM 6155 C CA . CYS B 1 310 ? 51.202 -43.286 -14.174 1.000 20.300 310 CYS B CA 1
ATOM 6156 C C . CYS B 1 310 ? 51.249 -43.258 -15.702 1.000 20.980 310 CYS B C 1
ATOM 6157 O O . CYS B 1 310 ? 50.323 -43.701 -16.397 1.000 19.740 310 CYS B O 1
ATOM 6160 N N . ASN B 1 311 ? 52.336 -42.673 -16.204 1.000 18.830 311 ASN B N 1
ATOM 6161 C CA . ASN B 1 311 ? 52.664 -42.717 -17.607 1.000 18.760 311 ASN B CA 1
ATOM 6162 C C . ASN B 1 311 ? 54.010 -43.422 -17.743 1.000 21.140 311 ASN B C 1
ATOM 6163 O O . ASN B 1 311 ? 55.030 -42.755 -17.881 1.000 21.700 311 ASN B O 1
ATOM 6168 N N . PRO B 1 312 ? 54.046 -44.774 -17.717 1.000 21.640 312 PRO B N 1
ATOM 6169 C CA . PRO B 1 312 ? 55.286 -45.545 -17.545 1.000 22.630 312 PRO B CA 1
ATOM 6170 C C . PRO B 1 312 ? 56.091 -45.564 -18.837 1.000 21.880 312 PRO B C 1
ATOM 6171 O O . PRO B 1 312 ? 55.527 -45.257 -19.902 1.000 23.850 312 PRO B O 1
ATOM 6175 N N . PRO B 1 313 ? 57.420 -45.843 -18.761 1.000 22.830 313 PRO B N 1
ATOM 6176 C CA . PRO B 1 313 ? 58.297 -45.813 -19.941 1.000 24.710 313 PRO B CA 1
ATOM 6177 C C . PRO B 1 313 ? 58.081 -46.982 -20.901 1.000 21.860 313 PRO B C 1
ATOM 6178 O O . PRO B 1 313 ? 58.408 -46.882 -22.071 1.000 25.090 313 PRO B O 1
ATOM 6182 N N . HIS B 1 314 ? 57.447 -48.046 -20.424 1.000 24.370 314 HIS B N 1
ATOM 6183 C CA . HIS B 1 314 ? 57.110 -49.236 -21.199 1.000 26.490 314 HIS B CA 1
ATOM 6184 C C . HIS B 1 314 ? 55.674 -49.633 -20.821 1.000 24.200 314 HIS B C 1
ATOM 6185 O O . HIS B 1 314 ? 55.223 -49.306 -19.731 1.000 20.250 314 HIS B O 1
ATOM 6192 N N . LEU B 1 315 ? 54.959 -50.354 -21.698 1.000 24.970 315 LEU B N 1
ATOM 6193 C CA . LEU B 1 315 ? 53.642 -50.849 -21.357 1.000 25.010 315 LEU B CA 1
ATOM 6194 C C . LEU B 1 315 ? 53.650 -51.656 -20.052 1.000 24.080 315 LEU B C 1
ATOM 6195 O O . LEU B 1 315 ? 54.498 -52.506 -19.850 1.000 22.290 315 LEU B O 1
ATOM 6200 N N . ARG B 1 316 ? 52.687 -51.378 -19.161 1.000 24.310 316 ARG B N 1
ATOM 6201 C CA . ARG B 1 316 ? 52.524 -52.140 -17.933 1.000 24.060 316 ARG B CA 1
ATOM 6202 C C . ARG B 1 316 ? 51.114 -52.720 -17.872 1.000 24.010 316 ARG B C 1
ATOM 6203 O O . ARG B 1 316 ? 50.136 -52.032 -18.164 1.000 23.090 316 ARG B O 1
ATOM 6211 N N . PHE B 1 317 ? 51.040 -54.010 -17.538 1.000 21.830 317 PHE B N 1
ATOM 6212 C CA . PHE B 1 317 ? 49.785 -54.724 -17.418 1.000 22.030 317 PHE B CA 1
ATOM 6213 C C . PHE B 1 317 ? 49.704 -55.156 -15.969 1.000 20.530 317 PHE B C 1
ATOM 6214 O O . PHE B 1 317 ? 50.622 -55.754 -15.479 1.000 21.290 317 PHE B O 1
ATOM 6222 N N . ASN B 1 318 ? 48.655 -54.783 -15.258 1.000 21.440 318 ASN B N 1
ATOM 6223 C CA . ASN B 1 318 ? 48.544 -55.184 -13.874 1.000 23.040 318 ASN B CA 1
ATOM 6224 C C . ASN B 1 318 ? 47.151 -55.746 -13.630 1.000 24.430 318 ASN B C 1
ATOM 6225 O O . ASN B 1 318 ? 46.178 -55.273 -14.216 1.000 23.720 318 ASN B O 1
ATOM 6230 N N . MET B 1 319 ? 47.073 -56.762 -12.769 1.000 23.190 319 MET B N 1
ATOM 6231 C CA . MET B 1 319 ? 45.785 -57.333 -12.426 1.000 26.530 319 MET B CA 1
ATOM 6232 C C . MET B 1 319 ? 45.585 -57.337 -10.911 1.000 23.140 319 MET B C 1
ATOM 6233 O O . MET B 1 319 ? 46.520 -57.535 -10.139 1.000 24.080 319 MET B O 1
ATOM 6238 N N . PHE B 1 320 ? 44.340 -57.093 -10.508 1.000 18.790 320 PHE B N 1
ATOM 6239 C CA . PHE B 1 320 ? 43.946 -57.124 -9.113 1.000 20.370 320 PHE B CA 1
ATOM 6240 C C . PHE B 1 320 ? 42.873 -58.186 -8.968 1.000 22.320 320 PHE B C 1
ATOM 6241 O O . PHE B 1 320 ? 41.717 -57.969 -9.395 1.000 21.380 320 PHE B O 1
ATOM 6249 N N . VAL B 1 321 ? 43.275 -59.322 -8.386 1.000 22.880 321 VAL B N 1
ATOM 6250 C CA . VAL B 1 321 ? 42.404 -60.482 -8.261 1.000 22.770 321 VAL B CA 1
ATOM 6251 C C . VAL B 1 321 ? 41.263 -60.139 -7.317 1.000 22.670 321 VAL B C 1
ATOM 6252 O O . VAL B 1 321 ? 41.458 -59.517 -6.287 1.000 21.020 321 VAL B O 1
ATOM 6256 N N . ASP B 1 322 ? 40.045 -60.506 -7.700 1.000 25.360 322 ASP B N 1
ATOM 6257 C CA . ASP B 1 322 ? 38.889 -60.180 -6.892 1.000 26.390 322 ASP B CA 1
ATOM 6258 C C . ASP B 1 322 ? 37.846 -61.293 -7.059 1.000 26.690 322 ASP B C 1
ATOM 6259 O O . ASP B 1 322 ? 37.991 -62.187 -7.887 1.000 25.240 322 ASP B O 1
ATOM 6264 N N . GLU B 1 323 ? 36.773 -61.213 -6.269 1.000 26.160 323 GLU B N 1
ATOM 6265 C CA . GLU B 1 323 ? 35.661 -62.141 -6.391 1.000 26.210 323 GLU B CA 1
ATOM 6266 C C . GLU B 1 323 ? 34.393 -61.401 -6.000 1.000 22.860 323 GLU B C 1
ATOM 6267 O O . GLU B 1 323 ? 34.320 -60.850 -4.918 1.000 24.630 323 GLU B O 1
ATOM 6273 N N . ASN B 1 324 ? 33.433 -61.331 -6.930 1.000 23.300 324 ASN B N 1
ATOM 6274 C CA . ASN B 1 324 ? 32.215 -60.559 -6.762 1.000 23.490 324 ASN B CA 1
ATOM 6275 C C . ASN B 1 324 ? 32.580 -59.109 -6.486 1.000 23.970 324 ASN B C 1
ATOM 6276 O O . ASN B 1 324 ? 32.182 -58.540 -5.467 1.000 23.610 324 ASN B O 1
ATOM 6281 N N . PRO B 1 325 ? 33.343 -58.470 -7.394 1.000 23.050 325 PRO B N 1
ATOM 6282 C CA . PRO B 1 325 ? 33.683 -57.059 -7.218 1.000 22.210 325 PRO B CA 1
ATOM 6283 C C . PRO B 1 325 ? 32.448 -56.191 -6.970 1.000 21.240 325 PRO B C 1
ATOM 6284 O O . PRO B 1 325 ? 31.425 -56.365 -7.610 1.000 21.540 325 PRO B O 1
ATOM 6288 N N . ARG B 1 326 ? 32.560 -55.211 -6.075 1.000 21.250 326 ARG B N 1
ATOM 6289 C CA . ARG B 1 326 ? 31.440 -54.327 -5.782 1.000 22.670 326 ARG B CA 1
ATOM 6290 C C . ARG B 1 326 ? 31.468 -53.137 -6.716 1.000 23.550 326 ARG B C 1
ATOM 6291 O O . ARG B 1 326 ? 30.414 -52.618 -7.085 1.000 22.550 326 ARG B O 1
ATOM 6299 N N . GLY B 1 327 ? 32.672 -52.728 -7.115 1.000 23.500 327 GLY B N 1
ATOM 6300 C CA . GLY B 1 327 ? 32.786 -51.649 -8.085 1.000 25.020 327 GLY B CA 1
ATOM 6301 C C . GLY B 1 327 ? 34.238 -51.376 -8.472 1.000 24.520 327 GLY B C 1
ATOM 6302 O O . GLY B 1 327 ? 35.156 -51.732 -7.726 1.000 24.610 327 GLY B O 1
ATOM 6303 N N . PHE B 1 328 ? 34.406 -50.735 -9.636 1.000 21.740 328 PHE B N 1
ATOM 6304 C CA . PHE B 1 328 ? 35.701 -50.261 -10.090 1.000 21.210 328 PHE B CA 1
ATOM 6305 C C . PHE B 1 328 ? 35.484 -49.136 -11.095 1.000 20.040 328 PHE B C 1
ATOM 6306 O O . PHE B 1 328 ? 34.414 -48.988 -11.656 1.000 20.550 328 PHE B O 1
ATOM 6314 N N . GLY B 1 329 ? 36.507 -48.319 -11.282 1.000 18.240 329 GLY B N 1
ATOM 6315 C CA . GLY B 1 329 ? 36.377 -47.192 -12.163 1.000 19.240 329 GLY B CA 1
ATOM 6316 C C . GLY B 1 329 ? 37.620 -46.304 -12.160 1.000 18.910 329 GLY B C 1
ATOM 6317 O O . GLY B 1 329 ? 38.531 -46.487 -11.340 1.000 18.920 329 GLY B O 1
ATOM 6318 N N . LEU B 1 330 ? 37.647 -45.393 -13.137 1.000 16.390 330 LEU B N 1
ATOM 6319 C CA . LEU B 1 330 ? 38.709 -44.411 -13.228 1.000 18.540 330 LEU B CA 1
ATOM 6320 C C . LEU B 1 330 ? 38.141 -43.061 -12.793 1.000 18.790 330 LEU B C 1
ATOM 6321 O O . LEU B 1 330 ? 37.144 -42.636 -13.371 1.000 17.410 330 LEU B O 1
ATOM 6326 N N . LEU B 1 331 ? 38.760 -42.448 -11.764 1.000 16.300 331 LEU B N 1
ATOM 6327 C CA . LEU B 1 331 ? 38.286 -41.201 -11.196 1.000 16.930 331 LEU B CA 1
ATOM 6328 C C . LEU B 1 331 ? 39.234 -40.043 -11.580 1.000 18.250 331 LEU B C 1
ATOM 6329 O O . LEU B 1 331 ? 40.425 -40.252 -11.785 1.000 20.970 331 LEU B O 1
ATOM 6334 N N . GLN B 1 332 ? 38.677 -38.837 -11.775 1.000 18.230 332 GLN B N 1
ATOM 6335 C CA . GLN B 1 332 ? 39.423 -37.587 -11.770 1.000 18.560 332 GLN B CA 1
ATOM 6336 C C . GLN B 1 332 ? 39.208 -36.927 -10.410 1.000 17.810 332 GLN B C 1
ATOM 6337 O O . GLN B 1 332 ? 38.242 -36.196 -10.180 1.000 20.790 332 GLN B O 1
ATOM 6343 N N . ARG B 1 333 ? 40.068 -37.268 -9.468 1.000 16.950 333 ARG B N 1
ATOM 6344 C CA . ARG B 1 333 ? 39.809 -36.894 -8.097 1.000 19.990 333 ARG B CA 1
ATOM 6345 C C . ARG B 1 333 ? 40.246 -35.450 -7.832 1.000 19.590 333 ARG B C 1
ATOM 6346 O O . ARG B 1 333 ? 39.599 -34.751 -7.069 1.000 20.220 333 ARG B O 1
ATOM 6354 N N . ASP B 1 334 ? 41.370 -35.013 -8.414 1.000 20.020 334 ASP B N 1
ATOM 6355 C CA . ASP B 1 334 ? 41.771 -33.609 -8.315 1.000 20.680 334 ASP B CA 1
ATOM 6356 C C . ASP B 1 334 ? 40.907 -32.778 -9.264 1.000 17.450 334 ASP B C 1
ATOM 6357 O O . ASP B 1 334 ? 41.039 -32.931 -10.469 1.000 15.920 334 ASP B O 1
ATOM 6362 N N . ARG B 1 335 ? 40.055 -31.914 -8.709 1.000 17.780 335 ARG B N 1
ATOM 6363 C CA . ARG B 1 335 ? 39.117 -31.091 -9.468 1.000 19.410 335 ARG B CA 1
ATOM 6364 C C . ARG B 1 335 ? 39.409 -29.598 -9.290 1.000 21.150 335 ARG B C 1
ATOM 6365 O O . ARG B 1 335 ? 38.534 -28.762 -9.498 1.000 21.140 335 ARG B O 1
ATOM 6373 N N . ASN B 1 336 ? 40.647 -29.260 -8.913 1.000 21.070 336 ASN B N 1
ATOM 6374 C CA . ASN B 1 336 ? 41.058 -27.883 -8.733 1.000 20.440 336 ASN B CA 1
ATOM 6375 C C . ASN B 1 336 ? 41.688 -27.368 -10.030 1.000 21.960 336 ASN B C 1
ATOM 6376 O O . ASN B 1 336 ? 42.777 -27.781 -10.373 1.000 21.480 336 ASN B O 1
ATOM 6381 N N . PHE B 1 337 ? 41.027 -26.437 -10.732 1.000 22.830 337 PHE B N 1
ATOM 6382 C CA . PHE B 1 337 ? 41.563 -25.825 -11.942 1.000 22.030 337 PHE B CA 1
ATOM 6383 C C . PHE B 1 337 ? 43.009 -25.342 -11.756 1.000 23.400 337 PHE B C 1
ATOM 6384 O O . PHE B 1 337 ? 43.817 -25.362 -12.691 1.000 20.360 337 PHE B O 1
ATOM 6392 N N . ASP B 1 338 ? 43.337 -24.874 -10.544 1.000 22.660 338 ASP B N 1
ATOM 6393 C CA . ASP B 1 338 ? 44.636 -24.270 -10.281 1.000 24.270 338 ASP B CA 1
ATOM 6394 C C . ASP B 1 338 ? 45.766 -25.248 -10.620 1.000 24.570 338 ASP B C 1
ATOM 6395 O O . ASP B 1 338 ? 46.853 -24.832 -11.019 1.000 22.460 338 ASP B O 1
ATOM 6400 N N . HIS B 1 339 ? 45.511 -26.542 -10.453 1.000 21.340 339 HIS B N 1
ATOM 6401 C CA . HIS B 1 339 ? 46.530 -27.554 -10.661 1.000 21.390 339 HIS B CA 1
ATOM 6402 C C . HIS B 1 339 ? 46.665 -27.942 -12.126 1.000 20.730 339 HIS B C 1
ATOM 6403 O O . HIS B 1 339 ? 47.635 -28.619 -12.452 1.000 21.690 339 HIS B O 1
ATOM 6410 N N . TYR B 1 340 ? 45.701 -27.548 -12.977 1.000 19.330 340 TYR B N 1
ATOM 6411 C CA . TYR B 1 340 ? 45.706 -27.945 -14.394 1.000 20.340 340 TYR B CA 1
ATOM 6412 C C . TYR B 1 340 ? 45.936 -26.787 -15.371 1.000 19.870 340 TYR B C 1
ATOM 6413 O O . TYR B 1 340 ? 46.685 -26.957 -16.319 1.000 19.770 340 TYR B O 1
ATOM 6422 N N . GLN B 1 341 ? 45.196 -25.679 -15.200 1.000 20.010 341 GLN B N 1
ATOM 6423 C CA . GLN B 1 341 ? 45.405 -24.395 -15.868 1.000 22.220 341 GLN B CA 1
ATOM 6424 C C . GLN B 1 341 ? 44.935 -24.395 -17.337 1.000 25.070 341 GLN B C 1
ATOM 6425 O O . GLN B 1 341 ? 45.063 -23.382 -18.032 1.000 23.820 341 GLN B O 1
ATOM 6431 N N . ASP B 1 342 ? 44.333 -25.468 -17.844 1.000 23.440 342 ASP B N 1
ATOM 6432 C CA . ASP B 1 342 ? 43.880 -25.408 -19.235 1.000 24.030 342 ASP B CA 1
ATOM 6433 C C . ASP B 1 342 ? 42.433 -24.899 -19.303 1.000 23.530 342 ASP B C 1
ATOM 6434 O O . ASP B 1 342 ? 41.498 -25.629 -19.001 1.000 21.490 342 ASP B O 1
ATOM 6439 N N . ASP B 1 343 ? 42.254 -23.633 -19.684 1.000 24.620 343 ASP B N 1
ATOM 6440 C CA . ASP B 1 343 ? 40.941 -22.993 -19.722 1.000 25.900 343 ASP B CA 1
ATOM 6441 C C . ASP B 1 343 ? 40.307 -23.142 -21.111 1.000 25.600 343 ASP B C 1
ATOM 6442 O O . ASP B 1 343 ? 39.462 -22.335 -21.506 1.000 25.410 343 ASP B O 1
ATOM 6447 N N . GLY B 1 344 ? 40.777 -24.144 -21.867 1.000 23.670 344 GLY B N 1
ATOM 6448 C CA . GLY B 1 344 ? 40.176 -24.531 -23.127 1.000 22.330 344 GLY B CA 1
ATOM 6449 C C . GLY B 1 344 ? 39.414 -25.847 -23.009 1.000 26.420 344 GLY B C 1
ATOM 6450 O O . GLY B 1 344 ? 38.286 -25.916 -23.491 1.000 24.570 344 GLY B O 1
ATOM 6451 N N . VAL B 1 345 ? 40.027 -26.872 -22.360 1.000 25.190 345 VAL B N 1
ATOM 6452 C CA . VAL B 1 345 ? 39.435 -28.204 -22.323 1.000 25.820 345 VAL B CA 1
ATOM 6453 C C . VAL B 1 345 ? 39.192 -28.727 -20.904 1.000 22.040 345 VAL B C 1
ATOM 6454 O O . VAL B 1 345 ? 38.701 -29.846 -20.733 1.000 22.210 345 VAL B O 1
ATOM 6458 N N . PHE B 1 346 ? 39.561 -27.948 -19.894 1.000 20.400 346 PHE B N 1
ATOM 6459 C CA . PHE B 1 346 ? 39.036 -28.103 -18.547 1.000 21.680 346 PHE B CA 1
ATOM 6460 C C . PHE B 1 346 ? 39.200 -29.548 -18.039 1.000 21.280 346 PHE B C 1
ATOM 6461 O O . PHE B 1 346 ? 38.220 -30.205 -17.667 1.000 18.730 346 PHE B O 1
ATOM 6469 N N . TYR B 1 347 ? 40.450 -30.005 -17.905 1.000 19.100 347 TYR B N 1
ATOM 6470 C CA . TYR B 1 347 ? 40.713 -31.342 -17.382 1.000 19.430 347 TYR B CA 1
ATOM 6471 C C . TYR B 1 347 ? 40.075 -31.529 -15.992 1.000 19.890 347 TYR B C 1
ATOM 6472 O O . TYR B 1 347 ? 39.497 -32.596 -15.732 1.000 17.070 347 TYR B O 1
ATOM 6481 N N . GLU B 1 348 ? 40.037 -30.469 -15.160 1.000 18.860 348 GLU B N 1
ATOM 6482 C CA . GLU B 1 348 ? 39.533 -30.581 -13.801 1.000 18.850 348 GLU B CA 1
ATOM 6483 C C . GLU B 1 348 ? 38.030 -30.868 -13.737 1.000 19.650 348 GLU B C 1
ATOM 6484 O O . GLU B 1 348 ? 37.515 -31.211 -12.669 1.000 20.550 348 GLU B O 1
ATOM 6490 N N . LYS B 1 349 ? 37.298 -30.644 -14.827 1.000 18.960 349 LYS B N 1
ATOM 6491 C CA . LYS B 1 349 ? 35.820 -30.815 -14.829 1.000 20.020 349 LYS B CA 1
ATOM 6492 C C . LYS B 1 349 ? 35.413 -32.153 -15.450 1.000 20.380 349 LYS B C 1
ATOM 6493 O O . LYS B 1 349 ? 34.232 -32.493 -15.381 1.000 18.100 349 LYS B O 1
ATOM 6499 N N . ARG B 1 350 ? 36.367 -32.882 -16.005 1.000 19.560 350 ARG B N 1
ATOM 6500 C CA . ARG B 1 350 ? 36.067 -34.129 -16.743 1.000 19.670 350 ARG B CA 1
ATOM 6501 C C . ARG B 1 350 ? 35.467 -35.193 -15.809 1.000 18.970 350 ARG B C 1
ATOM 6502 O O . ARG B 1 350 ? 35.799 -35.206 -14.623 1.000 20.630 350 ARG B O 1
ATOM 6510 N N . PRO B 1 351 ? 34.587 -36.075 -16.322 1.000 18.490 351 PRO B N 1
ATOM 6511 C CA . PRO B 1 351 ? 33.892 -37.044 -15.465 1.000 19.230 351 PRO B CA 1
ATOM 6512 C C . PRO B 1 351 ? 34.621 -38.268 -14.898 1.000 18.410 351 PRO B C 1
ATOM 6513 O O . PRO B 1 351 ? 35.488 -38.780 -15.539 1.000 17.140 351 PRO B O 1
ATOM 6517 N N . CYS B 1 352 ? 34.260 -38.648 -13.677 1.000 17.360 352 CYS B N 1
ATOM 6518 C CA . CYS B 1 352 ? 34.741 -39.918 -13.099 1.000 18.840 352 CYS B CA 1
ATOM 6519 C C . CYS B 1 352 ? 33.823 -40.966 -13.740 1.000 20.710 352 CYS B C 1
ATOM 6520 O O . CYS B 1 352 ? 32.700 -40.602 -14.095 1.000 20.900 352 CYS B O 1
ATOM 6523 N N . LEU B 1 353 ? 34.316 -42.171 -13.987 1.000 19.490 353 LEU B N 1
ATOM 6524 C CA . LEU B 1 353 ? 33.503 -43.273 -14.558 1.000 20.490 353 LEU B CA 1
ATOM 6525 C C . LEU B 1 353 ? 33.510 -44.438 -13.569 1.000 19.280 353 LEU B C 1
ATOM 6526 O O . LEU B 1 353 ? 34.566 -45.017 -13.347 1.000 19.330 353 LEU B O 1
ATOM 6531 N N . TRP B 1 354 ? 32.351 -44.744 -13.003 1.000 19.060 354 TRP B N 1
ATOM 6532 C CA . TRP B 1 354 ? 32.258 -45.779 -11.986 1.000 18.720 354 TRP B CA 1
ATOM 6533 C C . TRP B 1 354 ? 31.335 -46.879 -12.488 1.000 19.600 354 TRP B C 1
ATOM 6534 O O . TRP B 1 354 ? 30.218 -46.598 -12.919 1.000 21.500 354 TRP B O 1
ATOM 6545 N N . VAL B 1 355 ? 31.834 -48.110 -12.406 1.000 18.350 355 VAL B N 1
ATOM 6546 C CA . VAL B 1 355 ? 31.152 -49.310 -12.837 1.000 18.890 355 VAL B CA 1
ATOM 6547 C C . VAL B 1 355 ? 30.710 -50.137 -11.625 1.000 19.640 355 VAL B C 1
ATOM 6548 O O . VAL B 1 355 ? 31.551 -50.533 -10.785 1.000 16.860 355 VAL B O 1
ATOM 6552 N N . GLU B 1 356 ? 29.394 -50.424 -11.560 1.000 20.420 356 GLU B N 1
ATOM 6553 C CA . GLU B 1 356 ? 28.821 -51.262 -10.503 1.000 23.060 356 GLU B CA 1
ATOM 6554 C C . GLU B 1 356 ? 28.094 -52.439 -11.124 1.000 21.960 356 GLU B C 1
ATOM 6555 O O . GLU B 1 356 ? 27.019 -52.292 -11.721 1.000 22.920 356 GLU B O 1
ATOM 6561 N N . PRO B 1 357 ? 28.664 -53.640 -10.945 1.000 23.110 357 PRO B N 1
ATOM 6562 C CA . PRO B 1 357 ? 28.035 -54.870 -11.403 1.000 24.310 357 PRO B CA 1
ATOM 6563 C C . PRO B 1 357 ? 26.670 -55.038 -10.768 1.000 24.210 357 PRO B C 1
ATOM 6564 O O . PRO B 1 357 ? 26.527 -54.814 -9.582 1.000 25.550 357 PRO B O 1
ATOM 6568 N N . LYS B 1 358 ? 25.676 -55.436 -11.572 1.000 25.470 358 LYS B N 1
ATOM 6569 C CA . LYS B 1 358 ? 24.324 -55.644 -11.079 1.000 23.020 358 LYS B CA 1
ATOM 6570 C C . LYS B 1 358 ? 24.258 -56.989 -10.379 1.000 23.710 358 LYS B C 1
ATOM 6571 O O . LYS B 1 358 ? 23.350 -57.229 -9.596 1.000 23.790 358 LYS B O 1
ATOM 6577 N N . SER B 1 359 ? 25.239 -57.859 -10.637 1.000 27.580 359 SER B N 1
ATOM 6578 C CA . SER B 1 359 ? 25.289 -59.111 -9.898 1.000 26.590 359 SER B CA 1
ATOM 6579 C C . SER B 1 359 ? 26.711 -59.489 -9.506 1.000 29.000 359 SER B C 1
ATOM 6580 O O . SER B 1 359 ? 27.678 -58.756 -9.750 1.000 28.410 359 SER B O 1
ATOM 6583 N N . GLY B 1 360 ? 26.796 -60.634 -8.816 1.000 30.680 360 GLY B N 1
ATOM 6584 C CA . GLY B 1 360 ? 28.051 -61.229 -8.404 1.000 27.780 360 GLY B CA 1
ATOM 6585 C C . GLY B 1 360 ? 28.769 -61.836 -9.599 1.000 26.100 360 GLY B C 1
ATOM 6586 O O . GLY B 1 360 ? 28.328 -62.837 -10.096 1.000 25.710 360 GLY B O 1
ATOM 6587 N N . TRP B 1 361 ? 29.862 -61.210 -10.049 1.000 26.250 361 TRP B N 1
ATOM 6588 C CA . TRP B 1 361 ? 30.581 -61.653 -11.235 1.000 22.790 361 TRP B CA 1
ATOM 6589 C C . TRP B 1 361 ? 31.567 -62.777 -10.948 1.000 20.890 361 TRP B C 1
ATOM 6590 O O . TRP B 1 361 ? 32.254 -63.273 -11.840 1.000 24.120 361 TRP B O 1
ATOM 6601 N N . GLY B 1 362 ? 31.614 -63.231 -9.709 1.000 22.610 362 GLY B N 1
ATOM 6602 C CA . GLY B 1 362 ? 32.447 -64.369 -9.368 1.000 22.200 362 GLY B CA 1
ATOM 6603 C C . GLY B 1 362 ? 33.923 -63.983 -9.433 1.000 26.010 362 GLY B C 1
ATOM 6604 O O . GLY B 1 362 ? 34.286 -62.812 -9.252 1.000 25.910 362 GLY B O 1
ATOM 6605 N N . LYS B 1 363 ? 34.765 -64.975 -9.721 1.000 24.880 363 LYS B N 1
ATOM 6606 C CA . LYS B 1 363 ? 36.198 -64.769 -9.651 1.000 26.520 363 LYS B CA 1
ATOM 6607 C C . LYS B 1 363 ? 36.691 -64.173 -10.961 1.000 23.560 363 LYS B C 1
ATOM 6608 O O . LYS B 1 363 ? 36.186 -64.494 -12.030 1.000 24.060 363 LYS B O 1
ATOM 6614 N N . GLY B 1 364 ? 37.721 -63.340 -10.850 1.000 21.690 364 GLY B N 1
ATOM 6615 C CA . GLY B 1 364 ? 38.361 -62.762 -12.003 1.000 21.380 364 GLY B CA 1
ATOM 6616 C C . GLY B 1 364 ? 39.326 -61.691 -11.529 1.000 22.330 364 GLY B C 1
ATOM 6617 O O . GLY B 1 364 ? 39.837 -61.787 -10.408 1.000 19.330 364 GLY B O 1
ATOM 6618 N N . SER B 1 365 ? 39.517 -60.644 -12.344 1.000 20.320 365 SER B N 1
ATOM 6619 C CA . SER B 1 365 ? 40.406 -59.592 -11.891 1.000 20.870 365 SER B CA 1
ATOM 6620 C C . SER B 1 365 ? 40.023 -58.290 -12.567 1.000 21.620 365 SER B C 1
ATOM 6621 O O . SER B 1 365 ? 39.577 -58.268 -13.713 1.000 20.120 365 SER B O 1
ATOM 6624 N N . VAL B 1 366 ? 40.241 -57.192 -11.849 1.000 22.230 366 VAL B N 1
ATOM 6625 C CA . VAL B 1 366 ? 40.260 -55.896 -12.495 1.000 21.350 366 VAL B CA 1
ATOM 6626 C C . VAL B 1 366 ? 41.636 -55.749 -13.133 1.000 21.910 366 VAL B C 1
ATOM 6627 O O . VAL B 1 366 ? 42.652 -55.998 -12.486 1.000 24.430 366 VAL B O 1
ATOM 6631 N N . GLN B 1 367 ? 41.678 -55.383 -14.404 1.000 22.560 367 GLN B N 1
ATOM 6632 C CA . GLN B 1 367 ? 42.947 -55.296 -15.107 1.000 20.040 367 GLN B CA 1
ATOM 6633 C C . GLN B 1 367 ? 43.162 -53.858 -15.545 1.000 21.250 367 GLN B C 1
ATOM 6634 O O . GLN B 1 367 ? 42.208 -53.181 -15.908 1.000 20.100 367 GLN B O 1
ATOM 6640 N N . LEU B 1 368 ? 44.426 -53.422 -15.460 1.000 21.130 368 LEU B N 1
ATOM 6641 C CA . LEU B 1 368 ? 44.820 -52.064 -15.776 1.000 20.030 368 LEU B CA 1
ATOM 6642 C C . LEU B 1 368 ? 45.957 -52.101 -16.782 1.000 19.310 368 LEU B C 1
ATOM 6643 O O . LEU B 1 368 ? 46.974 -52.739 -16.558 1.000 19.630 368 LEU B O 1
ATOM 6648 N N . VAL B 1 369 ? 45.769 -51.398 -17.886 1.000 19.860 369 VAL B N 1
ATOM 6649 C CA . VAL B 1 369 ? 46.805 -51.249 -18.888 1.000 21.640 369 VAL B CA 1
ATOM 6650 C C . VAL B 1 369 ? 47.226 -49.786 -18.941 1.000 21.950 369 VAL B C 1
ATOM 6651 O O . VAL B 1 369 ? 46.366 -48.923 -19.126 1.000 20.620 369 VAL B O 1
ATOM 6655 N N . GLU B 1 370 ? 48.538 -49.543 -18.784 1.000 20.580 370 GLU B N 1
ATOM 6656 C CA . GLU B 1 370 ? 49.129 -48.223 -18.920 1.000 20.820 370 GLU B CA 1
ATOM 6657 C C . GLU B 1 370 ? 50.175 -48.260 -20.043 1.000 23.500 370 GLU B C 1
ATOM 6658 O O . GLU B 1 370 ? 51.145 -49.031 -19.984 1.000 21.550 370 GLU B O 1
ATOM 6664 N N . ILE B 1 371 ? 49.984 -47.379 -21.047 1.000 21.760 371 ILE B N 1
ATOM 6665 C CA . ILE B 1 371 ? 50.826 -47.327 -22.226 1.000 21.480 371 ILE B CA 1
ATOM 6666 C C . ILE B 1 371 ? 51.620 -46.023 -22.176 1.000 21.460 371 ILE B C 1
ATOM 6667 O O . ILE B 1 371 ? 51.069 -44.979 -21.809 1.000 20.080 371 ILE B O 1
ATOM 6672 N N . PRO B 1 372 ? 52.932 -46.007 -22.513 1.000 22.130 372 PRO B N 1
ATOM 6673 C CA . PRO B 1 372 ? 53.685 -44.753 -22.598 1.000 23.250 372 PRO B CA 1
ATOM 6674 C C . PRO B 1 372 ? 53.015 -43.821 -23.594 1.000 23.630 372 PRO B C 1
ATOM 6675 O O . PRO B 1 372 ? 52.523 -44.275 -24.624 1.000 25.410 372 PRO B O 1
ATOM 6679 N N . THR B 1 373 ? 52.977 -42.527 -23.270 1.000 23.610 373 THR B N 1
ATOM 6680 C CA . THR B 1 373 ? 52.512 -41.559 -24.249 1.000 23.660 373 THR B CA 1
ATOM 6681 C C . THR B 1 373 ? 53.348 -40.285 -24.127 1.000 22.160 373 THR B C 1
ATOM 6682 O O . THR B 1 373 ? 53.720 -39.874 -23.037 1.000 22.470 373 THR B O 1
ATOM 6686 N N . VAL B 1 374 ? 53.588 -39.634 -25.255 1.000 25.310 374 VAL B N 1
ATOM 6687 C CA . VAL B 1 374 ? 54.165 -38.305 -25.236 1.000 34.380 374 VAL B CA 1
ATOM 6688 C C . VAL B 1 374 ? 53.096 -37.252 -25.450 1.000 33.380 374 VAL B C 1
ATOM 6689 O O . VAL B 1 374 ? 53.462 -36.092 -25.381 1.000 41.330 374 VAL B O 1
ATOM 6693 N N . ASP B 1 375 ? 51.835 -37.605 -25.746 1.000 35.630 375 ASP B N 1
ATOM 6694 C CA . ASP B 1 375 ? 50.829 -36.544 -25.800 1.000 41.200 375 ASP B CA 1
ATOM 6695 C C . ASP B 1 375 ? 49.423 -36.958 -25.337 1.000 30.400 375 ASP B C 1
ATOM 6696 O O . ASP B 1 375 ? 49.009 -38.115 -25.257 1.000 31.200 375 ASP B O 1
ATOM 6701 N N . GLU B 1 376 ? 48.653 -35.925 -25.018 1.000 25.330 376 GLU B N 1
ATOM 6702 C CA . GLU B 1 376 ? 47.313 -36.123 -24.410 1.000 27.960 376 GLU B CA 1
ATOM 6703 C C . GLU B 1 376 ? 46.262 -36.646 -25.390 1.000 27.400 376 GLU B C 1
ATOM 6704 O O . GLU B 1 376 ? 45.146 -36.888 -24.943 1.000 27.180 376 GLU B O 1
ATOM 6710 N N . THR B 1 377 ? 46.607 -36.777 -26.663 1.000 25.710 377 THR B N 1
ATOM 6711 C CA . THR B 1 377 ? 45.621 -37.193 -27.649 1.000 27.380 377 THR B CA 1
ATOM 6712 C C . THR B 1 377 ? 45.514 -38.706 -27.724 1.000 24.730 377 THR B C 1
ATOM 6713 O O . THR B 1 377 ? 44.612 -39.236 -28.353 1.000 25.010 377 THR B O 1
ATOM 6717 N N . PHE B 1 378 ? 46.479 -39.405 -27.140 1.000 24.020 378 PHE B N 1
ATOM 6718 C CA . PHE B 1 378 ? 46.450 -40.847 -27.158 1.000 24.480 378 PHE B CA 1
ATOM 6719 C C . PHE B 1 378 ? 45.819 -41.351 -25.855 1.000 23.830 378 PHE B C 1
ATOM 6720 O O . PHE B 1 378 ? 46.250 -40.946 -24.774 1.000 22.940 378 PHE B O 1
ATOM 6728 N N . ASN B 1 379 ? 44.840 -42.258 -26.009 1.000 22.400 379 ASN B N 1
ATOM 6729 C CA . ASN B 1 379 ? 44.163 -42.917 -24.861 1.000 24.680 379 ASN B CA 1
ATOM 6730 C C . ASN B 1 379 ? 45.112 -43.992 -24.339 1.000 23.010 379 ASN B C 1
ATOM 6731 O O . ASN B 1 379 ? 45.069 -45.102 -24.861 1.000 20.700 379 ASN B O 1
ATOM 6736 N N . ASN B 1 380 ? 45.879 -43.686 -23.301 1.000 20.650 380 ASN B N 1
ATOM 6737 C CA . ASN B 1 380 ? 46.956 -44.565 -22.868 1.000 21.140 380 ASN B CA 1
ATOM 6738 C C . ASN B 1 380 ? 46.603 -45.330 -21.585 1.000 20.770 380 ASN B C 1
ATOM 6739 O O . ASN B 1 380 ? 47.472 -46.000 -21.050 1.000 21.920 380 ASN B O 1
ATOM 6744 N N . ILE B 1 381 ? 45.364 -45.211 -21.070 1.000 20.930 381 ILE B N 1
ATOM 6745 C CA . ILE B 1 381 ? 44.918 -45.933 -19.878 1.000 19.230 381 ILE B CA 1
ATOM 6746 C C . ILE B 1 381 ? 43.667 -46.766 -20.199 1.000 19.620 381 ILE B C 1
ATOM 6747 O O . ILE B 1 381 ? 42.685 -46.239 -20.708 1.000 19.040 381 ILE B O 1
ATOM 6752 N N . VAL B 1 382 ? 43.675 -48.057 -19.848 1.000 20.190 382 VAL B N 1
ATOM 6753 C CA . VAL B 1 382 ? 42.493 -48.885 -19.988 1.000 19.410 382 VAL B CA 1
ATOM 6754 C C . VAL B 1 382 ? 42.326 -49.731 -18.731 1.000 19.930 382 VAL B C 1
ATOM 6755 O O . VAL B 1 382 ? 43.285 -50.347 -18.301 1.000 19.180 382 VAL B O 1
ATOM 6759 N N . ALA B 1 383 ? 41.107 -49.768 -18.157 1.000 19.720 383 ALA B N 1
ATOM 6760 C CA . ALA B 1 383 ? 40.761 -50.668 -17.065 1.000 17.690 383 ALA B CA 1
ATOM 6761 C C . ALA B 1 383 ? 39.460 -51.424 -17.364 1.000 19.370 383 ALA B C 1
ATOM 6762 O O . ALA B 1 383 ? 38.529 -50.868 -17.941 1.000 19.680 383 ALA B O 1
ATOM 6764 N N . PHE B 1 384 ? 39.381 -52.697 -16.962 1.000 18.390 384 PHE B N 1
ATOM 6765 C CA . PHE B 1 384 ? 38.238 -53.539 -17.269 1.000 17.990 384 PHE B CA 1
ATOM 6766 C C . PHE B 1 384 ? 38.243 -54.743 -16.344 1.000 19.170 384 PHE B C 1
ATOM 6767 O O . PHE B 1 384 ? 39.241 -55.015 -15.671 1.000 18.750 384 PHE B O 1
ATOM 6775 N N . TRP B 1 385 ? 37.096 -55.437 -16.306 1.000 21.160 385 TRP B N 1
ATOM 6776 C CA . TRP B 1 385 ? 36.940 -56.678 -15.561 1.000 19.500 385 TRP B CA 1
ATOM 6777 C C . TRP B 1 385 ? 37.203 -57.834 -16.506 1.000 19.500 385 TRP B C 1
ATOM 6778 O O . TRP B 1 385 ? 36.631 -57.869 -17.584 1.000 19.260 385 TRP B O 1
ATOM 6789 N N . ASN B 1 386 ? 38.036 -58.745 -16.048 1.000 20.300 386 ASN B N 1
ATOM 6790 C CA . ASN B 1 386 ? 38.297 -59.975 -16.816 1.000 20.670 386 ASN B CA 1
ATOM 6791 C C . ASN B 1 386 ? 37.782 -61.157 -15.993 1.000 21.630 386 ASN B C 1
ATOM 6792 O O . ASN B 1 386 ? 38.338 -61.419 -14.924 1.000 19.620 386 ASN B O 1
ATOM 6797 N N . PRO B 1 387 ? 36.722 -61.859 -16.438 1.000 20.830 387 PRO B N 1
ATOM 6798 C CA . PRO B 1 387 ? 36.249 -63.067 -15.765 1.000 22.970 387 PRO B CA 1
ATOM 6799 C C . PRO B 1 387 ? 37.300 -64.158 -15.765 1.000 22.910 387 PRO B C 1
ATOM 6800 O O . PRO B 1 387 ? 38.075 -64.262 -16.725 1.000 20.070 387 PRO B O 1
ATOM 6804 N N . GLN B 1 388 ? 37.307 -64.948 -14.676 1.000 24.360 388 GLN B N 1
ATOM 6805 C CA . GLN B 1 388 ? 38.218 -66.072 -14.592 1.000 29.040 388 GLN B CA 1
ATOM 6806 C C . GLN B 1 388 ? 38.027 -67.000 -15.794 1.000 28.920 388 GLN B C 1
ATOM 6807 O O . GLN B 1 388 ? 39.018 -67.348 -16.427 1.000 29.800 388 GLN B O 1
ATOM 6813 N N . ALA B 1 389 ? 36.775 -67.372 -16.111 1.000 27.440 389 ALA B N 1
ATOM 6814 C CA . ALA B 1 389 ? 36.518 -68.382 -17.131 1.000 30.690 389 ALA B CA 1
ATOM 6815 C C . ALA B 1 389 ? 36.665 -67.818 -18.550 1.000 32.960 389 ALA B C 1
ATOM 6816 O O . ALA B 1 389 ? 36.079 -66.783 -18.877 1.000 30.930 389 ALA B O 1
ATOM 6818 N N . LYS B 1 390 ? 37.445 -68.531 -19.375 1.000 32.700 390 LYS B N 1
ATOM 6819 C CA . LYS B 1 390 ? 37.587 -68.255 -20.795 1.000 37.580 390 LYS B CA 1
ATOM 6820 C C . LYS B 1 390 ? 36.250 -68.373 -21.522 1.000 33.040 390 LYS B C 1
ATOM 6821 O O . LYS B 1 390 ? 35.606 -69.409 -21.483 1.000 34.490 390 LYS B O 1
ATOM 6827 N N . PRO B 1 391 ? 35.791 -67.331 -22.233 1.000 33.580 391 PRO B N 1
ATOM 6828 C CA . PRO B 1 391 ? 34.626 -67.448 -23.122 1.000 33.120 391 PRO B CA 1
ATOM 6829 C C . PRO B 1 391 ? 34.840 -68.476 -24.231 1.000 31.320 391 PRO B C 1
ATOM 6830 O O . PRO B 1 391 ? 35.925 -68.535 -24.832 1.000 28.320 391 PRO B O 1
ATOM 6834 N N . GLN B 1 392 ? 33.805 -69.298 -24.456 1.000 31.330 392 GLN B N 1
ATOM 6835 C CA . GLN B 1 392 ? 33.851 -70.370 -25.449 1.000 34.140 392 GLN B CA 1
ATOM 6836 C C . GLN B 1 392 ? 32.782 -70.171 -26.513 1.000 31.330 392 GLN B C 1
ATOM 6837 O O . GLN B 1 392 ? 31.681 -69.718 -26.232 1.000 27.610 392 GLN B O 1
ATOM 6843 N N . PRO B 1 393 ? 33.070 -70.598 -27.754 1.000 29.740 393 PRO B N 1
ATOM 6844 C CA . PRO B 1 393 ? 32.089 -70.550 -28.835 1.000 31.700 393 PRO B CA 1
ATOM 6845 C C . PRO B 1 393 ? 30.781 -71.239 -28.453 1.000 29.890 393 PRO B C 1
ATOM 6846 O O . PRO B 1 393 ? 30.771 -72.188 -27.694 1.000 27.910 393 PRO B O 1
ATOM 6850 N N . GLY B 1 394 ? 29.663 -70.672 -28.903 1.000 31.380 394 GLY B N 1
ATOM 6851 C CA . GLY B 1 394 ? 28.350 -71.217 -28.614 1.000 33.460 394 GLY B CA 1
ATOM 6852 C C . GLY B 1 394 ? 27.774 -70.739 -27.281 1.000 34.140 394 GLY B C 1
ATOM 6853 O O . GLY B 1 394 ? 26.587 -70.865 -27.040 1.000 31.410 394 GLY B O 1
ATOM 6854 N N . GLN B 1 395 ? 28.592 -70.202 -26.382 1.000 32.140 395 GLN B N 1
ATOM 6855 C CA . GLN B 1 395 ? 28.033 -69.893 -25.083 1.000 33.950 395 GLN B CA 1
ATOM 6856 C C . GLN B 1 395 ? 27.278 -68.565 -25.144 1.000 33.850 395 GLN B C 1
ATOM 6857 O O . GLN B 1 395 ? 27.398 -67.797 -26.082 1.000 33.080 395 GLN B O 1
ATOM 6863 N N . GLU B 1 396 ? 26.484 -68.306 -24.114 1.000 35.200 396 GLU B N 1
ATOM 6864 C CA . GLU B 1 396 ? 25.849 -67.025 -23.917 1.000 34.160 396 GLU B CA 1
ATOM 6865 C C . GLU B 1 396 ? 26.326 -66.512 -22.568 1.000 35.330 396 GLU B C 1
ATOM 6866 O O . GLU B 1 396 ? 26.232 -67.262 -21.600 1.000 31.630 396 GLU B O 1
ATOM 6872 N N . LEU B 1 397 ? 26.909 -65.296 -22.567 1.000 30.600 397 LEU B N 1
ATOM 6873 C CA . LEU B 1 397 ? 27.335 -64.592 -21.366 1.000 30.000 397 LEU B CA 1
ATOM 6874 C C . LEU B 1 397 ? 26.446 -63.373 -21.198 1.000 24.980 397 LEU B C 1
ATOM 6875 O O . LEU B 1 397 ? 26.474 -62.482 -22.052 1.000 26.720 397 LEU B O 1
ATOM 6880 N N . LEU B 1 398 ? 25.745 -63.344 -20.069 1.000 22.930 398 LEU B N 1
ATOM 6881 C CA . LEU B 1 398 ? 24.879 -62.259 -19.660 1.000 24.660 398 LEU B CA 1
ATOM 6882 C C . LEU B 1 398 ? 25.603 -61.490 -18.569 1.000 26.620 398 LEU B C 1
ATOM 6883 O O . LEU B 1 398 ? 25.935 -62.081 -17.550 1.000 27.170 398 LEU B O 1
ATOM 6888 N N . MET B 1 399 ? 25.838 -60.194 -18.804 1.000 24.320 399 MET B N 1
ATOM 6889 C CA . MET B 1 399 ? 26.552 -59.357 -17.856 1.000 25.640 399 MET B CA 1
ATOM 6890 C C . MET B 1 399 ? 25.823 -58.018 -17.804 1.000 25.350 399 MET B C 1
ATOM 6891 O O . MET B 1 399 ? 25.728 -57.351 -18.837 1.000 24.600 399 MET B O 1
ATOM 6896 N N . GLY B 1 400 ? 25.457 -57.581 -16.594 1.000 21.230 400 GLY B N 1
ATOM 6897 C CA . GLY B 1 400 ? 24.789 -56.311 -16.413 1.000 20.750 400 GLY B CA 1
ATOM 6898 C C . GLY B 1 400 ? 25.542 -55.446 -15.412 1.000 19.680 400 GLY B C 1
ATOM 6899 O O . GLY B 1 400 ? 26.124 -55.974 -14.486 1.000 22.460 400 GLY B O 1
ATOM 6900 N N . TYR B 1 401 ? 25.487 -54.144 -15.618 1.000 19.310 401 TYR B N 1
ATOM 6901 C CA . TYR B 1 401 ? 26.212 -53.207 -14.737 1.000 19.100 401 TYR B CA 1
ATOM 6902 C C . TYR B 1 401 ? 25.671 -51.789 -14.903 1.000 20.830 401 TYR B C 1
ATOM 6903 O O . TYR B 1 401 ? 25.042 -51.489 -15.915 1.000 21.160 401 TYR B O 1
ATOM 6912 N N . ARG B 1 402 ? 25.930 -50.958 -13.902 1.000 22.670 402 ARG B N 1
ATOM 6913 C CA . ARG B 1 402 ? 25.533 -49.539 -13.982 1.000 24.450 402 ARG B CA 1
ATOM 6914 C C . ARG B 1 402 ? 26.782 -48.673 -14.148 1.000 19.750 402 ARG B C 1
ATOM 6915 O O . ARG B 1 402 ? 27.795 -48.980 -13.531 1.000 20.860 402 ARG B O 1
ATOM 6923 N N . LEU B 1 403 ? 26.684 -47.659 -14.988 1.000 18.380 403 LEU B N 1
ATOM 6924 C CA . LEU B 1 403 ? 27.791 -46.710 -15.206 1.000 20.550 403 LEU B CA 1
ATOM 6925 C C . LEU B 1 403 ? 27.375 -45.350 -14.661 1.000 20.930 403 LEU B C 1
ATOM 6926 O O . LEU B 1 403 ? 26.261 -44.918 -14.948 1.000 24.440 403 LEU B O 1
ATOM 6931 N N . TYR B 1 404 ? 28.253 -44.730 -13.893 1.000 19.560 404 TYR B N 1
ATOM 6932 C CA . TYR B 1 404 ? 27.995 -43.386 -13.383 1.000 19.120 404 TYR B CA 1
ATOM 6933 C C . TYR B 1 404 ? 29.066 -42.432 -13.919 1.000 21.670 404 TYR B C 1
ATOM 6934 O O . TYR B 1 404 ? 30.260 -42.698 -13.789 1.000 21.200 404 TYR B O 1
ATOM 6943 N N . TRP B 1 405 ? 28.602 -41.341 -14.532 1.000 20.030 405 TRP B N 1
ATOM 6944 C CA . TRP B 1 405 ? 29.437 -40.317 -15.100 1.000 21.450 405 TRP B CA 1
ATOM 6945 C C . TRP B 1 405 ? 29.190 -38.989 -14.388 1.000 22.970 405 TRP B C 1
ATOM 6946 O O . TRP B 1 405 ? 28.160 -38.369 -14.569 1.000 20.620 405 TRP B O 1
ATOM 6957 N N . GLY B 1 406 ? 30.186 -38.487 -13.655 1.000 24.870 406 GLY B N 1
ATOM 6958 C CA . GLY B 1 406 ? 30.035 -37.185 -13.027 1.000 23.730 406 GLY B CA 1
ATOM 6959 C C . GLY B 1 406 ? 31.232 -36.824 -12.170 1.000 20.840 406 GLY B C 1
ATOM 6960 O O . GLY B 1 406 ? 32.285 -37.452 -12.254 1.000 21.330 406 GLY B O 1
ATOM 6961 N N . ALA B 1 407 ? 31.053 -35.791 -11.366 1.000 19.360 407 ALA B N 1
ATOM 6962 C CA . ALA B 1 407 ? 32.144 -35.154 -10.656 1.000 19.530 407 ALA B CA 1
ATOM 6963 C C . ALA B 1 407 ? 32.702 -36.100 -9.596 1.000 21.320 407 ALA B C 1
ATOM 6964 O O . ALA B 1 407 ? 33.907 -36.058 -9.278 1.000 21.560 407 ALA B O 1
ATOM 6966 N N . HIS B 1 408 ? 31.808 -36.914 -9.030 1.000 21.980 408 HIS B N 1
ATOM 6967 C CA . HIS B 1 408 ? 32.190 -37.873 -7.984 1.000 24.450 408 HIS B CA 1
ATOM 6968 C C . HIS B 1 408 ? 31.564 -39.244 -8.250 1.000 22.550 408 HIS B C 1
ATOM 6969 O O . HIS B 1 408 ? 30.506 -39.369 -8.858 1.000 21.880 408 HIS B O 1
ATOM 6976 N N . PRO B 1 409 ? 32.237 -40.339 -7.848 1.000 21.470 409 PRO B N 1
ATOM 6977 C CA . PRO B 1 409 ? 31.628 -41.647 -7.923 1.000 20.000 409 PRO B CA 1
ATOM 6978 C C . PRO B 1 409 ? 30.519 -41.640 -6.877 1.000 21.610 409 PRO B C 1
ATOM 6979 O O . PRO B 1 409 ? 30.641 -41.013 -5.815 1.000 21.590 409 PRO B O 1
ATOM 6983 N N . PRO B 1 410 ? 29.446 -42.417 -7.100 1.000 20.060 410 PRO B N 1
ATOM 6984 C CA . PRO B 1 410 ? 28.352 -42.502 -6.142 1.000 21.120 410 PRO B CA 1
ATOM 6985 C C . PRO B 1 410 ? 28.665 -43.312 -4.885 1.000 22.430 410 PRO B C 1
ATOM 6986 O O . PRO B 1 410 ? 27.947 -43.216 -3.897 1.000 20.130 410 PRO B O 1
ATOM 6990 N N . ALA B 1 411 ? 29.764 -44.071 -4.944 1.000 21.060 411 ALA B N 1
ATOM 6991 C CA . ALA B 1 411 ? 30.298 -44.766 -3.792 1.000 21.540 411 ALA B CA 1
ATOM 6992 C C . ALA B 1 411 ? 31.783 -44.451 -3.651 1.000 22.500 411 ALA B C 1
ATOM 6993 O O . ALA B 1 411 ? 32.512 -44.455 -4.644 1.000 21.740 411 ALA B O 1
ATOM 6995 N N . SER B 1 412 ? 32.234 -44.268 -2.403 1.000 19.810 412 SER B N 1
ATOM 6996 C CA . SER B 1 412 ? 33.656 -44.196 -2.103 1.000 20.990 412 SER B CA 1
ATOM 6997 C C . SER B 1 412 ? 33.866 -44.598 -0.650 1.000 20.780 412 SER B C 1
ATOM 6998 O O . SER B 1 412 ? 32.888 -44.784 0.078 1.000 19.930 412 SER B O 1
ATOM 7001 N N . SER B 1 413 ? 35.124 -44.730 -0.227 1.000 18.310 413 SER B N 1
ATOM 7002 C CA . SER B 1 413 ? 35.400 -45.172 1.128 1.000 18.740 413 SER B CA 1
ATOM 7003 C C . SER B 1 413 ? 34.792 -44.213 2.146 1.000 20.390 413 SER B C 1
ATOM 7004 O O . SER B 1 413 ? 34.808 -42.994 1.952 1.000 22.720 413 SER B O 1
ATOM 7007 N N . PRO B 1 414 ? 34.234 -44.707 3.272 1.000 20.580 414 PRO B N 1
ATOM 7008 C CA . PRO B 1 414 ? 33.786 -43.786 4.325 1.000 22.060 414 PRO B CA 1
ATOM 7009 C C . PRO B 1 414 ? 34.983 -43.435 5.214 1.000 21.230 414 PRO B C 1
ATOM 7010 O O . PRO B 1 414 ? 34.877 -42.620 6.114 1.000 21.340 414 PRO B O 1
ATOM 7014 N N . LEU B 1 415 ? 36.128 -44.086 4.977 1.000 20.750 415 LEU B N 1
ATOM 7015 C CA . LEU B 1 415 ? 37.359 -43.716 5.663 1.000 20.590 415 LEU B CA 1
ATOM 7016 C C . LEU B 1 415 ? 38.026 -42.543 4.916 1.000 22.280 415 LEU B C 1
ATOM 7017 O O . LEU B 1 415 ? 37.509 -42.033 3.917 1.000 21.060 415 LEU B O 1
ATOM 7022 N N . ALA B 1 416 ? 39.179 -42.081 5.386 1.000 20.270 416 ALA B N 1
ATOM 7023 C CA . ALA B 1 416 ? 39.848 -41.000 4.688 1.000 21.600 416 ALA B CA 1
ATOM 7024 C C . ALA B 1 416 ? 40.311 -41.453 3.303 1.000 22.380 416 ALA B C 1
ATOM 7025 O O . ALA B 1 416 ? 40.637 -42.627 3.068 1.000 18.900 416 ALA B O 1
ATOM 7027 N N . HIS B 1 417 ? 40.324 -40.480 2.381 1.000 21.390 417 HIS B N 1
ATOM 7028 C CA . HIS B 1 417 ? 40.768 -40.720 1.021 1.000 22.230 417 HIS B CA 1
ATOM 7029 C C . HIS B 1 417 ? 42.206 -40.249 0.839 1.000 21.980 417 HIS B C 1
ATOM 7030 O O . HIS B 1 417 ? 42.637 -39.276 1.461 1.000 21.530 417 HIS B O 1
ATOM 7037 N N . CYS B 1 418 ? 42.909 -40.904 -0.090 1.000 20.390 418 CYS B N 1
ATOM 7038 C CA . CYS B 1 418 ? 44.114 -40.324 -0.635 1.000 23.830 418 CYS B CA 1
ATOM 7039 C C . CYS B 1 418 ? 43.778 -39.120 -1.523 1.000 22.560 418 CYS B C 1
ATOM 7040 O O . CYS B 1 418 ? 43.195 -39.262 -2.590 1.000 22.980 418 CYS B O 1
ATOM 7043 N N . VAL B 1 419 ? 44.217 -37.933 -1.105 1.000 22.800 419 VAL B N 1
ATOM 7044 C CA . VAL B 1 419 ? 43.944 -36.716 -1.846 1.000 22.330 419 VAL B CA 1
ATOM 7045 C C . VAL B 1 419 ? 45.201 -36.166 -2.527 1.000 24.610 419 VAL B C 1
ATOM 7046 O O . VAL B 1 419 ? 45.085 -35.235 -3.313 1.000 19.900 419 VAL B O 1
ATOM 7050 N N . ALA B 1 420 ? 46.395 -36.715 -2.249 1.000 24.430 420 ALA B N 1
ATOM 7051 C CA . ALA B 1 420 ? 47.547 -36.387 -3.078 1.000 21.950 420 ALA B CA 1
ATOM 7052 C C . ALA B 1 420 ? 48.626 -37.448 -2.953 1.000 21.490 420 ALA B C 1
ATOM 7053 O O . ALA B 1 420 ? 48.790 -38.086 -1.926 1.000 22.660 420 ALA B O 1
ATOM 7055 N N . THR B 1 421 ? 49.326 -37.631 -4.067 1.000 21.160 421 THR B N 1
ATOM 7056 C CA . THR B 1 421 ? 50.503 -38.454 -4.161 1.000 20.800 421 THR B CA 1
ATOM 7057 C C . THR B 1 421 ? 51.580 -37.571 -4.792 1.000 20.250 421 THR B C 1
ATOM 7058 O O . THR B 1 421 ? 51.347 -37.059 -5.882 1.000 20.160 421 THR B O 1
ATOM 7062 N N . ARG B 1 422 ? 52.750 -37.457 -4.138 1.000 19.970 422 ARG B N 1
ATOM 7063 C CA . ARG B 1 422 ? 53.907 -36.739 -4.663 1.000 22.440 422 ARG B CA 1
ATOM 7064 C C . ARG B 1 422 ? 55.159 -37.578 -4.437 1.000 22.520 422 ARG B C 1
ATOM 7065 O O . ARG B 1 422 ? 55.277 -38.255 -3.415 1.000 22.750 422 ARG B O 1
ATOM 7073 N N . THR B 1 423 ? 56.069 -37.576 -5.417 1.000 20.850 423 THR B N 1
ATOM 7074 C CA . THR B 1 423 ? 57.239 -38.420 -5.317 1.000 21.070 423 THR B CA 1
ATOM 7075 C C . THR B 1 423 ? 58.450 -37.633 -5.781 1.000 23.160 423 THR B C 1
ATOM 7076 O O . THR B 1 423 ? 58.293 -36.688 -6.537 1.000 20.650 423 THR B O 1
ATOM 7080 N N . GLY B 1 424 ? 59.642 -38.068 -5.365 1.000 23.520 424 GLY B N 1
ATOM 7081 C CA . GLY B 1 424 ? 60.890 -37.517 -5.892 1.000 24.860 424 GLY B CA 1
ATOM 7082 C C . GLY B 1 424 ? 62.114 -38.225 -5.307 1.000 24.040 424 GLY B C 1
ATOM 7083 O O . GLY B 1 424 ? 61.964 -39.206 -4.574 1.000 23.190 424 GLY B O 1
ATOM 7084 N N . LEU B 1 425 ? 63.310 -37.674 -5.578 1.000 24.450 425 LEU B N 1
ATOM 7085 C CA . LEU B 1 425 ? 64.561 -38.267 -5.122 1.000 23.960 425 LEU B CA 1
ATOM 7086 C C . LEU B 1 425 ? 64.572 -38.371 -3.589 1.000 22.590 425 LEU B C 1
ATOM 7087 O O . LEU B 1 425 ? 64.230 -37.430 -2.875 1.000 22.590 425 LEU B O 1
ATOM 7092 N N . GLY B 1 426 ? 64.913 -39.563 -3.090 1.000 22.000 426 GLY B N 1
ATOM 7093 C CA . GLY B 1 426 ? 64.955 -39.820 -1.657 1.000 25.030 426 GLY B CA 1
ATOM 7094 C C . GLY B 1 426 ? 66.276 -39.405 -1.016 1.000 27.510 426 GLY B C 1
ATOM 7095 O O . GLY B 1 426 ? 67.202 -38.970 -1.689 1.000 29.970 426 GLY B O 1
ATOM 7096 N N . GLY B 1 427 ? 66.344 -39.540 0.301 1.000 29.560 427 GLY B N 1
ATOM 7097 C CA . GLY B 1 427 ? 67.535 -39.166 1.037 1.000 30.730 427 GLY B CA 1
ATOM 7098 C C . GLY B 1 427 ? 67.327 -37.878 1.820 1.000 32.190 427 GLY B C 1
ATOM 7099 O O . GLY B 1 427 ? 66.574 -37.000 1.402 1.000 29.890 427 GLY B O 1
ATOM 7100 N N . ILE B 1 428 ? 67.973 -37.800 2.986 1.000 36.340 428 ILE B N 1
ATOM 7101 C CA . ILE B 1 428 ? 67.954 -36.595 3.791 1.000 39.780 428 ILE B CA 1
ATOM 7102 C C . ILE B 1 428 ? 68.566 -35.465 2.960 1.000 39.640 428 ILE B C 1
ATOM 7103 O O . ILE B 1 428 ? 69.637 -35.605 2.360 1.000 39.310 428 ILE B O 1
ATOM 7108 N N . VAL B 1 429 ? 67.808 -34.373 2.865 1.000 40.380 429 VAL B N 1
ATOM 7109 C CA . VAL B 1 429 ? 68.131 -33.247 2.003 1.000 42.930 429 VAL B CA 1
ATOM 7110 C C . VAL B 1 429 ? 69.479 -32.645 2.406 1.000 44.610 429 VAL B C 1
ATOM 7111 O O . VAL B 1 429 ? 69.681 -32.313 3.564 1.000 36.780 429 VAL B O 1
ATOM 7115 N N . GLY B 1 430 ? 70.368 -32.497 1.418 1.000 52.330 430 GLY B N 1
ATOM 7116 C CA . GLY B 1 430 ? 71.657 -31.854 1.613 1.000 59.610 430 GLY B CA 1
ATOM 7117 C C . GLY B 1 430 ? 72.671 -32.747 2.330 1.000 61.880 430 GLY B C 1
ATOM 7118 O O . GLY B 1 430 ? 73.529 -32.234 3.031 1.000 62.620 430 GLY B O 1
ATOM 7119 N N . GLN B 1 431 ? 72.556 -34.073 2.168 1.000 60.670 431 GLN B N 1
ATOM 7120 C CA . GLN B 1 431 ? 73.518 -35.020 2.709 1.000 53.840 431 GLN B CA 1
ATOM 7121 C C . GLN B 1 431 ? 74.049 -35.878 1.572 1.000 55.500 431 GLN B C 1
ATOM 7122 O O . GLN B 1 431 ? 73.347 -36.127 0.606 1.000 58.400 431 GLN B O 1
ATOM 7128 N N . LYS B 1 432 ? 75.280 -36.356 1.706 1.000 59.440 432 LYS B N 1
ATOM 7129 C CA . LYS B 1 432 ? 75.810 -37.303 0.744 1.000 68.050 432 LYS B CA 1
ATOM 7130 C C . LYS B 1 432 ? 74.964 -38.581 0.833 1.000 62.470 432 LYS B C 1
ATOM 7131 O O . LYS B 1 432 ? 74.554 -39.013 1.918 1.000 50.810 432 LYS B O 1
ATOM 7137 N N . ARG B 1 433 ? 74.656 -39.155 -0.332 1.000 64.620 433 ARG B N 1
ATOM 7138 C CA . ARG B 1 433 ? 73.845 -40.358 -0.407 1.000 63.250 433 ARG B CA 1
ATOM 7139 C C . ARG B 1 433 ? 74.744 -41.550 -0.669 1.000 58.450 433 ARG B C 1
ATOM 7140 O O . ARG B 1 433 ? 75.447 -41.542 -1.671 1.000 54.770 433 ARG B O 1
ATOM 7148 N N . SER B 1 434 ? 74.676 -42.572 0.194 1.000 65.760 434 SER B N 1
ATOM 7149 C CA . SER B 1 434 ? 75.409 -43.807 -0.048 1.000 62.790 434 SER B CA 1
ATOM 7150 C C . SER B 1 434 ? 74.650 -44.651 -1.067 1.000 57.610 434 SER B C 1
ATOM 7151 O O . SER B 1 434 ? 75.263 -45.461 -1.756 1.000 57.960 434 SER B O 1
ATOM 7154 N N . HIS B 1 435 ? 73.343 -44.409 -1.136 1.000 50.980 435 HIS B N 1
ATOM 7155 C CA . HIS B 1 435 ? 72.503 -45.269 -1.992 1.000 40.830 435 HIS B CA 1
ATOM 7156 C C . HIS B 1 435 ? 71.314 -44.526 -2.589 1.000 39.010 435 HIS B C 1
ATOM 7157 O O . HIS B 1 435 ? 70.799 -43.585 -1.972 1.000 37.930 435 HIS B O 1
ATOM 7164 N N . PHE B 1 436 ? 70.935 -44.920 -3.790 1.000 34.030 436 PHE B N 1
ATOM 7165 C CA . PHE B 1 436 ? 69.734 -44.445 -4.445 1.000 32.980 436 PHE B CA 1
ATOM 7166 C C . PHE B 1 436 ? 68.480 -44.862 -3.668 1.000 32.670 436 PHE B C 1
ATOM 7167 O O . PHE B 1 436 ? 68.353 -45.984 -3.194 1.000 32.310 436 PHE B O 1
ATOM 7175 N N . SER B 1 437 ? 67.542 -43.924 -3.537 1.000 30.300 437 SER B N 1
ATOM 7176 C CA . SER B 1 437 ? 66.239 -44.178 -2.950 1.000 28.360 437 SER B CA 1
ATOM 7177 C C . SER B 1 437 ? 65.265 -43.185 -3.562 1.000 27.500 437 SER B C 1
ATOM 7178 O O . SER B 1 437 ? 65.673 -42.176 -4.156 1.000 28.200 437 SER B O 1
ATOM 7181 N N . TRP B 1 438 ? 63.976 -43.495 -3.432 1.000 26.440 438 TRP B N 1
ATOM 7182 C CA . TRP B 1 438 ? 62.919 -42.648 -3.950 1.000 23.930 438 TRP B CA 1
ATOM 7183 C C . TRP B 1 438 ? 61.969 -42.328 -2.804 1.000 24.280 438 TRP B C 1
ATOM 7184 O O . TRP B 1 438 ? 61.561 -43.218 -2.050 1.000 23.370 438 TRP B O 1
ATOM 7195 N N . ARG B 1 439 ? 61.600 -41.051 -2.718 1.000 22.840 439 ARG B N 1
ATOM 7196 C CA . ARG B 1 439 ? 60.749 -40.543 -1.659 1.000 22.270 439 ARG B CA 1
ATOM 7197 C C . ARG B 1 439 ? 59.303 -40.362 -2.150 1.000 22.110 439 ARG B C 1
ATOM 7198 O O . ARG B 1 439 ? 59.063 -39.813 -3.216 1.000 20.670 439 ARG B O 1
ATOM 7206 N N . PHE B 1 440 ? 58.357 -40.716 -1.281 1.000 23.060 440 PHE B N 1
ATOM 7207 C CA . PHE B 1 440 ? 56.928 -40.633 -1.509 1.000 22.260 440 PHE B CA 1
ATOM 7208 C C . PHE B 1 440 ? 56.287 -39.877 -0.360 1.000 21.780 440 PHE B C 1
ATOM 7209 O O . PHE B 1 440 ? 56.596 -40.130 0.796 1.000 21.770 440 PHE B O 1
ATOM 7217 N N . ALA B 1 441 ? 55.388 -38.959 -0.704 1.000 21.520 441 ALA B N 1
ATOM 7218 C CA . ALA B 1 441 ? 54.567 -38.255 0.263 1.000 20.860 441 ALA B CA 1
ATOM 7219 C C . ALA B 1 441 ? 53.110 -38.438 -0.152 1.000 20.250 441 ALA B C 1
ATOM 7220 O O . ALA B 1 441 ? 52.768 -38.120 -1.288 1.000 19.830 441 ALA B O 1
ATOM 7222 N N . VAL B 1 442 ? 52.306 -38.983 0.769 1.000 17.970 442 VAL B N 1
ATOM 7223 C CA . VAL B 1 442 ? 50.954 -39.389 0.481 1.000 20.260 442 VAL B CA 1
ATOM 7224 C C . VAL B 1 442 ? 50.048 -38.741 1.517 1.000 20.800 442 VAL B C 1
ATOM 7225 O O . VAL B 1 442 ? 50.227 -38.970 2.715 1.000 20.590 442 VAL B O 1
ATOM 7229 N N . ASP B 1 443 ? 49.095 -37.934 1.025 1.000 18.020 443 ASP B N 1
ATOM 7230 C CA . ASP B 1 443 ? 48.207 -37.171 1.876 1.000 20.360 443 ASP B CA 1
ATOM 7231 C C . ASP B 1 443 ? 46.811 -37.813 1.906 1.000 20.000 443 ASP B C 1
ATOM 7232 O O . ASP B 1 443 ? 46.220 -38.149 0.877 1.000 20.700 443 ASP B O 1
ATOM 7237 N N . PHE B 1 444 ? 46.251 -37.873 3.103 1.000 20.670 444 PHE B N 1
ATOM 7238 C CA . PHE B 1 444 ? 44.916 -38.384 3.344 1.000 20.530 444 PHE B CA 1
ATOM 7239 C C . PHE B 1 444 ? 44.078 -37.358 4.095 1.000 21.390 444 PHE B C 1
ATOM 7240 O O . PHE B 1 444 ? 44.583 -36.661 4.986 1.000 23.200 444 PHE B O 1
ATOM 7248 N N . ALA B 1 445 ? 42.806 -37.277 3.701 1.000 21.210 445 ALA B N 1
ATOM 7249 C CA . ALA B 1 445 ? 41.830 -36.432 4.377 1.000 24.990 445 ALA B CA 1
ATOM 7250 C C . ALA B 1 445 ? 40.461 -37.127 4.423 1.000 23.700 445 ALA B C 1
ATOM 7251 O O . ALA B 1 445 ? 40.138 -37.927 3.556 1.000 24.420 445 ALA B O 1
ATOM 7253 N N . GLY B 1 446 ? 39.634 -36.715 5.394 1.000 27.260 446 GLY B N 1
ATOM 7254 C CA . GLY B 1 446 ? 38.291 -37.222 5.625 1.000 27.240 446 GLY B CA 1
ATOM 7255 C C . GLY B 1 446 ? 38.293 -38.215 6.788 1.000 30.040 446 GLY B C 1
ATOM 7256 O O . GLY B 1 446 ? 39.288 -38.334 7.504 1.000 28.290 446 GLY B O 1
ATOM 7257 N N . GLY B 1 447 ? 37.195 -38.974 6.946 1.000 31.320 447 GLY B N 1
ATOM 7258 C CA . GLY B 1 447 ? 37.093 -39.895 8.059 1.000 28.160 447 GLY B CA 1
ATOM 7259 C C . GLY B 1 447 ? 37.322 -39.156 9.382 1.000 30.410 447 GLY B C 1
ATOM 7260 O O . GLY B 1 447 ? 36.891 -38.010 9.568 1.000 25.820 447 GLY B O 1
ATOM 7261 N N . GLU B 1 448 ? 38.048 -39.781 10.301 1.000 29.930 448 GLU B N 1
ATOM 7262 C CA . GLU B 1 448 ? 38.183 -39.143 11.594 1.000 36.750 448 GLU B CA 1
ATOM 7263 C C . GLU B 1 448 ? 39.534 -38.444 11.690 1.000 32.790 448 GLU B C 1
ATOM 7264 O O . GLU B 1 448 ? 39.964 -38.106 12.777 1.000 31.790 448 GLU B O 1
ATOM 7270 N N . LEU B 1 449 ? 40.177 -38.165 10.548 1.000 30.010 449 LEU B N 1
ATOM 7271 C CA . LEU B 1 449 ? 41.540 -37.651 10.579 1.000 30.350 449 LEU B CA 1
ATOM 7272 C C . LEU B 1 449 ? 41.564 -36.214 11.103 1.000 29.570 449 LEU B C 1
ATOM 7273 O O . LEU B 1 449 ? 42.537 -35.851 11.726 1.000 29.280 449 LEU B O 1
ATOM 7278 N N . ALA B 1 450 ? 40.550 -35.377 10.822 1.000 28.080 450 ALA B N 1
ATOM 7279 C CA . ALA B 1 450 ? 40.596 -34.017 11.344 1.000 28.670 450 ALA B CA 1
ATOM 7280 C C . ALA B 1 450 ? 40.649 -34.036 12.868 1.000 29.510 450 ALA B C 1
ATOM 7281 O O . ALA B 1 450 ? 41.380 -33.261 13.462 1.000 32.300 450 ALA B O 1
ATOM 7283 N N . ALA B 1 451 ? 39.864 -34.902 13.513 1.000 32.440 451 ALA B N 1
ATOM 7284 C CA . ALA B 1 451 ? 39.853 -34.935 14.968 1.000 33.730 451 ALA B CA 1
ATOM 7285 C C . ALA B 1 451 ? 41.197 -35.473 15.460 1.000 35.160 451 ALA B C 1
ATOM 7286 O O . ALA B 1 451 ? 41.812 -34.901 16.352 1.000 38.950 451 ALA B O 1
ATOM 7288 N N . LEU B 1 452 ? 41.730 -36.521 14.827 1.000 36.140 452 LEU B N 1
ATOM 7289 C CA . LEU B 1 452 ? 43.026 -37.029 15.260 1.000 35.310 452 LEU B CA 1
ATOM 7290 C C . LEU B 1 452 ? 44.143 -35.991 15.081 1.000 37.160 452 LEU B C 1
ATOM 7291 O O . LEU B 1 452 ? 45.025 -35.906 15.926 1.000 39.670 452 LEU B O 1
ATOM 7296 N N . ALA B 1 453 ? 44.122 -35.219 13.984 1.000 35.410 453 ALA B N 1
ATOM 7297 C CA . ALA B 1 453 ? 45.151 -34.234 13.706 1.000 35.560 453 ALA B CA 1
ATOM 7298 C C . ALA B 1 453 ? 45.199 -33.178 14.814 1.000 40.750 453 ALA B C 1
ATOM 7299 O O . ALA B 1 453 ? 46.267 -32.717 15.164 1.000 38.540 453 ALA B O 1
ATOM 7301 N N . LYS B 1 454 ? 44.039 -32.781 15.345 1.000 44.440 454 LYS B N 1
ATOM 7302 C CA . LYS B 1 454 ? 43.960 -31.795 16.421 1.000 53.940 454 LYS B CA 1
ATOM 7303 C C . LYS B 1 454 ? 44.288 -32.407 17.784 1.000 51.290 454 LYS B C 1
ATOM 7304 O O . LYS B 1 454 ? 44.361 -31.675 18.751 1.000 55.650 454 LYS B O 1
ATOM 7310 N N . ASP B 1 455 ? 44.486 -33.724 17.890 1.000 49.230 455 ASP B N 1
ATOM 7311 C CA . ASP B 1 455 ? 44.544 -34.350 19.199 1.000 56.120 455 ASP B CA 1
ATOM 7312 C C . ASP B 1 455 ? 45.986 -34.742 19.495 1.000 61.770 455 ASP B C 1
ATOM 7313 O O . ASP B 1 455 ? 46.501 -35.681 18.899 1.000 68.210 455 ASP B O 1
ATOM 7318 N N . PRO B 1 456 ? 46.660 -34.102 20.479 1.000 80.770 456 PRO B N 1
ATOM 7319 C CA . PRO B 1 456 ? 48.080 -34.369 20.721 1.000 80.020 456 PRO B CA 1
ATOM 7320 C C . PRO B 1 456 ? 48.339 -35.754 21.325 1.000 75.310 456 PRO B C 1
ATOM 7321 O O . PRO B 1 456 ? 49.471 -36.225 21.291 1.000 76.350 456 PRO B O 1
ATOM 7325 N N . LYS B 1 457 ? 47.284 -36.411 21.839 1.000 65.210 457 LYS B N 1
ATOM 7326 C CA . LYS B 1 457 ? 47.350 -37.784 22.326 1.000 74.860 457 LYS B CA 1
ATOM 7327 C C . LYS B 1 457 ? 47.193 -38.842 21.218 1.000 71.660 457 LYS B C 1
ATOM 7328 O O . LYS B 1 457 ? 47.262 -40.034 21.502 1.000 60.540 457 LYS B O 1
ATOM 7334 N N . ALA B 1 458 ? 46.941 -38.446 19.960 1.000 65.720 458 ALA B N 1
ATOM 7335 C CA . ALA B 1 458 ? 46.541 -39.388 18.914 1.000 58.000 458 ALA B CA 1
ATOM 7336 C C . ALA B 1 458 ? 47.729 -40.209 18.414 1.000 46.800 458 ALA B C 1
ATOM 7337 O O . ALA B 1 458 ? 48.758 -39.647 18.073 1.000 54.560 458 ALA B O 1
ATOM 7339 N N . LYS B 1 459 ? 47.574 -41.526 18.300 1.000 43.720 459 LYS B N 1
ATOM 7340 C CA . LYS B 1 459 ? 48.649 -42.379 17.819 1.000 49.730 459 LYS B CA 1
ATOM 7341 C C . LYS B 1 459 ? 48.260 -42.936 16.455 1.000 47.720 459 LYS B C 1
ATOM 7342 O O . LYS B 1 459 ? 47.526 -43.910 16.370 1.000 54.320 459 LYS B O 1
ATOM 7348 N N . VAL B 1 460 ? 48.771 -42.326 15.391 1.000 39.460 460 VAL B N 1
ATOM 7349 C CA . VAL B 1 460 ? 48.487 -42.777 14.043 1.000 31.350 460 VAL B CA 1
ATOM 7350 C C . VAL B 1 460 ? 49.749 -43.383 13.442 1.000 29.240 460 VAL B C 1
ATOM 7351 O O . VAL B 1 460 ? 50.799 -42.771 13.511 1.000 30.540 460 VAL B O 1
ATOM 7355 N N . GLU B 1 461 ? 49.639 -44.547 12.798 1.000 27.010 461 GLU B N 1
ATOM 7356 C CA . GLU B 1 461 ? 50.809 -45.175 12.207 1.000 32.590 461 GLU B CA 1
ATOM 7357 C C . GLU B 1 461 ? 50.576 -45.490 10.734 1.000 27.420 461 GLU B C 1
ATOM 7358 O O . GLU B 1 461 ? 49.474 -45.806 10.319 1.000 25.870 461 GLU B O 1
ATOM 7364 N N . ALA B 1 462 ? 51.640 -45.361 9.951 1.000 26.560 462 ALA B N 1
ATOM 7365 C CA . ALA B 1 462 ? 51.630 -45.745 8.557 1.000 30.400 462 ALA B CA 1
ATOM 7366 C C . ALA B 1 462 ? 51.930 -47.225 8.522 1.000 33.870 462 ALA B C 1
ATOM 7367 O O . ALA B 1 462 ? 52.784 -47.671 9.275 1.000 34.370 462 ALA B O 1
ATOM 7369 N N . VAL B 1 463 ? 51.178 -47.972 7.710 1.000 28.370 463 VAL B N 1
ATOM 7370 C CA . VAL B 1 463 ? 51.460 -49.382 7.533 1.000 25.490 463 VAL B CA 1
ATOM 7371 C C . VAL B 1 463 ? 51.774 -49.565 6.061 1.000 23.120 463 VAL B C 1
ATOM 7372 O O . VAL B 1 463 ? 50.937 -49.327 5.181 1.000 23.780 463 VAL B O 1
ATOM 7376 N N . LEU B 1 464 ? 52.958 -50.091 5.821 1.000 22.980 464 LEU B N 1
ATOM 7377 C CA . LEU B 1 464 ? 53.608 -49.944 4.549 1.000 24.590 464 LEU B CA 1
ATOM 7378 C C . LEU B 1 464 ? 54.216 -51.291 4.229 1.000 27.120 464 LEU B C 1
ATOM 7379 O O . LEU B 1 464 ? 54.961 -51.836 5.039 1.000 32.560 464 LEU B O 1
ATOM 7384 N N . GLN B 1 465 ? 53.867 -51.839 3.075 1.000 27.990 465 GLN B N 1
ATOM 7385 C CA . GLN B 1 465 ? 54.483 -53.059 2.600 1.000 30.950 465 GLN B CA 1
ATOM 7386 C C . GLN B 1 465 ? 54.915 -52.836 1.161 1.000 27.090 465 GLN B C 1
ATOM 7387 O O . GLN B 1 465 ? 54.213 -52.187 0.409 1.000 27.830 465 GLN B O 1
ATOM 7393 N N . VAL B 1 466 ? 56.021 -53.463 0.778 1.000 26.860 466 VAL B N 1
ATOM 7394 C CA . VAL B 1 466 ? 56.524 -53.376 -0.578 1.000 29.010 466 VAL B CA 1
ATOM 7395 C C . VAL B 1 466 ? 56.820 -54.777 -1.073 1.000 28.140 466 VAL B C 1
ATOM 7396 O O . VAL B 1 466 ? 57.292 -55.615 -0.319 1.000 29.900 466 VAL B O 1
ATOM 7400 N N . SER B 1 467 ? 56.624 -55.004 -2.361 1.000 26.240 467 SER B N 1
ATOM 7401 C CA . SER B 1 467 ? 56.826 -56.332 -2.902 1.000 29.310 467 SER B CA 1
ATOM 7402 C C . SER B 1 467 ? 58.325 -56.654 -3.023 1.000 32.420 467 SER B C 1
ATOM 7403 O O . SER B 1 467 ? 58.683 -57.811 -3.112 1.000 29.960 467 SER B O 1
ATOM 7406 N N . ARG B 1 468 ? 59.181 -55.632 -3.108 1.000 34.850 468 ARG B N 1
ATOM 7407 C CA . ARG B 1 468 ? 60.621 -55.823 -3.145 1.000 35.180 468 ARG B CA 1
ATOM 7408 C C . ARG B 1 468 ? 61.296 -54.508 -2.762 1.000 31.840 468 ARG B C 1
ATOM 7409 O O . ARG B 1 468 ? 60.669 -53.439 -2.738 1.000 30.300 468 ARG B O 1
ATOM 7417 N N . GLY B 1 469 ? 62.568 -54.630 -2.369 1.000 25.950 469 GLY B N 1
ATOM 7418 C CA . GLY B 1 469 ? 63.331 -53.528 -1.828 1.000 25.180 469 GLY B CA 1
ATOM 7419 C C . GLY B 1 469 ? 63.014 -53.301 -0.363 1.000 25.430 469 GLY B C 1
ATOM 7420 O O . GLY B 1 469 ? 62.345 -54.107 0.250 1.000 30.590 469 GLY B O 1
ATOM 7421 N N . THR B 1 470 ? 63.463 -52.175 0.181 1.000 28.800 470 THR B N 1
ATOM 7422 C CA . THR B 1 470 ? 63.261 -51.896 1.590 1.000 33.170 470 THR B CA 1
ATOM 7423 C C . THR B 1 470 ? 62.784 -50.447 1.729 1.000 33.770 470 THR B C 1
ATOM 7424 O O . THR B 1 470 ? 62.997 -49.637 0.843 1.000 30.470 470 THR B O 1
ATOM 7428 N N . THR B 1 471 ? 62.111 -50.149 2.844 1.000 34.920 471 THR B N 1
ATOM 7429 C CA . THR B 1 471 ? 61.638 -48.815 3.141 1.000 32.160 471 THR B CA 1
ATOM 7430 C C . THR B 1 471 ? 62.390 -48.262 4.345 1.000 29.820 471 THR B C 1
ATOM 7431 O O . THR B 1 471 ? 62.840 -49.013 5.182 1.000 28.370 471 THR B O 1
ATOM 7435 N N . GLU B 1 472 ? 62.538 -46.945 4.398 1.000 31.730 472 GLU B N 1
ATOM 7436 C CA . GLU B 1 472 ? 63.261 -46.264 5.466 1.000 33.170 472 GLU B CA 1
ATOM 7437 C C . GLU B 1 472 ? 62.729 -44.838 5.551 1.000 31.450 472 GLU B C 1
ATOM 7438 O O . GLU B 1 472 ? 62.107 -44.366 4.588 1.000 32.710 472 GLU B O 1
ATOM 7444 N N . ILE B 1 473 ? 62.986 -44.190 6.701 1.000 30.600 473 ILE B N 1
ATOM 7445 C CA . ILE B 1 473 ? 62.588 -42.818 6.999 1.000 30.750 473 ILE B CA 1
ATOM 7446 C C . ILE B 1 473 ? 61.073 -42.672 6.804 1.000 31.580 473 ILE B C 1
ATOM 7447 O O . ILE B 1 473 ? 60.610 -41.807 6.053 1.000 28.530 473 ILE B O 1
ATOM 7452 N N . VAL B 1 474 ? 60.333 -43.503 7.548 1.000 28.440 474 VAL B N 1
ATOM 7453 C CA . VAL B 1 474 ? 58.896 -43.611 7.457 1.000 28.000 474 VAL B CA 1
ATOM 7454 C C . VAL B 1 474 ? 58.273 -42.752 8.538 1.000 29.740 474 VAL B C 1
ATOM 7455 O O . VAL B 1 474 ? 58.663 -42.872 9.689 1.000 27.590 474 VAL B O 1
ATOM 7459 N N . SER B 1 475 ? 57.250 -41.969 8.183 1.000 30.380 475 SER B N 1
ATOM 7460 C CA . SER B 1 475 ? 56.528 -41.178 9.175 1.000 29.640 475 SER B CA 1
ATOM 7461 C C . SER B 1 475 ? 55.060 -41.036 8.768 1.000 29.310 475 SER B C 1
ATOM 7462 O O . SER B 1 475 ? 54.702 -41.185 7.607 1.000 27.580 475 SER B O 1
ATOM 7465 N N . ALA B 1 476 ? 54.244 -40.689 9.752 1.000 26.840 476 ALA B N 1
ATOM 7466 C CA . ALA B 1 476 ? 52.866 -40.333 9.562 1.000 27.920 476 ALA B CA 1
ATOM 7467 C C . ALA B 1 476 ? 52.595 -39.189 10.518 1.000 30.720 476 ALA B C 1
ATOM 7468 O O . ALA B 1 476 ? 52.725 -39.396 11.704 1.000 29.560 476 ALA B O 1
ATOM 7470 N N . ARG B 1 477 ? 52.217 -38.011 10.008 1.000 29.790 477 ARG B N 1
ATOM 7471 C CA . ARG B 1 477 ? 52.130 -36.827 10.845 1.000 31.090 477 ARG B CA 1
ATOM 7472 C C . ARG B 1 477 ? 50.947 -36.000 10.398 1.000 28.120 477 ARG B C 1
ATOM 7473 O O . ARG B 1 477 ? 50.542 -36.032 9.238 1.000 25.620 477 ARG B O 1
ATOM 7481 N N . PRO B 1 478 ? 50.373 -35.207 11.319 1.000 25.570 478 PRO B N 1
ATOM 7482 C CA . PRO B 1 478 ? 49.296 -34.313 10.950 1.000 25.860 478 PRO B CA 1
ATOM 7483 C C . PRO B 1 478 ? 49.775 -33.391 9.830 1.000 28.490 478 PRO B C 1
ATOM 7484 O O . PRO B 1 478 ? 50.929 -32.971 9.808 1.000 26.910 478 PRO B O 1
ATOM 7488 N N . LEU B 1 479 ? 48.892 -33.161 8.863 1.000 26.700 479 LEU B N 1
ATOM 7489 C CA . LEU B 1 479 ? 49.046 -32.099 7.900 1.000 28.750 479 LEU B CA 1
ATOM 7490 C C . LEU B 1 479 ? 47.943 -31.092 8.174 1.000 29.150 479 LEU B C 1
ATOM 7491 O O . LEU B 1 479 ? 46.823 -31.281 7.687 1.000 26.990 479 LEU B O 1
ATOM 7496 N N . HIS B 1 480 ? 48.207 -30.133 9.053 1.000 27.990 480 HIS B N 1
ATOM 7497 C CA . HIS B 1 480 ? 47.144 -29.213 9.546 1.000 34.470 480 HIS B CA 1
ATOM 7498 C C . HIS B 1 480 ? 46.501 -28.389 8.428 1.000 31.590 480 HIS B C 1
ATOM 7499 O O . HIS B 1 480 ? 45.307 -28.090 8.523 1.000 27.240 480 HIS B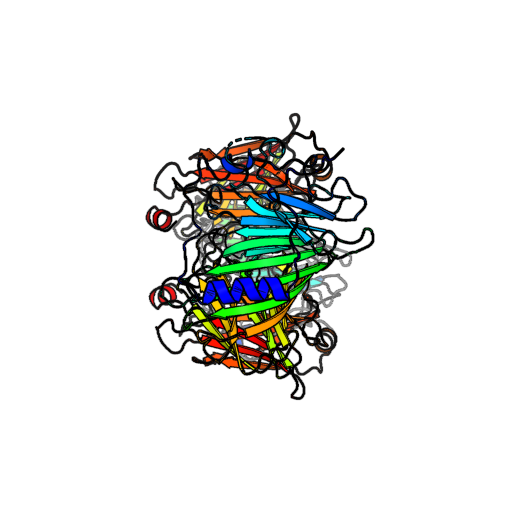 O 1
ATOM 7506 N N . GLU B 1 481 ? 47.278 -28.049 7.410 1.000 31.230 481 GLU B N 1
ATOM 7507 C CA . GLU B 1 481 ? 46.766 -27.249 6.299 1.000 39.710 481 GLU B CA 1
ATOM 7508 C C . GLU B 1 481 ? 45.642 -28.007 5.575 1.000 36.420 481 GLU B C 1
ATOM 7509 O O . GLU B 1 481 ? 44.756 -27.417 4.973 1.000 31.520 481 GLU B O 1
ATOM 7515 N N . LEU B 1 482 ? 45.622 -29.330 5.694 1.000 36.000 482 LEU B N 1
ATOM 7516 C CA . LEU B 1 482 ? 44.583 -30.146 5.077 1.000 38.110 482 LEU B CA 1
ATOM 7517 C C . LEU B 1 482 ? 43.560 -30.643 6.110 1.000 36.220 482 LEU B C 1
ATOM 7518 O O . LEU B 1 482 ? 42.571 -31.270 5.747 1.000 32.030 482 LEU B O 1
ATOM 7523 N N . LYS B 1 483 ? 43.852 -30.474 7.407 1.000 34.910 483 LYS B N 1
ATOM 7524 C CA . LYS B 1 483 ? 43.132 -31.199 8.449 1.000 36.750 483 LYS B CA 1
ATOM 7525 C C . LYS B 1 483 ? 43.181 -32.702 8.187 1.000 32.130 483 LYS B C 1
ATOM 7526 O O . LYS B 1 483 ? 42.210 -33.437 8.363 1.000 28.740 483 LYS B O 1
ATOM 7532 N N . GLY B 1 484 ? 44.373 -33.201 7.875 1.000 28.750 484 GLY B N 1
ATOM 7533 C CA . GLY B 1 484 ? 44.524 -34.624 7.610 1.000 26.080 484 GLY B CA 1
ATOM 7534 C C . GLY B 1 484 ? 45.888 -35.104 8.059 1.000 21.850 484 GLY B C 1
ATOM 7535 O O . GLY B 1 484 ? 46.457 -34.523 8.969 1.000 22.390 484 GLY B O 1
ATOM 7536 N N . TYR B 1 485 ? 46.371 -36.152 7.406 1.000 19.860 485 TYR B N 1
ATOM 7537 C CA . TYR B 1 485 ? 47.666 -36.717 7.698 1.000 21.020 485 TYR B CA 1
ATOM 7538 C C . TYR B 1 485 ? 48.480 -36.878 6.430 1.000 21.520 485 TYR B C 1
ATOM 7539 O O . TYR B 1 485 ? 47.935 -37.098 5.343 1.000 20.510 485 TYR B O 1
ATOM 7548 N N . ARG B 1 486 ? 49.806 -36.878 6.638 1.000 23.010 486 ARG B N 1
ATOM 7549 C CA . ARG B 1 486 ? 50.747 -37.095 5.562 1.000 23.160 486 ARG B CA 1
ATOM 7550 C C . ARG B 1 486 ? 51.635 -38.247 5.958 1.000 22.160 486 ARG B C 1
ATOM 7551 O O . ARG B 1 486 ? 52.212 -38.202 7.044 1.000 22.900 486 ARG B O 1
ATOM 7559 N N . ALA B 1 487 ? 51.752 -39.215 5.056 1.000 20.060 487 ALA B N 1
ATOM 7560 C CA . ALA B 1 487 ? 52.726 -40.272 5.201 1.000 22.720 487 ALA B CA 1
ATOM 7561 C C . ALA B 1 487 ? 53.890 -40.018 4.260 1.000 23.290 487 ALA B C 1
ATOM 7562 O O . ALA B 1 487 ? 53.695 -39.736 3.077 1.000 21.470 487 ALA B O 1
ATOM 7564 N N . MET B 1 488 ? 55.093 -40.261 4.775 1.000 24.110 488 MET B N 1
ATOM 7565 C CA . MET B 1 488 ? 56.290 -40.137 3.971 1.000 26.030 488 MET B CA 1
ATOM 7566 C C . MET B 1 488 ? 57.123 -41.398 4.152 1.000 25.460 488 MET B C 1
ATOM 7567 O O . MET B 1 488 ? 57.190 -41.957 5.249 1.000 24.020 488 MET B O 1
ATOM 7572 N N . PHE B 1 489 ? 57.759 -41.845 3.061 1.000 23.170 489 PHE B N 1
ATOM 7573 C CA . PHE B 1 489 ? 58.727 -42.909 3.213 1.000 24.790 489 PHE B CA 1
ATOM 7574 C C . PHE B 1 489 ? 59.671 -42.867 2.031 1.000 23.390 489 PHE B C 1
ATOM 7575 O O . PHE B 1 489 ? 59.283 -42.362 0.985 1.000 23.860 489 PHE B O 1
ATOM 7583 N N . ASP B 1 490 ? 60.872 -43.418 2.209 1.000 22.520 490 ASP B N 1
ATOM 7584 C CA . ASP B 1 490 ? 61.784 -43.654 1.102 1.000 23.720 490 ASP B CA 1
ATOM 7585 C C . ASP B 1 490 ? 61.873 -45.158 0.788 1.000 24.770 490 ASP B C 1
ATOM 7586 O O . ASP B 1 490 ? 61.850 -46.007 1.677 1.000 25.900 490 ASP B O 1
ATOM 7591 N N . LEU B 1 491 ? 62.034 -45.487 -0.487 1.000 25.160 491 LEU B N 1
ATOM 7592 C CA . LEU B 1 491 ? 62.050 -46.861 -0.953 1.000 26.370 491 LEU B CA 1
ATOM 7593 C C . LEU B 1 491 ? 63.359 -47.088 -1.679 1.000 27.870 491 LEU B C 1
ATOM 7594 O O . LEU B 1 491 ? 63.662 -46.328 -2.596 1.000 25.790 491 LEU B O 1
ATOM 7599 N N . VAL B 1 492 ? 64.099 -48.126 -1.254 1.000 29.630 492 VAL B N 1
ATOM 7600 C CA . VAL B 1 492 ? 65.398 -48.488 -1.811 1.000 28.810 492 VAL B CA 1
ATOM 7601 C C . VAL B 1 492 ? 65.156 -49.676 -2.719 1.000 30.660 492 VAL B C 1
ATOM 7602 O O . VAL B 1 492 ? 64.765 -50.734 -2.245 1.000 32.920 492 VAL B O 1
ATOM 7606 N N . PRO B 1 493 ? 65.257 -49.532 -4.054 1.000 31.910 493 PRO B N 1
ATOM 7607 C CA . PRO B 1 493 ? 65.014 -50.651 -4.943 1.000 35.180 493 PRO B CA 1
ATOM 7608 C C . PRO B 1 493 ? 66.086 -51.688 -4.657 1.000 39.780 493 PRO B C 1
ATOM 7609 O O . PRO B 1 493 ? 67.165 -51.335 -4.214 1.000 40.250 493 PRO B O 1
ATOM 7613 N N . PRO B 1 494 ? 65.810 -52.981 -4.897 1.000 40.910 494 PRO B N 1
ATOM 7614 C CA . PRO B 1 494 ? 66.678 -54.065 -4.430 1.000 48.110 494 PRO B CA 1
ATOM 7615 C C . PRO B 1 494 ? 67.929 -54.293 -5.268 1.000 46.930 494 PRO B C 1
ATOM 7616 O O . PRO B 1 494 ? 68.846 -55.000 -4.842 1.000 52.010 494 PRO B O 1
ATOM 7620 N N . ASP B 1 495 ? 67.942 -53.721 -6.472 1.000 44.210 495 ASP B N 1
ATOM 7621 C CA . ASP B 1 495 ? 69.028 -53.988 -7.406 1.000 53.660 495 ASP B CA 1
ATOM 7622 C C . ASP B 1 495 ? 69.019 -52.847 -8.404 1.000 50.050 495 ASP B C 1
ATOM 7623 O O . ASP B 1 495 ? 68.250 -51.899 -8.192 1.000 45.860 495 ASP B O 1
ATOM 7628 N N . GLU B 1 496 ? 69.760 -53.035 -9.510 1.000 46.790 496 GLU B N 1
ATOM 7629 C CA . GLU B 1 496 ? 69.973 -52.015 -10.532 1.000 59.240 496 GLU B CA 1
ATOM 7630 C C . GLU B 1 496 ? 68.872 -52.004 -11.597 1.000 52.100 496 GLU B C 1
ATOM 7631 O O . GLU B 1 496 ? 68.858 -51.066 -12.396 1.000 53.230 496 GLU B O 1
ATOM 7637 N N . GLY B 1 497 ? 68.035 -53.063 -11.655 1.000 45.220 497 GLY B N 1
ATOM 7638 C CA . GLY B 1 497 ? 67.052 -53.258 -12.715 1.000 45.750 497 GLY B CA 1
ATOM 7639 C C . GLY B 1 497 ? 65.773 -52.428 -12.525 1.000 45.350 497 GLY B C 1
ATOM 7640 O O . GLY B 1 497 ? 65.655 -51.681 -11.548 1.000 46.350 497 GLY B O 1
ATOM 7641 N N . THR B 1 498 ? 64.802 -52.577 -13.449 1.000 41.210 498 THR B N 1
ATOM 7642 C CA . THR B 1 498 ? 63.622 -51.716 -13.469 1.000 36.890 498 THR B CA 1
ATOM 7643 C C . THR B 1 498 ? 62.302 -52.472 -13.252 1.000 31.060 498 THR B C 1
ATOM 7644 O O . THR B 1 498 ? 61.252 -51.977 -13.618 1.000 34.580 498 THR B O 1
ATOM 7648 N N . GLN B 1 499 ? 62.337 -53.627 -12.592 1.000 29.590 499 GLN B N 1
ATOM 7649 C CA . GLN B 1 499 ? 61.153 -54.414 -12.284 1.000 32.430 499 GLN B CA 1
ATOM 7650 C C . GLN B 1 499 ? 60.208 -53.615 -11.395 1.000 27.340 499 GLN B C 1
ATOM 7651 O O . GLN B 1 499 ? 60.640 -52.976 -10.437 1.000 28.040 499 GLN B O 1
ATOM 7657 N N . GLN B 1 500 ? 58.919 -53.703 -11.723 1.000 25.620 500 GLN B N 1
ATOM 7658 C CA . GLN B 1 500 ? 57.876 -52.986 -11.029 1.000 26.320 500 GLN B CA 1
ATOM 7659 C C . GLN B 1 500 ? 57.896 -53.379 -9.557 1.000 25.500 500 GLN B C 1
ATOM 7660 O O . GLN B 1 500 ? 57.988 -54.560 -9.256 1.000 24.910 500 GLN B O 1
ATOM 7666 N N . ILE B 1 501 ? 57.794 -52.387 -8.672 1.000 22.490 501 ILE B N 1
ATOM 7667 C CA . ILE B 1 501 ? 57.642 -52.588 -7.238 1.000 22.600 501 ILE B CA 1
ATOM 7668 C C . ILE B 1 501 ? 56.223 -52.172 -6.847 1.000 24.970 501 ILE B C 1
ATOM 7669 O O . ILE B 1 501 ? 55.794 -51.052 -7.139 1.000 25.840 501 ILE B O 1
ATOM 7674 N N . ASP B 1 502 ? 55.515 -53.066 -6.155 1.000 21.940 502 ASP B N 1
ATOM 7675 C CA . ASP B 1 502 ? 54.212 -52.773 -5.598 1.000 21.930 502 ASP B CA 1
ATOM 7676 C C . ASP B 1 502 ? 54.336 -52.286 -4.164 1.000 22.660 502 ASP B C 1
ATOM 7677 O O . ASP B 1 502 ? 54.960 -52.943 -3.317 1.000 23.350 502 ASP B O 1
ATOM 7682 N N . ILE B 1 503 ? 53.685 -51.155 -3.878 1.000 21.020 503 ILE B N 1
ATOM 7683 C CA . ILE B 1 503 ? 53.632 -50.584 -2.540 1.000 22.580 503 ILE B CA 1
ATOM 7684 C C . ILE B 1 503 ? 52.187 -50.494 -2.051 1.000 22.760 503 ILE B C 1
ATOM 7685 O O . ILE B 1 503 ? 51.326 -49.945 -2.731 1.000 26.000 503 ILE B O 1
ATOM 7690 N N . ARG B 1 504 ? 51.942 -50.926 -0.827 1.000 23.010 504 ARG B N 1
ATOM 7691 C CA . ARG B 1 504 ? 50.612 -50.920 -0.229 1.000 25.730 504 ARG B CA 1
ATOM 7692 C C . ARG B 1 504 ? 50.747 -50.030 1.013 1.000 22.940 504 ARG B C 1
ATOM 7693 O O . ARG B 1 504 ? 51.689 -50.189 1.787 1.000 21.700 504 ARG B O 1
ATOM 7701 N N . LEU B 1 505 ? 49.928 -48.985 1.149 1.000 21.540 505 LEU B N 1
ATOM 7702 C CA . LEU B 1 505 ? 50.008 -48.090 2.300 1.000 20.120 505 LEU B CA 1
ATOM 7703 C C . LEU B 1 505 ? 48.605 -47.812 2.845 1.000 19.650 505 LEU B C 1
ATOM 7704 O O . LEU B 1 505 ? 47.679 -47.612 2.060 1.000 18.820 505 LEU B O 1
ATOM 7709 N N . PHE B 1 506 ? 48.467 -47.785 4.186 1.000 18.550 506 PHE B N 1
ATOM 7710 C CA . PHE B 1 506 ? 47.285 -47.222 4.817 1.000 19.630 506 PHE B CA 1
ATOM 7711 C C . PHE B 1 506 ? 47.689 -46.698 6.183 1.000 22.460 506 PHE B C 1
ATOM 7712 O O . PHE B 1 506 ? 48.745 -47.065 6.710 1.000 25.500 506 PHE B O 1
ATOM 7720 N N . LEU B 1 507 ? 46.834 -45.859 6.754 1.000 22.150 507 LEU B N 1
ATOM 7721 C CA . LEU B 1 507 ? 47.050 -45.374 8.101 1.000 23.780 507 LEU B CA 1
ATOM 7722 C C . LEU B 1 507 ? 46.138 -46.158 9.028 1.000 25.350 507 LEU B C 1
ATOM 7723 O O . LEU B 1 507 ? 45.057 -46.554 8.604 1.000 24.990 507 LEU B O 1
ATOM 7728 N N . ARG B 1 508 ? 46.589 -46.317 10.281 1.000 25.610 508 ARG B N 1
ATOM 7729 C CA . ARG B 1 508 ? 45.953 -47.188 11.251 1.000 26.420 508 ARG B CA 1
ATOM 7730 C C . ARG B 1 508 ? 46.018 -46.571 12.656 1.000 28.150 508 ARG B C 1
ATOM 7731 O O . ARG B 1 508 ? 46.982 -45.898 13.007 1.000 30.130 508 ARG B O 1
ATOM 7739 N N . ALA B 1 509 ? 44.977 -46.807 13.453 1.000 27.740 509 ALA B N 1
ATOM 7740 C CA . ALA B 1 509 ? 44.971 -46.569 14.885 1.000 28.780 509 ALA B CA 1
ATOM 7741 C C . ALA B 1 509 ? 44.189 -47.698 15.556 1.000 30.000 509 ALA B C 1
ATOM 7742 O O . ALA B 1 509 ? 43.171 -48.171 15.034 1.000 27.240 509 ALA B O 1
ATOM 7744 N N . ASN B 1 510 ? 44.755 -48.204 16.659 1.000 32.690 510 ASN B N 1
ATOM 7745 C CA . ASN B 1 510 ? 44.136 -49.226 17.486 1.000 31.840 510 ASN B CA 1
ATOM 7746 C C . ASN B 1 510 ? 43.781 -50.414 16.624 1.000 29.780 510 ASN B C 1
ATOM 7747 O O . ASN B 1 510 ? 42.734 -51.007 16.817 1.000 34.430 510 ASN B O 1
ATOM 7752 N N . GLY B 1 511 ? 44.644 -50.706 15.649 1.000 28.320 511 GLY B N 1
ATOM 7753 C CA . GLY B 1 511 ? 44.555 -51.935 14.896 1.000 27.850 511 GLY B CA 1
ATOM 7754 C C . GLY B 1 511 ? 43.591 -51.866 13.713 1.000 26.540 511 GLY B C 1
ATOM 7755 O O . GLY B 1 511 ? 43.512 -52.827 12.942 1.000 27.980 511 GLY B O 1
ATOM 7756 N N . LYS B 1 512 ? 42.904 -50.740 13.540 1.000 25.610 512 LYS B N 1
ATOM 7757 C CA . LYS B 1 512 ? 41.968 -50.586 12.434 1.000 26.100 512 LYS B CA 1
ATOM 7758 C C . LYS B 1 512 ? 42.393 -49.500 11.458 1.000 26.880 512 LYS B C 1
ATOM 7759 O O . LYS B 1 512 ? 42.923 -48.452 11.863 1.000 27.920 512 LYS B O 1
ATOM 7765 N N . PRO B 1 513 ? 42.028 -49.633 10.162 1.000 24.670 513 PRO B N 1
ATOM 7766 C CA . PRO B 1 513 ? 42.432 -48.652 9.166 1.000 23.560 513 PRO B CA 1
ATOM 7767 C C . PRO B 1 513 ? 41.651 -47.358 9.330 1.000 23.570 513 PRO B C 1
ATOM 7768 O O . PRO B 1 513 ? 40.489 -47.375 9.752 1.000 21.750 513 PRO B O 1
ATOM 7772 N N . LEU B 1 514 ? 42.337 -46.243 9.039 1.000 20.920 514 LEU B N 1
ATOM 7773 C CA . LEU B 1 514 ? 41.765 -44.909 9.060 1.000 19.660 514 LEU B CA 1
ATOM 7774 C C . LEU B 1 514 ? 41.573 -44.411 7.633 1.000 20.290 514 LEU B C 1
ATOM 7775 O O . LEU B 1 514 ? 40.937 -43.391 7.441 1.000 20.660 514 LEU B O 1
ATOM 7780 N N . THR B 1 515 ? 42.155 -45.112 6.655 1.000 20.830 515 THR B N 1
ATOM 7781 C CA . THR B 1 515 ? 42.116 -44.703 5.269 1.000 20.660 515 THR B CA 1
ATOM 7782 C C . THR B 1 515 ? 41.779 -45.876 4.353 1.000 21.060 515 THR B C 1
ATOM 7783 O O . THR B 1 515 ? 42.004 -47.062 4.691 1.000 22.070 515 THR B O 1
ATOM 7787 N N . GLU B 1 516 ? 41.313 -45.544 3.141 1.000 20.070 516 GLU B N 1
ATOM 7788 C CA . GLU B 1 516 ? 41.370 -46.507 2.043 1.000 18.930 516 GLU B CA 1
ATOM 7789 C C . GLU B 1 516 ? 42.825 -46.898 1.831 1.000 20.340 516 GLU B C 1
ATOM 7790 O O . GLU B 1 516 ? 43.752 -46.252 2.348 1.000 21.720 516 GLU B O 1
ATOM 7796 N N . THR B 1 517 ? 43.018 -47.932 1.030 1.000 18.680 517 THR B N 1
ATOM 7797 C CA . THR B 1 517 ? 44.330 -48.467 0.748 1.000 19.810 517 THR B CA 1
ATOM 7798 C C . THR B 1 517 ? 44.916 -47.747 -0.461 1.000 20.940 517 THR B C 1
ATOM 7799 O O . THR B 1 517 ? 44.268 -47.692 -1.497 1.000 24.200 517 THR B O 1
ATOM 7803 N N . TRP B 1 518 ? 46.127 -47.183 -0.296 1.000 18.580 518 TRP B N 1
ATOM 7804 C CA . TRP B 1 518 ? 46.931 -46.655 -1.387 1.000 19.140 518 TRP B CA 1
ATOM 7805 C C . TRP B 1 518 ? 47.825 -47.754 -1.916 1.000 20.630 518 TRP B C 1
ATOM 7806 O O . TRP B 1 518 ? 48.549 -48.384 -1.140 1.000 21.990 518 TRP B O 1
ATOM 7817 N N . LEU B 1 519 ? 47.693 -48.008 -3.209 1.000 19.810 519 LEU B N 1
ATOM 7818 C CA . LEU B 1 519 ? 48.418 -49.064 -3.880 1.000 22.940 519 LEU B CA 1
ATOM 7819 C C . LEU B 1 519 ? 49.068 -48.451 -5.121 1.000 22.880 519 LEU B C 1
ATOM 7820 O O . LEU B 1 519 ? 48.374 -47.991 -6.036 1.000 22.970 519 LEU B O 1
ATOM 7825 N N . TYR B 1 520 ? 50.402 -48.350 -5.058 1.000 22.120 520 TYR B N 1
ATOM 7826 C CA . TYR B 1 520 ? 51.202 -47.648 -6.041 1.000 20.670 520 TYR B CA 1
ATOM 7827 C C . TYR B 1 520 ? 52.140 -48.655 -6.680 1.000 20.620 520 TYR B C 1
ATOM 7828 O O . TYR B 1 520 ? 52.772 -49.429 -5.978 1.000 23.100 520 TYR B O 1
ATOM 7837 N N . GLN B 1 521 ? 52.212 -48.635 -8.002 1.000 18.260 521 GLN B N 1
ATOM 7838 C CA . GLN B 1 521 ? 53.094 -49.517 -8.728 1.000 21.690 521 GLN B CA 1
ATOM 7839 C C . GLN B 1 521 ? 54.102 -48.621 -9.442 1.000 22.600 521 GLN B C 1
ATOM 7840 O O . GLN B 1 521 ? 53.739 -47.821 -10.305 1.000 22.640 521 GLN B O 1
ATOM 7846 N N . TRP B 1 522 ? 55.352 -48.778 -9.003 1.000 23.190 522 TRP B N 1
ATOM 7847 C CA . TRP B 1 522 ? 56.487 -47.950 -9.355 1.000 23.670 522 TRP B CA 1
ATOM 7848 C C . TRP B 1 522 ? 57.435 -48.727 -10.257 1.000 21.670 522 TRP B C 1
ATOM 7849 O O . TRP B 1 522 ? 57.877 -49.792 -9.891 1.000 21.590 522 TRP B O 1
ATOM 7860 N N . THR B 1 523 ? 57.777 -48.143 -11.403 1.000 23.910 523 THR B N 1
ATOM 7861 C CA . THR B 1 523 ? 58.872 -48.597 -12.245 1.000 28.350 523 THR B CA 1
ATOM 7862 C C . THR B 1 523 ? 60.154 -47.827 -11.919 1.000 28.550 523 THR B C 1
ATOM 7863 O O . THR B 1 523 ? 60.265 -46.655 -12.198 1.000 25.080 523 THR B O 1
ATOM 7867 N N . PRO B 1 524 ? 61.153 -48.428 -11.245 1.000 30.070 524 PRO B N 1
ATOM 7868 C CA . PRO B 1 524 ? 62.336 -47.669 -10.859 1.000 32.100 524 PRO B CA 1
ATOM 7869 C C . PRO B 1 524 ? 63.128 -47.239 -12.087 1.000 29.580 524 PRO B C 1
ATOM 7870 O O . PRO B 1 524 ? 63.072 -47.863 -13.152 1.000 29.640 524 PRO B O 1
ATOM 7874 N N . PRO B 1 525 ? 63.896 -46.146 -11.969 1.000 30.690 525 PRO B N 1
ATOM 7875 C CA . PRO B 1 525 ? 64.667 -45.636 -13.098 1.000 35.210 525 PRO B CA 1
ATOM 7876 C C . PRO B 1 525 ? 65.862 -46.558 -13.290 1.000 31.050 525 PRO B C 1
ATOM 7877 O O . PRO B 1 525 ? 66.323 -47.190 -12.333 1.000 33.690 525 PRO B O 1
ATOM 7881 N N . PRO B 1 526 ? 66.358 -46.675 -14.541 1.000 38.470 526 PRO B N 1
ATOM 7882 C CA . PRO B 1 526 ? 67.533 -47.496 -14.837 1.000 39.920 526 PRO B CA 1
ATOM 7883 C C . PRO B 1 526 ? 68.773 -46.893 -14.177 1.000 40.080 526 PRO B C 1
ATOM 7884 O O . PRO B 1 526 ? 68.736 -45.753 -13.693 1.000 37.150 526 PRO B O 1
ATOM 7888 N N . ALA B 1 527 ? 69.847 -47.688 -14.141 1.000 45.610 527 ALA B N 1
ATOM 7889 C CA . ALA B 1 527 ? 71.103 -47.354 -13.478 1.000 45.850 527 ALA B CA 1
ATOM 7890 C C . ALA B 1 527 ? 71.652 -46.022 -13.978 1.000 43.460 527 ALA B C 1
ATOM 7891 O O . ALA B 1 527 ? 72.149 -45.248 -13.172 1.000 41.660 527 ALA B O 1
ATOM 7893 N N . SER B 1 528 ? 71.555 -45.768 -15.292 1.000 39.350 528 SER B N 1
ATOM 7894 C CA . SER B 1 528 ? 72.102 -44.557 -15.880 1.000 44.550 528 SER B CA 1
ATOM 7895 C C . SER B 1 528 ? 71.457 -43.324 -15.272 1.000 53.250 528 SER B C 1
ATOM 7896 O O . SER B 1 528 ? 72.139 -42.324 -15.026 1.000 61.290 528 SER B O 1
ATOM 7899 N N . GLU B 1 529 ? 70.146 -43.405 -15.005 1.000 52.740 529 GLU B N 1
ATOM 7900 C CA . GLU B 1 529 ? 69.455 -42.269 -14.412 1.000 49.680 529 GLU B CA 1
ATOM 7901 C C . GLU B 1 529 ? 69.862 -42.115 -12.949 1.000 39.000 529 GLU B C 1
ATOM 7902 O O . GLU B 1 529 ? 70.007 -40.996 -12.458 1.000 41.340 529 GLU B O 1
ATOM 7908 N N . ARG B 1 530 ? 70.114 -43.229 -12.260 1.000 35.150 530 ARG B N 1
ATOM 7909 C CA . ARG B 1 530 ? 70.484 -43.151 -10.857 1.000 37.300 530 ARG B CA 1
ATOM 7910 C C . ARG B 1 530 ? 71.850 -42.494 -10.680 1.000 37.650 530 ARG B C 1
ATOM 7911 O O . ARG B 1 530 ? 72.064 -41.841 -9.665 1.000 37.670 530 ARG B O 1
ATOM 7919 N N . LYS B 1 531 ? 72.773 -42.716 -11.624 1.000 43.140 531 LYS B N 1
ATOM 7920 C CA . LYS B 1 531 ? 74.117 -42.153 -11.543 1.000 49.930 531 LYS B CA 1
ATOM 7921 C C . LYS B 1 531 ? 74.008 -40.626 -11.525 1.000 46.660 531 LYS B C 1
ATOM 7922 O O . LYS B 1 531 ? 74.639 -39.970 -10.702 1.000 40.320 531 LYS B O 1
ATOM 7928 N N . ILE B 1 532 ? 73.188 -40.072 -12.430 1.000 45.350 532 ILE B N 1
ATOM 7929 C CA . ILE B 1 532 ? 72.967 -38.634 -12.487 1.000 45.440 532 ILE B CA 1
ATOM 7930 C C . ILE B 1 532 ? 72.443 -38.113 -11.149 1.000 45.180 532 ILE B C 1
ATOM 7931 O O . ILE B 1 532 ? 72.935 -37.112 -10.650 1.000 42.050 532 ILE B O 1
ATOM 7936 N N . TYR B 1 533 ? 71.480 -38.807 -10.531 1.000 43.070 533 TYR B N 1
ATOM 7937 C CA . TYR B 1 533 ? 71.162 -38.512 -9.145 1.000 39.920 533 TYR B CA 1
ATOM 7938 C C . TYR B 1 533 ? 72.362 -38.919 -8.273 1.000 42.490 533 TYR B C 1
ATOM 7939 O O . TYR B 1 533 ? 73.029 -39.917 -8.546 1.000 43.800 533 TYR B O 1
#

Radius of gyration: 35.24 Å; Cα contacts (8 Å, |Δi|>4): 2699; chains: 2; bounding box: 92×82×88 Å

Solvent-accessible surface area: 40804 Å² total; per-residue (Å²): 200,13,73,48,18,101,82,33,57,134,65,105,97,16,81,47,72,100,0,50,39,79,0,96,58,51,14,173,50,122,62,169,70,51,149,96,131,4,42,57,55,0,63,93,15,80,152,67,50,22,85,18,21,150,13,81,68,43,21,0,2,17,4,68,33,127,18,80,12,0,0,9,4,47,5,1,0,34,158,34,30,28,8,9,57,0,48,3,7,58,128,41,93,8,24,29,4,5,2,22,53,59,5,10,60,30,60,160,5,49,2,48,78,103,176,21,57,88,87,6,4,6,5,0,0,39,0,0,32,85,197,68,33,122,74,36,1,0,16,0,53,20,38,2,53,2,87,0,1,6,153,84,30,44,43,5,1,12,1,9,2,1,0,0,30,1,14,44,74,46,130,50,30,99,3,26,2,19,5,5,11,0,58,83,15,66,82,117,32,84,35,0,15,0,16,0,20,0,1,0,48,6,0,0,0,0,2,65,0,12,0,50,40,34,124,52,0,39,0,45,0,44,4,0,1,5,3,34,103,60,5,108,32,2,0,3,2,1,0,3,0,2,0,7,2,0,44,7,26,66,88,22,48,52,26,22,12,45,16,0,0,8,0,13,0,0,4,3,75,19,16,85,41,66,25,14,11,0,0,0,4,0,2,52,139,76,22,62,14,100,23,122,17,87,68,4,106,1,0,0,0,6,0,55,30,56,68,29,49,49,0,11,19,54,57,54,45,7,11,71,28,3,3,0,2,0,44,12,49,110,47,25,26,112,10,2,2,5,0,0,0,45,47,9,101,36,30,93,91,62,0,0,3,0,0,0,18,17,119,78,105,9,76,77,59,83,67,47,100,14,11,3,80,3,32,0,4,33,124,25,72,22,49,6,110,58,0,46,2,65,10,1,20,12,0,14,0,15,80,66,56,107,186,100,96,84,31,1,28,26,0,0,0,2,0,20,41,54,111,0,37,71,27,7,131,65,136,174,29,184,22,86,21,32,40,120,34,70,43,19,86,44,57,86,69,24,22,140,42,1,115,82,75,120,0,6,12,1,30,1,1,0,32,11,71,72,112,34,63,121,44,0,43,0,96,0,37,0,85,15,153,68,146,56,12,3,6,8,0,20,8,7,20,36,2,18,55,32,79,83,25,164,126,66,202,12,71,51,22,92,84,41,59,139,54,102,101,17,82,30,72,103,0,52,35,64,0,109,65,52,7,192,48,116,68,160,83,41,142,101,149,45,111,165,102,169,105,106,33,59,66,45,146,21,86,59,38,20,1,2,16,4,68,35,131,20,89,10,0,0,6,6,47,26,7,13,39,179,28,67,25,8,9,57,0,47,2,8,57,129,44,92,8,17,30,4,5,1,23,57,58,4,11,66,132,115,61,90,85,10,4,6,5,0,0,46,0,0,24,76,196,64,36,121,70,28,1,0,12,0,53,22,38,1,42,2,88,0,1,5,150,82,29,38,38,3,2,14,1,8,2,1,1,0,29,2,16,46,82,43,128,51,28,98,3,25,1,20,5,4,8,0,58,84,20,66,86,113,34,80,35,0,24,0,23,0,17,0,1,0,55,4,1,0,0,0,2,79,0,22,1,51,38,35,123,50,0,40,0,47,0,31,5,0,1,4,4,41,108,61,4,115,40,2,0,3,3,1,0,2,1,2,0,7,3,0,31,9,24,78,97,14,40,54,20,20,10,50,13,0,0,12,0,14,0,0,3,3,63,22,22,80,32,62,23,8,10,0,0,0,4,0,3,54,141,82,21,62,14,100,24,121,17,85,66,5,106,1,0,0,0,4,0,52,31,53,69,31,48,48,0,9,21,56,53,56,40,8,11,67,26,4,3,0,1,0,25,16,85,71,57,26,24,113,10,3,1,7,0,0,0,42,48,9,92,54,28,87,94,69,0,0,4,0,1,0,22,20,126,76,114,4,76,72,63,76,67,34,107,22,10,2,62,3,32,0,3,30,123,24,74,20,45,8,112,64,0,43,1,64,9,2,18,20,2,20,0,13,96,60,41,107,201,85,113,84,32,2,33,28,0,0,0,4,0,24,41,50,110,0,41,69,27,9,151,58,136,176,22,164,21,83,22,24,32,99,38,73,64,22,88,48,55,90,70,26,22,138,44,2,112,89,69,122,0,7,13,0,29,1,1,0,28,11,69,75,118,33,59,118,50,0,49,0,83,0,42,0,73,16,141,64,141,65,13,3,6,10,0,10,7,7,19,35,2,18,60,34,74,83,18,146,129,64

Nearest PDB structures (foldseek):
  8x18-assembly1_A  TM=1.002E+00  e=0.000E+00  Xanthomonas campestris pv. campestris str. ATCC 33913
  8x18-assembly1_B  TM=9.964E-01  e=2.606E-99  Xanthomonas campestris pv. campestris str. ATCC 33913
  8iox-assembly5_I  TM=9.643E-01  e=9.928E-63  Escherichia coli
  8ip2-assembly1_A-2  TM=9.029E-01  e=2.872E-52  Escherichia coli K-12
  1txk-assembly1_A  TM=8.981E-01  e=2.102E-52  Escherichia coli

Secondary structure (DSSP, 8-state):
---PPPEEEEEEE--HHHHHHHHHHHTTS-------PPPHHHHT--HHHHHT-EE-GGG-BTTTSSSSEEEEEEPPBTTB-S-BEEEEEETTEEEEEPP-GGGEE-TTS--TT----TT--BSEEEEEESS-TT--SEEEESTTEEEE--TT-----EEES-EESTTSSS--B--EEEEEEEEPPPTT-SEEEEEEEEEETTEEEEEEEEEE-SSSEEEEEEEEEEESS--SSEEEEEEEE-EEEBTTB-TT--SSSS-EES--EEEEE-TTS-EEEEE----SS-EEEEEEEES--EEEEE-----GGGT--TTT-GGGPPEEEEEESS---EEEEEEEE---SSTTS--EEEEEEESSPP-TT--EEEEEEEEEESS-S---SSBEEEEEEEEE-S-TTS---S--EEEEEEEESTTHHHHHT-TT---EEEEEESSSEEEEEEEEEEGGGTEEEEEEEEE-SSSS---EEEEEEEEETTEESBPEEEEEE-PPPHHHHHH-/---PPPEEEEEEE--HHHHHHHHHHHHHSPP----------TTGGGG-EE-GGG-BTTTSSSSEEEEEEPSBTTB-S-BEEEEEETTEEEEEPP-GGGEE---TT--BSEEEEEESS-TT--SEEEESTTEEEE--TT-----EEES-EESTTSSS--B--EEEEEEEEPPPTT-SEEEEEEEEEETTEEEEEEEEEE-SSSEEEEEEEEEEESS--S-EEEEEEEE-EEEBTTB-TT--SSSS-EES--EEEEE-TTS-EEEEE----SS-EEEEEEEES--EEEEE-----GGGT--TTT-GGGPPEEEEEESS---EEEEEEEE---SSTTS--EEEEEEESSPP-TT--EEEEEEEEEESS-S---SSBEEEEEEEEE-SSTTS--SS--EEEEEEEESTTHHHHHH-TT---EEEEEESSSEEEEEEEEEEGGGTEEEEEEEEE-SSSS---EEEEEEEEETTEESBPEEEEEE-PPPHHHHHH-

B-factor: mean 33.27, std 15.34, range [12.61, 122.17]